Protein 6S8V (pdb70)

Solvent-accessible surface area: 49112 Å² total; per-residue (Å²): 168,42,115,22,12,75,60,112,132,8,72,46,41,144,131,17,81,27,89,97,2,99,19,67,0,16,3,5,0,13,2,7,21,16,1,10,12,105,83,49,80,27,3,81,3,2,0,2,52,5,77,60,95,190,100,126,10,0,41,0,17,5,10,13,41,4,94,190,135,52,48,135,25,113,14,40,2,61,58,31,113,84,100,2,13,10,60,24,15,144,56,122,110,58,143,25,106,5,37,16,34,3,29,3,11,45,13,60,33,112,98,38,0,26,1,0,2,34,0,53,3,109,154,135,99,17,8,6,1,2,4,5,0,59,82,32,118,24,83,98,132,33,63,87,55,0,23,137,27,0,102,78,14,46,4,57,78,59,14,5,3,66,7,81,58,25,114,89,26,3,66,114,146,68,65,21,15,35,34,1,0,0,0,15,0,47,28,7,15,1,3,22,4,59,5,43,1,39,0,53,18,5,78,66,69,3,104,25,0,46,44,0,89,4,48,0,4,4,2,5,8,3,3,79,12,117,138,86,52,19,88,119,2,49,4,75,77,20,20,100,97,11,20,43,143,115,50,3,58,44,1,16,109,32,0,167,170,84,90,8,83,3,0,3,2,2,0,0,1,50,74,16,187,50,10,5,15,100,92,104,41,105,62,1,4,66,45,2,90,90,0,1,97,87,11,4,134,38,36,0,17,0,0,5,1,44,28,5,77,72,9,132,88,10,46,74,36,0,30,71,2,20,110,41,0,28,68,91,33,110,65,42,4,2,1,0,0,4,90,13,66,68,30,74,105,3,25,55,31,20,87,100,11,106,104,9,5,18,1,13,25,23,16,8,122,52,81,27,55,0,76,69,6,54,42,30,0,24,25,23,9,32,20,12,8,90,74,74,13,13,10,10,4,6,19,47,108,19,7,15,28,41,16,64,80,105,14,11,67,1,9,1,0,0,1,1,2,1,22,2,0,0,4,2,9,17,0,6,0,7,17,6,52,8,9,33,3,0,9,7,3,67,120,34,6,2,1,6,16,22,38,11,4,2,7,13,2,1,32,6,11,49,24,117,53,2,15,73,17,14,58,134,70,124,46,9,20,0,19,9,0,58,99,3,1,39,17,2,25,109,31,142,0,3,18,75,10,72,32,64,22,2,41,21,21,49,18,10,2,0,0,13,3,47,91,101,121,46,46,38,0,0,0,0,0,0,15,22,86,45,24,8,59,3,52,36,45,64,38,25,5,61,24,92,44,96,51,51,79,119,3,56,4,19,1,17,2,55,137,85,81,133,86,58,29,83,50,83,14,151,173,5,81,0,87,46,33,4,0,0,0,0,72,15,93,98,83,144,99,119,21,11,77,63,111,125,4,75,51,36,146,122,17,83,47,96,105,1,89,19,65,0,18,4,7,0,12,2,9,28,13,2,12,32,105,96,59,81,28,3,68,3,3,0,2,53,4,43,48,79,182,108,117,10,0,20,1,9,8,10,14,44,3,103,194,117,21,37,17,22,42,22,58,2,74,59,37,108,87,95,2,13,10,52,30,33,40,140,191,74,30,126,28,55,4,8,17,37,2,28,3,9,47,14,61,35,113,104,34,0,16,1,0,1,34,2,42,6,107,139,120,97,20,4,6,0,2,2,5,0,62,84,44,139,26,83,76,144,47,64,98,65,0,31,153,25,0,111,71,7,47,3,56,83,54,25,5,4,67,7,79,65,24,115,91,24,2,66,52,72,125,116,125,168,120,61,116,65,15,11,42,32,1,0,0,1,14,0,36,27,6,27,2,0,5,7,80,30,54,12,49,0,50,16,2,73,65,54,0,106,28,0,49,44,0,84,4,48,0,4,4,2,3,10,3,5,81,10,103,131,90,44,12,94,116,1,49,2,69,77,18,21,101,103,15,18,44,76,129,49,0,48,34,2,7,128,28,0,112,193,82,76,5,92,4,0,3,1,2,5,0,1,56,78,17,182,46,12,5,12,88,91,104,44,105,66,1,4,57,44,0,70,79,0,0,82,76,2,4,124,31,16,0,20,0,0,4,0,48,41,4,80,67,8,128,112,12,54,74,33,2,28,70,1,10,106,49,0,26,65,82,32,85,48,53,4,1,0,0,0,3,88,17,36,61,42,119,104,3,43,71,26,15,121,109,14,112,82,8,7,19,1,13,21,21,16,17,108,74,64,42,75,1,77,91,6,45,38,37,0,31,100,24,6,117,53,9,55,106,101,58,13,14,9,9,5,5,17,35,96,20,8,16,29,64,11,71,85,96,18,15,40,0,3,1,0,0,1,1,1,1,7,2,0,0,4,2,8,17,0,6,0,9,18,6,52,9,15,35,5,0,9,6,5,65,123,34,4,1,1,6,20,23,25,11,4,3,9,13,3,2,38,9,5,38,9,56,51,1,15,87,15,15,52,127,30,122,24,11,20,0,20,7,0,59,100,3,2,40,19,2,24,107,41,107,1,3,35,61,31,64,31,71,28,2,75,32,36,113,17,12,1,2,0,10,1,45,88,114,117,51,59,32,1,0,0,0,0,0,11,24,107,103,42,56,84,4,33,14,95,48,106,54,13,66,116,115,49,82,36,49,81,118,5,60,4,21,0,4,3,30,35,22,65,118,72,54,57,76,52,76,5,137,170,4,135,2,25,42,19,1,0,0,0,0,100,16,91,110,122

Radius of gyration: 36.12 Å; Cα contacts (8 Å, |Δi|>4): 2584; chains: 4; bounding box: 111×62×86 Å

Structure (mmCIF, N/CA/C/O backbone):
data_6S8V
#
_entry.id   6S8V
#
_cell.length_a   202.809
_cell.length_b   46.052
_cell.length_c   137.092
_cell.angle_alpha   90.000
_cell.angle_beta   106.640
_cell.angle_gamma   90.000
#
_symmetry.space_group_name_H-M   'C 1 2 1'
#
loop_
_entity.id
_entity.type
_entity.pdbx_description
1 polymer 'Neutrophil gelatinase-associated lipocalin'
2 polymer '4F2 cell-surface antigen heavy chain'
3 non-polymer 1,2-ETHANEDIOL
4 water water
#
loop_
_atom_site.group_PDB
_atom_site.id
_atom_site.type_symbol
_atom_site.label_atom_id
_atom_site.label_alt_id
_atom_site.label_comp_id
_atom_site.label_asym_id
_atom_site.label_entity_id
_atom_site.label_seq_id
_atom_site.pdbx_PDB_ins_code
_atom_site.Cartn_x
_atom_site.Cartn_y
_atom_site.Cartn_z
_atom_site.occupancy
_atom_site.B_iso_or_equiv
_atom_site.auth_seq_id
_atom_site.auth_comp_id
_atom_site.auth_asym_id
_atom_site.auth_atom_id
_atom_site.pdbx_PDB_model_num
ATOM 1 N N . LEU A 1 7 ? -49.935 2.174 30.231 1.00 73.26 7 LEU A N 1
ATOM 2 C CA . LEU A 1 7 ? -49.762 2.069 28.741 1.00 71.28 7 LEU A CA 1
ATOM 3 C C . LEU A 1 7 ? -50.885 2.779 27.971 1.00 68.20 7 LEU A C 1
ATOM 4 O O . LEU A 1 7 ? -52.064 2.704 28.354 1.00 70.47 7 LEU A O 1
ATOM 9 N N . ILE A 1 8 ? -50.489 3.433 26.870 1.00 60.77 8 ILE A N 1
ATOM 10 C CA . ILE A 1 8 ? -51.390 4.179 25.969 1.00 56.72 8 ILE A CA 1
ATOM 11 C C . ILE A 1 8 ? -51.525 3.378 24.644 1.00 54.21 8 ILE A C 1
ATOM 12 O O . ILE A 1 8 ? -50.534 3.198 23.948 1.00 51.50 8 ILE A O 1
ATOM 17 N N . PRO A 1 9 ? -52.735 2.883 24.294 1.00 54.32 9 PRO A N 1
ATOM 18 C CA . PRO A 1 9 ? -52.852 2.123 23.027 1.00 53.74 9 PRO A CA 1
ATOM 19 C C . PRO A 1 9 ? -52.799 3.006 21.747 1.00 50.98 9 PRO A C 1
ATOM 20 O O . PRO A 1 9 ? -53.136 4.228 21.786 1.00 48.45 9 PRO A O 1
ATOM 24 N N . ALA A 1 10 ? -52.323 2.415 20.634 1.00 48.25 10 ALA A N 1
ATOM 25 C CA . ALA A 1 10 ? -52.169 3.166 19.377 1.00 44.99 10 ALA A CA 1
ATOM 26 C C . ALA A 1 10 ? -53.548 3.582 18.916 1.00 43.92 10 ALA A C 1
ATOM 27 O O . ALA A 1 10 ? -54.477 2.833 19.089 1.00 45.83 10 ALA A O 1
ATOM 29 N N . PRO A 1 11 ? -53.663 4.761 18.288 1.00 39.95 11 PRO A N 1
ATOM 30 C CA . PRO A 1 11 ? -54.977 5.131 17.775 1.00 40.52 11 PRO A CA 1
ATOM 31 C C . PRO A 1 11 ? -55.347 4.397 16.482 1.00 40.19 11 PRO A C 1
ATOM 32 O O . PRO A 1 11 ? -54.476 4.034 15.720 1.00 38.52 11 PRO A O 1
ATOM 36 N N . PRO A 1 12 ? -56.639 4.227 16.206 1.00 41.94 12 PRO A N 1
ATOM 37 C CA . PRO A 1 12 ? -56.902 3.657 14.875 1.00 42.45 12 PRO A CA 1
ATOM 38 C C . PRO A 1 12 ? -56.503 4.629 13.799 1.00 40.21 12 PRO A C 1
ATOM 39 O O . PRO A 1 12 ? -56.566 5.867 14.016 1.00 38.13 12 PRO A O 1
ATOM 43 N N . LEU A 1 13 ? -56.089 4.086 12.649 1.00 40.78 13 LEU A N 1
ATOM 44 C CA . LEU A 1 13 ? -55.627 4.934 11.531 1.00 40.02 13 LEU A CA 1
ATOM 45 C C . LEU A 1 13 ? -56.754 5.849 11.027 1.00 39.67 13 LEU A C 1
ATOM 46 O O . LEU A 1 13 ? -56.491 6.927 10.546 1.00 37.31 13 LEU A O 1
ATOM 51 N N . SER A 1 14 ? -57.993 5.453 11.236 1.00 42.44 14 SER A N 1
ATOM 52 C CA . SER A 1 14 ? -59.150 6.311 10.900 1.00 44.07 14 SER A CA 1
ATOM 53 C C . SER A 1 14 ? -59.244 7.637 11.705 1.00 43.31 14 SER A C 1
ATOM 54 O O . SER A 1 14 ? -60.056 8.490 11.357 1.00 44.73 14 SER A O 1
ATOM 57 N N . LYS A 1 15 ? -58.478 7.784 12.792 1.00 41.14 15 LYS A N 1
ATOM 58 C CA . LYS A 1 15 ? -58.349 9.065 13.524 1.00 40.85 15 LYS A CA 1
ATOM 59 C C . LYS A 1 15 ? -57.200 9.944 13.099 1.00 36.53 15 LYS A C 1
ATOM 60 O O . LYS A 1 15 ? -56.991 11.009 13.681 1.00 36.55 15 LYS A O 1
ATOM 66 N N . VAL A 1 16 ? -56.400 9.509 12.122 1.00 33.03 16 VAL A N 1
ATOM 67 C CA . VAL A 1 16 ? -55.195 10.221 11.792 1.00 29.56 16 VAL A CA 1
ATOM 68 C C . VAL A 1 16 ? -55.364 10.887 10.417 1.00 28.54 16 VAL A C 1
ATOM 69 O O . VAL A 1 16 ? -55.480 10.186 9.410 1.00 27.51 16 VAL A O 1
ATOM 73 N N . PRO A 1 17 ? -55.385 12.250 10.375 1.00 28.29 17 PRO A N 1
ATOM 74 C CA . PRO A 1 17 ? -55.606 12.893 9.045 1.00 28.18 17 PRO A CA 1
ATOM 75 C C . PRO A 1 17 ? -54.430 12.670 8.071 1.00 26.13 17 PRO A C 1
ATOM 76 O O . PRO A 1 17 ? -53.306 12.456 8.514 1.00 23.97 17 PRO A O 1
ATOM 80 N N . LEU A 1 18 ? -54.726 12.723 6.760 1.00 26.53 18 LEU A N 1
ATOM 81 C CA . LEU A 1 18 ? -53.696 12.702 5.682 1.00 25.47 18 LEU A CA 1
ATOM 82 C C . LEU A 1 18 ? -53.719 14.069 4.995 1.00 25.45 18 LEU A C 1
ATOM 83 O O . LEU A 1 18 ? -54.799 14.478 4.494 1.00 25.90 18 LEU A O 1
ATOM 88 N N . GLN A 1 19 ? -52.554 14.694 4.840 1.00 24.05 19 GLN A N 1
ATOM 89 C CA . GLN A 1 19 ? -52.437 15.954 4.063 1.00 25.45 19 GLN A CA 1
ATOM 90 C C . GLN A 1 19 ? -53.062 15.796 2.649 1.00 27.43 19 GLN A C 1
ATOM 91 O O . GLN A 1 19 ? -52.610 14.938 1.868 1.00 26.71 19 GLN A O 1
ATOM 97 N N . GLN A 1 20 ? -54.029 16.649 2.307 1.00 29.78 20 GLN A N 1
ATOM 98 C CA . GLN A 1 20 ? -54.631 16.636 0.960 1.00 33.87 20 GLN A CA 1
ATOM 99 C C . GLN A 1 20 ? -53.654 17.060 -0.137 1.00 32.65 20 GLN A C 1
ATOM 100 O O . GLN A 1 20 ? -52.855 17.998 0.044 1.00 30.81 20 GLN A O 1
ATOM 106 N N . ASN A 1 21 ? -53.751 16.396 -1.291 1.00 33.40 21 ASN A N 1
ATOM 107 C CA . ASN A 1 21 ? -53.031 16.857 -2.498 1.00 34.51 21 ASN A CA 1
ATOM 108 C C . ASN A 1 21 ? -51.531 16.841 -2.274 1.00 31.27 21 ASN A C 1
ATOM 109 O O . ASN A 1 21 ? -50.886 17.793 -2.697 1.00 30.96 21 ASN A O 1
ATOM 114 N N . PHE A 1 22 ? -50.990 15.823 -1.576 1.00 28.79 22 PHE A N 1
ATOM 115 C CA . PHE A 1 22 ? -49.554 15.815 -1.147 1.00 27.15 22 PHE A CA 1
ATOM 116 C C . PHE A 1 22 ? -48.610 15.926 -2.348 1.00 27.61 22 PHE A C 1
ATOM 117 O O . PHE A 1 22 ? -48.806 15.213 -3.318 1.00 29.37 22 PHE A O 1
ATOM 125 N N . GLN A 1 23 ? -47.659 16.841 -2.275 1.00 27.13 23 GLN A N 1
ATOM 126 C CA . GLN A 1 23 ? -46.693 17.150 -3.348 1.00 28.24 23 GLN A CA 1
ATOM 127 C C . GLN A 1 23 ? -45.287 16.694 -2.944 1.00 26.86 23 GLN A C 1
ATOM 128 O O . GLN A 1 23 ? -44.606 17.373 -2.170 1.00 25.88 23 GLN A O 1
ATOM 134 N N . ASP A 1 24 ? -44.914 15.507 -3.395 1.00 26.90 24 ASP A N 1
ATOM 135 C CA . ASP A 1 24 ? -43.617 14.899 -2.963 1.00 26.79 24 ASP A CA 1
ATOM 136 C C . ASP A 1 24 ? -42.381 15.751 -3.264 1.00 27.12 24 ASP A C 1
ATOM 137 O O . ASP A 1 24 ? -41.404 15.763 -2.485 1.00 26.08 24 ASP A O 1
ATOM 142 N N . ASN A 1 25 ? -42.421 16.462 -4.388 1.00 30.20 25 ASN A N 1
ATOM 143 C CA . ASN A 1 25 ? -41.301 17.305 -4.830 1.00 33.06 25 ASN A CA 1
ATOM 144 C C . ASN A 1 25 ? -41.160 18.579 -3.986 1.00 34.72 25 ASN A C 1
ATOM 145 O O . ASN A 1 25 ? -40.044 19.037 -3.802 1.00 38.79 25 ASN A O 1
ATOM 150 N N . GLN A 1 26 ? -42.238 19.034 -3.317 1.00 31.60 26 GLN A N 1
ATOM 151 C CA . GLN A 1 26 ? -42.166 20.174 -2.367 1.00 29.69 26 GLN A CA 1
ATOM 152 C C . GLN A 1 26 ? -41.718 19.791 -0.936 1.00 25.76 26 GLN A C 1
ATOM 153 O O . GLN A 1 26 ? -41.175 20.628 -0.210 1.00 24.58 26 GLN A O 1
ATOM 159 N N . PHE A 1 27 ? -41.925 18.521 -0.576 1.00 23.75 27 PHE A N 1
ATOM 160 C CA . PHE A 1 27 ? -41.605 17.993 0.760 1.00 22.73 27 PHE A CA 1
ATOM 161 C C . PHE A 1 27 ? -40.120 17.633 0.878 1.00 21.89 27 PHE A C 1
ATOM 162 O O . PHE A 1 27 ? -39.640 17.459 1.991 1.00 20.41 27 PHE A O 1
ATOM 170 N N . HIS A 1 28 ? -39.414 17.538 -0.262 1.00 23.59 28 HIS A N 1
ATOM 171 C CA . HIS A 1 28 ? -38.010 17.114 -0.232 1.00 25.09 28 HIS A CA 1
ATOM 172 C C . HIS A 1 28 ? -37.108 18.086 0.526 1.00 24.28 28 HIS A C 1
ATOM 173 O O . HIS A 1 28 ? -37.417 19.283 0.715 1.00 24.28 28 HIS A O 1
ATOM 180 N N . GLY A 1 29 ? -35.924 17.602 0.878 1.00 23.17 29 GLY A N 1
ATOM 181 C CA . GLY A 1 29 ? -34.900 18.406 1.500 1.00 23.67 29 GLY A CA 1
ATOM 182 C C . GLY A 1 29 ? -34.753 18.223 3.003 1.00 21.85 29 GLY A C 1
ATOM 183 O O . GLY A 1 29 ? -35.217 17.224 3.569 1.00 21.81 29 GLY A O 1
ATOM 184 N N . LYS A 1 30 ? -34.107 19.174 3.667 1.00 21.66 30 LYS A N 1
ATOM 185 C CA . LYS A 1 30 ? -33.823 19.042 5.124 1.00 21.82 30 LYS A CA 1
ATOM 186 C C . LYS A 1 30 ? -34.981 19.529 6.038 1.00 20.16 30 LYS A C 1
ATOM 187 O O . LYS A 1 30 ? -35.429 20.664 5.865 1.00 20.42 30 LYS A O 1
ATOM 193 N N . TRP A 1 31 ? -35.349 18.706 7.019 1.00 19.63 31 TRP A N 1
ATOM 194 C CA . TRP A 1 31 ? -36.285 19.062 8.108 1.00 18.70 31 TRP A CA 1
ATOM 195 C C . TRP A 1 31 ? -35.572 18.863 9.483 1.00 19.80 31 TRP A C 1
ATOM 196 O O . TRP A 1 31 ? -34.963 17.793 9.737 1.00 19.56 31 TRP A O 1
ATOM 207 N N . TYR A 1 32 ? -35.653 19.875 10.357 1.00 19.02 32 TYR A N 1
ATOM 208 C CA . TYR A 1 32 ? -35.189 19.779 11.765 1.00 17.86 32 TYR A CA 1
ATOM 209 C C . TYR A 1 32 ? -36.270 19.134 12.625 1.00 17.99 32 TYR A C 1
ATOM 210 O O . TYR A 1 32 ? -37.460 19.439 12.414 1.00 16.24 32 TYR A O 1
ATOM 219 N N . VAL A 1 33 ? -35.878 18.234 13.552 1.00 16.95 33 VAL A N 1
ATOM 220 C CA . VAL A 1 33 ? -36.844 17.551 14.478 1.00 16.74 33 VAL A CA 1
ATOM 221 C C . VAL A 1 33 ? -37.041 18.474 15.707 1.00 17.82 33 VAL A C 1
ATOM 222 O O . VAL A 1 33 ? -36.283 18.392 16.705 1.00 18.81 33 VAL A O 1
ATOM 226 N N . VAL A 1 34 ? -38.104 19.308 15.647 1.00 17.49 34 VAL A N 1
ATOM 227 C CA . VAL A 1 34 ? -38.381 20.392 16.608 1.00 18.15 34 VAL A CA 1
ATOM 228 C C . VAL A 1 34 ? -39.212 19.861 17.806 1.00 18.03 34 VAL A C 1
ATOM 229 O O . VAL A 1 34 ? -38.996 20.307 18.943 1.00 18.64 34 VAL A O 1
ATOM 233 N N . GLY A 1 35 ? -40.054 18.859 17.564 1.00 16.60 35 GLY A N 1
ATOM 234 C CA . GLY A 1 35 ? -40.831 18.218 18.623 1.00 17.25 35 GLY A CA 1
ATOM 235 C C . GLY A 1 35 ? -41.006 16.716 18.388 1.00 17.38 35 GLY A C 1
ATOM 236 O O . GLY A 1 35 ? -41.217 16.288 17.224 1.00 17.65 35 GLY A O 1
ATOM 237 N N . ARG A 1 36 ? -41.035 15.969 19.512 1.00 17.30 36 ARG A N 1
ATOM 238 C CA . ARG A 1 36 ? -41.249 14.492 19.594 1.00 15.96 36 ARG A CA 1
ATOM 239 C C . ARG A 1 36 ? -42.296 14.146 20.676 1.00 17.72 36 ARG A C 1
ATOM 240 O O . ARG A 1 36 ? -42.084 14.491 21.849 1.00 18.20 36 ARG A O 1
ATOM 248 N N . ALA A 1 37 ? -43.395 13.473 20.264 1.00 17.25 37 ALA A N 1
ATOM 249 C CA . ALA A 1 37 ? -44.517 13.033 21.127 1.00 18.44 37 ALA A CA 1
ATOM 250 C C . ALA A 1 37 ? -44.628 11.517 20.949 1.00 19.66 37 ALA A C 1
ATOM 251 O O . ALA A 1 37 ? -44.743 10.996 19.791 1.00 19.98 37 ALA A O 1
ATOM 253 N N . GLY A 1 38 ? -44.560 10.797 22.044 1.00 20.47 38 GLY A N 1
ATOM 254 C CA . GLY A 1 38 ? -44.766 9.320 22.057 1.00 22.39 38 GLY A CA 1
ATOM 255 C C . GLY A 1 38 ? -44.570 8.669 23.414 1.00 24.51 38 GLY A C 1
ATOM 256 O O . GLY A 1 38 ? -44.448 9.323 24.442 1.00 25.43 38 GLY A O 1
ATOM 257 N N . ASN A 1 39 ? -44.540 7.344 23.412 1.00 26.78 39 ASN A N 1
ATOM 258 C CA . ASN A 1 39 ? -44.380 6.535 24.598 1.00 29.80 39 ASN A CA 1
ATOM 259 C C . ASN A 1 39 ? -43.027 5.809 24.584 1.00 30.14 39 ASN A C 1
ATOM 260 O O . ASN A 1 39 ? -43.003 4.564 24.642 1.00 31.96 39 ASN A O 1
ATOM 265 N N . THR A 1 40 ? -41.924 6.581 24.560 1.00 28.46 40 THR A N 1
ATOM 266 C CA . THR A 1 40 ? -40.542 6.021 24.554 1.00 28.55 40 THR A CA 1
ATOM 267 C C . THR A 1 40 ? -39.779 6.057 25.880 1.00 29.64 40 THR A C 1
ATOM 268 O O . THR A 1 40 ? -38.842 5.273 26.060 1.00 31.10 40 THR A O 1
ATOM 272 N N . GLY A 1 41 ? -40.209 6.899 26.824 1.00 28.34 41 GLY A N 1
ATOM 273 C CA . GLY A 1 41 ? -39.477 7.129 28.080 1.00 28.45 41 GLY A CA 1
ATOM 274 C C . GLY A 1 41 ? -39.023 8.572 28.212 1.00 26.38 41 GLY A C 1
ATOM 275 O O . GLY A 1 41 ? -38.643 8.995 29.340 1.00 26.27 41 GLY A O 1
ATOM 276 N N . LEU A 1 42 ? -39.049 9.304 27.106 1.00 24.83 42 LEU A N 1
ATOM 277 C CA . LEU A 1 42 ? -38.737 10.766 27.098 1.00 24.22 42 LEU A CA 1
ATOM 278 C C . LEU A 1 42 ? -39.885 11.540 27.824 1.00 24.81 42 LEU A C 1
ATOM 279 O O . LEU A 1 42 ? -41.073 11.196 27.642 1.00 24.45 42 LEU A O 1
ATOM 284 N N . ARG A 1 43 ? -39.527 12.552 28.620 1.00 24.52 43 ARG A N 1
ATOM 285 C CA . ARG A 1 43 ? -40.526 13.342 29.445 1.00 26.14 43 ARG A CA 1
ATOM 286 C C . ARG A 1 43 ? -40.165 14.852 29.452 1.00 25.29 43 ARG A C 1
ATOM 287 O O . ARG A 1 43 ? -38.981 15.231 29.428 1.00 23.55 43 ARG A O 1
ATOM 295 N N . GLU A 1 44 ? -41.192 15.690 29.561 1.00 26.58 44 GLU A N 1
ATOM 296 C CA . GLU A 1 44 ? -40.972 17.161 29.553 1.00 27.82 44 GLU A CA 1
ATOM 297 C C . GLU A 1 44 ? -40.120 17.678 30.730 1.00 28.66 44 GLU A C 1
ATOM 298 O O . GLU A 1 44 ? -39.452 18.743 30.582 1.00 29.20 44 GLU A O 1
ATOM 304 N N . ASP A 1 45 ? -40.118 16.968 31.861 1.00 28.59 45 ASP A N 1
ATOM 305 C CA . ASP A 1 45 ? -39.379 17.406 33.074 1.00 30.00 45 ASP A CA 1
ATOM 306 C C . ASP A 1 45 ? -37.887 16.987 33.173 1.00 28.44 45 ASP A C 1
ATOM 307 O O . ASP A 1 45 ? -37.291 17.080 34.249 1.00 29.48 45 ASP A O 1
ATOM 312 N N . LYS A 1 46 ? -37.279 16.528 32.091 1.00 25.62 46 LYS A N 1
ATOM 313 C CA . LYS A 1 46 ? -35.883 16.070 32.132 1.00 25.20 46 LYS A CA 1
ATOM 314 C C . LYS A 1 46 ? -35.243 16.298 30.775 1.00 23.59 46 LYS A C 1
ATOM 315 O O . LYS A 1 46 ? -35.943 16.632 29.824 1.00 22.94 46 LYS A O 1
ATOM 321 N N . ASP A 1 47 ? -33.923 16.106 30.666 1.00 23.34 47 ASP A N 1
ATOM 322 C CA . ASP A 1 47 ? -33.197 16.302 29.414 1.00 23.05 47 ASP A CA 1
ATOM 323 C C . ASP A 1 47 ? -33.909 15.744 28.128 1.00 21.13 47 ASP A C 1
ATOM 324 O O . ASP A 1 47 ? -34.108 14.523 28.033 1.00 20.41 47 ASP A O 1
ATOM 329 N N . PRO A 1 48 ? -34.304 16.619 27.169 1.00 20.89 48 PRO A N 1
ATOM 330 C CA . PRO A 1 48 ? -35.079 16.156 26.007 1.00 19.87 48 PRO A CA 1
ATOM 331 C C . PRO A 1 48 ? -34.176 15.666 24.835 1.00 20.03 48 PRO A C 1
ATOM 332 O O . PRO A 1 48 ? -34.707 15.217 23.804 1.00 19.98 48 PRO A O 1
ATOM 336 N N . GLY A 1 49 ? -32.871 15.710 25.056 1.00 20.39 49 GLY A N 1
ATOM 337 C CA . GLY A 1 49 ? -31.858 15.398 24.031 1.00 20.92 49 GLY A CA 1
ATOM 338 C C . GLY A 1 49 ? -31.454 16.555 23.131 1.00 20.58 49 GLY A C 1
ATOM 339 O O . GLY A 1 49 ? -32.189 17.555 23.042 1.00 21.17 49 GLY A O 1
ATOM 340 N N . LYS A 1 50 ? -30.323 16.402 22.410 1.00 20.16 50 LYS A N 1
ATOM 341 C CA . LYS A 1 50 ? -29.934 17.301 21.342 1.00 20.87 50 LYS A CA 1
ATOM 342 C C . LYS A 1 50 ? -30.767 17.154 20.017 1.00 18.13 50 LYS A C 1
ATOM 343 O O . LYS A 1 50 ? -31.102 16.055 19.557 1.00 16.78 50 LYS A O 1
ATOM 349 N N . MET A 1 51 ? -31.017 18.271 19.361 1.00 17.11 51 MET A N 1
ATOM 350 C CA . MET A 1 51 ? -31.691 18.286 18.070 1.00 16.92 51 MET A CA 1
ATOM 351 C C . MET A 1 51 ? -30.910 17.580 16.946 1.00 18.03 51 MET A C 1
ATOM 352 O O . MET A 1 51 ? -29.702 17.741 16.821 1.00 17.55 51 MET A O 1
ATOM 357 N N . PHE A 1 52 ? -31.614 16.829 16.124 1.00 17.92 52 PHE A N 1
ATOM 358 C CA . PHE A 1 52 ? -31.067 16.222 14.885 1.00 17.44 52 PHE A CA 1
ATOM 359 C C . PHE A 1 52 ? -31.923 16.599 13.666 1.00 17.87 52 PHE A C 1
ATOM 360 O O . PHE A 1 52 ? -32.988 17.254 13.811 1.00 17.05 52 PHE A O 1
ATOM 368 N N . ALA A 1 53 ? -31.384 16.322 12.469 1.00 18.03 53 ALA A N 1
ATOM 369 C CA . ALA A 1 53 ? -32.000 16.601 11.167 1.00 18.52 53 ALA A CA 1
ATOM 370 C C . ALA A 1 53 ? -32.333 15.341 10.402 1.00 18.41 53 ALA A C 1
ATOM 371 O O . ALA A 1 53 ? -31.648 14.326 10.540 1.00 18.42 53 ALA A O 1
ATOM 373 N N . THR A 1 54 ? -33.411 15.396 9.586 1.00 17.71 54 THR A N 1
ATOM 374 C CA . THR A 1 54 ? -33.860 14.285 8.701 1.00 18.72 54 THR A CA 1
ATOM 375 C C . THR A 1 54 ? -33.954 14.836 7.259 1.00 19.65 54 THR A C 1
ATOM 376 O O . THR A 1 54 ? -34.657 15.836 7.020 1.00 20.34 54 THR A O 1
ATOM 380 N N . ILE A 1 55 ? -33.145 14.313 6.345 1.00 19.56 55 I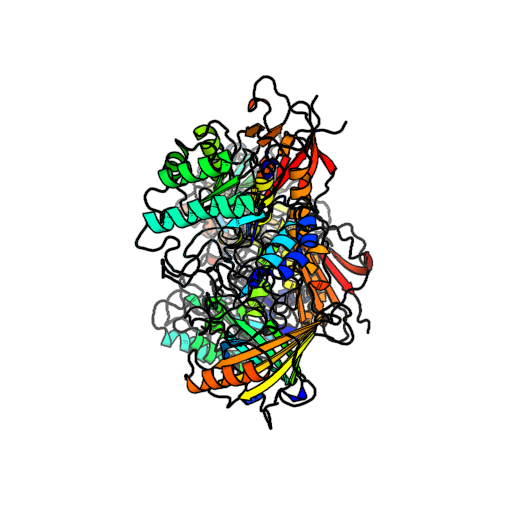LE A N 1
ATOM 381 C CA . ILE A 1 55 ? -33.086 14.702 4.958 1.00 21.17 55 ILE A CA 1
ATOM 382 C C . ILE A 1 55 ? -33.842 13.736 4.032 1.00 22.13 55 ILE A C 1
ATOM 383 O O . ILE A 1 55 ? -33.525 12.500 3.941 1.00 22.41 55 ILE A O 1
ATOM 388 N N . TYR A 1 56 ? -34.820 14.289 3.317 1.00 21.39 56 TYR A N 1
ATOM 389 C CA . TYR A 1 56 ? -35.650 13.514 2.372 1.00 22.01 56 TYR A CA 1
ATOM 390 C C . TYR A 1 56 ? -35.225 13.748 0.911 1.00 23.74 56 TYR A C 1
ATOM 391 O O . TYR A 1 56 ? -35.464 14.836 0.364 1.00 25.01 56 TYR A O 1
ATOM 400 N N . GLU A 1 57 ? -34.601 12.780 0.270 1.00 24.43 57 GLU A N 1
ATOM 401 C CA . GLU A 1 57 ? -34.213 12.932 -1.119 1.00 26.80 57 GLU A CA 1
ATOM 402 C C . GLU A 1 57 ? -35.147 12.147 -2.028 1.00 26.30 57 GLU A C 1
ATOM 403 O O . GLU A 1 57 ? -35.121 10.886 -2.025 1.00 25.79 57 GLU A O 1
ATOM 409 N N . LEU A 1 58 ? -35.906 12.858 -2.871 1.00 26.10 58 LEU A N 1
ATOM 410 C CA . LEU A 1 58 ? -36.844 12.204 -3.791 1.00 26.95 58 LEU A CA 1
ATOM 411 C C . LEU A 1 58 ? -36.161 11.466 -4.948 1.00 29.23 58 LEU A C 1
ATOM 412 O O . LEU A 1 58 ? -35.357 12.041 -5.657 1.00 30.29 58 LEU A O 1
ATOM 417 N N . LYS A 1 59 ? -36.550 10.219 -5.184 1.00 30.15 59 LYS A N 1
ATOM 418 C CA . LYS A 1 59 ? -36.000 9.405 -6.244 1.00 33.24 59 LYS A CA 1
ATOM 419 C C . LYS A 1 59 ? -36.964 9.232 -7.435 1.00 34.84 59 LYS A C 1
ATOM 420 O O . LYS A 1 59 ? -38.166 9.551 -7.340 1.00 33.07 59 LYS A O 1
ATOM 426 N N . GLU A 1 60 ? -36.394 8.755 -8.549 1.00 38.27 60 GLU A N 1
ATOM 427 C CA . GLU A 1 60 ? -37.123 8.626 -9.828 1.00 40.64 60 GLU A CA 1
ATOM 428 C C . GLU A 1 60 ? -38.336 7.698 -9.749 1.00 40.57 60 GLU A C 1
ATOM 429 O O . GLU A 1 60 ? -39.250 7.830 -10.560 1.00 42.16 60 GLU A O 1
ATOM 435 N N . ASP A 1 61 ? -38.369 6.771 -8.793 1.00 38.80 61 ASP A N 1
ATOM 436 C CA . ASP A 1 61 ? -39.508 5.843 -8.634 1.00 38.76 61 ASP A CA 1
ATOM 437 C C . ASP A 1 61 ? -40.475 6.313 -7.534 1.00 37.10 61 ASP A C 1
ATOM 438 O O . ASP A 1 61 ? -41.296 5.533 -7.089 1.00 37.89 61 ASP A O 1
ATOM 443 N N . LYS A 1 62 ? -40.349 7.563 -7.098 1.00 32.83 62 LYS A N 1
ATOM 444 C CA . LYS A 1 62 ? -41.195 8.183 -6.035 1.00 32.71 62 LYS A CA 1
ATOM 445 C C . LYS A 1 62 ? -40.940 7.710 -4.592 1.00 29.51 62 LYS A C 1
ATOM 446 O O . LYS A 1 62 ? -41.650 8.130 -3.646 1.00 28.16 62 LYS A O 1
ATOM 452 N N . SER A 1 63 ? -39.914 6.850 -4.400 1.00 27.76 63 SER A N 1
ATOM 453 C CA . SER A 1 63 ? -39.371 6.630 -3.070 1.00 25.58 63 SER A CA 1
ATOM 454 C C . SER A 1 63 ? -38.559 7.842 -2.604 1.00 24.03 63 SER A C 1
ATOM 455 O O . SER A 1 63 ? -38.131 8.678 -3.392 1.00 25.39 63 SER A O 1
ATOM 458 N N . TYR A 1 64 ? -38.293 7.859 -1.320 1.00 23.47 64 TYR A N 1
ATOM 459 C CA . TYR A 1 64 ? -37.318 8.796 -0.700 1.00 23.43 64 TYR A CA 1
ATOM 460 C C . TYR A 1 64 ? -36.156 7.986 -0.096 1.00 23.69 64 TYR A C 1
ATOM 461 O O . TYR A 1 64 ? -36.374 6.966 0.570 1.00 23.15 64 TYR A O 1
ATOM 470 N N A ASN A 1 65 ? -34.933 8.469 -0.326 0.50 23.60 65 ASN A N 1
ATOM 471 N N B ASN A 1 65 ? -34.916 8.418 -0.336 0.50 23.24 65 ASN A N 1
ATOM 472 C CA A ASN A 1 65 ? -33.773 8.115 0.485 0.50 23.97 65 ASN A CA 1
ATOM 473 C CA B ASN A 1 65 ? -33.791 7.971 0.494 0.50 23.35 65 ASN A CA 1
ATOM 474 C C A ASN A 1 65 ? -33.785 9.033 1.687 0.50 22.49 65 ASN A C 1
ATOM 475 C C B ASN A 1 65 ? -33.725 8.975 1.661 0.50 22.15 65 ASN A C 1
ATOM 476 O O A ASN A 1 65 ? -33.787 10.269 1.503 0.50 23.23 65 ASN A O 1
ATOM 477 O O B ASN A 1 65 ? -33.627 10.204 1.424 0.50 23.13 65 ASN A O 1
ATOM 486 N N . VAL A 1 66 ? -33.797 8.475 2.906 1.00 21.06 66 VAL A N 1
ATOM 487 C CA . VAL A 1 66 ? -33.958 9.277 4.123 1.00 20.17 66 VAL A CA 1
ATOM 488 C C . VAL A 1 66 ? -32.665 9.154 4.955 1.00 19.85 66 VAL A C 1
ATOM 489 O O . VAL A 1 66 ? -32.247 8.034 5.249 1.00 20.76 66 VAL A O 1
ATOM 493 N N . THR A 1 67 ? -32.033 10.268 5.249 1.00 18.19 67 THR A N 1
ATOM 494 C CA . THR A 1 67 ? -30.806 10.282 6.043 1.00 18.86 67 THR A CA 1
ATOM 495 C C . THR A 1 67 ? -31.042 11.040 7.349 1.00 18.31 67 THR A C 1
ATOM 496 O O . THR A 1 67 ? -31.439 12.240 7.340 1.00 19.74 67 THR A O 1
ATOM 500 N N . TYR A 1 68 ? -30.688 10.393 8.448 1.00 19.34 68 TYR A N 1
ATOM 501 C CA . TYR A 1 68 ? -30.629 10.998 9.810 1.00 18.34 68 TYR A CA 1
ATOM 502 C C . TYR A 1 68 ? -29.210 11.517 10.070 1.00 18.97 68 TYR A C 1
ATOM 503 O O . TYR A 1 68 ? -28.246 10.770 9.815 1.00 19.26 68 TYR A O 1
ATOM 512 N N . VAL A 1 69 ? -29.080 12.775 10.490 1.00 18.78 69 VAL A N 1
ATOM 513 C CA . VAL A 1 69 ? -27.759 13.454 10.747 1.00 19.01 69 VAL A CA 1
ATOM 514 C C . VAL A 1 69 ? -27.772 13.941 12.207 1.00 18.51 69 VAL A C 1
ATOM 515 O O . VAL A 1 69 ? -28.705 14.668 12.622 1.00 17.57 69 VAL A O 1
ATOM 519 N N . TRP A 1 70 ? -26.768 13.573 13.017 1.00 17.75 70 TRP A N 1
ATOM 520 C CA . TRP A 1 70 ? -26.689 14.039 14.407 1.00 18.04 70 TRP A CA 1
ATOM 521 C C . TRP A 1 70 ? -25.240 14.167 14.906 1.00 19.19 70 TRP A C 1
ATOM 522 O O . TRP A 1 70 ? -24.330 13.641 14.263 1.00 19.84 70 TRP A O 1
ATOM 533 N N . PHE A 1 71 ? -25.077 14.848 16.037 1.00 20.40 71 PHE A N 1
ATOM 534 C CA . PHE A 1 71 ? -23.785 15.007 16.769 1.00 22.37 71 PHE A CA 1
ATOM 535 C C . PHE A 1 71 ? -23.667 13.924 17.834 1.00 23.62 71 PHE A C 1
ATOM 536 O O . PHE A 1 71 ? -24.481 13.847 18.773 1.00 23.37 71 PHE A O 1
ATOM 544 N N . GLY A 1 72 ? -22.674 13.040 17.645 1.00 26.54 72 GLY A N 1
ATOM 545 C CA . GLY A 1 72 ? -22.378 11.935 18.542 1.00 29.71 72 GLY A CA 1
ATOM 546 C C . GLY A 1 72 ? -21.321 12.331 19.569 1.00 34.57 72 GLY A C 1
ATOM 547 O O . GLY A 1 72 ? -21.334 13.457 20.062 1.00 37.08 72 GLY A O 1
ATOM 548 N N . GLN A 1 73 ? -20.395 11.439 19.908 1.00 38.21 73 GLN A N 1
ATOM 549 C CA . GLN A 1 73 ? -19.538 11.736 21.079 1.00 43.36 73 GLN A CA 1
ATOM 550 C C . GLN A 1 73 ? -18.603 12.913 20.781 1.00 44.84 73 GLN A C 1
ATOM 551 O O . GLN A 1 73 ? -18.708 13.957 21.471 1.00 49.67 73 GLN A O 1
ATOM 557 N N . LYS A 1 74 ? -17.751 12.820 19.762 1.00 43.15 74 LYS A N 1
ATOM 558 C CA . LYS A 1 74 ? -16.989 14.025 19.329 1.00 42.29 74 LYS A CA 1
ATOM 559 C C . LYS A 1 74 ? -16.882 14.061 17.816 1.00 39.06 74 LYS A C 1
ATOM 560 O O . LYS A 1 74 ? -15.859 14.410 17.264 1.00 40.29 74 LYS A O 1
ATOM 566 N N . LYS A 1 75 ? -17.956 13.664 17.145 1.00 34.67 75 LYS A N 1
ATOM 567 C CA . LYS A 1 75 ? -17.970 13.640 15.704 1.00 33.98 75 LYS A CA 1
ATOM 568 C C . LYS A 1 75 ? -19.401 13.523 15.175 1.00 29.89 75 LYS A C 1
ATOM 569 O O . LYS A 1 75 ? -20.335 13.109 15.919 1.00 27.09 75 LYS A O 1
ATOM 575 N N . CYS A 1 76 ? -19.526 13.813 13.879 1.00 28.03 76 CYS A N 1
ATOM 576 C CA . CYS A 1 76 ? -20.818 13.734 13.194 1.00 26.21 76 CYS A CA 1
ATOM 577 C C . CYS A 1 76 ? -21.135 12.290 12.869 1.00 24.81 76 CYS A C 1
ATOM 578 O O . CYS A 1 76 ? -20.228 11.491 12.610 1.00 25.68 76 CYS A O 1
ATOM 581 N N . MET A 1 77 ? -22.431 11.985 12.847 1.00 22.03 77 MET A N 1
ATOM 582 C CA . MET A 1 77 ? -22.937 10.613 12.728 1.00 21.94 77 MET A CA 1
ATOM 583 C C . MET A 1 77 ? -24.085 10.604 11.708 1.00 19.89 77 MET A C 1
ATOM 584 O O . MET A 1 77 ? -24.829 11.616 11.608 1.00 19.13 77 MET A O 1
ATOM 589 N N . TYR A 1 78 ? -24.239 9.485 10.984 1.00 20.20 78 TYR A N 1
ATOM 590 C CA . TYR A 1 78 ? -25.244 9.344 9.843 1.00 20.30 78 TYR A CA 1
ATOM 591 C C . TYR A 1 78 ? -25.889 7.937 9.844 1.00 21.04 78 TYR A C 1
ATOM 592 O O . TYR A 1 78 ? -25.244 6.952 10.225 1.00 22.80 78 TYR A O 1
ATOM 601 N N . SER A 1 79 ? -27.158 7.824 9.407 1.00 20.82 79 SER A N 1
ATOM 602 C CA . SER A 1 79 ? -27.834 6.525 9.215 1.00 23.17 79 SER A CA 1
ATOM 603 C C . SER A 1 79 ? -28.826 6.711 8.030 1.00 22.73 79 SER A C 1
ATOM 604 O O . SER A 1 79 ? -29.372 7.777 7.902 1.00 20.80 79 SER A O 1
ATOM 607 N N . ILE A 1 80 ? -28.983 5.714 7.152 1.00 24.08 80 ILE A N 1
ATOM 608 C CA . ILE A 1 80 ? -29.774 5.911 5.880 1.00 25.59 80 ILE A CA 1
ATOM 609 C C . ILE A 1 80 ? -30.739 4.778 5.680 1.00 27.50 80 ILE A C 1
ATOM 610 O O . ILE A 1 80 ? -30.384 3.630 5.925 1.00 30.54 80 ILE A O 1
ATOM 615 N N . GLY A 1 81 ? -31.942 5.097 5.201 1.00 26.13 81 GLY A N 1
ATOM 616 C CA . GLY A 1 81 ? -33.004 4.104 4.950 1.00 26.19 81 GLY A CA 1
ATOM 617 C C . GLY A 1 81 ? -33.853 4.560 3.732 1.00 24.71 81 GLY A C 1
ATOM 618 O O . GLY A 1 81 ? -33.658 5.684 3.212 1.00 25.79 81 GLY A O 1
ATOM 619 N N . THR A 1 82 ? -34.730 3.693 3.254 1.00 23.78 82 THR A N 1
ATOM 620 C CA . THR A 1 82 ? -35.597 3.967 2.066 1.00 22.55 82 THR A CA 1
ATOM 621 C C . THR A 1 82 ? -37.082 3.915 2.497 1.00 21.94 82 THR A C 1
ATOM 622 O O . THR A 1 82 ? -37.549 2.883 3.054 1.00 21.60 82 THR A O 1
ATOM 626 N N . PHE A 1 83 ? -37.783 4.995 2.219 1.00 21.05 83 PHE A N 1
ATOM 627 C CA . PHE A 1 83 ? -39.264 5.069 2.397 1.00 21.10 83 PHE A CA 1
ATOM 628 C C . PHE A 1 83 ? -39.901 4.788 1.017 1.00 22.90 83 PHE A C 1
ATOM 629 O O . PHE A 1 83 ? -39.683 5.523 0.056 1.00 22.81 83 PHE A O 1
ATOM 637 N N . VAL A 1 84 ? -40.637 3.685 0.934 1.00 24.12 84 VAL A N 1
ATOM 638 C CA . VAL A 1 84 ? -41.314 3.216 -0.270 1.00 25.83 84 VAL A CA 1
ATOM 639 C C . VAL A 1 84 ? -42.774 3.729 -0.273 1.00 26.42 84 VAL A C 1
ATOM 640 O O . VAL A 1 84 ? -43.456 3.630 0.754 1.00 25.60 84 VAL A O 1
ATOM 644 N N . PRO A 1 85 ? -43.271 4.273 -1.407 1.00 28.43 85 PRO A N 1
ATOM 645 C CA . PRO A 1 85 ? -44.653 4.799 -1.430 1.00 28.02 85 PRO A CA 1
ATOM 646 C C . PRO A 1 85 ? -45.686 3.762 -1.050 1.00 27.66 85 PRO A C 1
ATOM 647 O O . PRO A 1 85 ? -45.592 2.565 -1.418 1.00 27.81 85 PRO A O 1
ATOM 651 N N . GLY A 1 86 ? -46.659 4.224 -0.283 1.00 26.33 86 GLY A N 1
ATOM 652 C CA . GLY A 1 86 ? -47.801 3.410 0.071 1.00 27.42 86 GLY A CA 1
ATOM 653 C C . GLY A 1 86 ? -49.000 3.566 -0.849 1.00 29.01 86 GLY A C 1
ATOM 654 O O . GLY A 1 86 ? -48.841 3.886 -2.019 1.00 29.43 86 GLY A O 1
ATOM 655 N N . SER A 1 87 ? -50.193 3.233 -0.349 1.00 29.91 87 SER A N 1
ATOM 656 C CA . SER A 1 87 ? -51.444 3.252 -1.145 1.00 32.53 87 SER A CA 1
ATOM 657 C C . SER A 1 87 ? -51.952 4.605 -1.623 1.00 33.03 87 SER A C 1
ATOM 658 O O . SER A 1 87 ? -52.707 4.671 -2.620 1.00 34.14 87 SER A O 1
ATOM 661 N N . GLN A 1 88 ? -51.700 5.623 -0.826 1.00 31.78 88 GLN A N 1
ATOM 662 C CA . GLN A 1 88 ? -52.177 6.972 -1.084 1.00 33.03 88 GLN A CA 1
ATOM 663 C C . GLN A 1 88 ? -50.983 7.948 -1.088 1.00 29.88 88 GLN A C 1
ATOM 664 O O . GLN A 1 88 ? -50.016 7.714 -0.336 1.00 27.86 88 GLN A O 1
ATOM 670 N N . PRO A 1 89 ? -51.058 9.065 -1.864 1.00 29.36 89 PRO A N 1
ATOM 671 C CA . PRO A 1 89 ? -49.998 10.107 -1.768 1.00 28.12 89 PRO A CA 1
ATOM 672 C C . PRO A 1 89 ? -49.812 10.675 -0.338 1.00 26.36 89 PRO A C 1
ATOM 673 O O . PRO A 1 89 ? -50.780 11.083 0.283 1.00 27.22 89 PRO A O 1
ATOM 677 N N . GLY A 1 90 ? -48.576 10.703 0.140 1.00 24.57 90 GLY A N 1
ATOM 678 C CA . GLY A 1 90 ? -48.292 11.086 1.530 1.00 24.54 90 GLY A CA 1
ATOM 679 C C . GLY A 1 90 ? -48.141 9.965 2.569 1.00 23.52 90 GLY A C 1
ATOM 680 O O . GLY A 1 90 ? -47.817 10.284 3.744 1.00 23.27 90 GLY A O 1
ATOM 681 N N . GLU A 1 91 ? -48.305 8.710 2.168 1.00 23.95 91 GLU A N 1
ATOM 682 C CA . GLU A 1 91 ? -48.061 7.522 3.023 1.00 25.00 91 GLU A CA 1
ATOM 683 C C . GLU A 1 91 ? -46.899 6.745 2.496 1.00 24.40 91 GLU A C 1
ATOM 684 O O . GLU A 1 91 ? -46.757 6.648 1.268 1.00 24.90 91 GLU A O 1
ATOM 690 N N . PHE A 1 92 ? -46.077 6.182 3.405 1.00 23.88 92 PHE A N 1
ATOM 691 C CA . PHE A 1 92 ? -44.946 5.356 3.072 1.00 22.99 92 PHE A CA 1
ATOM 692 C C . PHE A 1 92 ? -44.802 4.131 4.002 1.00 23.01 92 PHE A C 1
ATOM 693 O O . PHE A 1 92 ? -45.368 4.121 5.118 1.00 20.53 92 PHE A O 1
ATOM 701 N N . THR A 1 93 ? -43.974 3.143 3.560 1.00 23.23 93 THR A N 1
ATOM 702 C CA . THR A 1 93 ? -43.538 2.013 4.405 1.00 24.03 93 THR A CA 1
ATOM 703 C C . THR A 1 93 ? -42.007 1.977 4.392 1.00 24.49 93 THR A C 1
ATOM 704 O O . THR A 1 93 ? -41.365 2.697 3.569 1.00 23.82 93 THR A O 1
ATOM 708 N N . LEU A 1 94 ? -41.426 1.172 5.286 1.00 25.79 94 LEU A N 1
ATOM 709 C CA . LEU A 1 94 ? -39.944 1.023 5.303 1.00 26.22 94 LEU A CA 1
ATOM 710 C C . LEU A 1 94 ? -39.501 -0.101 4.376 1.00 27.44 94 LEU A C 1
ATOM 711 O O . LEU A 1 94 ? -39.943 -1.257 4.514 1.00 28.77 94 LEU A O 1
ATOM 716 N N . GLY A 1 95 ? -38.570 0.222 3.460 1.00 28.09 95 GLY A N 1
ATOM 717 C CA . GLY A 1 95 ? -37.975 -0.789 2.569 1.00 31.29 95 GLY A CA 1
ATOM 718 C C . GLY A 1 95 ? -36.819 -1.604 3.139 1.00 32.88 95 GLY A C 1
ATOM 719 O O . GLY A 1 95 ? -36.280 -1.271 4.205 1.00 32.23 95 GLY A O 1
ATOM 720 N N . ASN A 1 96 ? -36.476 -2.694 2.431 1.00 36.21 96 ASN A N 1
ATOM 721 C CA . ASN A 1 96 ? -35.307 -3.568 2.757 1.00 39.17 96 ASN A CA 1
ATOM 722 C C . ASN A 1 96 ? -35.449 -4.295 4.102 1.00 41.94 96 ASN A C 1
ATOM 723 O O . ASN A 1 96 ? -34.476 -4.537 4.806 1.00 41.12 96 ASN A O 1
ATOM 728 N N . ILE A 1 97 ? -36.681 -4.669 4.404 1.00 44.88 97 ILE A N 1
ATOM 729 C CA . ILE A 1 97 ? -37.057 -5.344 5.640 1.00 49.41 97 ILE A CA 1
ATOM 730 C C . ILE A 1 97 ? -36.947 -6.887 5.461 1.00 55.31 97 ILE A C 1
ATOM 731 O O . ILE A 1 97 ? -37.203 -7.394 4.386 1.00 53.57 97 ILE A O 1
ATOM 736 N N . LYS A 1 98 ? -36.611 -7.605 6.536 1.00 61.36 98 LYS A N 1
ATOM 737 C CA . LYS A 1 98 ? -36.490 -9.091 6.518 1.00 64.41 98 LYS A CA 1
ATOM 738 C C . LYS A 1 98 ? -37.870 -9.730 6.332 1.00 64.09 98 LYS A C 1
ATOM 739 O O . LYS A 1 98 ? -38.892 -9.084 6.590 1.00 66.09 98 LYS A O 1
ATOM 745 N N . SER A 1 99 ? -37.938 -10.988 5.905 1.00 63.47 99 SER A N 1
ATOM 746 C CA . SER A 1 99 ? -39.259 -11.659 5.838 1.00 62.54 99 SER A CA 1
ATOM 747 C C . SER A 1 99 ? -39.464 -12.778 6.888 1.00 59.11 99 SER A C 1
ATOM 748 O O . SER A 1 99 ? -40.425 -13.539 6.779 1.00 62.09 99 SER A O 1
ATOM 751 N N . ALA A 1 100 ? -38.606 -12.845 7.912 1.00 56.39 100 ALA A N 1
ATOM 752 C CA . ALA A 1 100 ? -38.871 -13.685 9.108 1.00 54.30 100 ALA A CA 1
ATOM 753 C C . ALA A 1 100 ? -40.215 -13.270 9.774 1.00 52.83 100 ALA A C 1
ATOM 754 O O . ALA A 1 100 ? -40.496 -12.064 9.884 1.00 51.00 100 ALA A O 1
ATOM 756 N N . PRO A 1 101 ? -41.038 -14.242 10.228 1.00 51.14 101 PRO A N 1
ATOM 757 C CA . PRO A 1 101 ? -42.382 -13.867 10.724 1.00 51.51 101 PRO A CA 1
ATOM 758 C C . PRO A 1 101 ? -42.454 -12.896 11.959 1.00 50.86 101 PRO A C 1
ATOM 759 O O . PRO A 1 101 ? -43.449 -12.180 12.090 1.00 52.34 101 PRO A O 1
ATOM 763 N N . GLY A 1 102 ? -41.427 -12.819 12.817 1.00 49.66 102 GLY A N 1
ATOM 764 C CA . GLY A 1 102 ? -41.430 -11.829 13.959 1.00 50.69 102 GLY A CA 1
ATOM 765 C C . GLY A 1 102 ? -40.972 -10.360 13.683 1.00 49.67 102 GLY A C 1
ATOM 766 O O . GLY A 1 102 ? -40.875 -9.551 14.611 1.00 49.39 102 GLY A O 1
ATOM 767 N N . ARG A 1 103 ? -40.656 -10.034 12.426 1.00 48.32 103 ARG A N 1
ATOM 768 C CA . ARG A 1 103 ? -40.027 -8.742 12.079 1.00 47.93 103 ARG A CA 1
ATOM 769 C C . ARG A 1 103 ? -40.933 -7.532 12.278 1.00 45.22 103 ARG A C 1
ATOM 770 O O . ARG A 1 103 ? -42.150 -7.613 12.122 1.00 43.48 103 ARG A O 1
ATOM 778 N N . THR A 1 104 ? -40.315 -6.399 12.572 1.00 47.22 104 THR A N 1
ATOM 779 C CA . THR A 1 104 ? -41.049 -5.155 12.746 1.00 42.84 104 THR A CA 1
ATOM 780 C C . THR A 1 104 ? -41.412 -4.511 11.388 1.00 40.87 104 THR A C 1
ATOM 781 O O . THR A 1 104 ? -40.559 -4.419 10.551 1.00 41.12 104 THR A O 1
ATOM 785 N N . SER A 1 105 ? -42.661 -4.049 11.190 1.00 38.40 105 SER A N 1
ATOM 786 C CA . SER A 1 105 ? -43.050 -3.221 10.008 1.00 36.33 105 SER A CA 1
ATOM 787 C C . SER A 1 105 ? -43.521 -1.789 10.399 1.00 32.93 105 SER A C 1
ATOM 788 O O . SER A 1 105 ? -43.932 -1.553 11.547 1.00 31.75 105 SER A O 1
ATOM 791 N N . TRP A 1 106 ? -43.442 -0.863 9.448 1.00 31.34 106 TRP A N 1
ATOM 792 C CA . TRP A 1 106 ? -43.725 0.545 9.661 1.00 29.53 106 TRP A CA 1
ATOM 793 C C . TRP A 1 106 ? -44.760 1.123 8.703 1.00 28.12 106 TRP A C 1
ATOM 794 O O . TRP A 1 106 ? -44.827 0.713 7.518 1.00 28.39 106 TRP A O 1
ATOM 805 N N . LEU A 1 107 ? -45.520 2.116 9.209 1.00 26.72 107 LEU A N 1
ATOM 806 C CA . LEU A 1 107 ? -46.313 3.017 8.391 1.00 26.09 107 LEU A CA 1
ATOM 807 C C . LEU A 1 107 ? -45.984 4.461 8.788 1.00 23.71 107 LEU A C 1
ATOM 808 O O . LEU A 1 107 ? -45.902 4.776 9.994 1.00 23.52 107 LEU A O 1
ATOM 813 N N . VAL A 1 108 ? -45.755 5.289 7.771 1.00 21.84 108 VAL A N 1
ATOM 814 C CA . VAL A 1 108 ? -45.519 6.752 7.884 1.00 20.65 108 VAL A CA 1
ATOM 815 C C . VAL A 1 108 ? -46.666 7.489 7.141 1.00 20.59 108 VAL A C 1
ATOM 816 O O . VAL A 1 108 ? -46.898 7.209 5.944 1.00 21.37 108 VAL A O 1
ATOM 820 N N . ARG A 1 109 ? -47.318 8.471 7.787 1.00 20.08 109 ARG A N 1
ATOM 821 C CA . ARG A 1 109 ? -48.388 9.271 7.197 1.00 20.26 109 ARG A CA 1
ATOM 822 C C . ARG A 1 109 ? -48.132 10.806 7.495 1.00 19.47 109 ARG A C 1
ATOM 823 O O . ARG A 1 109 ? -48.053 11.238 8.658 1.00 19.04 109 ARG A O 1
ATOM 831 N N . VAL A 1 110 ? -47.939 11.579 6.424 1.00 18.82 110 VAL A N 1
ATOM 832 C CA . VAL A 1 110 ? -47.822 13.064 6.562 1.00 18.35 110 VAL A CA 1
ATOM 833 C C . VAL A 1 110 ? -49.231 13.604 6.887 1.00 18.97 110 VAL A C 1
ATOM 834 O O . VAL A 1 110 ? -50.160 13.494 6.054 1.00 20.76 110 VAL A O 1
ATOM 838 N N . VAL A 1 111 ? -49.383 14.205 8.068 1.00 18.89 111 VAL A N 1
ATOM 839 C CA . VAL A 1 111 ? -50.703 14.723 8.528 1.00 19.54 111 VAL A CA 1
ATOM 840 C C . VAL A 1 111 ? -51.036 16.132 8.020 1.00 20.06 111 VAL A C 1
ATOM 841 O O . VAL A 1 111 ? -52.202 16.404 7.586 1.00 21.65 111 VAL A O 1
ATOM 845 N N A SER A 1 112 ? -50.057 17.038 8.070 0.50 19.00 112 SER A N 1
ATOM 846 N N B SER A 1 112 ? -50.058 17.027 8.109 0.50 19.94 112 SER A N 1
ATOM 847 C CA A SER A 1 112 ? -50.246 18.488 7.773 0.50 20.09 112 SER A CA 1
ATOM 848 C CA B SER A 1 112 ? -50.199 18.432 7.697 0.50 21.69 112 SER A CA 1
ATOM 849 C C A SER A 1 112 ? -48.885 19.136 7.450 0.50 20.22 112 SER A C 1
ATOM 850 C C B SER A 1 112 ? -48.816 18.964 7.308 0.50 21.01 112 SER A C 1
ATOM 851 O O A SER A 1 112 ? -47.958 19.022 8.272 0.50 18.93 112 SER A O 1
ATOM 852 O O B SER A 1 112 ? -47.810 18.558 7.886 0.50 19.57 112 SER A O 1
ATOM 857 N N . THR A 1 113 ? -48.780 19.840 6.314 1.00 21.57 113 THR A N 1
ATOM 858 C CA . THR A 1 113 ? -47.557 20.627 5.981 1.00 21.13 113 THR A CA 1
ATOM 859 C C . THR A 1 113 ? -47.885 21.839 5.072 1.00 22.61 113 THR A C 1
ATOM 860 O O . THR A 1 113 ? -48.836 21.776 4.233 1.00 21.93 113 THR A O 1
ATOM 864 N N . ASN A 1 114 ? -47.108 22.945 5.216 1.00 22.35 114 ASN A N 1
ATOM 865 C CA . ASN A 1 114 ? -47.084 24.022 4.186 1.00 23.13 114 ASN A CA 1
ATOM 866 C C . ASN A 1 114 ? -45.792 24.013 3.338 1.00 23.12 114 ASN A C 1
ATOM 867 O O . ASN A 1 114 ? -45.568 24.956 2.557 1.00 23.98 114 ASN A O 1
ATOM 872 N N . TYR A 1 115 ? -44.978 22.954 3.477 1.00 21.13 115 TYR A N 1
ATOM 873 C CA . TYR A 1 115 ? -43.780 22.726 2.626 1.00 21.70 115 TYR A CA 1
ATOM 874 C C . TYR A 1 115 ? -42.541 23.628 2.873 1.00 22.31 115 TYR A C 1
ATOM 875 O O . TYR A 1 115 ? -41.353 23.104 2.866 1.00 21.75 115 TYR A O 1
ATOM 884 N N . ASN A 1 116 ? -42.745 24.938 3.061 1.00 23.49 116 ASN A N 1
ATOM 885 C CA . ASN A 1 116 ? -41.608 25.854 3.236 1.00 25.28 116 ASN A CA 1
ATOM 886 C C . ASN A 1 116 ? -41.345 26.294 4.688 1.00 25.23 116 ASN A C 1
ATOM 887 O O . ASN A 1 116 ? -40.382 27.070 4.923 1.00 25.78 116 ASN A O 1
ATOM 892 N N . GLN A 1 117 ? -42.201 25.885 5.643 1.00 24.33 117 GLN A N 1
ATOM 893 C CA . GLN A 1 117 ? -41.978 26.217 7.079 1.00 24.88 117 GLN A CA 1
ATOM 894 C C . GLN A 1 117 ? -42.083 25.029 8.092 1.00 23.21 117 GLN A C 1
ATOM 895 O O . GLN A 1 117 ? -41.173 24.869 8.908 1.00 22.11 117 GLN A O 1
ATOM 901 N N . HIS A 1 118 ? -43.211 24.298 8.089 1.00 22.41 118 HIS A N 1
ATOM 902 C CA . HIS A 1 118 ? -43.542 23.259 9.099 1.00 21.61 118 HIS A CA 1
ATOM 903 C C . HIS A 1 118 ? -44.216 21.987 8.497 1.00 20.66 118 HIS A C 1
ATOM 904 O O . HIS A 1 118 ? -44.860 22.028 7.383 1.00 20.12 118 HIS A O 1
ATOM 911 N N . ALA A 1 119 ? -44.128 20.886 9.235 1.00 20.07 119 ALA A N 1
ATOM 912 C CA . ALA A 1 119 ? -44.828 19.647 8.916 1.00 19.20 119 ALA A CA 1
ATOM 913 C C . ALA A 1 119 ? -45.141 18.849 10.230 1.00 18.54 119 ALA A C 1
ATOM 914 O O . ALA A 1 119 ? -44.414 18.996 11.238 1.00 17.58 119 ALA A O 1
ATOM 916 N N . MET A 1 120 ? -46.267 18.068 10.236 1.00 18.47 120 MET A N 1
ATOM 917 C CA . MET A 1 120 ? -46.513 17.100 11.327 1.00 18.11 120 MET A CA 1
ATOM 918 C C . MET A 1 120 ? -46.626 15.757 10.664 1.00 18.32 120 MET A C 1
ATOM 919 O O . MET A 1 120 ? -47.412 15.588 9.659 1.00 18.28 120 MET A O 1
ATOM 924 N N . VAL A 1 121 ? -45.890 14.756 11.176 1.00 18.07 121 VAL A N 1
ATOM 925 C CA . VAL A 1 121 ? -45.903 13.391 10.616 1.00 17.35 121 VAL A CA 1
ATOM 926 C C . VAL A 1 121 ? -46.182 12.324 11.747 1.00 17.67 121 VAL A C 1
ATOM 927 O O . VAL A 1 121 ? -45.607 12.369 12.853 1.00 16.84 121 VAL A O 1
ATOM 931 N N . PHE A 1 122 ? -47.034 11.336 11.414 1.00 17.71 122 PHE A N 1
ATOM 932 C CA . PHE A 1 122 ? -47.431 10.214 12.264 1.00 18.38 122 PHE A CA 1
ATOM 933 C C . PHE A 1 122 ? -46.695 8.936 11.792 1.00 18.78 122 PHE A C 1
ATOM 934 O O . PHE A 1 122 ? -46.607 8.660 10.558 1.00 18.68 122 PHE A O 1
ATOM 942 N N . PHE A 1 123 ? -46.235 8.180 12.801 1.00 19.38 123 PHE A N 1
ATOM 943 C CA . PHE A 1 123 ? -45.477 6.909 12.665 1.00 20.14 123 PHE A CA 1
ATOM 944 C C . PHE A 1 123 ? -46.126 5.797 13.508 1.00 21.85 123 PHE A C 1
ATOM 945 O O . PHE A 1 123 ? -46.542 6.004 14.680 1.00 21.70 123 PHE A O 1
ATOM 953 N N . LYS A 1 124 ? -46.268 4.609 12.901 1.00 24.63 124 LYS A N 1
ATOM 954 C CA . LYS A 1 124 ? -46.783 3.431 13.599 1.00 27.19 124 LYS A CA 1
ATOM 955 C C . LYS A 1 124 ? -45.869 2.218 13.286 1.00 27.86 124 LYS A C 1
ATOM 956 O O . LYS A 1 124 ? -45.573 1.943 12.114 1.00 27.04 124 LYS A O 1
ATOM 962 N N . SER A 1 125 ? -45.454 1.511 14.334 1.00 28.75 125 SER A N 1
ATOM 963 C CA . SER A 1 125 ? -44.747 0.232 14.215 1.00 30.00 125 SER A CA 1
ATOM 964 C C . SER A 1 125 ? -45.636 -0.991 14.601 1.00 33.23 125 SER A C 1
ATOM 965 O O . SER A 1 125 ? -46.553 -0.900 15.457 1.00 33.53 125 SER A O 1
ATOM 968 N N . VAL A 1 126 ? -45.368 -2.150 14.004 1.00 34.67 126 VAL A N 1
ATOM 969 C CA . VAL A 1 126 ? -46.079 -3.378 14.331 1.00 38.09 126 VAL A CA 1
ATOM 970 C C . VAL A 1 126 ? -45.031 -4.479 14.468 1.00 39.06 126 VAL A C 1
ATOM 971 O O . VAL A 1 126 ? -44.194 -4.632 13.577 1.00 37.43 126 VAL A O 1
ATOM 975 N N . THR A 1 127 ? -45.044 -5.140 15.619 1.00 41.12 127 THR A N 1
ATOM 976 C CA . THR A 1 127 ? -44.130 -6.257 15.966 1.00 44.21 127 THR A CA 1
ATOM 977 C C . THR A 1 127 ? -44.955 -7.373 16.598 1.00 47.34 127 THR A C 1
ATOM 978 O O . THR A 1 127 ? -45.432 -7.202 17.699 1.00 46.14 127 THR A O 1
ATOM 982 N N . GLN A 1 128 ? -45.064 -8.521 15.905 1.00 51.43 128 GLN A N 1
ATOM 983 C CA . GLN A 1 128 ? -46.006 -9.587 16.230 1.00 56.18 128 GLN A CA 1
ATOM 984 C C . GLN A 1 128 ? -47.399 -8.941 16.424 1.00 57.05 128 GLN A C 1
ATOM 985 O O . GLN A 1 128 ? -47.875 -8.246 15.504 1.00 55.19 128 GLN A O 1
ATOM 991 N N . ASN A 1 129 ? -48.035 -9.093 17.582 1.00 62.12 129 ASN A N 1
ATOM 992 C CA . ASN A 1 129 ? -49.344 -8.436 17.810 1.00 64.98 129 ASN A CA 1
ATOM 993 C C . ASN A 1 129 ? -49.273 -7.032 18.495 1.00 62.56 129 ASN A C 1
ATOM 994 O O . ASN A 1 129 ? -50.321 -6.415 18.741 1.00 64.06 129 ASN A O 1
ATOM 999 N N . ARG A 1 130 ? -48.063 -6.524 18.757 1.00 58.16 130 ARG A N 1
ATOM 1000 C CA . ARG A 1 130 ? -47.863 -5.309 19.552 1.00 55.46 130 ARG A CA 1
ATOM 1001 C C . ARG A 1 130 ? -47.614 -4.073 18.665 1.00 51.31 130 ARG A C 1
ATOM 1002 O O . ARG A 1 130 ? -46.768 -4.115 17.760 1.00 47.85 130 ARG A O 1
ATOM 1010 N N . GLU A 1 131 ? -48.343 -2.986 18.946 1.00 47.81 131 GLU A N 1
ATOM 1011 C CA . GLU A 1 131 ? -48.265 -1.734 18.171 1.00 45.45 131 GLU A CA 1
ATOM 1012 C C . GLU A 1 131 ? -47.582 -0.645 19.005 1.00 41.72 131 GLU A C 1
ATOM 1013 O O . GLU A 1 131 ? -47.863 -0.568 20.207 1.00 41.76 131 GLU A O 1
ATOM 1019 N N . GLY A 1 132 ? -46.745 0.196 18.354 1.00 37.45 132 GLY A N 1
ATOM 1020 C CA . GLY A 1 132 ? -46.128 1.448 18.888 1.00 34.45 132 GLY A CA 1
ATOM 1021 C C . GLY A 1 132 ? -46.428 2.653 17.972 1.00 32.13 132 GLY A C 1
ATOM 1022 O O . GLY A 1 132 ? -46.724 2.450 16.792 1.00 32.73 132 GLY A O 1
ATOM 1023 N N . PHE A 1 133 ? -46.479 3.881 18.512 1.00 29.83 133 PHE A N 1
ATOM 1024 C CA . PHE A 1 133 ? -46.739 5.120 17.710 1.00 26.99 133 PHE A CA 1
ATOM 1025 C C . PHE A 1 133 ? -46.031 6.385 18.189 1.00 25.20 133 PHE A C 1
ATOM 1026 O O . PHE A 1 133 ? -45.625 6.496 19.399 1.00 25.67 133 PHE A O 1
ATOM 1034 N N . ALA A 1 134 ? -45.865 7.378 17.260 1.00 22.51 134 ALA A N 1
ATOM 1035 C CA . ALA A 1 134 ? -45.306 8.666 17.570 1.00 20.87 134 ALA A CA 1
ATOM 1036 C C . ALA A 1 134 ? -45.798 9.753 16.613 1.00 19.97 134 ALA A C 1
ATOM 1037 O O . ALA A 1 134 ? -46.298 9.440 15.488 1.00 20.42 134 ALA A O 1
ATOM 1039 N N . ILE A 1 135 ? -45.646 10.987 17.029 1.00 19.31 135 ILE A N 1
ATOM 1040 C CA . ILE A 1 135 ? -45.864 12.156 16.170 1.00 20.08 135 ILE A CA 1
ATOM 1041 C C . ILE A 1 135 ? -44.645 13.069 16.242 1.00 19.12 135 ILE A C 1
ATOM 1042 O O . ILE A 1 135 ? -44.080 13.245 17.344 1.00 18.40 135 ILE A O 1
ATOM 1047 N N . THR A 1 136 ? -44.161 13.539 15.087 1.00 19.02 136 THR A N 1
ATOM 1048 C CA . THR A 1 136 ? -43.044 14.467 15.000 1.00 19.25 136 THR A CA 1
ATOM 1049 C C . THR A 1 136 ? -43.495 15.849 14.458 1.00 17.93 136 THR A C 1
ATOM 1050 O O . THR A 1 136 ? -44.333 15.918 13.527 1.00 18.64 136 THR A O 1
ATOM 1054 N N . LEU A 1 137 ? -42.957 16.920 15.036 1.00 15.95 137 LEU A N 1
ATOM 1055 C CA . LEU A 1 137 ? -43.076 18.277 14.519 1.00 15.78 137 LEU A CA 1
ATOM 1056 C C . LEU A 1 137 ? -41.777 18.646 13.814 1.00 16.17 137 LEU A C 1
ATOM 1057 O O . LEU A 1 137 ? -40.715 18.680 14.523 1.00 15.90 137 LEU A O 1
ATOM 1062 N N . TYR A 1 138 ? -41.848 18.845 12.504 1.00 16.20 138 TYR A N 1
ATOM 1063 C CA . TYR A 1 138 ? -40.690 19.238 11.667 1.00 17.51 138 TYR A CA 1
ATOM 1064 C C . TYR A 1 138 ? -40.676 20.764 11.389 1.00 18.17 138 TYR A C 1
ATOM 1065 O O . TYR A 1 138 ? -41.717 21.330 11.075 1.00 18.59 138 TYR A O 1
ATOM 1074 N N . GLY A 1 139 ? -39.486 21.383 11.332 1.00 17.23 139 GLY A N 1
ATOM 1075 C CA . GLY A 1 139 ? -39.305 22.761 10.886 1.00 17.98 139 GLY A CA 1
ATOM 1076 C C . GLY A 1 139 ? -38.219 22.915 9.810 1.00 19.56 139 GLY A C 1
ATOM 1077 O O . GLY A 1 139 ? -37.178 22.180 9.889 1.00 19.10 139 GLY A O 1
ATOM 1078 N N . ARG A 1 140 ? -38.434 23.816 8.845 1.00 20.00 140 ARG A N 1
ATOM 1079 C CA . ARG A 1 140 ? -37.342 24.226 7.902 1.00 21.15 140 ARG A CA 1
ATOM 1080 C C . ARG A 1 140 ? -36.205 25.017 8.647 1.00 21.80 140 ARG A C 1
ATOM 1081 O O . ARG A 1 140 ? -35.066 25.099 8.141 1.00 21.96 140 ARG A O 1
ATOM 1089 N N . THR A 1 141 ? -36.567 25.618 9.786 1.00 22.10 141 THR A N 1
ATOM 1090 C CA . THR A 1 141 ? -35.687 26.258 10.746 1.00 23.97 141 THR A CA 1
ATOM 1091 C C . THR A 1 141 ? -35.728 25.502 12.103 1.00 22.41 141 THR A C 1
ATOM 1092 O O . THR A 1 141 ? -36.657 24.712 12.418 1.00 21.12 141 THR A O 1
ATOM 1096 N N . LYS A 1 142 ? -34.681 25.731 12.922 1.00 22.31 142 LYS A N 1
ATOM 1097 C CA . LYS A 1 142 ? -34.543 25.075 14.210 1.00 22.75 142 LYS A CA 1
ATOM 1098 C C . LYS A 1 142 ? -35.563 25.530 15.280 1.00 23.28 142 LYS A C 1
ATOM 1099 O O . LYS A 1 142 ? -35.833 24.797 16.205 1.00 22.31 142 LYS A O 1
ATOM 1105 N N . GLU A 1 143 ? -36.095 26.748 15.121 1.00 24.66 143 GLU A N 1
ATOM 1106 C CA . GLU A 1 143 ? -37.137 27.314 16.026 1.00 26.44 143 GLU A CA 1
ATOM 1107 C C . GLU A 1 143 ? -38.452 27.503 15.223 1.00 26.32 143 GLU A C 1
ATOM 1108 O O . GLU A 1 143 ? -38.394 27.870 14.034 1.00 28.85 143 GLU A O 1
ATOM 1114 N N . LEU A 1 144 ? -39.590 27.297 15.877 1.00 24.09 144 LEU A N 1
ATOM 1115 C CA . LEU A 1 144 ? -40.925 27.559 15.279 1.00 24.94 144 LEU A CA 1
ATOM 1116 C C . LEU A 1 144 ? -41.742 28.366 16.326 1.00 26.53 144 LEU A C 1
ATOM 1117 O O . LEU A 1 144 ? -41.387 28.477 17.497 1.00 29.63 144 LEU A O 1
ATOM 1122 N N . THR A 1 145 ? -42.878 28.862 15.956 1.00 26.49 145 THR A N 1
ATOM 1123 C CA . THR A 1 145 ? -43.580 29.813 16.820 1.00 27.33 145 THR A CA 1
ATOM 1124 C C . THR A 1 145 ? -44.330 29.027 17.944 1.00 26.25 145 THR A C 1
ATOM 1125 O O . THR A 1 145 ? -44.613 27.801 17.810 1.00 23.02 145 THR A O 1
ATOM 1129 N N . SER A 1 146 ? -44.681 29.751 19.011 1.00 28.05 146 SER A N 1
ATOM 1130 C CA . SER A 1 146 ? -45.585 29.219 20.060 1.00 29.80 146 SER A CA 1
ATOM 1131 C C . SER A 1 146 ? -46.870 28.599 19.497 1.00 28.03 146 SER A C 1
ATOM 1132 O O . SER A 1 146 ? -47.206 27.489 19.879 1.00 26.95 146 SER A O 1
ATOM 1135 N N . GLU A 1 147 ? -47.536 29.317 18.606 1.00 29.04 147 GLU A N 1
ATOM 1136 C CA . GLU A 1 147 ? -48.790 28.833 17.934 1.00 30.31 147 GLU A CA 1
ATOM 1137 C C . GLU A 1 147 ? -48.598 27.476 17.204 1.00 26.26 147 GLU A C 1
ATOM 1138 O O . GLU A 1 147 ? -49.414 26.531 17.371 1.00 23.72 147 GLU A O 1
ATOM 1144 N N . LEU A 1 148 ? -47.503 27.313 16.445 1.00 23.71 148 LEU A N 1
ATOM 1145 C CA . LEU A 1 148 ? -47.312 26.033 15.783 1.00 22.93 148 LEU A CA 1
ATOM 1146 C C . LEU A 1 148 ? -47.030 24.883 16.734 1.00 21.31 148 LEU A C 1
ATOM 1147 O O . LEU A 1 148 ? -47.422 23.711 16.492 1.00 20.70 148 LEU A O 1
ATOM 1152 N N . LYS A 1 149 ? -46.255 25.148 17.800 1.00 22.24 149 LYS A N 1
ATOM 1153 C CA . LYS A 1 149 ? -46.015 24.156 18.833 1.00 22.15 149 LYS A CA 1
ATOM 1154 C C . LYS A 1 149 ? -47.323 23.777 19.589 1.00 22.02 149 LYS A C 1
ATOM 1155 O O . LYS A 1 149 ? -47.560 22.621 19.852 1.00 20.54 149 LYS A O 1
ATOM 1161 N N . GLU A 1 150 ? -48.160 24.742 19.787 1.00 22.24 150 GLU A N 1
ATOM 1162 C CA . GLU A 1 150 ? -49.459 24.468 20.460 1.00 23.61 150 GLU A CA 1
ATOM 1163 C C . GLU A 1 150 ? -50.393 23.595 19.563 1.00 22.30 150 GLU A C 1
ATOM 1164 O O . GLU A 1 150 ? -51.203 22.752 20.086 1.00 22.62 150 GLU A O 1
ATOM 1170 N N . ASN A 1 151 ? -50.382 23.836 18.244 1.00 21.32 151 ASN A N 1
ATOM 1171 C CA . ASN A 1 151 ? -51.148 23.031 17.276 1.00 21.89 151 ASN A CA 1
ATOM 1172 C C . ASN A 1 151 ? -50.721 21.553 17.396 1.00 20.73 151 ASN A C 1
ATOM 1173 O O . ASN A 1 151 ? -51.559 20.665 17.354 1.00 21.08 151 ASN A O 1
ATOM 1178 N N . PHE A 1 152 ? -49.399 21.295 17.444 1.00 18.93 152 PHE A N 1
ATOM 1179 C CA . PHE A 1 152 ? -48.817 19.952 17.666 1.00 18.32 152 PHE A CA 1
ATOM 1180 C C . PHE A 1 152 ? -49.143 19.318 19.013 1.00 18.88 152 PHE A C 1
ATOM 1181 O O . PHE A 1 152 ? -49.427 18.083 19.047 1.00 19.48 152 PHE A O 1
ATOM 1189 N N . ILE A 1 153 ? -49.112 20.106 20.082 1.00 19.38 153 ILE A N 1
ATOM 1190 C CA . ILE A 1 153 ? -49.522 19.651 21.451 1.00 20.75 153 ILE A CA 1
ATOM 1191 C C . ILE A 1 153 ? -51.015 19.237 21.416 1.00 22.10 153 ILE A C 1
ATOM 1192 O O . ILE A 1 153 ? -51.414 18.165 21.917 1.00 22.92 153 ILE A O 1
ATOM 1197 N N . ARG A 1 154 ? -51.819 20.053 20.766 1.00 22.61 154 ARG A N 1
ATOM 1198 C CA . ARG A 1 154 ? -53.301 19.808 20.754 1.00 24.12 154 ARG A CA 1
ATOM 1199 C C . ARG A 1 154 ? -53.586 18.466 19.996 1.00 22.88 154 ARG A C 1
ATOM 1200 O O . ARG A 1 154 ? -54.362 17.584 20.460 1.00 22.43 154 ARG A O 1
ATOM 1208 N N . PHE A 1 155 ? -52.944 18.290 18.844 1.00 20.78 155 PHE A N 1
ATOM 1209 C CA . PHE A 1 155 ? -53.134 17.033 18.055 1.00 21.02 155 PHE A CA 1
ATOM 1210 C C . PHE A 1 155 ? -52.636 15.801 18.811 1.00 20.54 155 PHE A C 1
ATOM 1211 O O . PHE A 1 155 ? -53.314 14.747 18.839 1.00 21.04 155 PHE A O 1
ATOM 1219 N N . SER A 1 156 ? -51.417 15.878 19.381 1.00 19.73 156 SER A N 1
ATOM 1220 C CA . SER A 1 156 ? -50.864 14.745 20.134 1.00 20.32 156 SER A CA 1
ATOM 1221 C C . SER A 1 156 ? -51.772 14.299 21.308 1.00 22.13 156 SER A C 1
ATOM 1222 O O . SER A 1 156 ? -52.003 13.092 21.512 1.00 23.38 156 SER A O 1
ATOM 1225 N N . LYS A 1 157 ? -52.250 15.284 22.071 1.00 23.68 157 LYS A N 1
ATOM 1226 C CA . LYS A 1 157 ? -53.223 15.020 23.160 1.00 26.85 157 LYS A CA 1
ATOM 1227 C C . LYS A 1 157 ? -54.548 14.388 22.650 1.00 27.52 157 LYS A C 1
ATOM 1228 O O . LYS A 1 157 ? -55.162 13.549 23.343 1.00 27.20 157 LYS A O 1
ATOM 1234 N N . SER A 1 158 ? -55.013 14.795 21.463 1.00 26.63 158 SER A N 1
ATOM 1235 C CA . SER A 1 158 ? -56.235 14.219 20.896 1.00 27.22 158 SER A CA 1
ATOM 1236 C C . SER A 1 158 ? -56.095 12.707 20.576 1.00 27.35 158 SER A C 1
ATOM 1237 O O . SER A 1 158 ? -57.112 12.010 20.533 1.00 27.76 158 SER A O 1
ATOM 1240 N N . LEU A 1 159 ? -54.859 12.250 20.359 1.00 25.58 159 LEU A N 1
ATOM 1241 C CA . LEU A 1 159 ? -54.530 10.770 20.207 1.00 26.87 159 LEU A CA 1
ATOM 1242 C C . LEU A 1 159 ? -54.231 9.989 21.508 1.00 28.20 159 LEU A C 1
ATOM 1243 O O . LEU A 1 159 ? -53.913 8.762 21.492 1.00 28.43 159 LEU A O 1
ATOM 1248 N N . GLY A 1 160 ? -54.412 10.661 22.645 1.00 27.99 160 GLY A N 1
ATOM 1249 C CA . GLY A 1 160 ? -54.338 10.037 23.941 1.00 29.40 160 GLY A CA 1
ATOM 1250 C C . GLY A 1 160 ? -53.045 10.220 24.701 1.00 28.50 160 GLY A C 1
ATOM 1251 O O . GLY A 1 160 ? -52.882 9.623 25.770 1.00 29.09 160 GLY A O 1
ATOM 1252 N N . LEU A 1 161 ? -52.105 11.002 24.164 1.00 27.55 161 LEU A N 1
ATOM 1253 C CA . LEU A 1 161 ? -50.840 11.233 24.899 1.00 28.04 161 LEU A CA 1
ATOM 1254 C C . LEU A 1 161 ? -50.988 12.317 25.991 1.00 29.48 161 LEU A C 1
ATOM 1255 O O . LEU A 1 161 ? -51.547 13.389 25.724 1.00 30.60 161 LEU A O 1
ATOM 1260 N N . PRO A 1 162 ? -50.429 12.084 27.193 1.00 30.03 162 PRO A N 1
ATOM 1261 C CA . PRO A 1 162 ? -50.369 13.198 28.154 1.00 31.10 162 PRO A CA 1
ATOM 1262 C C . PRO A 1 162 ? -49.402 14.250 27.667 1.00 28.87 162 PRO A C 1
ATOM 1263 O O . PRO A 1 162 ? -48.454 13.916 26.963 1.00 26.91 162 PRO A O 1
ATOM 1267 N N . GLU A 1 163 ? -49.560 15.480 28.140 1.00 29.30 163 GLU A N 1
ATOM 1268 C CA . GLU A 1 163 ? -48.666 16.569 27.734 1.00 28.27 163 GLU A CA 1
ATOM 1269 C C . GLU A 1 163 ? -47.190 16.327 28.176 1.00 26.68 163 GLU A C 1
ATOM 1270 O O . GLU A 1 163 ? -46.261 16.632 27.395 1.00 24.85 163 GLU A O 1
ATOM 1276 N N . ASN A 1 164 ? -47.003 15.720 29.350 1.00 27.47 164 ASN A N 1
ATOM 1277 C CA . ASN A 1 164 ? -45.645 15.389 29.828 1.00 27.79 164 ASN A CA 1
ATOM 1278 C C . ASN A 1 164 ? -44.901 14.304 28.993 1.00 26.30 164 ASN A C 1
ATOM 1279 O O . ASN A 1 164 ? -43.686 14.164 29.185 1.00 25.72 164 ASN A O 1
ATOM 1284 N N . HIS A 1 165 ? -45.582 13.628 28.052 1.00 24.75 165 HIS A N 1
ATOM 1285 C CA . HIS A 1 165 ? -44.936 12.751 27.004 1.00 24.36 165 HIS A CA 1
ATOM 1286 C C . HIS A 1 165 ? -44.436 13.485 25.711 1.00 22.25 165 HIS A C 1
ATOM 1287 O O . HIS A 1 165 ? -44.023 12.832 24.702 1.00 21.87 165 HIS A O 1
ATOM 1294 N N . ILE A 1 166 ? -44.509 14.832 25.716 1.00 21.66 166 ILE A N 1
ATOM 1295 C CA . ILE A 1 166 ? -44.196 15.666 24.578 1.00 21.51 166 ILE A CA 1
ATOM 1296 C C . ILE A 1 166 ? -42.945 16.483 24.899 1.00 21.23 166 ILE A C 1
ATOM 1297 O O . ILE A 1 166 ? -42.909 17.200 25.892 1.00 22.95 166 ILE A O 1
ATOM 1302 N N . VAL A 1 167 ? -41.891 16.358 24.078 1.00 19.21 167 VAL A N 1
ATOM 1303 C CA . VAL A 1 167 ? -40.600 17.037 24.333 1.00 19.75 167 VAL A CA 1
ATOM 1304 C C . VAL A 1 167 ? -40.112 17.857 23.106 1.00 18.76 167 VAL A C 1
ATOM 1305 O O . VAL A 1 167 ? -40.560 17.640 21.953 1.00 17.55 167 VAL A O 1
ATOM 1309 N N . PHE A 1 168 ? -39.252 18.838 23.386 1.00 18.95 168 PHE A N 1
ATOM 1310 C CA . PHE A 1 168 ? -38.737 19.811 22.418 1.00 18.66 168 PHE A CA 1
ATOM 1311 C C . PHE A 1 168 ? -37.188 19.808 22.466 1.00 18.29 168 PHE A C 1
ATOM 1312 O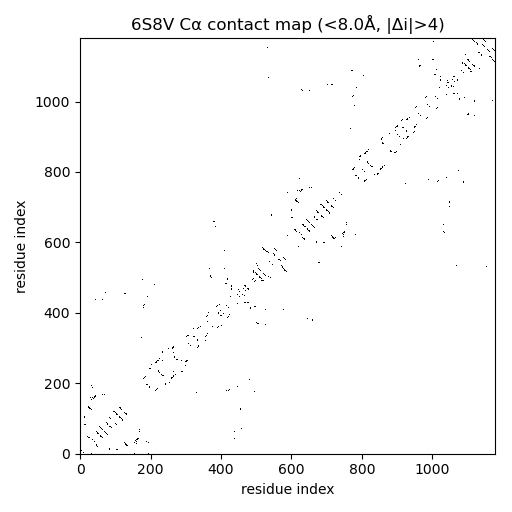 O . PHE A 1 168 ? -36.594 20.491 23.345 1.00 18.32 168 PHE A O 1
ATOM 1320 N N . PRO A 1 169 ? -36.539 18.989 21.575 1.00 17.93 169 PRO A N 1
ATOM 1321 C CA . PRO A 1 169 ? -35.049 18.885 21.649 1.00 18.53 169 PRO A CA 1
ATOM 1322 C C . PRO A 1 169 ? -34.310 20.195 21.543 1.00 19.66 169 PRO A C 1
ATOM 1323 O O . PRO A 1 169 ? -34.828 21.142 20.918 1.00 22.05 169 PRO A O 1
ATOM 1327 N N . VAL A 1 170 ? -33.131 20.266 22.156 1.00 20.19 170 VAL A N 1
ATOM 1328 C CA . VAL A 1 170 ? -32.334 21.485 22.240 1.00 20.57 170 VAL A CA 1
ATOM 1329 C C . VAL A 1 170 ? -31.571 21.788 20.914 1.00 20.54 170 VAL A C 1
ATOM 1330 O O . VAL A 1 170 ? -30.752 20.974 20.489 1.00 19.45 170 VAL A O 1
ATOM 1334 N N . PRO A 1 171 ? -31.814 22.965 20.285 1.00 20.83 171 PRO A N 1
ATOM 1335 C CA . PRO A 1 171 ? -30.981 23.310 19.057 1.00 21.53 171 PRO A CA 1
ATOM 1336 C C . PRO A 1 171 ? -29.473 23.339 19.302 1.00 22.69 171 PRO A C 1
ATOM 1337 O O . PRO A 1 171 ? -28.985 23.796 20.380 1.00 24.01 171 PRO A O 1
ATOM 1341 N N . ILE A 1 172 ? -28.710 22.881 18.286 1.00 22.62 172 ILE A N 1
ATOM 1342 C CA . ILE A 1 172 ? -27.292 22.926 18.266 1.00 24.30 172 ILE A CA 1
ATOM 1343 C C . ILE A 1 172 ? -26.824 23.337 16.867 1.00 25.38 172 ILE A C 1
ATOM 1344 O O . ILE A 1 172 ? -27.602 23.246 15.941 1.00 24.38 172 ILE A O 1
ATOM 1349 N N . ASP A 1 173 ? -25.554 23.699 16.754 1.00 27.27 173 ASP A N 1
ATOM 1350 C CA . ASP A 1 173 ? -24.918 24.054 15.467 1.00 29.66 173 ASP A CA 1
ATOM 1351 C C . ASP A 1 173 ? -23.981 22.962 14.869 1.00 30.74 173 ASP A C 1
ATOM 1352 O O . ASP A 1 173 ? -23.654 23.050 13.665 1.00 34.83 173 ASP A O 1
ATOM 1357 N N . GLN A 1 174 ? -23.510 22.009 15.663 1.00 29.15 174 GLN A N 1
ATOM 1358 C CA . GLN A 1 174 ? -22.639 20.944 15.149 1.00 30.04 174 GLN A CA 1
ATOM 1359 C C . GLN A 1 174 ? -23.424 20.007 14.233 1.00 27.40 174 GLN A C 1
ATOM 1360 O O . GLN A 1 174 ? -24.537 19.587 14.599 1.00 24.64 174 GLN A O 1
ATOM 1366 N N . CYS A 1 175 ? -22.824 19.701 13.066 1.00 28.28 175 CYS A N 1
ATOM 1367 C CA . CYS A 1 175 ? -23.287 18.630 12.161 1.00 28.41 175 CYS A CA 1
ATOM 1368 C C . CYS A 1 175 ? -24.571 18.863 11.370 1.00 26.76 175 CYS A C 1
ATOM 1369 O O . CYS A 1 175 ? -24.611 18.538 10.184 1.00 26.85 175 CYS A O 1
ATOM 1372 N N . ILE A 1 176 ? -25.637 19.354 12.024 1.00 25.87 176 ILE A N 1
ATOM 1373 C CA . ILE A 1 176 ? -26.969 19.467 11.397 1.00 26.41 176 ILE A CA 1
ATOM 1374 C C . ILE A 1 176 ? -27.145 20.634 10.426 1.00 29.52 176 ILE A C 1
ATOM 1375 O O . ILE A 1 176 ? -28.125 20.676 9.715 1.00 29.09 176 ILE A O 1
ATOM 1380 N N . ASP A 1 177 ? -26.188 21.548 10.350 1.00 34.25 177 ASP A N 1
ATOM 1381 C CA . ASP A 1 177 ? -26.197 22.605 9.280 1.00 41.92 177 ASP A CA 1
ATOM 1382 C C . ASP A 1 177 ? -25.255 22.430 8.064 1.00 48.69 177 ASP A C 1
ATOM 1383 O O . ASP A 1 177 ? -24.778 23.430 7.516 1.00 56.12 177 ASP A O 1
ATOM 1388 N N . GLY A 1 178 ? -24.980 21.189 7.646 1.00 53.31 178 GLY A N 1
ATOM 1389 C CA . GLY A 1 178 ? -24.160 20.893 6.440 1.00 56.68 178 GLY A CA 1
ATOM 1390 C C . GLY A 1 178 ? -22.962 21.788 6.192 1.00 60.27 178 GLY A C 1
ATOM 1391 O O . GLY A 1 178 ? -21.834 21.416 6.490 1.00 66.46 178 GLY A O 1
ATOM 1392 N N . ALA B 2 16 ? -22.866 -18.460 55.192 1.00 82.73 114 ALA B N 1
ATOM 1393 C CA . ALA B 2 16 ? -22.187 -17.348 55.925 1.00 80.90 114 ALA B CA 1
ATOM 1394 C C . ALA B 2 16 ? -21.872 -16.168 54.981 1.00 76.73 114 ALA B C 1
ATOM 1395 O O . ALA B 2 16 ? -22.148 -15.009 55.334 1.00 78.57 114 ALA B O 1
ATOM 1397 N N . GLN B 2 17 ? -21.328 -16.480 53.791 1.00 71.31 115 GLN B N 1
ATOM 1398 C CA . GLN B 2 17 ? -20.963 -15.477 52.752 1.00 63.71 115 GLN B CA 1
ATOM 1399 C C . GLN B 2 17 ? -22.109 -14.461 52.466 1.00 53.89 115 GLN B C 1
ATOM 1400 O O . GLN B 2 17 ? -23.206 -14.850 52.138 1.00 52.86 115 GLN B O 1
ATOM 1406 N N . LYS B 2 18 ? -21.828 -13.166 52.609 1.00 46.38 116 LYS B N 1
ATOM 1407 C CA . LYS B 2 18 ? -22.820 -12.104 52.424 1.00 41.02 116 LYS B CA 1
ATOM 1408 C C . LYS B 2 18 ? -23.373 -12.067 50.984 1.00 35.03 116 LYS B C 1
ATOM 1409 O O . LYS B 2 18 ? -22.633 -12.338 50.029 1.00 32.12 116 LYS B O 1
ATOM 1415 N N . TRP B 2 19 ? -24.670 -11.760 50.836 1.00 31.96 117 TRP B N 1
ATOM 1416 C CA . TRP B 2 19 ? -25.351 -11.891 49.518 1.00 29.86 117 TRP B CA 1
ATOM 1417 C C . TRP B 2 19 ? -24.689 -11.082 48.383 1.00 27.90 117 TRP B C 1
ATOM 1418 O O . TRP B 2 19 ? -24.621 -11.528 47.236 1.00 27.94 117 TRP B O 1
ATOM 1429 N N . TRP B 2 20 ? -24.206 -9.868 48.696 1.00 26.31 118 TRP B N 1
ATOM 1430 C CA . TRP B 2 20 ? -23.594 -9.002 47.675 1.00 24.93 118 TRP B CA 1
ATOM 1431 C C . TRP B 2 20 ? -22.218 -9.472 47.191 1.00 25.42 118 TRP B C 1
ATOM 1432 O O . TRP B 2 20 ? -21.717 -8.915 46.225 1.00 24.21 118 TRP B O 1
ATOM 1443 N N . HIS B 2 21 ? -21.652 -10.488 47.855 1.00 26.70 119 HIS B N 1
ATOM 1444 C CA . HIS B 2 21 ? -20.416 -11.144 47.396 1.00 28.22 119 HIS B CA 1
ATOM 1445 C C . HIS B 2 21 ? -20.688 -12.198 46.297 1.00 29.26 119 HIS B C 1
ATOM 1446 O O . HIS B 2 21 ? -19.750 -12.622 45.625 1.00 30.01 119 HIS B O 1
ATOM 1453 N N . THR B 2 22 ? -21.958 -12.599 46.143 1.00 28.90 120 THR B N 1
ATOM 1454 C CA . THR B 2 22 ? -22.325 -13.749 45.294 1.00 30.96 120 THR B CA 1
ATOM 1455 C C . THR B 2 22 ? -22.532 -13.483 43.775 1.00 29.53 120 THR B C 1
ATOM 1456 O O . THR B 2 22 ? -22.628 -14.425 43.011 1.00 30.19 120 THR B O 1
ATOM 1460 N N . GLY B 2 23 ? -22.514 -12.216 43.332 1.00 27.29 121 GLY B N 1
ATOM 1461 C CA . GLY B 2 23 ? -22.498 -11.913 41.906 1.00 26.93 121 GLY B CA 1
ATOM 1462 C C . GLY B 2 23 ? -22.595 -10.414 41.633 1.00 25.95 121 GLY B C 1
ATOM 1463 O O . GLY B 2 23 ? -22.314 -9.617 42.533 1.00 26.80 121 GLY B O 1
ATOM 1464 N N . ALA B 2 24 ? -23.082 -10.044 40.450 1.00 23.98 122 ALA B N 1
ATOM 1465 C CA . ALA B 2 24 ? -23.170 -8.626 40.035 1.00 22.78 122 ALA B CA 1
ATOM 1466 C C . ALA B 2 24 ? -24.347 -7.831 40.593 1.00 22.10 122 ALA B C 1
ATOM 1467 O O . ALA B 2 24 ? -25.431 -8.390 40.853 1.00 21.30 122 ALA B O 1
ATOM 1469 N N . LEU B 2 25 ? -24.126 -6.515 40.716 1.00 21.33 123 LEU B N 1
ATOM 1470 C CA . LEU B 2 25 ? -25.146 -5.518 40.964 1.00 21.05 123 LEU B CA 1
ATOM 1471 C C . LEU B 2 25 ? -25.488 -4.725 39.670 1.00 20.15 123 LEU B C 1
ATOM 1472 O O . LEU B 2 25 ? -24.615 -4.464 38.807 1.00 19.32 123 LEU B O 1
ATOM 1477 N N . TYR B 2 26 ? -26.788 -4.392 39.524 1.00 18.59 124 TYR B N 1
ATOM 1478 C CA . TYR B 2 26 ? -27.344 -3.775 38.281 1.00 18.28 124 TYR B CA 1
ATOM 1479 C C . TYR B 2 26 ? -28.146 -2.486 38.565 1.00 18.59 124 TYR B C 1
ATOM 1480 O O . TYR B 2 26 ? -29.156 -2.538 39.308 1.00 19.02 124 TYR B O 1
ATOM 1489 N N . ARG B 2 27 ? -27.590 -1.334 38.177 1.00 18.22 125 ARG B N 1
ATOM 1490 C CA . ARG B 2 27 ? -28.169 -0.052 38.478 1.00 17.98 125 ARG B CA 1
ATOM 1491 C C . ARG B 2 27 ? -29.258 0.405 37.480 1.00 18.06 125 ARG B C 1
ATOM 1492 O O . ARG B 2 27 ? -29.045 0.481 36.257 1.00 18.26 125 ARG B O 1
ATOM 1500 N N . ILE B 2 28 ? -30.401 0.776 38.024 1.00 17.90 126 ILE B N 1
ATOM 1501 C CA . ILE B 2 28 ? -31.504 1.393 37.236 1.00 19.50 126 ILE B CA 1
ATOM 1502 C C . ILE B 2 28 ? -31.900 2.761 37.807 1.00 19.71 126 ILE B C 1
ATOM 1503 O O . ILE B 2 28 ? -32.675 2.830 38.759 1.00 20.11 126 ILE B O 1
ATOM 1508 N N . GLY B 2 29 ? -31.325 3.814 37.253 1.00 21.42 127 GLY B N 1
ATOM 1509 C CA . GLY B 2 29 ? -31.507 5.199 37.741 1.00 23.33 127 GLY B CA 1
ATOM 1510 C C . GLY B 2 29 ? -32.752 5.874 37.170 1.00 25.17 127 GLY B C 1
ATOM 1511 O O . GLY B 2 29 ? -33.585 6.365 37.889 1.00 31.60 127 GLY B O 1
ATOM 1512 N N . ASP B 2 30 ? -32.968 5.741 35.888 1.00 23.98 128 ASP B N 1
ATOM 1513 C CA . ASP B 2 30 ? -34.141 6.326 35.230 1.00 23.23 128 ASP B CA 1
ATOM 1514 C C . ASP B 2 30 ? -35.110 5.178 34.917 1.00 22.85 128 ASP B C 1
ATOM 1515 O O . ASP B 2 30 ? -34.912 4.436 33.943 1.00 21.22 128 ASP B O 1
ATOM 1520 N N . LEU B 2 31 ? -36.188 5.052 35.719 1.00 22.90 129 LEU B N 1
ATOM 1521 C CA . LEU B 2 31 ? -37.181 3.951 35.527 1.00 23.93 129 LEU B CA 1
ATOM 1522 C C . LEU B 2 31 ? -37.969 4.082 34.208 1.00 22.85 129 LEU B C 1
ATOM 1523 O O . LEU B 2 31 ? -38.409 3.067 33.620 1.00 23.05 129 LEU B O 1
ATOM 1528 N N . GLN B 2 32 ? -38.202 5.317 33.784 1.00 22.01 130 GLN B N 1
ATOM 1529 C CA . GLN B 2 32 ? -38.956 5.580 32.580 1.00 23.41 130 GLN B CA 1
ATOM 1530 C C . GLN B 2 32 ? -38.162 5.171 31.317 1.00 22.47 130 GLN B C 1
ATOM 1531 O O . GLN B 2 32 ? -38.686 4.516 30.395 1.00 22.80 130 GLN B O 1
ATOM 1537 N N . ALA B 2 33 ? -36.893 5.551 31.305 1.00 21.31 131 ALA B N 1
ATOM 1538 C CA . ALA B 2 33 ? -36.025 5.227 30.163 1.00 21.53 131 ALA B CA 1
ATOM 1539 C C . ALA B 2 33 ? -35.698 3.712 30.094 1.00 20.47 131 ALA B C 1
ATOM 1540 O O . ALA B 2 33 ? -35.566 3.190 28.991 1.00 21.37 131 ALA B O 1
ATOM 1542 N N . PHE B 2 34 ? -35.491 3.066 31.233 1.00 19.64 132 PHE B N 1
ATOM 1543 C CA . PHE B 2 34 ? -35.356 1.585 31.296 1.00 19.45 132 PHE B CA 1
ATOM 1544 C C . PHE B 2 34 ? -36.540 0.834 30.712 1.00 21.09 132 PHE B C 1
ATOM 1545 O O . PHE B 2 34 ? -36.368 -0.113 29.948 1.00 20.28 132 PHE B O 1
ATOM 1553 N N A GLN B 2 35 ? -37.755 1.208 31.144 0.50 21.75 133 GLN B N 1
ATOM 1554 N N B GLN B 2 35 ? -37.742 1.235 31.105 0.50 22.24 133 GLN B N 1
ATOM 1555 C CA A GLN B 2 35 ? -38.989 0.560 30.653 0.50 23.96 133 GLN B CA 1
ATOM 1556 C CA B GLN B 2 35 ? -38.952 0.601 30.601 0.50 24.82 133 GLN B CA 1
ATOM 1557 C C A GLN B 2 35 ? -39.247 0.861 29.166 0.50 25.86 133 GLN B C 1
ATOM 1558 C C B GLN B 2 35 ? -39.205 0.854 29.139 0.50 26.36 133 GLN B C 1
ATOM 1559 O O A GLN B 2 35 ? -39.716 -0.024 28.433 0.50 27.43 133 GLN B O 1
ATOM 1560 O O B GLN B 2 35 ? -39.644 -0.050 28.408 0.50 27.87 133 GLN B O 1
ATOM 1571 N N . GLY B 2 36 ? -38.922 2.089 28.708 1.00 27.00 134 GLY B N 1
ATOM 1572 C CA . GLY B 2 36 ? -39.159 2.528 27.356 1.00 31.46 134 GLY B CA 1
ATOM 1573 C C . GLY B 2 36 ? -40.662 2.751 27.127 1.00 35.97 134 GLY B C 1
ATOM 1574 O O . GLY B 2 36 ? -41.220 3.826 27.337 1.00 39.83 134 GLY B O 1
ATOM 1575 N N . HIS B 2 37 ? -41.319 1.702 26.726 1.00 40.35 135 HIS B N 1
ATOM 1576 C CA . HIS B 2 37 ? -42.765 1.702 26.509 1.00 44.25 135 HIS B CA 1
ATOM 1577 C C . HIS B 2 37 ? -43.625 2.035 27.772 1.00 45.08 135 HIS B C 1
ATOM 1578 O O . HIS B 2 37 ? -43.168 1.984 28.976 1.00 43.84 135 HIS B O 1
ATOM 1585 N N . GLY B 2 38 ? -44.873 2.418 27.498 1.00 46.68 136 GLY B N 1
ATOM 1586 C CA . GLY B 2 38 ? -45.852 2.706 28.536 1.00 48.52 136 GLY B CA 1
ATOM 1587 C C . GLY B 2 38 ? -45.551 3.812 29.544 1.00 50.36 136 GLY B C 1
ATOM 1588 O O . GLY B 2 38 ? -45.089 4.908 29.171 1.00 50.14 136 GLY B O 1
ATOM 1589 N N . ALA B 2 39 ? -45.807 3.516 30.829 1.00 49.71 137 ALA B N 1
ATOM 1590 C CA . ALA B 2 39 ? -45.927 4.545 31.866 1.00 48.03 137 ALA B CA 1
ATOM 1591 C C . ALA B 2 39 ? -44.625 4.774 32.656 1.00 44.68 137 ALA B C 1
ATOM 1592 O O . ALA B 2 39 ? -44.410 5.903 33.137 1.00 45.41 137 ALA B O 1
ATOM 1594 N N . GLY B 2 40 ? -43.760 3.761 32.808 1.00 39.43 138 GLY B N 1
ATOM 1595 C CA . GLY B 2 40 ? -42.457 4.034 33.410 1.00 35.89 138 GLY B CA 1
ATOM 1596 C C . GLY B 2 40 ? -42.544 4.064 34.925 1.00 35.02 138 GLY B C 1
ATOM 1597 O O . GLY B 2 40 ? -42.137 5.060 35.604 1.00 33.28 138 GLY B O 1
ATOM 1598 N N . ASN B 2 41 ? -43.046 2.948 35.458 1.00 33.84 139 ASN B N 1
ATOM 1599 C CA . ASN B 2 41 ? -43.412 2.876 36.890 1.00 32.79 139 ASN B CA 1
ATOM 1600 C C . ASN B 2 41 ? -42.928 1.575 37.536 1.00 31.28 139 ASN B C 1
ATOM 1601 O O . ASN B 2 41 ? -42.262 0.747 36.843 1.00 30.51 139 ASN B O 1
ATOM 1606 N N . LEU B 2 42 ? -43.201 1.441 38.849 1.00 30.59 140 LEU B N 1
ATOM 1607 C CA . LEU B 2 42 ? -42.778 0.274 39.659 1.00 29.79 140 LEU B CA 1
ATOM 1608 C C . LEU B 2 42 ? -43.465 -1.018 39.176 1.00 30.74 140 LEU B C 1
ATOM 1609 O O . LEU B 2 42 ? -42.856 -2.108 39.197 1.00 31.07 140 LEU B O 1
ATOM 1614 N N . ALA B 2 43 ? -44.709 -0.914 38.727 1.00 32.16 141 ALA B N 1
ATOM 1615 C CA . ALA B 2 43 ? -45.397 -2.044 38.084 1.00 34.60 141 ALA B CA 1
ATOM 1616 C C . ALA B 2 43 ? -44.696 -2.553 36.833 1.00 35.77 141 ALA B C 1
ATOM 1617 O O . ALA B 2 43 ? -44.600 -3.754 36.653 1.00 36.77 141 ALA B O 1
ATOM 1619 N N . GLY B 2 44 ? -44.236 -1.647 35.963 1.00 35.26 142 GLY B N 1
ATOM 1620 C CA . GLY B 2 44 ? -43.488 -2.007 34.754 1.00 35.15 142 GLY B CA 1
ATOM 1621 C C . GLY B 2 44 ? -42.148 -2.726 35.008 1.00 34.82 142 GLY B C 1
ATOM 1622 O O . GLY B 2 44 ? -41.734 -3.649 34.239 1.00 33.50 142 GLY B O 1
ATOM 1623 N N . LEU B 2 45 ? -41.453 -2.279 36.057 1.00 32.54 143 LEU B N 1
ATOM 1624 C CA . LEU B 2 45 ? -40.245 -2.909 36.519 1.00 31.64 143 LEU B CA 1
ATOM 1625 C C . LEU B 2 45 ? -40.464 -4.351 36.960 1.00 29.51 143 LEU B C 1
ATOM 1626 O O . LEU B 2 45 ? -39.682 -5.249 36.597 1.00 28.89 143 LEU B O 1
ATOM 1631 N N . LYS B 2 46 ? -41.526 -4.582 37.716 1.00 30.07 144 LYS B N 1
ATOM 1632 C CA . LYS B 2 46 ? -41.878 -5.938 38.130 1.00 29.30 144 LYS B CA 1
ATOM 1633 C C . LYS B 2 46 ? -42.017 -6.905 36.932 1.00 29.61 144 LYS B C 1
ATOM 1634 O O . LYS B 2 46 ? -41.582 -8.078 37.018 1.00 30.00 144 LYS B O 1
ATOM 1640 N N . GLY B 2 47 ? -42.612 -6.446 35.811 1.00 28.59 145 GLY B N 1
ATOM 1641 C CA . GLY B 2 47 ? -42.746 -7.257 34.617 1.00 29.31 145 GLY B CA 1
ATOM 1642 C C . GLY B 2 47 ? -41.428 -7.485 33.834 1.00 28.26 145 GLY B C 1
ATOM 1643 O O . GLY B 2 47 ? -41.424 -8.303 32.918 1.00 28.79 145 GLY B O 1
ATOM 1644 N N . ARG B 2 48 ? -40.340 -6.829 34.228 1.00 26.38 146 ARG B N 1
ATOM 1645 C CA . ARG B 2 48 ? -38.982 -7.144 33.715 1.00 27.51 146 ARG B CA 1
ATOM 1646 C C . ARG B 2 48 ? -38.102 -8.096 34.605 1.00 26.66 146 ARG B C 1
ATOM 1647 O O . ARG B 2 48 ? -36.947 -8.400 34.257 1.00 24.52 146 ARG B O 1
ATOM 1655 N N . LEU B 2 49 ? -38.657 -8.614 35.695 1.00 27.17 147 LEU B N 1
ATOM 1656 C CA . LEU B 2 49 ? -37.881 -9.486 36.592 1.00 27.49 147 LEU B CA 1
ATOM 1657 C C . LEU B 2 49 ? -37.414 -10.839 35.998 1.00 27.58 147 LEU B C 1
ATOM 1658 O O . LEU B 2 49 ? -36.275 -11.265 36.322 1.00 28.41 147 LEU B O 1
ATOM 1663 N N . ASP B 2 50 ? -38.179 -11.425 35.084 1.00 28.65 148 ASP B N 1
ATOM 1664 C CA . ASP B 2 50 ? -37.765 -12.662 34.365 1.00 30.09 148 ASP B CA 1
ATOM 1665 C C . ASP B 2 50 ? -36.509 -12.375 33.510 1.00 28.39 148 ASP B C 1
ATOM 1666 O O . ASP B 2 50 ? -35.555 -13.170 33.546 1.00 28.28 148 ASP B O 1
ATOM 1671 N N . TYR B 2 51 ? -36.485 -11.208 32.835 1.00 26.47 149 TYR B N 1
ATOM 1672 C CA . TYR B 2 51 ? -35.298 -10.764 32.078 1.00 24.49 149 TYR B CA 1
ATOM 1673 C C . TYR B 2 51 ? -34.081 -10.578 33.023 1.00 23.61 149 TYR B C 1
ATOM 1674 O O . TYR B 2 51 ? -32.975 -11.041 32.726 1.00 23.11 149 TYR B O 1
ATOM 1683 N N . LEU B 2 52 ? -34.288 -9.862 34.126 1.00 23.07 150 LEU B N 1
ATOM 1684 C CA . LEU B 2 52 ? -33.206 -9.666 35.123 1.00 23.59 150 LEU B CA 1
ATOM 1685 C C . LEU B 2 52 ? -32.661 -10.998 35.703 1.00 23.54 150 LEU B C 1
ATOM 1686 O O . LEU B 2 52 ? -31.414 -11.139 35.905 1.00 23.27 150 LEU B O 1
ATOM 1691 N N . SER B 2 53 ? -33.544 -11.958 35.927 1.00 24.72 151 SER B N 1
ATOM 1692 C CA . SER B 2 53 ? -33.128 -13.297 36.369 1.00 26.39 151 SER B CA 1
ATOM 1693 C C . SER B 2 53 ? -32.253 -14.021 35.291 1.00 26.40 151 SER B C 1
ATOM 1694 O O . SER B 2 53 ? -31.258 -14.729 35.661 1.00 26.18 151 SER B O 1
ATOM 1697 N N . SER B 2 54 ? -32.580 -13.819 33.998 1.00 25.43 152 SER B N 1
ATOM 1698 C CA . SER B 2 54 ? -31.777 -14.336 32.871 1.00 25.92 152 SER B CA 1
ATOM 1699 C C . SER B 2 54 ? -30.330 -13.807 32.917 1.00 24.66 152 SER B C 1
ATOM 1700 O O . SER B 2 54 ? -29.418 -14.483 32.395 1.00 25.33 152 SER B O 1
ATOM 1703 N N . LEU B 2 55 ? -30.116 -12.589 33.450 1.00 22.81 153 LEU B N 1
ATOM 1704 C CA . LEU B 2 55 ? -28.752 -12.047 33.581 1.00 22.48 153 LEU B CA 1
ATOM 1705 C C . LEU B 2 55 ? -27.976 -12.560 34.805 1.00 23.47 153 LEU B C 1
ATOM 1706 O O . LEU B 2 55 ? -26.733 -12.260 34.923 1.00 23.74 153 LEU B O 1
ATOM 1711 N N . LYS B 2 56 ? -28.637 -13.320 35.693 1.00 24.38 154 LYS B N 1
ATOM 1712 C CA . LYS B 2 56 ? -28.048 -13.814 36.973 1.00 26.72 154 LYS B CA 1
ATOM 1713 C C . LYS B 2 56 ? -27.485 -12.747 37.902 1.00 25.45 154 LYS B C 1
ATOM 1714 O O . LYS B 2 56 ? -26.627 -13.045 38.772 1.00 26.21 154 LYS B O 1
ATOM 1720 N N . VAL B 2 57 ? -27.952 -11.516 37.757 1.00 25.02 155 VAL B N 1
ATOM 1721 C CA . VAL B 2 57 ? -27.621 -10.451 38.686 1.00 24.89 155 VAL B CA 1
ATOM 1722 C C . VAL B 2 57 ? -28.231 -10.721 40.084 1.00 24.91 155 VAL B C 1
ATOM 1723 O O . VAL B 2 57 ? -29.315 -11.280 40.208 1.00 24.29 155 VAL B O 1
ATOM 1727 N N . LYS B 2 58 ? -27.474 -10.360 41.119 1.00 24.24 156 LYS B N 1
ATOM 1728 C CA . LYS B 2 58 ? -27.853 -10.674 42.493 1.00 25.46 156 LYS B CA 1
ATOM 1729 C C . LYS B 2 58 ? -28.603 -9.568 43.242 1.00 24.57 156 LYS B C 1
ATOM 1730 O O . LYS B 2 58 ? -29.276 -9.864 44.275 1.00 24.44 156 LYS B O 1
ATOM 1736 N N . GLY B 2 59 ? -28.429 -8.322 42.792 1.00 23.26 157 GLY B N 1
ATOM 1737 C CA . GLY B 2 59 ? -29.142 -7.154 43.320 1.00 23.41 157 GLY B CA 1
ATOM 1738 C C . GLY B 2 59 ? -29.399 -6.054 42.279 1.00 22.60 157 GLY B C 1
ATOM 1739 O O . GLY B 2 59 ? -28.569 -5.828 41.322 1.00 20.61 157 GLY B O 1
ATOM 1740 N N . LEU B 2 60 ? -30.562 -5.380 42.422 1.00 20.96 158 LEU B N 1
ATOM 1741 C CA . LEU B 2 60 ? -30.931 -4.212 41.636 1.00 21.60 158 LEU B CA 1
ATOM 1742 C C . LEU B 2 60 ? -30.705 -2.977 42.541 1.00 20.61 158 LEU B C 1
ATOM 1743 O O . LEU B 2 60 ? -31.185 -2.993 43.712 1.00 20.34 158 LEU B O 1
ATOM 1748 N N . VAL B 2 61 ? -30.106 -1.927 42.001 1.00 20.04 159 VAL B N 1
ATOM 1749 C CA . VAL B 2 61 ? -30.000 -0.575 42.650 1.00 20.32 159 VAL B CA 1
ATOM 1750 C C . VAL B 2 61 ? -30.937 0.395 41.978 1.00 21.03 159 VAL B C 1
ATOM 1751 O O . VAL B 2 61 ? -30.713 0.792 40.825 1.00 20.89 159 VAL B O 1
ATOM 1755 N N . LEU B 2 62 ? -32.036 0.742 42.673 1.00 20.21 160 LEU B N 1
ATOM 1756 C CA . LEU B 2 62 ? -33.116 1.468 42.117 1.00 22.28 160 LEU B CA 1
ATOM 1757 C C . LEU B 2 62 ? -33.210 2.936 42.528 1.00 21.47 160 LEU B C 1
ATOM 1758 O O . LEU B 2 62 ? -33.148 3.303 43.720 1.00 21.95 160 LEU B O 1
ATOM 1763 N N . GLY B 2 63 ? -33.496 3.763 41.555 1.00 22.09 161 GLY B N 1
ATOM 1764 C CA . GLY B 2 63 ? -33.974 5.113 41.837 1.00 21.67 161 GLY B CA 1
ATOM 1765 C C . GLY B 2 63 ? -32.900 6.190 41.825 1.00 21.54 161 GLY B C 1
ATOM 1766 O O . GLY B 2 63 ? -31.885 6.032 41.140 1.00 22.76 161 GLY B O 1
ATOM 1767 N N . PRO B 2 64 ? -33.081 7.297 42.570 1.00 20.89 162 PRO B N 1
ATOM 1768 C CA . PRO B 2 64 ? -34.162 7.508 43.595 1.00 20.31 162 PRO B CA 1
ATOM 1769 C C . PRO B 2 64 ? -35.598 7.571 43.043 1.00 20.90 162 PRO B C 1
ATOM 1770 O O . PRO B 2 64 ? -35.821 7.822 41.838 1.00 21.97 162 PRO B O 1
ATOM 1774 N N . ILE B 2 65 ? -36.536 7.319 43.930 1.00 21.78 163 ILE B N 1
ATOM 1775 C CA . ILE B 2 65 ? -38.015 7.378 43.601 1.00 22.60 163 ILE B CA 1
ATOM 1776 C C . ILE B 2 65 ? -38.827 8.287 44.529 1.00 22.92 163 ILE B C 1
ATOM 1777 O O . ILE B 2 65 ? -40.089 8.333 44.404 1.00 22.09 163 ILE B O 1
ATOM 1782 N N . HIS B 2 66 ? -38.179 9.009 45.461 1.00 22.53 164 HIS B N 1
ATOM 1783 C CA . HIS B 2 66 ? -38.919 9.821 46.472 1.00 23.40 164 HIS B CA 1
ATOM 1784 C C . HIS B 2 66 ? -39.380 11.232 46.012 1.00 25.27 164 HIS B C 1
ATOM 1785 O O . HIS B 2 66 ? -38.951 11.708 44.967 1.00 25.95 164 HIS B O 1
ATOM 1792 N N . LYS B 2 67 ? -40.268 11.866 46.778 1.00 26.25 165 LYS B N 1
ATOM 1793 C CA . LYS B 2 67 ? -40.717 13.249 46.473 1.00 29.01 165 LYS B CA 1
ATOM 1794 C C . LYS B 2 67 ? -39.571 14.227 46.597 1.00 28.44 165 LYS B C 1
ATOM 1795 O O . LYS B 2 67 ? -39.030 14.354 47.690 1.00 27.16 165 LYS B O 1
ATOM 1801 N N . ASN B 2 68 ? -39.201 14.898 45.484 1.00 29.53 166 ASN B N 1
ATOM 1802 C CA . ASN B 2 68 ? -38.127 15.929 45.462 1.00 29.53 166 ASN B CA 1
ATOM 1803 C C . ASN B 2 68 ? -38.505 17.118 44.506 1.00 31.75 166 ASN B C 1
ATOM 1804 O O . ASN B 2 68 ? -38.266 17.053 43.297 1.00 30.22 166 ASN B O 1
ATOM 1809 N N . GLN B 2 69 ? -39.083 18.167 45.087 1.00 33.92 167 GLN B N 1
ATOM 1810 C CA . GLN B 2 69 ? -39.257 19.459 44.424 1.00 38.14 167 GLN B CA 1
ATOM 1811 C C . GLN B 2 69 ? -37.845 20.063 44.283 1.00 35.96 167 GLN B C 1
ATOM 1812 O O . GLN B 2 69 ? -37.195 20.391 45.259 1.00 33.54 167 GLN B O 1
ATOM 1818 N N . LYS B 2 70 ? -37.402 20.138 43.033 1.00 36.58 168 LYS B N 1
ATOM 1819 C CA . LYS B 2 70 ? -36.018 20.486 42.670 1.00 37.84 168 LYS B CA 1
ATOM 1820 C C . LYS B 2 70 ? -35.537 21.726 43.438 1.00 37.11 168 LYS B C 1
ATOM 1821 O O . LYS B 2 70 ? -36.181 22.756 43.413 1.00 37.95 168 LYS B O 1
ATOM 1827 N N . ASP B 2 71 ? -34.448 21.558 44.182 1.00 35.82 169 ASP B N 1
ATOM 1828 C CA . ASP B 2 71 ? -33.770 22.599 44.951 1.00 37.68 169 ASP B CA 1
ATOM 1829 C C . ASP B 2 71 ? -34.511 23.111 46.175 1.00 39.25 169 ASP B C 1
ATOM 1830 O O . ASP B 2 71 ? -34.037 24.062 46.806 1.00 40.65 169 ASP B O 1
ATOM 1835 N N . ASP B 2 72 ? -35.636 22.458 46.542 1.00 38.11 170 ASP B N 1
ATOM 1836 C CA . ASP B 2 72 ? -36.495 22.890 47.660 1.00 39.36 170 ASP B CA 1
ATOM 1837 C C . ASP B 2 72 ? -36.417 21.892 48.822 1.00 38.01 170 ASP B C 1
ATOM 1838 O O . ASP B 2 72 ? -37.046 20.822 48.774 1.00 36.67 170 ASP B O 1
ATOM 1843 N N . VAL B 2 73 ? -35.660 22.259 49.862 1.00 38.17 171 VAL B N 1
ATOM 1844 C CA . VAL B 2 73 ? -35.355 21.360 50.992 1.00 36.99 171 VAL B CA 1
ATOM 1845 C C . VAL B 2 73 ? -36.680 20.989 51.719 1.00 36.82 171 VAL B C 1
ATOM 1846 O O . VAL B 2 73 ? -36.953 19.817 51.981 1.00 34.53 171 VAL B O 1
ATOM 1850 N N . ALA B 2 74 ? -37.525 21.975 51.961 1.00 38.31 172 ALA B N 1
ATOM 1851 C CA . ALA B 2 74 ? -38.794 21.724 52.709 1.00 39.68 172 ALA B CA 1
ATOM 1852 C C . ALA B 2 74 ? -39.800 20.813 51.980 1.00 38.81 172 ALA B C 1
ATOM 1853 O O . ALA B 2 74 ? -40.557 20.101 52.626 1.00 39.07 172 ALA B O 1
ATOM 1855 N N . GLN B 2 75 ? -39.814 20.855 50.647 1.00 38.93 173 GLN B N 1
ATOM 1856 C CA . GLN B 2 75 ? -40.695 20.017 49.826 1.00 38.22 173 GLN B CA 1
ATOM 1857 C C . GLN B 2 75 ? -39.917 18.822 49.217 1.00 34.31 173 GLN B C 1
ATOM 1858 O O . GLN B 2 75 ? -40.167 18.399 48.072 1.00 32.87 173 GLN B O 1
ATOM 1864 N N . THR B 2 76 ? -38.958 18.298 49.979 1.00 32.35 174 THR B N 1
ATOM 1865 C CA . THR B 2 76 ? -38.326 17.013 49.706 1.00 30.38 174 THR B CA 1
ATOM 1866 C C . THR B 2 76 ? -38.580 16.068 50.886 1.00 29.58 174 THR B C 1
ATOM 1867 O O . THR B 2 76 ? -38.281 16.405 52.050 1.00 29.38 174 THR B O 1
ATOM 1871 N N . ASP B 2 77 ? -39.130 14.883 50.589 1.00 28.34 175 ASP B N 1
ATOM 1872 C CA . ASP B 2 77 ? -39.515 13.914 51.640 1.00 28.06 175 ASP B CA 1
ATOM 1873 C C . ASP B 2 77 ? -39.136 12.475 51.255 1.00 26.43 175 ASP B C 1
ATOM 1874 O O . ASP B 2 77 ? -39.746 11.843 50.375 1.00 25.84 175 ASP B O 1
ATOM 1879 N N . LEU B 2 78 ? -38.049 11.982 51.864 1.00 26.27 176 LEU B N 1
ATOM 1880 C CA . LEU B 2 78 ? -37.483 10.649 51.574 1.00 24.32 176 LEU B CA 1
ATOM 1881 C C . LEU B 2 78 ? -38.376 9.480 52.038 1.00 24.42 176 LEU B C 1
ATOM 1882 O O . LEU B 2 78 ? -38.119 8.332 51.676 1.00 23.12 176 LEU B O 1
ATOM 1887 N N . LEU B 2 79 ? -39.452 9.767 52.783 1.00 25.83 177 LEU B N 1
ATOM 1888 C CA . LEU B 2 79 ? -40.411 8.734 53.207 1.00 27.18 177 LEU B CA 1
ATOM 1889 C C . LEU B 2 79 ? -41.615 8.518 52.259 1.00 28.23 177 LEU B C 1
ATOM 1890 O O . LEU B 2 79 ? -42.458 7.604 52.543 1.00 30.02 177 LEU B O 1
ATOM 1895 N N . GLN B 2 80 ? -41.777 9.382 51.246 1.00 28.08 178 GLN B N 1
ATOM 1896 C CA . GLN B 2 80 ? -42.945 9.339 50.319 1.00 28.84 178 GLN B CA 1
ATOM 1897 C C . GLN B 2 80 ? -42.465 9.068 48.878 1.00 27.05 178 GLN B C 1
ATOM 1898 O O . GLN B 2 80 ? -41.507 9.676 48.419 1.00 26.90 178 GLN B O 1
ATOM 1904 N N . ILE B 2 81 ? -43.115 8.135 48.181 1.00 26.08 179 ILE B N 1
ATOM 1905 C CA . ILE B 2 81 ? -42.798 7.849 46.796 1.00 25.53 179 ILE B CA 1
ATOM 1906 C C . ILE B 2 81 ? -43.518 8.874 45.898 1.00 25.53 179 ILE B C 1
ATOM 1907 O O . ILE B 2 81 ? -44.725 9.161 46.059 1.00 26.73 179 ILE B O 1
ATOM 1912 N N . ASP B 2 82 ? -42.783 9.424 44.936 1.00 25.25 180 ASP B N 1
ATOM 1913 C CA . ASP B 2 82 ? -43.365 10.368 43.916 1.00 26.05 180 ASP B CA 1
ATOM 1914 C C . ASP B 2 82 ? -44.429 9.604 43.163 1.00 26.00 180 ASP B C 1
ATOM 1915 O O . ASP B 2 82 ? -44.134 8.560 42.624 1.00 25.08 180 ASP B O 1
ATOM 1920 N N . PRO B 2 83 ? -45.699 10.057 43.193 1.00 27.94 181 PRO B N 1
ATOM 1921 C CA . PRO B 2 83 ? -46.804 9.309 42.550 1.00 29.18 181 PRO B CA 1
ATOM 1922 C C . PRO B 2 83 ? -46.683 9.022 41.057 1.00 29.60 181 PRO B C 1
ATOM 1923 O O . PRO B 2 83 ? -47.367 8.123 40.567 1.00 29.18 181 PRO B O 1
ATOM 1927 N N . ASN B 2 84 ? -45.775 9.695 40.333 1.00 29.77 182 ASN B N 1
ATOM 1928 C CA . ASN B 2 84 ? -45.541 9.334 38.938 1.00 30.91 182 ASN B CA 1
ATOM 1929 C C . ASN B 2 84 ? -44.849 8.000 38.803 1.00 29.94 182 ASN B C 1
ATOM 1930 O O . ASN B 2 84 ? -44.897 7.423 37.742 1.00 30.02 182 ASN B O 1
ATOM 1935 N N . PHE B 2 85 ? -44.166 7.526 39.845 1.00 28.91 183 PHE B N 1
ATOM 1936 C CA . PHE B 2 85 ? -43.540 6.189 39.827 1.00 29.39 183 PHE B CA 1
ATOM 1937 C C . PHE B 2 85 ? -44.419 5.042 40.332 1.00 30.92 183 PHE B C 1
ATOM 1938 O O . PHE B 2 85 ? -44.058 3.869 40.183 1.00 32.63 183 PHE B O 1
ATOM 1946 N N . GLY B 2 86 ? -45.549 5.353 40.929 1.00 31.29 184 GLY B N 1
ATOM 1947 C CA . GLY B 2 86 ? -46.469 4.351 41.515 1.00 33.22 184 GLY B CA 1
ATOM 1948 C C . GLY B 2 86 ? -46.662 4.563 43.009 1.00 32.79 184 GLY B C 1
ATOM 1949 O O . GLY B 2 86 ? -46.356 5.646 43.521 1.00 33.07 184 GLY B O 1
ATOM 1950 N N . SER B 2 87 ? -47.169 3.519 43.684 1.00 31.58 185 SER B N 1
ATOM 1951 C CA . SER B 2 87 ? -47.567 3.566 45.093 1.00 31.21 185 SER B CA 1
ATOM 1952 C C . SER B 2 87 ? -46.685 2.721 46.030 1.00 29.97 185 SER B C 1
ATOM 1953 O O . SER B 2 87 ? -45.874 1.855 45.614 1.00 28.01 185 SER B O 1
ATOM 1956 N N . LYS B 2 88 ? -46.881 2.969 47.314 1.00 31.50 186 LYS B N 1
ATOM 1957 C CA . LYS B 2 88 ? -46.215 2.147 48.332 1.00 31.86 186 LYS B CA 1
ATOM 1958 C C . LYS B 2 88 ? -46.658 0.658 48.249 1.00 30.84 186 LYS B C 1
ATOM 1959 O O . LYS B 2 88 ? -45.850 -0.218 48.500 1.00 31.31 186 LYS B O 1
ATOM 1965 N N . GLU B 2 89 ? -47.885 0.392 47.813 1.00 31.14 187 GLU B N 1
ATOM 1966 C CA . GLU B 2 89 ? -48.339 -0.990 47.556 1.00 31.91 187 GLU B CA 1
ATOM 1967 C C . GLU B 2 89 ? -47.608 -1.629 46.343 1.00 30.46 187 GLU B C 1
ATOM 1968 O O . GLU B 2 89 ? -47.231 -2.819 46.404 1.00 30.03 187 GLU B O 1
ATOM 1974 N N . ASP B 2 90 ? -47.415 -0.858 45.261 1.00 29.25 188 ASP B N 1
ATOM 1975 C CA . ASP B 2 90 ? -46.586 -1.321 44.110 1.00 28.74 188 ASP B CA 1
ATOM 1976 C C . ASP B 2 90 ? -45.124 -1.647 44.532 1.00 27.42 188 ASP B C 1
ATOM 1977 O O . ASP B 2 90 ? -44.533 -2.634 44.035 1.00 27.47 188 ASP B O 1
ATOM 1982 N N . PHE B 2 91 ? -44.551 -0.823 45.412 1.00 26.61 189 PHE B N 1
ATOM 1983 C CA . PHE B 2 91 ? -43.185 -1.073 45.913 1.00 26.56 189 PHE B CA 1
ATOM 1984 C C . PHE B 2 91 ? -43.130 -2.396 46.710 1.00 27.29 189 PHE B C 1
ATOM 1985 O O . PHE B 2 91 ? -42.249 -3.207 46.463 1.00 27.77 189 PHE B O 1
ATOM 1993 N N A ASP B 2 92 ? -44.035 -2.601 47.652 0.50 29.07 190 ASP B N 1
ATOM 1994 N N B ASP B 2 92 ? -44.047 -2.603 47.648 0.50 28.81 190 ASP B N 1
ATOM 1995 C CA A ASP B 2 92 ? -44.027 -3.838 48.447 0.50 30.48 190 ASP B CA 1
ATOM 1996 C CA B ASP B 2 92 ? -44.113 -3.867 48.416 0.50 30.09 190 ASP B CA 1
ATOM 1997 C C A ASP B 2 92 ? -44.288 -5.105 47.576 0.50 30.90 190 ASP B C 1
ATOM 1998 C C B ASP B 2 92 ? -44.211 -5.081 47.506 0.50 30.49 190 ASP B C 1
ATOM 1999 O O A ASP B 2 92 ? -43.711 -6.165 47.842 0.50 30.88 190 ASP B O 1
ATOM 2000 O O B ASP B 2 92 ? -43.467 -6.067 47.668 0.50 30.12 190 ASP B O 1
ATOM 2009 N N . SER B 2 93 ? -45.110 -4.994 46.516 1.00 31.20 191 SER B N 1
ATOM 2010 C CA . SER B 2 93 ? -45.296 -6.067 45.551 1.00 31.87 191 SER B CA 1
ATOM 2011 C C . SER B 2 93 ? -44.034 -6.368 44.734 1.00 29.93 191 SER B C 1
ATOM 2012 O O . SER B 2 93 ? -43.711 -7.548 44.524 1.00 29.34 191 SER B O 1
ATOM 2015 N N . LEU B 2 94 ? -43.319 -5.318 44.315 1.00 27.53 192 LEU B N 1
ATOM 2016 C CA . LEU B 2 94 ? -42.041 -5.464 43.605 1.00 27.43 192 LEU B CA 1
ATOM 2017 C C . LEU B 2 94 ? -41.020 -6.194 44.508 1.00 28.12 192 LEU B C 1
ATOM 2018 O O . LEU B 2 94 ? -40.295 -7.072 44.014 1.00 29.03 192 LEU B O 1
ATOM 2023 N N . LEU B 2 95 ? -40.958 -5.825 45.776 1.00 28.83 193 LEU B N 1
ATOM 2024 C CA . LEU B 2 95 ? -39.975 -6.470 46.702 1.00 31.07 193 LEU B CA 1
ATOM 2025 C C . LEU B 2 95 ? -40.258 -7.965 46.913 1.00 32.27 193 LEU B C 1
ATOM 2026 O O . LEU B 2 95 ? -39.341 -8.754 46.857 1.00 33.89 193 LEU B O 1
ATOM 2031 N N . GLN B 2 96 ? -41.515 -8.321 47.103 1.00 33.56 194 GLN B N 1
ATOM 2032 C CA . GLN B 2 96 ? -41.911 -9.726 47.293 1.00 36.30 194 GLN B CA 1
ATOM 2033 C C . GLN B 2 96 ? -41.682 -10.617 46.030 1.00 34.12 194 GLN B C 1
ATOM 2034 O O . GLN B 2 96 ? -41.284 -11.775 46.145 1.00 34.55 194 GLN B O 1
ATOM 2040 N N A SER B 2 97 ? -41.899 -10.072 44.839 0.50 32.40 195 SER B N 1
ATOM 2041 N N B SER B 2 97 ? -41.917 -10.053 44.851 0.50 32.69 195 SER B N 1
ATOM 2042 C CA A SER B 2 97 ? -41.623 -10.804 43.599 0.50 31.99 195 SER B CA 1
ATOM 2043 C CA B SER B 2 97 ? -41.647 -10.729 43.585 0.50 32.39 195 SER B CA 1
ATOM 2044 C C A SER B 2 97 ? -40.108 -10.939 43.322 0.50 30.86 195 SER B C 1
ATOM 2045 C C B SER B 2 97 ? -40.132 -10.931 43.350 0.50 31.15 195 SER B C 1
ATOM 2046 O O A SER B 2 97 ? -39.646 -11.988 42.854 0.50 31.37 195 SER B O 1
ATOM 2047 O O B SER B 2 97 ? -39.699 -12.019 42.944 0.50 31.77 195 SER B O 1
ATOM 2052 N N . ALA B 2 98 ? -39.341 -9.892 43.602 1.00 28.89 196 ALA B N 1
ATOM 2053 C CA . ALA B 2 98 ? -37.853 -10.002 43.541 1.00 28.61 196 ALA B CA 1
ATOM 2054 C C . ALA B 2 98 ? -37.328 -11.075 44.515 1.00 30.02 196 ALA B C 1
ATOM 2055 O O . ALA B 2 98 ? -36.518 -11.950 44.129 1.00 29.51 196 ALA B O 1
ATOM 2057 N N . LYS B 2 99 ? -37.871 -11.082 45.736 1.00 32.13 197 LYS B N 1
ATOM 2058 C CA . LYS B 2 99 ? -37.468 -12.075 46.759 1.00 34.99 197 LYS B CA 1
ATOM 2059 C C . LYS B 2 99 ? -37.704 -13.501 46.303 1.00 36.24 197 LYS B C 1
ATOM 2060 O O . LYS B 2 99 ? -36.851 -14.355 46.502 1.00 35.99 197 LYS B O 1
ATOM 2066 N N . LYS B 2 100 ? -38.851 -13.765 45.680 1.00 37.94 198 LYS B N 1
ATOM 2067 C CA . LYS B 2 100 ? -39.163 -15.092 45.182 1.00 41.31 198 LYS B CA 1
ATOM 2068 C C . LYS B 2 100 ? -38.228 -15.593 44.077 1.00 39.72 198 LYS B C 1
ATOM 2069 O O . LYS B 2 100 ? -38.032 -16.821 43.947 1.00 40.19 198 LYS B O 1
ATOM 2075 N N . LYS B 2 101 ? -37.654 -14.643 43.320 1.00 36.84 199 LYS B N 1
ATOM 2076 C CA . LYS B 2 101 ? -36.599 -14.899 42.304 1.00 36.93 199 LYS B CA 1
ATOM 2077 C C . LYS B 2 101 ? -35.133 -14.815 42.783 1.00 33.96 199 LYS B C 1
ATOM 2078 O O . LYS B 2 101 ? -34.179 -14.864 41.984 1.00 33.19 199 LYS B O 1
ATOM 2084 N N . SER B 2 102 ? -34.949 -14.690 44.090 1.00 33.58 200 SER B N 1
ATOM 2085 C CA . SER B 2 102 ? -33.643 -14.519 44.712 1.00 32.54 200 SER B CA 1
ATOM 2086 C C . SER B 2 102 ? -32.896 -13.332 44.170 1.00 30.09 200 SER B C 1
ATOM 2087 O O . SER B 2 102 ? -31.658 -13.394 44.019 1.00 30.45 200 SER B O 1
ATOM 2090 N N . ILE B 2 103 ? -33.617 -12.243 43.904 1.00 27.23 201 ILE B N 1
ATOM 2091 C CA . ILE B 2 103 ? -32.980 -10.957 43.580 1.00 26.51 201 ILE B CA 1
ATOM 2092 C C . ILE B 2 103 ? -33.139 -9.936 44.723 1.00 25.94 201 ILE B C 1
ATOM 2093 O O . ILE B 2 103 ? -34.266 -9.652 45.159 1.00 25.89 201 ILE B O 1
ATOM 2098 N N . ARG B 2 104 ? -32.025 -9.354 45.180 1.00 24.61 202 ARG B N 1
ATOM 2099 C CA . ARG B 2 104 ? -32.072 -8.359 46.254 1.00 24.32 202 ARG B CA 1
ATOM 2100 C C . ARG B 2 104 ? -32.355 -6.940 45.702 1.00 22.18 202 ARG B C 1
ATOM 2101 O O . ARG B 2 104 ? -32.186 -6.664 44.470 1.00 22.02 202 ARG B O 1
ATOM 2109 N N . VAL B 2 105 ? -32.837 -6.047 46.582 1.00 21.83 203 VAL B N 1
ATOM 2110 C CA . VAL B 2 105 ? -33.167 -4.670 46.193 1.00 21.54 203 VAL B CA 1
ATOM 2111 C C . VAL B 2 105 ? -32.509 -3.603 47.087 1.00 21.30 203 VAL B C 1
ATOM 2112 O O . VAL B 2 105 ? -32.713 -3.600 48.330 1.00 22.58 203 VAL B O 1
ATOM 2116 N N . ILE B 2 106 ? -31.782 -2.687 46.451 1.00 19.51 204 ILE B N 1
ATOM 2117 C CA . ILE B 2 106 ? -31.044 -1.582 47.100 1.00 19.79 204 ILE B CA 1
ATOM 2118 C C . ILE B 2 106 ? -31.758 -0.295 46.679 1.00 19.72 204 ILE B C 1
ATOM 2119 O O . ILE B 2 106 ? -32.014 -0.113 45.457 1.00 20.33 204 ILE B O 1
ATOM 2124 N N . LEU B 2 107 ? -32.103 0.593 47.629 1.00 19.63 205 LEU B N 1
ATOM 2125 C CA . LEU B 2 107 ? -32.775 1.883 47.331 1.00 19.90 205 LEU B CA 1
ATOM 2126 C C . LEU B 2 107 ? -31.789 3.073 47.348 1.00 19.76 205 LEU B C 1
ATOM 2127 O O . LEU B 2 107 ? -31.085 3.338 48.366 1.00 19.36 205 LEU B O 1
ATOM 2132 N N . ASP B 2 108 ? -31.697 3.796 46.226 1.00 19.00 206 ASP B N 1
ATOM 2133 C CA . ASP B 2 108 ? -30.909 5.026 46.151 1.00 18.93 206 ASP B CA 1
ATOM 2134 C C . ASP B 2 108 ? -31.661 6.169 46.838 1.00 20.78 206 ASP B C 1
ATOM 2135 O O . ASP B 2 108 ? -32.831 6.450 46.485 1.00 20.79 206 ASP B O 1
ATOM 2140 N N . LEU B 2 109 ? -31.033 6.758 47.893 1.00 21.10 207 LEU B N 1
ATOM 2141 C CA . LEU B 2 109 ? -31.625 7.897 48.671 1.00 21.31 207 LEU B CA 1
ATOM 2142 C C . LEU B 2 109 ? -30.981 9.260 48.437 1.00 20.82 207 LEU B C 1
ATOM 2143 O O . LEU B 2 109 ? -31.210 10.219 49.208 1.00 20.55 207 LEU B O 1
ATOM 2148 N N . THR B 2 110 ? -30.154 9.392 47.395 1.00 20.92 208 THR B N 1
ATOM 2149 C CA . THR B 2 110 ? -29.500 10.681 47.089 1.00 22.24 208 THR B CA 1
ATOM 2150 C C . THR B 2 110 ? -30.596 11.805 47.074 1.00 22.62 208 THR B C 1
ATOM 2151 O O . THR B 2 110 ? -31.538 11.692 46.271 1.00 22.72 208 THR B O 1
ATOM 2155 N N . PRO B 2 111 ? -30.489 12.842 47.937 1.00 23.47 209 PRO B N 1
ATOM 2156 C CA . PRO B 2 111 ? -31.775 13.561 48.217 1.00 24.39 209 PRO B CA 1
ATOM 2157 C C . PRO B 2 111 ? -32.295 14.574 47.165 1.00 25.53 209 PRO B C 1
ATOM 2158 O O . PRO B 2 111 ? -33.506 14.557 46.880 1.00 24.99 209 PRO B O 1
ATOM 2162 N N . ASN B 2 112 ? -31.421 15.413 46.582 1.00 25.20 210 ASN B N 1
ATOM 2163 C CA . ASN B 2 112 ? -31.835 16.410 45.579 1.00 25.74 210 ASN B CA 1
ATOM 2164 C C . ASN B 2 112 ? -31.494 15.914 44.151 1.00 25.69 210 ASN B C 1
ATOM 2165 O O . ASN B 2 112 ? -30.827 16.625 43.360 1.00 26.55 210 ASN B O 1
ATOM 2170 N N . TYR B 2 113 ? -31.951 14.683 43.843 1.00 25.52 211 TYR B N 1
ATOM 2171 C CA . TYR B 2 113 ? -31.694 14.012 42.579 1.00 25.74 211 TYR B CA 1
ATOM 2172 C C . TYR B 2 113 ? -32.223 14.736 41.303 1.00 28.15 211 TYR B C 1
ATOM 2173 O O . TYR B 2 113 ? -31.675 14.492 40.196 1.00 27.79 211 TYR B O 1
ATOM 2182 N N . ARG B 2 114 ? -33.239 15.577 41.458 1.00 29.40 212 ARG B N 1
ATOM 2183 C CA . ARG B 2 114 ? -33.800 16.427 40.373 1.00 32.31 212 ARG B CA 1
ATOM 2184 C C . ARG B 2 114 ? -33.117 17.796 40.173 1.00 33.94 212 ARG B C 1
ATOM 2185 O O . ARG B 2 114 ? -33.403 18.492 39.190 1.00 34.57 212 ARG B O 1
ATOM 2193 N N . GLY B 2 115 ? -32.216 18.167 41.089 1.00 33.40 213 GLY B N 1
ATOM 2194 C CA . GLY B 2 115 ? -31.477 19.436 41.041 1.00 35.17 213 GLY B CA 1
ATOM 2195 C C . GLY B 2 115 ? -30.035 19.249 40.574 1.00 35.67 213 GLY B C 1
ATOM 2196 O O . GLY B 2 115 ? -29.567 18.126 40.389 1.00 33.74 213 GLY B O 1
ATOM 2197 N N . GLU B 2 116 ? -29.321 20.369 40.425 1.00 37.66 214 GLU B N 1
ATOM 2198 C CA . GLU B 2 116 ? -27.925 20.363 39.953 1.00 39.44 214 GLU B CA 1
ATOM 2199 C C . GLU B 2 116 ? -26.975 19.822 41.033 1.00 37.98 214 GLU B C 1
ATOM 2200 O O . GLU B 2 116 ? -26.062 19.048 40.706 1.00 37.71 214 GLU B O 1
ATOM 2206 N N . ASN B 2 117 ? -27.175 20.225 42.301 1.00 36.65 215 ASN B N 1
ATOM 2207 C CA . ASN B 2 117 ? -26.351 19.726 43.461 1.00 35.09 215 ASN B CA 1
ATOM 2208 C C . ASN B 2 117 ? -27.171 18.699 44.254 1.00 32.40 215 ASN B C 1
ATOM 2209 O O . ASN B 2 117 ? -28.166 19.052 44.908 1.00 31.53 215 ASN B O 1
ATOM 2214 N N . SER B 2 118 ? -26.712 17.461 44.228 1.00 30.64 216 SER B N 1
ATOM 2215 C CA . SER B 2 118 ? -27.390 16.316 44.874 1.00 29.02 216 SER B CA 1
ATOM 2216 C C . SER B 2 118 ? -27.657 16.405 46.373 1.00 28.28 216 SER B C 1
ATOM 2217 O O . SER B 2 118 ? -28.603 15.740 46.899 1.00 27.50 216 SER B O 1
ATOM 2220 N N . TRP B 2 119 ? -26.846 17.202 47.059 1.00 28.68 217 TRP B N 1
ATOM 2221 C CA . TRP B 2 119 ? -26.932 17.357 48.508 1.00 29.10 217 TRP B CA 1
ATOM 2222 C C . TRP B 2 119 ? -27.550 18.699 48.932 1.00 31.20 217 TRP B C 1
ATOM 2223 O O . TRP B 2 119 ? -27.527 19.016 50.115 1.00 32.51 217 TRP B O 1
ATOM 2234 N N . PHE B 2 120 ? -28.114 19.464 47.985 1.00 31.88 218 PHE B N 1
ATOM 2235 C CA . PHE B 2 120 ? -28.455 20.898 48.189 1.00 34.81 218 PHE B CA 1
ATOM 2236 C C . PHE B 2 120 ? -27.223 21.767 48.520 1.00 38.33 218 PHE B C 1
ATOM 2237 O O . PHE B 2 120 ? -26.129 21.256 48.745 1.00 38.28 218 PHE B O 1
ATOM 2245 N N . SER B 2 121 ? -27.413 23.094 48.478 1.00 42.71 219 SER B N 1
ATOM 2246 C CA . SER B 2 121 ? -26.377 24.109 48.734 1.00 47.39 219 SER B CA 1
ATOM 2247 C C . SER B 2 121 ? -26.379 24.706 50.139 1.00 49.45 219 SER B C 1
ATOM 2248 O O . SER B 2 121 ? -25.523 25.524 50.444 1.00 52.32 219 SER B O 1
ATOM 2251 N N . THR B 2 122 ? -27.381 24.369 50.946 1.00 49.30 220 THR B N 1
ATOM 2252 C CA . THR B 2 122 ? -27.554 24.878 52.307 1.00 50.49 220 THR B CA 1
ATOM 2253 C C . THR B 2 122 ? -28.159 23.810 53.219 1.00 48.17 220 THR B C 1
ATOM 2254 O O . THR B 2 122 ? -28.598 22.734 52.745 1.00 45.03 220 THR B O 1
ATOM 2258 N N . GLN B 2 123 ? -28.196 24.126 54.511 1.00 49.19 221 GLN B N 1
ATOM 2259 C CA . GLN B 2 123 ? -28.893 23.322 55.548 1.00 49.14 221 GLN B CA 1
ATOM 2260 C C . GLN B 2 123 ? -28.410 21.856 55.618 1.00 46.03 221 GLN B C 1
ATOM 2261 O O . GLN B 2 123 ? -29.223 20.917 55.642 1.00 44.79 221 GLN B O 1
ATOM 2267 N N . VAL B 2 124 ? -27.096 21.656 55.624 1.00 46.02 222 VAL B N 1
ATOM 2268 C CA . VAL B 2 124 ? -26.521 20.290 55.560 1.00 44.64 222 VAL B CA 1
ATOM 2269 C C . VAL B 2 124 ? -26.978 19.385 56.730 1.00 43.31 222 VAL B C 1
ATOM 2270 O O . VAL B 2 124 ? -27.238 18.206 56.519 1.00 40.71 222 VAL B O 1
ATOM 2274 N N . ASP B 2 125 ? -27.100 19.926 57.945 1.00 44.88 223 ASP B N 1
ATOM 2275 C CA . ASP B 2 125 ? -27.600 19.120 59.098 1.00 45.17 223 ASP B CA 1
ATOM 2276 C C . ASP B 2 125 ? -29.073 18.660 58.895 1.00 41.92 223 ASP B C 1
ATOM 2277 O O . ASP B 2 125 ? -29.411 17.483 59.156 1.00 39.65 223 ASP B O 1
ATOM 2282 N N . THR B 2 126 ? -29.914 19.536 58.352 1.00 40.98 224 THR B N 1
ATOM 2283 C CA . THR B 2 126 ? -31.294 19.139 58.038 1.00 39.91 224 THR B CA 1
ATOM 2284 C C . THR B 2 126 ? -31.351 18.061 56.950 1.00 36.39 224 THR B C 1
ATOM 2285 O O . THR B 2 126 ? -32.166 17.112 57.041 1.00 35.02 224 THR B O 1
ATOM 2289 N N . VAL B 2 127 ? -30.500 18.190 55.927 1.00 34.84 225 VAL B N 1
ATOM 2290 C CA . VAL B 2 127 ? -30.512 17.247 54.797 1.00 33.12 225 VAL B CA 1
ATOM 2291 C C . VAL B 2 127 ? -30.038 15.854 55.247 1.00 31.98 225 VAL B C 1
ATOM 2292 O O . VAL B 2 127 ? -30.660 14.836 54.927 1.00 29.93 225 VAL B O 1
ATOM 2296 N N . ALA B 2 128 ? -28.970 15.828 56.030 1.00 33.23 226 ALA B N 1
ATOM 2297 C CA . ALA B 2 128 ? -28.397 14.564 56.541 1.00 33.90 226 ALA B CA 1
ATOM 2298 C C . ALA B 2 128 ? -29.378 13.805 57.434 1.00 33.73 226 ALA B C 1
ATOM 2299 O O . ALA B 2 128 ? -29.404 12.553 57.369 1.00 32.10 226 ALA B O 1
ATOM 2301 N N . THR B 2 129 ? -30.154 14.550 58.238 1.00 34.54 227 THR B N 1
ATOM 2302 C CA . THR B 2 129 ? -31.180 13.988 59.127 1.00 35.34 227 THR B CA 1
ATOM 2303 C C . THR B 2 129 ? -32.303 13.344 58.318 1.00 33.16 227 THR B C 1
ATOM 2304 O O . THR B 2 129 ? -32.867 12.362 58.787 1.00 33.66 227 THR B O 1
ATOM 2308 N N . LYS B 2 130 ? -32.611 13.852 57.116 1.00 31.44 228 LYS B N 1
ATOM 2309 C CA . LYS B 2 130 ? -33.617 13.189 56.259 1.00 30.03 228 LYS B CA 1
ATOM 2310 C C . LYS B 2 130 ? -33.191 11.799 55.870 1.00 28.25 228 LYS B C 1
ATOM 2311 O O . LYS B 2 130 ? -34.005 10.883 55.885 1.00 28.20 228 LYS B O 1
ATOM 2317 N N . VAL B 2 131 ? -31.919 11.633 55.476 1.00 26.95 229 VAL B N 1
ATOM 2318 C CA . VAL B 2 131 ? -31.355 10.307 55.167 1.00 26.53 229 VAL B CA 1
ATOM 2319 C C . VAL B 2 131 ? -31.364 9.388 56.442 1.00 27.57 229 VAL B C 1
ATOM 2320 O O . VAL B 2 131 ? -31.912 8.262 56.403 1.00 27.17 229 VAL B O 1
ATOM 2324 N N . LYS B 2 132 ? -30.840 9.907 57.559 1.00 28.96 230 LYS B N 1
ATOM 2325 C CA . LYS B 2 132 ? -30.780 9.161 58.828 1.00 30.99 230 LYS B CA 1
ATOM 2326 C C . LYS B 2 132 ? -32.169 8.598 59.225 1.00 31.55 230 LYS B C 1
ATOM 2327 O O . LYS B 2 132 ? -32.331 7.377 59.472 1.00 30.44 230 LYS B O 1
ATOM 2333 N N . ASP B 2 133 ? -33.162 9.479 59.238 1.00 32.26 231 ASP B N 1
ATOM 2334 C CA . ASP B 2 133 ? -34.514 9.067 59.599 1.00 33.39 231 ASP B CA 1
ATOM 2335 C C . ASP B 2 133 ? -35.222 8.186 58.570 1.00 32.47 231 ASP B C 1
ATOM 2336 O O . ASP B 2 133 ? -36.258 7.624 58.922 1.00 34.67 231 ASP B O 1
ATOM 2341 N N . ALA B 2 134 ? -34.780 8.130 57.315 1.00 28.32 232 ALA B N 1
ATOM 2342 C CA . ALA B 2 134 ? -35.386 7.236 56.304 1.00 27.55 232 ALA B CA 1
ATOM 2343 C C . ALA B 2 134 ? -34.865 5.780 56.346 1.00 27.25 232 ALA B C 1
ATOM 2344 O O . ALA B 2 134 ? -35.517 4.902 55.796 1.00 27.26 232 ALA B O 1
ATOM 2346 N N . LEU B 2 135 ? -33.676 5.536 56.960 1.00 26.83 233 LEU B N 1
ATOM 2347 C CA . LEU B 2 135 ? -33.061 4.198 57.007 1.00 25.65 233 LEU B CA 1
ATOM 2348 C C . LEU B 2 135 ? -33.959 3.164 57.698 1.00 25.72 233 LEU B C 1
ATOM 2349 O O . LEU B 2 135 ? -34.267 2.151 57.061 1.00 24.58 233 LEU B O 1
ATOM 2354 N N . GLU B 2 136 ? -34.428 3.398 58.937 1.00 27.40 234 GLU B N 1
ATOM 2355 C CA . GLU B 2 136 ? -35.216 2.371 59.650 1.00 29.45 234 GLU B CA 1
ATOM 2356 C C . GLU B 2 136 ? -36.596 2.160 58.961 1.00 28.33 234 GLU B C 1
ATOM 2357 O O . GLU B 2 136 ? -37.041 1.018 58.842 1.00 27.36 234 GLU B O 1
ATOM 2363 N N . PHE B 2 137 ? -37.204 3.258 58.498 1.00 24.06 235 PHE B N 1
ATOM 2364 C CA . PHE B 2 137 ? -38.491 3.183 57.725 1.00 24.00 235 PHE B CA 1
ATOM 2365 C C . PHE B 2 137 ? -38.453 2.204 56.536 1.00 22.84 235 PHE B C 1
ATOM 2366 O O . PHE B 2 137 ? -39.311 1.322 56.376 1.00 22.99 235 PHE B O 1
ATOM 2374 N N . TRP B 2 138 ? -37.410 2.304 55.701 1.00 21.89 236 TRP B N 1
ATOM 2375 C CA . TRP B 2 138 ? -37.287 1.457 54.547 1.00 20.88 236 TRP B CA 1
ATOM 2376 C C . TRP B 2 138 ? -36.767 0.036 54.881 1.00 20.65 236 TRP B C 1
ATOM 2377 O O . TRP B 2 138 ? -37.143 -0.912 54.186 1.00 20.17 236 TRP B O 1
ATOM 2388 N N . LEU B 2 139 ? -35.930 -0.130 55.912 1.00 20.82 237 LEU B N 1
ATOM 2389 C CA . LEU B 2 139 ? -35.525 -1.472 56.351 1.00 21.98 237 LEU B CA 1
ATOM 2390 C C . LEU B 2 139 ? -36.750 -2.268 56.882 1.00 21.96 237 LEU B C 1
ATOM 2391 O O . LEU B 2 139 ? -36.892 -3.506 56.591 1.00 21.93 237 LEU B O 1
ATOM 2396 N N . GLN B 2 140 ? -37.613 -1.568 57.633 1.00 22.21 238 GLN B N 1
ATOM 2397 C CA . GLN B 2 140 ? -38.918 -2.159 58.037 1.00 22.70 238 GLN B CA 1
ATOM 2398 C C . GLN B 2 140 ? -39.803 -2.610 56.825 1.00 22.27 238 GLN B C 1
ATOM 2399 O O . GLN B 2 140 ? -40.404 -3.700 56.883 1.00 22.52 238 GLN B O 1
ATOM 2405 N N . ALA B 2 141 ? -39.823 -1.837 55.746 1.00 22.41 239 ALA B N 1
ATOM 2406 C CA . ALA B 2 141 ? -40.512 -2.219 54.500 1.00 22.71 239 ALA B CA 1
ATOM 2407 C C . ALA B 2 141 ? -39.933 -3.464 53.782 1.00 23.92 239 ALA B C 1
ATOM 2408 O O . ALA B 2 141 ? -40.610 -4.073 52.948 1.00 25.17 239 ALA B O 1
ATOM 2410 N N . GLY B 2 142 ? -38.654 -3.766 54.046 1.00 23.71 240 GLY B N 1
ATOM 2411 C CA . GLY B 2 142 ? -37.982 -4.972 53.567 1.00 23.81 240 GLY B CA 1
ATOM 2412 C C . GLY B 2 142 ? -36.862 -4.702 52.555 1.00 23.07 240 GLY B C 1
ATOM 2413 O O . GLY B 2 142 ? -36.447 -5.613 51.877 1.00 23.01 240 GLY B O 1
ATOM 2414 N N . VAL B 2 143 ? -36.400 -3.468 52.406 1.00 22.18 241 VAL B N 1
ATOM 2415 C CA . VAL B 2 143 ? -35.216 -3.262 51.471 1.00 22.05 241 VAL B CA 1
ATOM 2416 C C . VAL B 2 143 ? -33.936 -3.933 52.017 1.00 22.04 241 VAL B C 1
ATOM 2417 O O . VAL B 2 143 ? -33.793 -4.137 53.231 1.00 22.20 241 VAL B O 1
ATOM 2421 N N . ASP B 2 144 ? -33.056 -4.311 51.094 1.00 21.14 242 ASP B N 1
ATOM 2422 C CA . ASP B 2 144 ? -31.780 -5.027 51.394 1.00 22.29 242 ASP B CA 1
ATOM 2423 C C . ASP B 2 144 ? -30.568 -4.115 51.654 1.00 21.82 242 ASP B C 1
ATOM 2424 O O . ASP B 2 144 ? -29.497 -4.599 52.071 1.00 22.56 242 ASP B O 1
ATOM 2429 N N . GLY B 2 145 ? -30.749 -2.801 51.489 1.00 21.04 243 GLY B N 1
ATOM 2430 C CA . GLY B 2 145 ? -29.674 -1.805 51.661 1.00 21.37 243 GLY B CA 1
ATOM 2431 C C . GLY B 2 145 ? -29.980 -0.521 50.871 1.00 20.76 243 GLY B C 1
ATOM 2432 O O . GLY B 2 145 ? -31.112 -0.316 50.325 1.00 19.85 243 GLY B O 1
ATOM 2433 N N . PHE B 2 146 ? -28.999 0.367 50.836 1.00 20.10 244 PHE B N 1
ATOM 2434 C CA . PHE B 2 146 ? -29.138 1.734 50.306 1.00 19.28 244 PHE B CA 1
ATOM 2435 C C . PHE B 2 146 ? -27.901 2.136 49.444 1.00 20.09 244 PHE B C 1
ATOM 2436 O O . PHE B 2 146 ? -26.779 1.609 49.717 1.00 20.84 244 PHE B O 1
ATOM 2444 N N . GLN B 2 147 ? -28.132 3.079 48.512 1.00 19.16 245 GLN B N 1
ATOM 2445 C CA . GLN B 2 147 ? -27.021 3.765 47.784 1.00 19.19 245 GLN B CA 1
ATOM 2446 C C . GLN B 2 147 ? -27.145 5.294 48.009 1.00 20.07 245 GLN B C 1
ATOM 2447 O O . GLN B 2 147 ? -28.272 5.823 47.959 1.00 20.36 245 GLN B O 1
ATOM 2453 N N . VAL B 2 148 ? -26.001 5.963 48.206 1.00 20.05 246 VAL B N 1
ATOM 2454 C CA . VAL B 2 148 ? -25.914 7.433 48.162 1.00 20.78 246 VAL B CA 1
ATOM 2455 C C . VAL B 2 148 ? -24.793 7.847 47.229 1.00 21.26 246 VAL B C 1
ATOM 2456 O O . VAL B 2 148 ? -23.712 7.353 47.382 1.00 21.42 246 VAL B O 1
ATOM 2460 N N . ARG B 2 149 ? -25.054 8.755 46.304 1.00 21.90 247 ARG B N 1
ATOM 2461 C CA . ARG B 2 149 ? -24.074 9.152 45.246 1.00 22.22 247 ARG B CA 1
ATOM 2462 C C . ARG B 2 149 ? -23.561 10.591 45.451 1.00 23.01 247 ARG B C 1
ATOM 2463 O O . ARG B 2 149 ? -24.062 11.309 46.302 1.00 22.28 247 ARG B O 1
ATOM 2471 N N . ASP B 2 150 ? -22.566 10.986 44.668 1.00 22.82 248 ASP B N 1
ATOM 2472 C CA . ASP B 2 150 ? -22.067 12.381 44.628 1.00 26.14 248 ASP B CA 1
ATOM 2473 C C . ASP B 2 150 ? -21.551 12.914 45.993 1.00 26.85 248 ASP B C 1
ATOM 2474 O O . ASP B 2 150 ? -21.697 14.118 46.305 1.00 28.61 248 ASP B O 1
ATOM 2479 N N . ILE B 2 151 ? -20.951 12.015 46.754 1.00 26.69 249 ILE B N 1
ATOM 2480 C CA . ILE B 2 151 ? -20.538 12.278 48.121 1.00 29.47 249 ILE B CA 1
ATOM 2481 C C . ILE B 2 151 ? -19.380 13.279 48.209 1.00 30.85 249 ILE B C 1
ATOM 2482 O O . ILE B 2 151 ? -19.140 13.851 49.283 1.00 31.12 249 ILE B O 1
ATOM 2487 N N . GLU B 2 152 ? -18.696 13.547 47.079 1.00 31.38 250 GLU B N 1
ATOM 2488 C CA . GLU B 2 152 ? -17.856 14.781 46.936 1.00 33.07 250 GLU B CA 1
ATOM 2489 C C . GLU B 2 152 ? -18.537 16.105 47.316 1.00 34.97 250 GLU B C 1
ATOM 2490 O O . GLU B 2 152 ? -17.863 17.048 47.705 1.00 35.36 250 GLU B O 1
ATOM 2496 N N . ASN B 2 153 ? -19.853 16.205 47.149 1.00 34.29 251 ASN B N 1
ATOM 2497 C CA . ASN B 2 153 ? -20.631 17.379 47.530 1.00 36.97 251 ASN B CA 1
ATOM 2498 C C . ASN B 2 153 ? -21.272 17.327 48.950 1.00 37.02 251 ASN B C 1
ATOM 2499 O O . ASN B 2 153 ? -22.051 18.211 49.289 1.00 36.59 251 ASN B O 1
ATOM 2504 N N . LEU B 2 154 ? -20.960 16.301 49.751 1.00 35.42 252 LEU B N 1
ATOM 2505 C CA . LEU B 2 154 ? -21.509 16.156 51.114 1.00 35.35 252 LEU B CA 1
ATOM 2506 C C . LEU B 2 154 ? -20.437 16.526 52.104 1.00 36.07 252 LEU B C 1
ATOM 2507 O O . LEU B 2 154 ? -19.402 15.873 52.173 1.00 34.80 252 LEU B O 1
ATOM 2512 N N . LYS B 2 155 ? -20.684 17.577 52.869 1.00 40.29 253 LYS B N 1
ATOM 2513 C CA . LYS B 2 155 ? -19.769 18.017 53.939 1.00 42.91 253 LYS B CA 1
ATOM 2514 C C . LYS B 2 155 ? -19.588 16.959 55.039 1.00 41.47 253 LYS B C 1
ATOM 2515 O O . LYS B 2 155 ? -20.550 16.349 55.478 1.00 40.94 253 LYS B O 1
ATOM 2521 N N . ASP B 2 156 ? -18.345 16.764 55.496 1.00 41.10 254 ASP B N 1
ATOM 2522 C CA . ASP B 2 156 ? -18.047 15.729 56.476 1.00 40.10 254 ASP B CA 1
ATOM 2523 C C . ASP B 2 156 ? -18.619 14.343 56.084 1.00 35.88 254 ASP B C 1
ATOM 2524 O O . ASP B 2 156 ? -19.093 13.632 56.942 1.00 33.69 254 ASP B O 1
ATOM 2529 N N . ALA B 2 157 ? -18.483 13.947 54.803 1.00 33.52 255 ALA B N 1
ATOM 2530 C CA . ALA B 2 157 ? -18.969 12.644 54.304 1.00 31.65 255 ALA B CA 1
ATOM 2531 C C . ALA B 2 157 ? -18.460 11.441 55.072 1.00 31.64 255 ALA B C 1
ATOM 2532 O O . ALA B 2 157 ? -19.237 10.543 55.350 1.00 29.95 255 ALA B O 1
ATOM 2534 N N . SER B 2 158 ? -17.169 11.388 55.427 1.00 32.73 256 SER B N 1
ATOM 2535 C CA . SER B 2 158 ? -16.705 10.182 56.110 1.00 33.32 256 SER B CA 1
ATOM 2536 C C . SER B 2 158 ? -17.433 9.893 57.464 1.00 34.11 256 SER B C 1
ATOM 2537 O O . SER B 2 158 ? -17.681 8.716 57.746 1.00 33.04 256 SER B O 1
ATOM 2540 N N . SER B 2 159 ? -17.798 10.942 58.223 1.00 35.44 257 SER B N 1
ATOM 2541 C CA . SER B 2 159 ? -18.555 10.833 59.506 1.00 36.79 257 SER B CA 1
ATOM 2542 C C . SER B 2 159 ? -20.007 10.400 59.308 1.00 34.58 257 SER B C 1
ATOM 2543 O O . SER B 2 159 ? -20.539 9.578 60.067 1.00 33.64 257 SER B O 1
ATOM 2546 N N . PHE B 2 160 ? -20.673 11.023 58.327 1.00 32.78 258 PHE B N 1
ATOM 2547 C CA . PHE B 2 160 ? -22.072 10.674 58.047 1.00 31.06 258 PHE B CA 1
ATOM 2548 C C . PHE B 2 160 ? -22.154 9.252 57.545 1.00 28.89 258 PHE B C 1
ATOM 2549 O O . PHE B 2 160 ? -22.995 8.498 58.018 1.00 28.88 258 PHE B O 1
ATOM 2557 N N . LEU B 2 161 ? -21.244 8.858 56.638 1.00 27.51 259 LEU B N 1
ATOM 2558 C CA . LEU B 2 161 ? -21.235 7.466 56.125 1.00 26.63 259 LEU B CA 1
ATOM 2559 C C . LEU B 2 161 ? -21.001 6.392 57.234 1.00 27.78 259 LEU B C 1
ATOM 2560 O O . LEU B 2 161 ? -21.608 5.273 57.203 1.00 27.18 259 LEU B O 1
ATOM 2565 N N . ALA B 2 162 ? -20.123 6.712 58.202 1.00 28.69 260 ALA B N 1
ATOM 2566 C CA . ALA B 2 162 ? -19.905 5.819 59.330 1.00 29.60 260 ALA B CA 1
ATOM 2567 C C . ALA B 2 162 ? -21.182 5.666 60.159 1.00 30.16 260 ALA B C 1
ATOM 2568 O O . ALA B 2 162 ? -21.534 4.571 60.581 1.00 29.83 260 ALA B O 1
ATOM 2570 N N . GLU B 2 163 ? -21.880 6.777 60.362 1.00 31.12 261 GLU B N 1
ATOM 2571 C CA . GLU B 2 163 ? -23.103 6.754 61.175 1.00 31.76 261 GLU B CA 1
ATOM 2572 C C . GLU B 2 163 ? -24.176 5.884 60.473 1.00 29.79 261 GLU B C 1
ATOM 2573 O O . GLU B 2 163 ? -24.823 5.046 61.126 1.00 30.39 261 GLU B O 1
ATOM 2579 N N . TRP B 2 164 ? -24.354 6.108 59.172 1.00 27.14 262 TRP B N 1
ATOM 2580 C CA . TRP B 2 164 ? -25.416 5.477 58.386 1.00 25.92 262 TRP B CA 1
ATOM 2581 C C . TRP B 2 164 ? -25.104 3.987 58.237 1.00 26.49 262 TRP B C 1
ATOM 2582 O O . TRP B 2 164 ? -25.999 3.144 58.308 1.00 26.24 262 TRP B O 1
ATOM 2593 N N . GLN B 2 165 ? -23.823 3.654 58.100 1.00 27.08 263 GLN B N 1
ATOM 2594 C CA . GLN B 2 165 ? -23.378 2.238 58.110 1.00 28.90 263 GLN B CA 1
ATOM 2595 C C . GLN B 2 165 ? -23.702 1.541 59.401 1.00 29.85 263 GLN B C 1
ATOM 2596 O O . GLN B 2 165 ? -24.138 0.392 59.384 1.00 30.15 263 GLN B O 1
ATOM 2602 N N A ASN B 2 166 ? -23.469 2.206 60.533 0.50 30.91 264 ASN B N 1
ATOM 2603 N N B ASN B 2 166 ? -23.464 2.222 60.530 0.50 31.41 264 ASN B N 1
ATOM 2604 C CA A ASN B 2 166 ? -23.723 1.592 61.825 0.50 32.08 264 ASN B CA 1
ATOM 2605 C CA B ASN B 2 166 ? -23.729 1.677 61.862 0.50 32.95 264 ASN B CA 1
ATOM 2606 C C A ASN B 2 166 ? -25.243 1.356 62.068 0.50 31.49 264 ASN B C 1
ATOM 2607 C C B ASN B 2 166 ? -25.235 1.373 62.072 0.50 31.94 264 ASN B C 1
ATOM 2608 O O A ASN B 2 166 ? -25.610 0.347 62.654 0.50 31.08 264 ASN B O 1
ATOM 2609 O O B ASN B 2 166 ? -25.585 0.343 62.633 0.50 31.42 264 ASN B O 1
ATOM 2618 N N . ILE B 2 167 ? -26.103 2.261 61.592 1.00 30.77 265 ILE B N 1
ATOM 2619 C CA . ILE B 2 167 ? -27.554 2.062 61.670 1.00 30.84 265 ILE B CA 1
ATOM 2620 C C . ILE B 2 167 ? -28.025 0.886 60.766 1.00 29.68 265 ILE B C 1
ATOM 2621 O O . ILE B 2 167 ? -28.854 0.038 61.207 1.00 30.11 265 ILE B O 1
ATOM 2626 N N . THR B 2 168 ? -27.509 0.824 59.545 1.00 27.91 266 THR B N 1
ATOM 2627 C CA . THR B 2 168 ? -27.906 -0.235 58.533 1.00 27.25 266 THR B CA 1
ATOM 2628 C C . THR B 2 168 ? -27.451 -1.633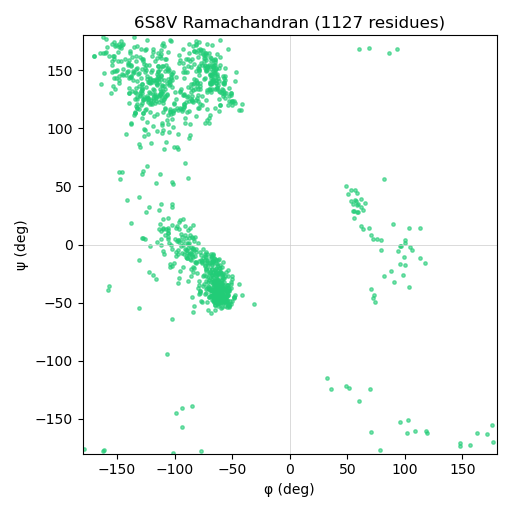 59.015 1.00 28.10 266 THR B C 1
ATOM 2629 O O . THR B 2 168 ? -28.269 -2.560 59.131 1.00 27.62 266 THR B O 1
ATOM 2633 N N . LYS B 2 169 ? -26.172 -1.763 59.427 1.00 28.92 267 LYS B N 1
ATOM 2634 C CA . LYS B 2 169 ? -25.671 -3.046 59.964 1.00 31.13 267 LYS B CA 1
ATOM 2635 C C . LYS B 2 169 ? -26.280 -3.449 61.323 1.00 32.12 267 LYS B C 1
ATOM 2636 O O . LYS B 2 169 ? -26.360 -4.674 61.654 1.00 32.70 267 LYS B O 1
ATOM 2642 N N . GLY B 2 170 ? -26.668 -2.461 62.141 1.00 31.96 268 GLY B N 1
ATOM 2643 C CA . GLY B 2 170 ? -27.359 -2.699 63.432 1.00 33.94 268 GLY B CA 1
ATOM 2644 C C . GLY B 2 170 ? -28.729 -3.367 63.275 1.00 33.44 268 GLY B C 1
ATOM 2645 O O . GLY B 2 170 ? -29.163 -4.196 64.124 1.00 33.68 268 GLY B O 1
ATOM 2646 N N . PHE B 2 171 ? -29.401 -3.022 62.178 1.00 31.76 269 PHE B N 1
ATOM 2647 C CA . PHE B 2 171 ? -30.650 -3.693 61.784 1.00 32.09 269 PHE B CA 1
ATOM 2648 C C . PHE B 2 171 ? -30.321 -5.147 61.445 1.00 31.81 269 PHE B C 1
ATOM 2649 O O . PHE B 2 171 ? -30.914 -6.034 62.012 1.00 31.69 269 PHE B O 1
ATOM 2657 N N . SER B 2 172 ? -29.334 -5.381 60.564 1.00 31.39 270 SER B N 1
ATOM 2658 C CA . SER B 2 172 ? -28.888 -6.746 60.241 1.00 32.64 270 SER B CA 1
ATOM 2659 C C . SER B 2 172 ? -27.549 -6.688 59.561 1.00 32.49 270 SER B C 1
ATOM 2660 O O . SER B 2 172 ? -27.348 -5.840 58.666 1.00 31.15 270 SER B O 1
ATOM 2663 N N . GLU B 2 173 ? -26.639 -7.596 59.918 1.00 35.63 271 GLU B N 1
ATOM 2664 C CA . GLU B 2 173 ? -25.341 -7.693 59.187 1.00 37.73 271 GLU B CA 1
ATOM 2665 C C . GLU B 2 173 ? -25.471 -8.092 57.698 1.00 35.36 271 GLU B C 1
ATOM 2666 O O . GLU B 2 173 ? -24.487 -7.974 56.947 1.00 33.95 271 GLU B O 1
ATOM 2672 N N . ASP B 2 174 ? -26.634 -8.633 57.307 1.00 34.93 272 ASP B N 1
ATOM 2673 C CA . ASP B 2 174 ? -26.952 -8.938 55.896 1.00 34.79 272 ASP B CA 1
ATOM 2674 C C . ASP B 2 174 ? -27.517 -7.735 55.083 1.00 30.90 272 ASP B C 1
ATOM 2675 O O . ASP B 2 174 ? -28.094 -7.977 54.047 1.00 30.65 272 ASP B O 1
ATOM 2680 N N . ARG B 2 175 ? -27.358 -6.489 55.555 1.00 28.46 273 ARG B N 1
ATOM 2681 C CA . ARG B 2 175 ? -27.813 -5.261 54.889 1.00 27.18 273 ARG B CA 1
ATOM 2682 C C . ARG B 2 175 ? -26.579 -4.451 54.415 1.00 27.43 273 ARG B C 1
ATOM 2683 O O . ARG B 2 175 ? -25.556 -4.433 55.127 1.00 28.48 273 ARG B O 1
ATOM 2691 N N . LEU B 2 176 ? -26.698 -3.830 53.247 1.00 25.84 274 LEU B N 1
ATOM 2692 C CA . LEU B 2 176 ? -25.537 -3.208 52.518 1.00 25.54 274 LEU B CA 1
ATOM 2693 C C . LEU B 2 176 ? -25.731 -1.674 52.420 1.00 24.80 274 LEU B C 1
ATOM 2694 O O . LEU B 2 176 ? -26.829 -1.214 52.047 1.00 23.77 274 LEU B O 1
ATOM 2699 N N . LEU B 2 177 ? -24.661 -0.897 52.606 1.00 23.63 275 LEU B N 1
ATOM 2700 C CA . LEU B 2 177 ? -24.615 0.535 52.230 1.00 22.92 275 LEU B CA 1
ATOM 2701 C C . LEU B 2 177 ? -23.554 0.716 51.136 1.00 23.67 275 LEU B C 1
ATOM 2702 O O . LEU B 2 177 ? -22.369 0.262 51.301 1.00 23.19 275 LEU B O 1
ATOM 2707 N N . ILE B 2 178 ? -23.966 1.312 50.045 1.00 21.84 276 ILE B N 1
ATOM 2708 C CA . ILE B 2 178 ? -23.065 1.657 48.921 1.00 21.54 276 ILE B CA 1
ATOM 2709 C C . ILE B 2 178 ? -22.936 3.164 48.857 1.00 21.16 276 ILE B C 1
ATOM 2710 O O . ILE B 2 178 ? -23.952 3.881 48.839 1.00 21.27 276 ILE B O 1
ATOM 2715 N N . ALA B 2 179 ? -21.689 3.674 48.790 1.00 20.53 277 ALA B N 1
ATOM 2716 C CA . ALA B 2 179 ? -21.440 5.128 48.566 1.00 20.13 277 ALA B CA 1
ATOM 2717 C C . ALA B 2 179 ? -20.813 5.279 47.146 1.00 20.02 277 ALA B C 1
ATOM 2718 O O . ALA B 2 179 ? -20.023 4.367 46.733 1.00 20.64 277 ALA B O 1
ATOM 2720 N N . GLY B 2 180 ? -21.135 6.375 46.450 1.00 19.87 278 GLY B N 1
ATOM 2721 C CA . GLY B 2 180 ? -20.538 6.715 45.097 1.00 19.83 278 GLY B CA 1
ATOM 2722 C C . GLY B 2 180 ? -19.890 8.068 45.087 1.00 20.97 278 GLY B C 1
ATOM 2723 O O . GLY B 2 180 ? -20.384 8.973 45.746 1.00 21.44 278 GLY B O 1
ATOM 2724 N N . THR B 2 181 ? -18.749 8.221 44.386 1.00 20.83 279 THR B N 1
ATOM 2725 C CA . THR B 2 181 ? -18.065 9.493 44.293 1.00 21.46 279 THR B CA 1
ATOM 2726 C C . THR B 2 181 ? -17.569 9.645 42.840 1.00 21.99 279 THR B C 1
ATOM 2727 O O . THR B 2 181 ? -17.379 8.633 42.160 1.00 20.87 279 THR B O 1
ATOM 2731 N N . ASN B 2 182 ? -17.371 10.894 42.400 1.00 23.02 280 ASN B N 1
ATOM 2732 C CA . ASN B 2 182 ? -16.718 11.187 41.078 1.00 25.29 280 ASN B CA 1
ATOM 2733 C C . ASN B 2 182 ? -15.225 11.170 41.169 1.00 24.92 280 ASN B C 1
ATOM 2734 O O . ASN B 2 182 ? -14.550 11.392 40.131 1.00 26.13 280 ASN B O 1
ATOM 2739 N N . SER B 2 183 ? -14.672 10.968 42.360 1.00 24.21 281 SER B N 1
ATOM 2740 C CA . SER B 2 183 ? -13.184 11.012 42.497 1.00 25.08 281 SER B CA 1
ATOM 2741 C C . SER B 2 183 ? -12.501 9.848 41.765 1.00 25.11 281 SER B C 1
ATOM 2742 O O . SER B 2 183 ? -13.055 8.692 41.728 1.00 24.05 281 SER B O 1
ATOM 2745 N N . SER B 2 184 ? -11.283 10.112 41.221 1.00 25.82 282 SER B N 1
ATOM 2746 C CA . SER B 2 184 ? -10.388 9.069 40.669 1.00 26.12 282 SER B CA 1
ATOM 2747 C C . SER B 2 184 ? -9.080 8.936 41.448 1.00 26.61 282 SER B C 1
ATOM 2748 O O . SER B 2 184 ? -8.207 8.164 41.027 1.00 27.62 282 SER B O 1
ATOM 2751 N N . ASP B 2 185 ? -8.911 9.716 42.524 1.00 25.99 283 ASP B N 1
ATOM 2752 C CA . ASP B 2 185 ? -7.689 9.823 43.283 1.00 26.36 283 ASP B CA 1
ATOM 2753 C C . ASP B 2 185 ? -7.554 8.774 44.407 1.00 25.65 283 ASP B C 1
ATOM 2754 O O . ASP B 2 185 ? -8.331 8.775 45.384 1.00 24.23 283 ASP B O 1
ATOM 2759 N N . LEU B 2 186 ? -6.444 7.987 44.354 1.00 26.51 284 LEU B N 1
ATOM 2760 C CA . LEU B 2 186 ? -6.173 6.970 45.383 1.00 26.53 284 LEU B CA 1
ATOM 2761 C C . LEU B 2 186 ? -6.171 7.541 46.817 1.00 27.50 284 LEU B C 1
ATOM 2762 O O . LEU B 2 186 ? -6.869 7.020 47.689 1.00 27.61 284 LEU B O 1
ATOM 2767 N N . GLN B 2 187 ? -5.457 8.632 47.063 1.00 28.41 285 GLN B N 1
ATOM 2768 C CA . GLN B 2 187 ? -5.377 9.189 48.420 1.00 30.64 285 GLN B CA 1
ATOM 2769 C C . GLN B 2 187 ? -6.738 9.633 49.021 1.00 30.96 285 GLN B C 1
ATOM 2770 O O . GLN B 2 187 ? -6.990 9.422 50.216 1.00 30.84 285 GLN B O 1
ATOM 2776 N N . GLN B 2 188 ? -7.577 10.215 48.175 1.00 31.16 286 GLN B N 1
ATOM 2777 C CA . GLN B 2 188 ? -8.899 10.669 48.558 1.00 32.17 286 GLN B CA 1
ATOM 2778 C C . GLN B 2 188 ? -9.779 9.484 48.914 1.00 30.02 286 GLN B C 1
ATOM 2779 O O . GLN B 2 188 ? -10.494 9.506 49.899 1.00 30.24 286 GLN B O 1
ATOM 2785 N N . ILE B 2 189 ? -9.711 8.450 48.116 1.00 28.00 287 ILE B N 1
ATOM 2786 C CA . ILE B 2 189 ? -10.471 7.219 48.367 1.00 27.39 287 ILE B CA 1
ATOM 2787 C C . ILE B 2 189 ? -9.974 6.550 49.640 1.00 27.82 287 ILE B C 1
ATOM 2788 O O . ILE B 2 189 ? -10.794 6.141 50.499 1.00 28.23 287 ILE B O 1
ATOM 2793 N N . LEU B 2 190 ? -8.646 6.408 49.800 1.00 27.75 288 LEU B N 1
ATOM 2794 C CA . LEU B 2 190 ? -8.132 5.825 51.034 1.00 29.67 288 LEU B CA 1
ATOM 2795 C C . LEU B 2 190 ? -8.595 6.605 52.302 1.00 31.86 288 LEU B C 1
ATOM 2796 O O . LEU B 2 190 ? -8.887 5.975 53.322 1.00 32.88 288 LEU B O 1
ATOM 2801 N N . SER B 2 191 ? -8.668 7.943 52.256 1.00 32.94 289 SER B N 1
ATOM 2802 C CA . SER B 2 191 ? -9.016 8.706 53.484 1.00 36.22 289 SER B CA 1
ATOM 2803 C C . SER B 2 191 ? -10.499 8.534 53.830 1.00 36.11 289 SER B C 1
ATOM 2804 O O . SER B 2 191 ? -10.841 8.506 55.019 1.00 37.87 289 SER B O 1
ATOM 2807 N N . LEU B 2 192 ? -11.335 8.366 52.814 1.00 34.51 290 LEU B N 1
ATOM 2808 C CA . LEU B 2 192 ? -12.756 8.038 53.017 1.00 35.29 290 LEU B CA 1
ATOM 2809 C C . LEU B 2 192 ? -12.947 6.675 53.703 1.00 35.58 290 LEU B C 1
ATOM 2810 O O . LEU B 2 192 ? -13.811 6.540 54.600 1.00 36.74 290 LEU B O 1
ATOM 2815 N N . LEU B 2 193 ? -12.156 5.679 53.311 1.00 32.73 291 LEU B N 1
ATOM 2816 C CA . LEU B 2 193 ? -12.321 4.328 53.813 1.00 33.03 291 LEU B CA 1
ATOM 2817 C C . LEU B 2 193 ? -11.528 4.042 55.099 1.00 35.04 291 LEU B C 1
ATOM 2818 O O . LEU B 2 193 ? -11.775 3.007 55.707 1.00 35.16 291 LEU B O 1
ATOM 2823 N N . GLU B 2 194 ? -10.605 4.920 55.516 1.00 37.34 292 GLU B N 1
ATOM 2824 C CA . GLU B 2 194 ? -9.739 4.660 56.697 1.00 41.70 292 GLU B CA 1
ATOM 2825 C C . GLU B 2 194 ? -10.500 4.297 57.992 1.00 41.72 292 GLU B C 1
ATOM 2826 O O . GLU B 2 194 ? -10.072 3.415 58.743 1.00 43.26 292 GLU B O 1
ATOM 2832 N N . SER B 2 195 ? -11.580 5.014 58.263 1.00 40.31 293 SER B N 1
ATOM 2833 C CA . SER B 2 195 ? -12.423 4.748 59.414 1.00 41.32 293 SER B CA 1
ATOM 2834 C C . SER B 2 195 ? -13.760 4.075 59.024 1.00 39.06 293 SER B C 1
ATOM 2835 O O . SER B 2 195 ? -14.684 4.029 59.823 1.00 39.83 293 SER B O 1
ATOM 2838 N N A ASN B 2 196 ? -13.817 3.537 57.806 0.50 37.04 294 ASN B N 1
ATOM 2839 N N B ASN B 2 196 ? -13.846 3.515 57.823 0.50 37.10 294 ASN B N 1
ATOM 2840 C CA A ASN B 2 196 ? -15.035 2.987 57.176 0.50 35.74 294 ASN B CA 1
ATOM 2841 C CA B ASN B 2 196 ? -15.069 2.829 57.354 0.50 36.01 294 ASN B CA 1
ATOM 2842 C C A ASN B 2 196 ? -14.589 1.743 56.366 0.50 35.98 294 ASN B C 1
ATOM 2843 C C B ASN B 2 196 ? -14.594 1.740 56.401 0.50 36.06 294 ASN B C 1
ATOM 2844 O O A ASN B 2 196 ? -14.971 1.619 55.192 0.50 34.04 294 ASN B O 1
ATOM 2845 O O B ASN B 2 196 ? -14.941 1.724 55.208 0.50 34.13 294 ASN B O 1
ATOM 2854 N N . LYS B 2 197 ? -13.758 0.855 56.938 1.00 37.42 295 LYS B N 1
ATOM 2855 C CA . LYS B 2 197 ? -13.038 -0.176 56.107 1.00 38.85 295 LYS B CA 1
ATOM 2856 C C . LYS B 2 197 ? -13.920 -1.199 55.352 1.00 39.78 295 LYS B C 1
ATOM 2857 O O . LYS B 2 197 ? -13.509 -1.711 54.277 1.00 39.72 295 LYS B O 1
ATOM 2863 N N . ASP B 2 198 ? -15.150 -1.394 55.853 1.00 40.56 296 ASP B N 1
ATOM 2864 C CA . ASP B 2 198 ? -16.139 -2.306 55.284 1.00 41.35 296 ASP B CA 1
ATOM 2865 C C . ASP B 2 198 ? -17.205 -1.664 54.326 1.00 37.72 296 ASP B C 1
ATOM 2866 O O . ASP B 2 198 ? -18.121 -2.355 53.881 1.00 38.66 296 ASP B O 1
ATOM 2871 N N . LEU B 2 199 ? -17.133 -0.358 54.052 1.00 34.07 297 LEU B N 1
ATOM 2872 C CA . LEU B 2 199 ? -18.057 0.305 53.119 1.00 30.33 297 LEU B CA 1
ATOM 2873 C C . LEU B 2 199 ? -17.762 -0.170 51.675 1.00 28.76 297 LEU B C 1
ATOM 2874 O O . LEU B 2 199 ? -16.558 -0.273 51.280 1.00 27.47 297 LEU B O 1
ATOM 2879 N N . LEU B 2 200 ? -18.816 -0.419 50.890 1.00 26.96 298 LEU B N 1
ATOM 2880 C CA . LEU B 2 200 ? -18.672 -0.614 49.413 1.00 25.58 298 LEU B CA 1
ATOM 2881 C C . LEU B 2 200 ? -18.706 0.743 48.715 1.00 24.03 298 LEU B C 1
ATOM 2882 O O . LEU B 2 200 ? -19.634 1.531 48.894 1.00 23.15 298 LEU B O 1
ATOM 2887 N N . LEU B 2 201 ? -17.667 1.053 47.912 1.00 22.40 299 LEU B N 1
ATOM 2888 C CA . LEU B 2 201 ? -17.537 2.404 47.317 1.00 21.44 299 LEU B CA 1
ATOM 2889 C C . LEU B 2 201 ? -17.365 2.250 45.799 1.00 21.17 299 LEU B C 1
ATOM 2890 O O . LEU B 2 201 ? -16.461 1.469 45.381 1.00 21.52 299 LEU B O 1
ATOM 2895 N N . THR B 2 202 ? -18.187 2.926 44.975 1.00 20.31 300 THR B N 1
ATOM 2896 C CA . THR B 2 202 ? -17.972 3.011 43.522 1.00 20.40 300 THR B CA 1
ATOM 2897 C C . THR B 2 202 ? -17.358 4.365 43.201 1.00 20.62 300 THR B C 1
ATOM 2898 O O . THR B 2 202 ? -17.573 5.331 43.939 1.00 20.55 300 THR B O 1
ATOM 2902 N N . SER B 2 203 ? -16.516 4.439 42.147 1.00 20.49 301 SER B N 1
ATOM 2903 C CA . SER B 2 203 ? -15.787 5.644 41.863 1.00 21.29 301 SER B CA 1
ATOM 2904 C C . SER B 2 203 ? -15.273 5.642 40.372 1.00 22.32 301 SER B C 1
ATOM 2905 O O . SER B 2 203 ? -15.544 4.704 39.603 1.00 22.50 301 SER B O 1
ATOM 2908 N N . SER B 2 204 ? -14.527 6.696 40.028 1.00 23.12 302 SER B N 1
ATOM 2909 C CA . SER B 2 204 ? -13.880 6.876 38.692 1.00 23.70 302 SER B CA 1
ATOM 2910 C C . SER B 2 204 ? -12.427 6.453 38.699 1.00 23.94 302 SER B C 1
ATOM 2911 O O . SER B 2 204 ? -11.709 6.790 37.736 1.00 24.94 302 SER B O 1
ATOM 2914 N N . TYR B 2 205 ? -11.971 5.702 39.717 1.00 23.07 303 TYR B N 1
ATOM 2915 C CA . TYR B 2 205 ? -10.559 5.201 39.802 1.00 23.35 303 TYR B CA 1
ATOM 2916 C C . TYR B 2 205 ? -10.086 4.542 38.491 1.00 24.69 303 TYR B C 1
ATOM 2917 O O . TYR B 2 205 ? -8.944 4.750 38.049 1.00 24.82 303 TYR B O 1
ATOM 2926 N N . LEU B 2 206 ? -10.903 3.687 37.891 1.00 25.96 304 LEU B N 1
ATOM 2927 C CA . LEU B 2 206 ? -10.516 3.039 36.604 1.00 29.46 304 LEU B CA 1
ATOM 2928 C C . LEU B 2 206 ? -10.904 3.787 35.287 1.00 33.68 304 LEU B C 1
ATOM 2929 O O . LEU B 2 206 ? -10.491 3.344 34.207 1.00 36.75 304 LEU B O 1
ATOM 2934 N N . SER B 2 207 ? -11.629 4.893 35.328 1.00 35.26 305 SER B N 1
ATOM 2935 C CA . SER B 2 207 ? -12.003 5.541 34.058 1.00 40.91 305 SER B CA 1
ATOM 2936 C C . SER B 2 207 ? -10.938 6.572 33.562 1.00 45.94 305 SER B C 1
ATOM 2937 O O . SER B 2 207 ? -10.148 7.125 34.342 1.00 45.52 305 SER B O 1
ATOM 2940 N N . ASP B 2 208 ? -10.884 6.804 32.264 1.00 70.75 306 ASP B N 1
ATOM 2941 C CA . ASP B 2 208 ? -10.023 7.890 31.709 1.00 78.09 306 ASP B CA 1
ATOM 2942 C C . ASP B 2 208 ? -8.537 7.950 32.206 1.00 77.15 306 ASP B C 1
ATOM 2943 O O . ASP B 2 208 ? -8.055 9.007 32.649 1.00 79.11 306 ASP B O 1
ATOM 2948 N N . SER B 2 209 ? -7.841 6.813 32.140 1.00 75.43 307 SER B N 1
ATOM 2949 C CA . SER B 2 209 ? -6.364 6.788 32.181 1.00 74.28 307 SER B CA 1
ATOM 2950 C C . SER B 2 209 ? -5.766 6.102 30.915 1.00 76.07 307 SER B C 1
ATOM 2951 O O . SER B 2 209 ? -4.730 5.431 31.021 1.00 74.74 307 SER B O 1
ATOM 2954 N N . GLY B 2 210 ? -6.420 6.221 29.744 1.00 78.70 308 GLY B N 1
ATOM 2955 C CA . GLY B 2 210 ? -5.809 5.826 28.429 1.00 79.94 308 GLY B CA 1
ATOM 2956 C C . GLY B 2 210 ? -5.811 4.353 27.966 1.00 77.13 308 GLY B C 1
ATOM 2957 O O . GLY B 2 210 ? -5.713 4.079 26.751 1.00 79.16 308 GLY B O 1
ATOM 2958 N N . SER B 2 211 ? -5.845 3.423 28.933 1.00 71.22 309 SER B N 1
ATOM 2959 C CA . SER B 2 211 ? -6.120 1.967 28.757 1.00 68.27 309 SER B CA 1
ATOM 2960 C C . SER B 2 211 ? -4.943 0.981 28.492 1.00 65.15 309 SER B C 1
ATOM 2961 O O . SER B 2 211 ? -5.235 -0.133 28.055 1.00 67.83 309 SER B O 1
ATOM 2964 N N . THR B 2 212 ? -3.657 1.299 28.754 1.00 60.37 310 THR B N 1
ATOM 2965 C CA . THR B 2 212 ? -2.605 0.273 28.446 1.00 57.04 310 THR B CA 1
ATOM 2966 C C . THR B 2 212 ? -2.774 -0.941 29.390 1.00 51.65 310 THR B C 1
ATOM 2967 O O . THR B 2 212 ? -3.317 -0.815 30.493 1.00 47.71 310 THR B O 1
ATOM 2971 N N . GLY B 2 213 ? -2.344 -2.112 28.920 1.00 50.60 311 GLY B N 1
ATOM 2972 C CA . GLY B 2 213 ? -2.355 -3.318 29.730 1.00 48.03 311 GLY B CA 1
ATOM 2973 C C . GLY B 2 213 ? -1.570 -3.090 31.013 1.00 45.32 311 GLY B C 1
ATOM 2974 O O . GLY B 2 213 ? -2.082 -3.319 32.126 1.00 40.25 311 GLY B O 1
ATOM 2975 N N . GLU B 2 214 ? -0.331 -2.615 30.847 1.00 45.78 312 GLU B N 1
ATOM 2976 C CA . GLU B 2 214 ? 0.542 -2.269 31.992 1.00 44.83 312 GLU B CA 1
ATOM 2977 C C . GLU B 2 214 ? -0.040 -1.241 32.998 1.00 40.32 312 GLU B C 1
ATOM 2978 O O . GLU B 2 214 ? 0.087 -1.405 34.236 1.00 36.14 312 GLU B O 1
ATOM 2984 N N . HIS B 2 215 ? -0.681 -0.180 32.466 1.00 40.26 313 HIS B N 1
ATOM 2985 C CA . HIS B 2 215 ? -1.310 0.842 33.337 1.00 37.91 313 HIS B CA 1
ATOM 2986 C C . HIS B 2 215 ? -2.519 0.281 34.126 1.00 34.24 313 HIS B C 1
ATOM 2987 O O . HIS B 2 215 ? -2.644 0.535 35.321 1.00 30.01 313 HIS B O 1
ATOM 2994 N N . THR B 2 216 ? -3.384 -0.486 33.467 1.00 34.22 314 THR B N 1
ATOM 2995 C CA . THR B 2 216 ? -4.493 -1.142 34.191 1.00 32.47 314 THR B CA 1
ATOM 2996 C C . THR B 2 216 ? -3.988 -2.096 35.304 1.00 30.50 314 THR B C 1
ATOM 2997 O O . THR B 2 216 ? -4.534 -2.119 36.409 1.00 28.11 314 THR B O 1
ATOM 3001 N N . LYS B 2 217 ? -2.955 -2.880 35.010 1.00 32.49 315 LYS B N 1
ATOM 3002 C CA . LYS B 2 217 ? -2.325 -3.748 36.008 1.00 31.96 315 LYS B CA 1
ATOM 3003 C C . LYS B 2 217 ? -1.808 -2.982 37.204 1.00 29.41 315 LYS B C 1
ATOM 3004 O O . LYS B 2 217 ? -2.014 -3.455 38.365 1.00 28.66 315 LYS B O 1
ATOM 3010 N N . SER B 2 218 ? -1.167 -1.829 36.968 1.00 29.31 316 SER B N 1
ATOM 3011 C CA . SER B 2 218 ? -0.657 -0.945 38.052 1.00 28.32 316 SER B CA 1
ATOM 3012 C C . SER B 2 218 ? -1.846 -0.405 38.925 1.00 25.96 316 SER B C 1
ATOM 3013 O O . SER B 2 218 ? -1.786 -0.428 40.150 1.00 23.79 316 SER B O 1
ATOM 3016 N N . LEU B 2 219 ? -2.896 0.100 38.259 1.00 25.79 317 LEU B N 1
ATOM 3017 C CA . LEU B 2 219 ? -4.099 0.610 39.021 1.00 25.00 317 LEU B CA 1
ATOM 3018 C C . LEU B 2 219 ? -4.656 -0.470 39.968 1.00 24.13 317 LEU B C 1
ATOM 3019 O O . LEU B 2 219 ? -4.942 -0.181 41.187 1.00 23.92 317 LEU B O 1
ATOM 3024 N N . VAL B 2 220 ? -4.944 -1.659 39.415 1.00 24.45 318 VAL B N 1
ATOM 3025 C CA . VAL B 2 220 ? -5.579 -2.772 40.149 1.00 24.11 318 VAL B CA 1
ATOM 3026 C C . VAL B 2 220 ? -4.713 -3.291 41.323 1.00 24.25 318 VAL B C 1
ATOM 3027 O O . VAL B 2 220 ? -5.202 -3.443 42.483 1.00 23.13 318 VAL B O 1
ATOM 3031 N N . THR B 2 221 ? -3.443 -3.512 41.042 1.00 25.66 319 THR B N 1
ATOM 3032 C CA . THR B 2 221 ? -2.534 -4.020 42.073 1.00 26.46 319 THR B CA 1
ATOM 3033 C C . THR B 2 221 ? -2.225 -3.038 43.188 1.00 25.49 319 THR B C 1
ATOM 3034 O O . THR B 2 221 ? -2.138 -3.438 44.380 1.00 25.50 319 THR B O 1
ATOM 3038 N N . GLN B 2 222 ? -1.962 -1.781 42.838 1.00 25.11 320 GLN B N 1
ATOM 3039 C CA . GLN B 2 222 ? -1.709 -0.764 43.850 1.00 24.73 320 GLN B CA 1
ATOM 3040 C C . GLN B 2 222 ? -2.937 -0.569 44.762 1.00 23.68 320 GLN B C 1
ATOM 3041 O O . GLN B 2 222 ? -2.764 -0.351 45.968 1.00 23.35 320 GLN B O 1
ATOM 3047 N N . TYR B 2 223 ? -4.152 -0.590 44.194 1.00 22.90 321 TYR B N 1
ATOM 3048 C CA . TYR B 2 223 ? -5.355 -0.463 45.039 1.00 22.60 321 TYR B CA 1
ATOM 3049 C C . TYR B 2 223 ? -5.491 -1.612 46.083 1.00 22.48 321 TYR B C 1
ATOM 3050 O O . TYR B 2 223 ? -5.676 -1.350 47.318 1.00 22.63 321 TYR B O 1
ATOM 3059 N N . LEU B 2 224 ? -5.392 -2.851 45.628 1.00 22.40 322 LEU B N 1
ATOM 3060 C CA . LEU B 2 224 ? -5.409 -4.007 46.532 1.00 23.48 322 LEU B CA 1
ATOM 3061 C C . LEU B 2 224 ? -4.240 -3.977 47.580 1.00 24.05 322 LEU B C 1
ATOM 3062 O O . LEU B 2 224 ? -4.474 -4.205 48.779 1.00 25.36 322 LEU B O 1
ATOM 3067 N N . ASN B 2 225 ? -3.039 -3.604 47.167 1.00 23.81 323 ASN B N 1
ATOM 3068 C CA . ASN B 2 225 ? -1.905 -3.545 48.053 1.00 25.19 323 ASN B CA 1
ATOM 3069 C C . ASN B 2 225 ? -2.093 -2.485 49.152 1.00 25.54 323 ASN B C 1
ATOM 3070 O O . ASN B 2 225 ? -1.548 -2.637 50.275 1.00 28.69 323 ASN B O 1
ATOM 3075 N N . ALA B 2 226 ? -2.816 -1.408 48.829 1.00 23.60 324 ALA B N 1
ATOM 3076 C CA . ALA B 2 226 ? -3.076 -0.295 49.750 1.00 24.31 324 ALA B CA 1
ATOM 3077 C C . ALA B 2 226 ? -4.214 -0.525 50.756 1.00 24.54 324 ALA B C 1
ATOM 3078 O O . ALA B 2 226 ? -4.346 0.233 51.733 1.00 25.55 324 ALA B O 1
ATOM 3080 N N . THR B 2 227 ? -5.029 -1.526 50.491 1.00 24.02 325 THR B N 1
ATOM 3081 C CA . THR B 2 227 ? -6.275 -1.748 51.254 1.00 24.01 325 THR B CA 1
ATOM 3082 C C . THR B 2 227 ? -6.333 -3.167 51.856 1.00 24.19 325 THR B C 1
ATOM 3083 O O . THR B 2 227 ? -7.420 -3.681 52.178 1.00 23.24 325 THR B O 1
ATOM 3087 N N . GLY B 2 228 ? -5.171 -3.750 52.137 1.00 24.92 326 GLY B N 1
ATOM 3088 C CA . GLY B 2 228 ? -5.119 -5.054 52.802 1.00 26.50 326 GLY B CA 1
ATOM 3089 C C . GLY B 2 228 ? -5.866 -6.198 52.146 1.00 26.36 326 GLY B C 1
ATOM 3090 O O . GLY B 2 228 ? -6.313 -7.139 52.844 1.00 26.85 326 GLY B O 1
ATOM 3091 N N . ASN B 2 229 ? -5.997 -6.156 50.802 1.00 25.47 327 ASN B N 1
ATOM 3092 C CA . ASN B 2 229 ? -6.761 -7.167 50.042 1.00 26.08 327 ASN B CA 1
ATOM 3093 C C . ASN B 2 229 ? -8.217 -7.326 50.556 1.00 26.03 327 ASN B C 1
ATOM 3094 O O . ASN B 2 229 ? -8.805 -8.434 50.431 1.00 26.33 327 ASN B O 1
ATOM 3099 N N . ARG B 2 230 ? -8.780 -6.243 51.124 1.00 24.68 328 ARG B N 1
ATOM 3100 C CA . ARG B 2 230 ? -10.162 -6.285 51.656 1.00 24.95 328 ARG B CA 1
ATOM 3101 C C . ARG B 2 230 ? -11.197 -6.381 50.488 1.00 23.95 328 ARG B C 1
ATOM 3102 O O . ARG B 2 230 ? -10.888 -6.079 49.339 1.00 24.41 328 ARG B O 1
ATOM 3110 N N . TRP B 2 231 ? -12.430 -6.741 50.804 1.00 23.81 329 TRP B N 1
ATOM 3111 C CA . TRP B 2 231 ? -13.453 -6.809 49.763 1.00 23.53 329 TRP B CA 1
ATOM 3112 C C . TRP B 2 231 ? -13.655 -5.366 49.196 1.00 22.84 329 TRP B C 1
ATOM 3113 O O . TRP B 2 231 ? -13.573 -4.393 49.976 1.00 22.42 329 TRP B O 1
ATOM 3124 N N . CYS B 2 232 ? -13.974 -5.237 47.883 1.00 22.97 330 CYS B N 1
ATOM 3125 C CA . CYS B 2 232 ? -14.231 -3.912 47.274 1.00 22.99 330 CYS B CA 1
ATOM 3126 C C . CYS B 2 232 ? -15.203 -4.054 46.060 1.00 22.81 330 CYS B C 1
ATOM 3127 O O . CYS B 2 232 ? -15.466 -5.170 45.665 1.00 22.32 330 CYS B O 1
ATOM 3130 N N . SER B 2 233 ? -15.657 -2.949 45.450 1.00 22.59 331 SER B N 1
ATOM 3131 C CA . SER B 2 233 ? -16.362 -3.032 44.150 1.00 22.11 331 SER B CA 1
ATOM 3132 C C . SER B 2 233 ? -15.385 -2.929 42.957 1.00 22.10 331 SER B C 1
ATOM 3133 O O . SER B 2 233 ? -14.251 -2.493 43.136 1.00 23.43 331 SER B O 1
ATOM 3136 N N . TRP B 2 234 ? -15.814 -3.402 41.795 1.00 21.56 332 TRP B N 1
ATOM 3137 C CA . TRP B 2 234 ? -15.169 -3.107 40.500 1.00 21.75 332 TRP B CA 1
ATOM 3138 C C . TRP B 2 234 ? -16.212 -2.475 39.545 1.00 21.53 332 TRP B C 1
ATOM 3139 O O . TRP B 2 234 ? -17.260 -3.070 39.274 1.00 20.56 332 TRP B O 1
ATOM 3150 N N . SER B 2 235 ? -15.905 -1.277 39.055 1.00 22.45 333 SER B N 1
ATOM 3151 C CA . SER B 2 235 ? -16.787 -0.540 38.113 1.00 22.98 333 SER B CA 1
ATOM 3152 C C . SER B 2 235 ? -15.981 0.523 37.330 1.00 23.68 333 SER B C 1
ATOM 3153 O O . SER B 2 235 ? -14.765 0.747 37.688 1.00 24.74 333 SER B O 1
ATOM 3156 N N . LEU B 2 236 ? -16.579 1.134 36.284 1.00 23.23 334 LEU B N 1
ATOM 3157 C CA . LEU B 2 236 ? -15.928 2.297 35.597 1.00 24.59 334 LEU B CA 1
ATOM 3158 C C . LEU B 2 236 ? -16.442 3.642 36.087 1.00 23.53 334 LEU B C 1
ATOM 3159 O O . LEU B 2 236 ? -15.881 4.714 35.753 1.00 22.91 334 LEU B O 1
ATOM 3164 N N . SER B 2 237 ? -17.509 3.633 36.934 1.00 21.46 335 SER B N 1
ATOM 3165 C CA . SER B 2 237 ? -18.138 4.883 37.351 1.00 22.11 335 SER B CA 1
ATOM 3166 C C . SER B 2 237 ? -19.156 4.546 38.500 1.00 20.29 335 SER B C 1
ATOM 3167 O O . SER B 2 237 ? -19.589 3.386 38.570 1.00 20.25 335 SER B O 1
ATOM 3170 N N . GLN B 2 238 ? -19.542 5.556 39.236 1.00 21.16 336 GLN B N 1
ATOM 3171 C CA . GLN B 2 238 ? -20.697 5.472 40.281 1.00 20.98 336 GLN B CA 1
ATOM 3172 C C . GLN B 2 238 ? -22.064 5.364 39.568 1.00 20.68 336 GLN B C 1
ATOM 3173 O O . GLN B 2 238 ? -23.096 5.032 40.252 1.00 19.98 336 GLN B O 1
ATOM 3179 N N . ALA B 2 239 ? -22.118 5.675 38.267 1.00 19.47 337 ALA B N 1
ATOM 3180 C CA . ALA B 2 239 ? -23.420 5.681 37.536 1.00 19.75 337 ALA B CA 1
ATOM 3181 C C . ALA B 2 239 ? -23.404 5.512 36.002 1.00 20.11 337 ALA B C 1
ATOM 3182 O O . ALA B 2 239 ? -24.342 4.922 35.402 1.00 19.95 337 ALA B O 1
ATOM 3184 N N . ARG B 2 240 ? -22.400 6.069 35.330 1.00 22.24 338 ARG B N 1
ATOM 3185 C CA . ARG B 2 240 ? -22.373 6.119 33.843 1.00 23.04 338 ARG B CA 1
ATOM 3186 C C . ARG B 2 240 ? -22.068 4.757 33.169 1.00 21.70 338 ARG B C 1
ATOM 3187 O O . ARG B 2 240 ? -21.417 3.853 33.752 1.00 21.39 338 ARG B O 1
ATOM 3195 N N . LEU B 2 241 ? -22.555 4.628 31.916 1.00 19.91 339 LEU B N 1
ATOM 3196 C CA . LEU B 2 241 ? -22.359 3.450 31.066 1.00 20.26 339 LEU B CA 1
ATOM 3197 C C . LEU B 2 241 ? -20.901 3.240 30.684 1.00 19.61 339 LEU B C 1
ATOM 3198 O O . LEU B 2 241 ? -20.175 4.203 30.590 1.00 19.33 339 LEU B O 1
ATOM 3203 N N . LEU B 2 242 ? -20.491 1.982 30.478 1.00 19.69 340 LEU B N 1
ATOM 3204 C CA . LEU B 2 242 ? -19.108 1.712 29.966 1.00 20.48 340 LEU B CA 1
ATOM 3205 C C . LEU B 2 242 ? -18.760 2.462 28.677 1.00 20.75 340 LEU B C 1
ATOM 3206 O O . LEU B 2 242 ? -17.604 2.879 28.480 1.00 20.33 340 LEU B O 1
ATOM 3211 N N . THR B 2 243 ? -19.737 2.606 27.769 1.00 19.83 341 THR B N 1
ATOM 3212 C CA . THR B 2 243 ? -19.521 3.333 26.474 1.00 20.73 341 THR B CA 1
ATOM 3213 C C . THR B 2 243 ? -19.288 4.843 26.585 1.00 21.68 341 THR B C 1
ATOM 3214 O O . THR B 2 243 ? -18.815 5.461 25.611 1.00 23.46 341 THR B O 1
ATOM 3218 N N . SER B 2 244 ? -19.572 5.440 27.764 1.00 21.85 342 SER B N 1
ATOM 3219 C CA . SER B 2 244 ? -19.150 6.817 28.116 1.00 24.25 342 SER B CA 1
ATOM 3220 C C . SER B 2 244 ? -17.633 6.953 28.087 1.00 24.67 342 SER B C 1
ATOM 3221 O O . SER B 2 244 ? -17.105 8.042 27.890 1.00 26.46 342 SER B O 1
ATOM 3224 N N . PHE B 2 245 ? -16.944 5.866 28.390 1.00 24.29 343 PHE B N 1
ATOM 3225 C CA . PHE B 2 245 ? -15.461 5.873 28.559 1.00 25.94 343 PHE B CA 1
ATOM 3226 C C . PHE B 2 245 ? -14.659 5.034 27.549 1.00 26.79 343 PHE B C 1
ATOM 3227 O O . PHE B 2 245 ? -13.454 5.300 27.366 1.00 26.45 343 PHE B O 1
ATOM 3235 N N . LEU B 2 246 ? -15.242 3.961 27.030 1.00 26.31 344 LEU B N 1
ATOM 3236 C CA . LEU B 2 246 ? -14.517 2.948 26.214 1.00 27.71 344 LEU B CA 1
ATOM 3237 C C . LEU B 2 246 ? -15.019 2.891 24.767 1.00 27.71 344 LEU B C 1
ATOM 3238 O O . LEU B 2 246 ? -16.221 2.964 24.554 1.00 26.23 344 LEU B O 1
ATOM 3243 N N . PRO B 2 247 ? -14.107 2.665 23.788 1.00 29.69 345 PRO B N 1
ATOM 3244 C CA . PRO B 2 247 ? -14.515 2.435 22.403 1.00 30.30 345 PRO B CA 1
ATOM 3245 C C . PRO B 2 247 ? -15.106 1.042 22.297 1.00 29.79 345 PRO B C 1
ATOM 3246 O O . PRO B 2 247 ? -14.813 0.175 23.139 1.00 28.58 345 PRO B O 1
ATOM 3250 N N . ALA B 2 248 ? -15.990 0.822 21.321 1.00 29.62 346 ALA B N 1
ATOM 3251 C CA . ALA B 2 248 ? -16.673 -0.468 21.198 1.00 29.06 346 ALA B CA 1
ATOM 3252 C C . ALA B 2 248 ? -15.722 -1.678 21.206 1.00 28.08 346 ALA B C 1
ATOM 3253 O O . ALA B 2 248 ? -16.075 -2.751 21.733 1.00 27.75 346 ALA B O 1
ATOM 3255 N N . GLN B 2 249 ? -14.534 -1.530 20.650 1.00 28.81 347 GLN B N 1
ATOM 3256 C CA . GLN B 2 249 ? -13.675 -2.709 20.534 1.00 30.72 347 GLN B CA 1
ATOM 3257 C C . GLN B 2 249 ? -13.046 -3.182 21.846 1.00 29.33 347 GLN B C 1
ATOM 3258 O O . GLN B 2 249 ? -12.454 -4.247 21.854 1.00 29.30 347 GLN B O 1
ATOM 3264 N N . LEU B 2 250 ? -13.181 -2.420 22.947 1.00 26.81 348 LEU B N 1
ATOM 3265 C CA . LEU B 2 250 ? -12.692 -2.871 24.249 1.00 26.12 348 LEU B CA 1
ATOM 3266 C C . LEU B 2 250 ? -13.794 -3.323 25.187 1.00 23.78 348 LEU B C 1
ATOM 3267 O O . LEU B 2 250 ? -13.489 -3.731 26.300 1.00 23.47 348 LEU B O 1
ATOM 3272 N N . LEU B 2 251 ? -15.081 -3.299 24.775 1.00 22.70 349 LEU B N 1
ATOM 3273 C CA . LEU B 2 251 ? -16.126 -3.629 25.704 1.00 22.31 349 LEU B CA 1
ATOM 3274 C C . LEU B 2 251 ? -16.090 -5.073 26.247 1.00 22.59 349 LEU B C 1
ATOM 3275 O O . LEU B 2 251 ? -16.386 -5.293 27.469 1.00 22.75 349 LEU B O 1
ATOM 3280 N N . ARG B 2 252 ? -15.857 -6.044 25.345 1.00 23.78 350 ARG B N 1
ATOM 3281 C CA . ARG B 2 252 ? -15.853 -7.474 25.665 1.00 25.05 350 ARG B CA 1
ATOM 3282 C C . ARG B 2 252 ? -14.712 -7.796 26.635 1.00 25.86 350 ARG B C 1
ATOM 3283 O O . ARG B 2 252 ? -14.904 -8.533 27.613 1.00 24.88 350 ARG B O 1
ATOM 3291 N N . LEU B 2 253 ? -13.524 -7.281 26.325 1.00 27.04 351 LEU B N 1
ATOM 3292 C CA . LEU B 2 253 ? -12.372 -7.382 27.217 1.00 28.52 351 LEU B CA 1
ATOM 3293 C C . LEU B 2 253 ? -12.624 -6.875 28.655 1.00 26.37 351 LEU B C 1
ATOM 3294 O O . LEU B 2 253 ? -12.337 -7.570 29.621 1.00 26.52 351 LEU B O 1
ATOM 3299 N N . TYR B 2 254 ? -13.140 -5.658 28.792 1.00 25.39 352 TYR B N 1
ATOM 3300 C CA . TYR B 2 254 ? -13.520 -5.103 30.106 1.00 24.60 352 TYR B CA 1
ATOM 3301 C C . TYR B 2 254 ? -14.580 -5.899 30.856 1.00 24.32 352 TYR B C 1
ATOM 3302 O O . TYR B 2 254 ? -14.457 -6.041 32.073 1.00 23.67 352 TYR B O 1
ATOM 3311 N N . GLN B 2 255 ? -15.611 -6.467 30.174 1.00 23.34 353 GLN B N 1
ATOM 3312 C CA . GLN B 2 255 ? -16.573 -7.308 30.867 1.00 23.17 353 GLN B CA 1
ATOM 3313 C C . GLN B 2 255 ? -15.896 -8.571 31.466 1.00 23.32 353 GLN B C 1
ATOM 3314 O O . GLN B 2 255 ? -16.218 -8.945 32.595 1.00 22.83 353 GLN B O 1
ATOM 3320 N N . LEU B 2 256 ? -15.019 -9.202 30.696 1.00 23.02 354 LEU B N 1
ATOM 3321 C CA . LEU B 2 256 ? -14.293 -10.365 31.180 1.00 24.25 354 LEU B CA 1
ATOM 3322 C C . LEU B 2 256 ? -13.468 -9.965 32.436 1.00 24.25 354 LEU B C 1
ATOM 3323 O O . LEU B 2 256 ? -13.448 -10.687 33.412 1.00 24.72 354 LEU B O 1
ATOM 3328 N N . MET B 2 257 ? -12.773 -8.836 32.369 1.00 24.31 355 MET B N 1
ATOM 3329 C CA . MET B 2 257 ? -11.938 -8.390 33.529 1.00 24.50 355 MET B CA 1
ATOM 3330 C C . MET B 2 257 ? -12.871 -8.140 34.764 1.00 23.83 355 MET B C 1
ATOM 3331 O O . MET B 2 257 ? -12.647 -8.679 35.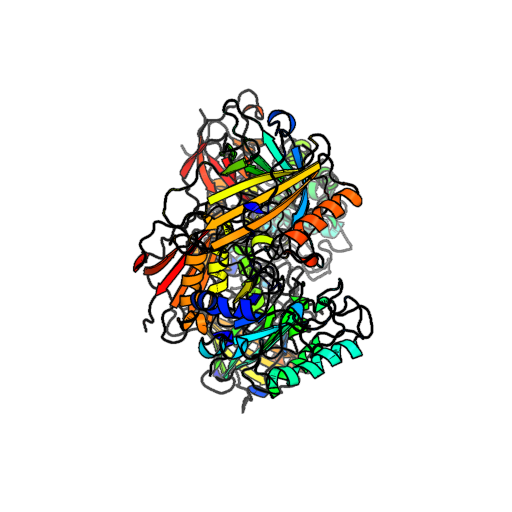856 1.00 23.39 355 MET B O 1
ATOM 3336 N N . LEU B 2 258 ? -13.911 -7.331 34.584 1.00 23.25 356 LEU B N 1
ATOM 3337 C CA . LEU B 2 258 ? -14.824 -6.971 35.723 1.00 23.73 356 LEU B CA 1
ATOM 3338 C C . LEU B 2 258 ? -15.496 -8.184 36.422 1.00 23.75 356 LEU B C 1
ATOM 3339 O O . LEU B 2 258 ? -15.608 -8.207 37.663 1.00 24.17 356 LEU B O 1
ATOM 3344 N N . PHE B 2 259 ? -15.877 -9.200 35.646 1.00 23.66 357 PHE B N 1
ATOM 3345 C CA . PHE B 2 259 ? -16.496 -10.399 36.192 1.00 24.07 357 PHE B CA 1
ATOM 3346 C C . PHE B 2 259 ? -15.471 -11.384 36.849 1.00 24.98 357 PHE B C 1
ATOM 3347 O O . PHE B 2 259 ? -15.887 -12.392 37.389 1.00 26.63 357 PHE B O 1
ATOM 3355 N N . THR B 2 260 ? -14.148 -11.151 36.749 1.00 24.39 358 THR B N 1
ATOM 3356 C CA . THR B 2 260 ? -13.172 -12.066 37.309 1.00 25.62 358 THR B CA 1
ATOM 3357 C C . THR B 2 260 ? -12.125 -11.404 38.240 1.00 25.28 358 THR B C 1
ATOM 3358 O O . THR B 2 260 ? -11.201 -12.068 38.671 1.00 27.61 358 THR B O 1
ATOM 3362 N N . LEU B 2 261 ? -12.251 -10.102 38.544 1.00 24.58 359 LEU B N 1
ATOM 3363 C CA . LEU B 2 261 ? -11.485 -9.442 39.635 1.00 24.84 359 LEU B CA 1
ATOM 3364 C C . LEU B 2 261 ? -12.077 -9.729 41.033 1.00 25.22 359 LEU B C 1
ATOM 3365 O O . LEU B 2 261 ? -13.293 -9.900 41.188 1.00 25.43 359 LEU B O 1
ATOM 3370 N N . PRO B 2 262 ? -11.249 -9.736 42.086 1.00 25.48 360 PRO B N 1
ATOM 3371 C CA . PRO B 2 262 ? -11.706 -10.052 43.434 1.00 25.88 360 PRO B CA 1
ATOM 3372 C C . PRO B 2 262 ? -12.527 -8.918 44.074 1.00 25.42 360 PRO B C 1
ATOM 3373 O O . PRO B 2 262 ? -11.932 -7.897 44.430 1.00 24.97 360 PRO B O 1
ATOM 3377 N N . GLY B 2 263 ? -13.867 -9.094 44.134 1.00 24.95 361 GLY B N 1
ATOM 3378 C CA . GLY B 2 263 ? -14.810 -8.095 44.631 1.00 24.48 361 GLY B CA 1
ATOM 3379 C C . GLY B 2 263 ? -16.175 -8.186 43.901 1.00 23.99 361 GLY B C 1
ATOM 3380 O O . GLY B 2 263 ? -16.428 -9.151 43.123 1.00 23.92 361 GLY B O 1
ATOM 3381 N N . THR B 2 264 ? -17.054 -7.222 44.186 1.00 23.10 362 THR B N 1
ATOM 3382 C CA . THR B 2 264 ? -18.386 -7.151 43.572 1.00 22.38 362 THR B CA 1
ATOM 3383 C C . THR B 2 264 ? -18.370 -6.266 42.291 1.00 21.56 362 THR B C 1
ATOM 3384 O O . THR B 2 264 ? -18.148 -5.046 42.364 1.00 21.18 362 THR B O 1
ATOM 3388 N N . PRO B 2 265 ? -18.661 -6.860 41.118 1.00 22.07 363 PRO B N 1
ATOM 3389 C CA . PRO B 2 265 ? -18.779 -6.040 39.917 1.00 22.35 363 PRO B CA 1
ATOM 3390 C C . PRO B 2 265 ? -20.145 -5.294 39.837 1.00 21.98 363 PRO B C 1
ATOM 3391 O O . PRO B 2 265 ? -21.175 -5.871 40.208 1.00 21.06 363 PRO B O 1
ATOM 3395 N N . VAL B 2 266 ? -20.114 -4.019 39.406 1.00 20.97 364 VAL B N 1
ATOM 3396 C CA . VAL B 2 266 ? -21.322 -3.159 39.332 1.00 20.76 364 VAL B CA 1
ATOM 3397 C C . VAL B 2 266 ? -21.485 -2.546 37.915 1.00 20.79 364 VAL B C 1
ATOM 3398 O O . VAL B 2 266 ? -20.561 -1.864 37.421 1.00 21.20 364 VAL B O 1
ATOM 3402 N N . PHE B 2 267 ? -22.646 -2.770 37.312 1.00 19.62 365 PHE B N 1
ATOM 3403 C CA . PHE B 2 267 ? -22.999 -2.312 35.957 1.00 20.28 365 PHE B CA 1
ATOM 3404 C C . PHE B 2 267 ? -24.224 -1.397 36.018 1.00 20.13 365 PHE B C 1
ATOM 3405 O O . PHE B 2 267 ? -24.991 -1.409 37.024 1.00 19.65 365 PHE B O 1
ATOM 3413 N N . SER B 2 268 ? -24.420 -0.632 34.939 1.00 19.93 366 SER B N 1
ATOM 3414 C CA . SER B 2 268 ? -25.676 0.115 34.747 1.00 18.59 366 SER B CA 1
ATOM 3415 C C . SER B 2 268 ? -26.545 -0.448 33.602 1.00 18.44 366 SER B C 1
ATOM 3416 O O . SER B 2 268 ? -26.044 -1.042 32.636 1.00 18.19 366 SER B O 1
ATOM 3419 N N . TYR B 2 269 ? -27.853 -0.237 33.681 1.00 17.21 367 TYR B N 1
ATOM 3420 C CA . TYR B 2 269 ? -28.752 -0.806 32.645 1.00 17.34 367 TYR B CA 1
ATOM 3421 C C . TYR B 2 269 ? -28.286 -0.479 31.222 1.00 16.52 367 TYR B C 1
ATOM 3422 O O . TYR B 2 269 ? -28.053 0.684 30.902 1.00 16.94 367 TYR B O 1
ATOM 3431 N N . GLY B 2 270 ? -28.217 -1.515 30.383 1.00 17.13 368 GLY B N 1
ATOM 3432 C CA . GLY B 2 270 ? -27.769 -1.413 29.002 1.00 16.67 368 GLY B CA 1
ATOM 3433 C C . GLY B 2 270 ? -26.341 -1.832 28.773 1.00 17.87 368 GLY B C 1
ATOM 3434 O O . GLY B 2 270 ? -25.898 -2.104 27.594 1.00 17.66 368 GLY B O 1
ATOM 3435 N N . ASP B 2 271 ? -25.545 -1.890 29.843 1.00 18.51 369 ASP B N 1
ATOM 3436 C CA . ASP B 2 271 ? -24.152 -2.334 29.664 1.00 18.31 369 ASP B CA 1
ATOM 3437 C C . ASP B 2 271 ? -24.074 -3.763 29.009 1.00 18.52 369 ASP B C 1
ATOM 3438 O O . ASP B 2 271 ? -23.150 -4.064 28.195 1.00 18.85 369 ASP B O 1
ATOM 3443 N N . GLU B 2 272 ? -25.072 -4.605 29.317 1.00 19.04 370 GLU B N 1
ATOM 3444 C CA . GLU B 2 272 ? -25.129 -5.987 28.844 1.00 19.51 370 GLU B CA 1
ATOM 3445 C C . GLU B 2 272 ? -25.381 -6.077 27.308 1.00 20.08 370 GLU B C 1
ATOM 3446 O O . GLU B 2 272 ? -25.071 -7.105 26.735 1.00 21.68 370 GLU B O 1
ATOM 3452 N N . ILE B 2 273 ? -25.989 -5.036 26.688 1.00 20.06 371 ILE B N 1
ATOM 3453 C CA . ILE B 2 273 ? -26.074 -4.951 25.209 1.00 20.43 371 ILE B CA 1
ATOM 3454 C C . ILE B 2 273 ? -25.120 -3.908 24.576 1.00 20.92 371 ILE B C 1
ATOM 3455 O O . ILE B 2 273 ? -25.229 -3.618 23.367 1.00 20.04 371 ILE B O 1
ATOM 3460 N N . GLY B 2 274 ? -24.121 -3.395 25.326 1.00 21.13 372 GLY B N 1
ATOM 3461 C CA . GLY B 2 274 ? -23.229 -2.362 24.760 1.00 20.81 372 GLY B CA 1
ATOM 3462 C C . GLY B 2 274 ? -23.952 -1.047 24.399 1.00 19.30 372 GLY B C 1
ATOM 3463 O O . GLY B 2 274 ? -23.521 -0.355 23.489 1.00 20.24 372 GLY B O 1
ATOM 3464 N N . LEU B 2 275 ? -25.023 -0.740 25.146 1.00 19.19 373 LEU B N 1
ATOM 3465 C CA . LEU B 2 275 ? -25.856 0.484 24.936 1.00 18.78 373 LEU B CA 1
ATOM 3466 C C . LEU B 2 275 ? -24.945 1.713 24.875 1.00 18.86 373 LEU B C 1
ATOM 3467 O O . LEU B 2 275 ? -24.148 1.981 25.815 1.00 18.16 373 LEU B O 1
ATOM 3472 N N . ASP B 2 276 ? -25.026 2.441 23.758 1.00 19.19 374 ASP B N 1
ATOM 3473 C CA . ASP B 2 276 ? -24.237 3.628 23.488 1.00 19.10 374 ASP B CA 1
ATOM 3474 C C . ASP B 2 276 ? -25.143 4.795 23.103 1.00 20.45 374 ASP B C 1
ATOM 3475 O O . ASP B 2 276 ? -25.800 4.751 21.994 1.00 19.60 374 ASP B O 1
ATOM 3480 N N . ALA B 2 277 ? -25.192 5.820 23.968 1.00 19.94 375 ALA B N 1
ATOM 3481 C CA . ALA B 2 277 ? -26.015 7.039 23.688 1.00 20.69 375 ALA B CA 1
ATOM 3482 C C . ALA B 2 277 ? -25.702 7.756 22.403 1.00 20.60 375 ALA B C 1
ATOM 3483 O O . ALA B 2 277 ? -26.593 8.326 21.785 1.00 20.76 375 ALA B O 1
ATOM 3485 N N . ALA B 2 278 ? -24.453 7.681 21.916 1.00 19.01 376 ALA B N 1
ATOM 3486 C CA . ALA B 2 278 ? -24.062 8.280 20.675 1.00 19.88 376 ALA B CA 1
ATOM 3487 C C . ALA B 2 278 ? -24.483 7.568 19.382 1.00 18.74 376 ALA B C 1
ATOM 3488 O O . ALA B 2 278 ? -24.233 8.134 18.292 1.00 19.34 376 ALA B O 1
ATOM 3490 N N . ALA B 2 279 ? -24.927 6.306 19.476 1.00 18.19 377 ALA B N 1
ATOM 3491 C CA . ALA B 2 279 ? -25.144 5.436 18.309 1.00 18.97 377 ALA B CA 1
ATOM 3492 C C . ALA B 2 279 ? -26.501 5.621 17.571 1.00 19.05 377 ALA B C 1
ATOM 3493 O O . ALA B 2 279 ? -26.678 5.055 16.471 1.00 18.83 377 ALA B O 1
ATOM 3495 N N . LEU B 2 280 ? -27.396 6.405 18.193 1.00 18.44 378 LEU B N 1
ATOM 3496 C CA . LEU B 2 280 ? -28.721 6.744 17.559 1.00 17.99 378 LEU B CA 1
ATOM 3497 C C . LEU B 2 280 ? -28.971 8.260 17.671 1.00 18.25 378 LEU B C 1
ATOM 3498 O O . LEU B 2 280 ? -28.533 8.864 18.658 1.00 18.83 378 LEU B O 1
ATOM 3503 N N . PRO B 2 281 ? -29.728 8.833 16.732 1.00 17.03 379 PRO B N 1
ATOM 3504 C CA . PRO B 2 281 ? -30.079 10.289 16.822 1.00 17.91 379 PRO B CA 1
ATOM 3505 C C . PRO B 2 281 ? -31.009 10.453 18.002 1.00 17.85 379 PRO B C 1
ATOM 3506 O O . PRO B 2 281 ? -31.824 9.560 18.241 1.00 17.21 379 PRO B O 1
ATOM 3510 N N . GLY B 2 282 ? -30.889 11.558 18.730 1.00 19.11 380 GLY B N 1
ATOM 3511 C CA . GLY B 2 282 ? -31.878 11.917 19.759 1.00 19.86 380 GLY B CA 1
ATOM 3512 C C . GLY B 2 282 ? -31.866 11.271 21.143 1.00 19.92 380 GLY B C 1
ATOM 3513 O O . GLY B 2 282 ? -32.796 11.542 21.984 1.00 20.80 380 GLY B O 1
ATOM 3514 N N . GLN B 2 283 ? -30.884 10.424 21.446 1.00 19.09 381 GLN B N 1
ATOM 3515 C CA . GLN B 2 283 ? -30.773 9.794 22.797 1.00 19.48 381 GLN B CA 1
ATOM 3516 C C . GLN B 2 283 ? -30.208 10.840 23.812 1.00 20.61 381 GLN B C 1
ATOM 3517 O O . GLN B 2 283 ? -29.235 11.550 23.507 1.00 19.79 381 GLN B O 1
ATOM 3523 N N . PRO B 2 284 ? -30.879 11.065 24.993 1.00 20.49 382 PRO B N 1
ATOM 3524 C CA . PRO B 2 284 ? -30.227 11.848 26.066 1.00 22.44 382 PRO B CA 1
ATOM 3525 C C . PRO B 2 284 ? -28.844 11.247 26.458 1.00 23.66 382 PRO B C 1
ATOM 3526 O O . PRO B 2 284 ? -28.733 10.012 26.613 1.00 21.28 382 PRO B O 1
ATOM 3530 N N . MET B 2 285 ? -27.833 12.098 26.508 1.00 27.06 383 MET B N 1
ATOM 3531 C CA . MET B 2 285 ? -26.419 11.567 26.517 1.00 32.21 383 MET B CA 1
ATOM 3532 C C . MET B 2 285 ? -26.053 10.827 27.769 1.00 31.65 383 MET B C 1
ATOM 3533 O O . MET B 2 285 ? -25.160 9.949 27.712 1.00 31.31 383 MET B O 1
ATOM 3538 N N . GLU B 2 286 ? -26.716 11.166 28.881 1.00 32.30 384 GLU B N 1
ATOM 3539 C CA . GLU B 2 286 ? -26.472 10.556 30.167 1.00 34.25 384 GLU B CA 1
ATOM 3540 C C . GLU B 2 286 ? -27.609 9.691 30.676 1.00 31.93 384 GLU B C 1
ATOM 3541 O O . GLU B 2 286 ? -27.424 9.120 31.715 1.00 31.04 384 GLU B O 1
ATOM 3547 N N . ALA B 2 287 ? -28.731 9.559 29.945 1.00 28.30 385 ALA B N 1
ATOM 3548 C CA . ALA B 2 287 ? -29.859 8.687 30.326 1.00 26.07 385 ALA B CA 1
ATOM 3549 C C . ALA B 2 287 ? -30.612 8.081 29.104 1.00 23.78 385 ALA B C 1
ATOM 3550 O O . ALA B 2 287 ? -31.799 8.435 28.842 1.00 22.61 385 ALA B O 1
ATOM 3552 N N . PRO B 2 288 ? -29.915 7.277 28.288 1.00 21.93 386 PRO B N 1
ATOM 3553 C CA . PRO B 2 288 ? -30.491 6.718 27.022 1.00 20.75 386 PRO B CA 1
ATOM 3554 C C . PRO B 2 288 ? -31.560 5.697 27.265 1.00 19.70 386 PRO B C 1
ATOM 3555 O O . PRO B 2 288 ? -31.576 5.008 28.321 1.00 20.22 386 PRO B O 1
ATOM 3559 N N . VAL B 2 289 ? -32.539 5.684 26.343 1.00 18.45 387 VAL B N 1
ATOM 3560 C CA . VAL B 2 289 ? -33.593 4.702 26.323 1.00 19.04 387 VAL B CA 1
ATOM 3561 C C . VAL B 2 289 ? -33.067 3.299 26.054 1.00 18.73 387 VAL B C 1
ATOM 3562 O O . VAL B 2 289 ? -32.250 3.078 25.125 1.00 17.96 387 VAL B O 1
ATOM 3566 N N . MET B 2 290 ? -33.546 2.359 26.866 1.00 18.01 388 MET B N 1
ATOM 3567 C CA . MET B 2 290 ? -33.177 0.911 26.702 1.00 17.83 388 MET B CA 1
ATOM 3568 C C . MET B 2 290 ? -33.800 0.304 25.414 1.00 18.88 388 MET B C 1
ATOM 3569 O O . MET B 2 290 ? -34.975 0.522 25.136 1.00 20.14 388 MET B O 1
ATOM 3574 N N . LEU B 2 291 ? -32.981 -0.425 24.614 1.00 18.36 389 LEU B N 1
ATOM 3575 C CA . LEU B 2 291 ? -33.404 -0.907 23.308 1.00 18.60 389 LEU B CA 1
ATOM 3576 C C . LEU B 2 291 ? -33.871 -2.370 23.356 1.00 19.13 389 LEU B C 1
ATOM 3577 O O . LEU B 2 291 ? -33.123 -3.292 23.060 1.00 19.60 389 LEU B O 1
ATOM 3582 N N . TRP B 2 292 ? -35.122 -2.588 23.721 1.00 19.82 390 TRP B N 1
ATOM 3583 C CA . TRP B 2 292 ? -35.684 -3.991 23.828 1.00 20.68 390 TRP B CA 1
ATOM 3584 C C . TRP B 2 292 ? -35.809 -4.710 22.465 1.00 22.09 390 TRP B C 1
ATOM 3585 O O . TRP B 2 292 ? -35.619 -5.936 22.341 1.00 22.81 390 TRP B O 1
ATOM 3596 N N . ASP B 2 293 ? -36.224 -3.953 21.455 1.00 23.08 391 ASP B N 1
ATOM 3597 C CA . ASP B 2 293 ? -36.409 -4.447 20.074 1.00 25.03 391 ASP B CA 1
ATOM 3598 C C . ASP B 2 293 ? -36.465 -3.282 19.081 1.00 25.38 391 ASP B C 1
ATOM 3599 O O . ASP B 2 293 ? -36.348 -2.124 19.478 1.00 22.61 391 ASP B O 1
ATOM 3604 N N . GLU B 2 294 ? -36.600 -3.593 17.785 1.00 27.71 392 GLU B N 1
ATOM 3605 C CA . GLU B 2 294 ? -36.534 -2.583 16.715 1.00 29.16 392 GLU B CA 1
ATOM 3606 C C . GLU B 2 294 ? -37.666 -1.549 16.748 1.00 30.32 392 GLU B C 1
ATOM 3607 O O . GLU B 2 294 ? -37.550 -0.535 16.039 1.00 33.22 392 GLU B O 1
ATOM 3613 N N . SER B 2 295 ? -38.740 -1.772 17.537 1.00 28.22 393 SER B N 1
ATOM 3614 C CA . SER B 2 295 ? -39.801 -0.750 17.748 1.00 28.07 393 SER B CA 1
ATOM 3615 C C . SER B 2 295 ? -39.504 0.340 18.824 1.00 26.93 393 SER B C 1
ATOM 3616 O O . SER B 2 295 ? -40.384 1.142 19.116 1.00 26.84 393 SER B O 1
ATOM 3619 N N . SER B 2 296 ? -38.284 0.397 19.417 1.00 23.33 394 SER B N 1
ATOM 3620 C CA . SER B 2 296 ? -38.026 1.379 20.471 1.00 24.03 394 SER B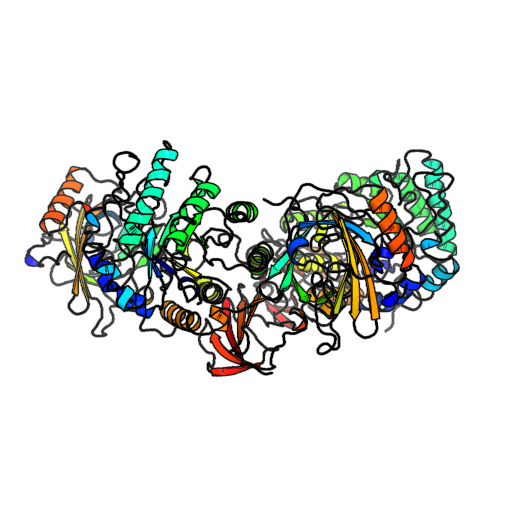 CA 1
ATOM 3621 C C . SER B 2 296 ? -38.322 2.887 20.205 1.00 23.90 394 SER B C 1
ATOM 3622 O O . SER B 2 296 ? -38.813 3.599 21.104 1.00 26.81 394 SER B O 1
ATOM 3625 N N . PHE B 2 297 ? -38.020 3.350 19.017 1.00 21.34 395 PHE B N 1
ATOM 3626 C CA . PHE B 2 297 ? -38.243 4.736 18.616 1.00 20.13 395 PHE B CA 1
ATOM 3627 C C . PHE B 2 297 ? -38.973 4.704 17.254 1.00 19.82 395 PHE B C 1
ATOM 3628 O O . PHE B 2 297 ? -38.373 4.791 16.156 1.00 20.87 395 PHE B O 1
ATOM 3636 N N . PRO B 2 298 ? -40.314 4.604 17.280 1.00 20.73 396 PRO B N 1
ATOM 3637 C CA . PRO B 2 298 ? -41.052 4.536 16.026 1.00 21.45 396 PRO B CA 1
ATOM 3638 C C . PRO B 2 298 ? -40.903 5.747 15.082 1.00 20.66 396 PRO B C 1
ATOM 3639 O O . PRO B 2 298 ? -41.119 5.604 13.859 1.00 21.18 396 PRO B O 1
ATOM 3643 N N . ASP B 2 299 ? -40.484 6.927 15.601 1.00 19.44 397 ASP B N 1
ATOM 3644 C CA . ASP B 2 299 ? -40.257 8.066 14.761 1.00 19.71 397 ASP B CA 1
ATOM 3645 C C . ASP B 2 299 ? -38.977 8.087 13.900 1.00 19.59 397 ASP B C 1
ATOM 3646 O O . ASP B 2 299 ? -38.800 9.027 13.126 1.00 19.76 397 ASP B O 1
ATOM 3651 N N . ILE B 2 300 ? -38.112 7.086 14.044 1.00 18.79 398 ILE B N 1
ATOM 3652 C CA . ILE B 2 300 ? -36.884 6.969 13.208 1.00 19.11 398 ILE B CA 1
ATOM 3653 C C . ILE B 2 300 ? -36.748 5.572 12.557 1.00 19.90 398 ILE B C 1
ATOM 3654 O O . ILE B 2 300 ? -35.744 4.846 12.757 1.00 20.14 398 ILE B O 1
ATOM 3659 N N . PRO B 2 301 ? -37.731 5.172 11.720 1.00 20.63 399 PRO B N 1
ATOM 3660 C CA . PRO B 2 301 ? -37.604 3.894 10.991 1.00 21.75 399 PRO B CA 1
ATOM 3661 C C . PRO B 2 301 ? -36.261 3.718 10.223 1.00 22.43 399 PRO B C 1
ATOM 3662 O O . PRO B 2 301 ? -35.830 4.582 9.470 1.00 23.58 399 PRO B O 1
ATOM 3666 N N . GLY B 2 302 ? -35.647 2.588 10.437 1.00 23.93 400 GLY B N 1
ATOM 3667 C CA . GLY B 2 302 ? -34.351 2.274 9.832 1.00 26.16 400 GLY B CA 1
ATOM 3668 C C . GLY B 2 302 ? -33.113 2.564 10.713 1.00 26.50 400 GLY B C 1
ATOM 3669 O O . GLY B 2 302 ? -32.027 1.998 10.442 1.00 28.39 400 GLY B O 1
ATOM 3670 N N . ALA B 2 303 ? -33.257 3.353 11.757 1.00 24.52 401 ALA B N 1
ATOM 3671 C CA . ALA B 2 303 ? -32.126 3.692 12.584 1.00 24.47 401 ALA B CA 1
ATOM 3672 C C . ALA B 2 303 ? -31.705 2.598 13.562 1.00 23.92 401 ALA B C 1
ATOM 3673 O O . ALA B 2 303 ? -30.492 2.426 13.774 1.00 22.67 401 ALA B O 1
ATOM 3675 N N . VAL B 2 304 ? -32.661 1.906 14.191 1.00 23.72 402 VAL B N 1
ATOM 3676 C CA . VAL B 2 304 ? -32.341 0.880 15.192 1.00 24.28 402 VAL B CA 1
ATOM 3677 C C . VAL B 2 304 ? -32.155 -0.408 14.425 1.00 25.65 402 VAL B C 1
ATOM 3678 O O . VAL B 2 304 ? -33.118 -0.885 13.769 1.00 27.86 402 VAL B O 1
ATOM 3682 N N . SER B 2 305 ? -30.951 -0.964 14.409 1.00 23.23 403 SER B N 1
ATOM 3683 C CA . SER B 2 305 ? -30.760 -2.276 13.801 1.00 24.98 403 SER B CA 1
ATOM 3684 C C . SER B 2 305 ? -30.900 -3.415 14.845 1.00 23.75 403 SER B C 1
ATOM 3685 O O . SER B 2 305 ? -30.702 -3.210 16.047 1.00 22.01 403 SER B O 1
ATOM 3688 N N . ALA B 2 306 ? -31.228 -4.623 14.364 1.00 24.70 404 ALA B N 1
ATOM 3689 C CA . ALA B 2 306 ? -31.440 -5.762 15.270 1.00 25.38 404 ALA B CA 1
ATOM 3690 C C . ALA B 2 306 ? -30.234 -6.008 16.203 1.00 24.62 404 ALA B C 1
ATOM 3691 O O . ALA B 2 306 ? -30.426 -6.320 17.382 1.00 24.88 404 ALA B O 1
ATOM 3693 N N . ASN B 2 307 ? -29.011 -5.889 15.698 1.00 24.31 405 ASN B N 1
ATOM 3694 C CA . ASN B 2 307 ? -27.832 -6.129 16.543 1.00 25.29 405 ASN B CA 1
ATOM 3695 C C . ASN B 2 307 ? -27.579 -5.112 17.702 1.00 23.71 405 ASN B C 1
ATOM 3696 O O . ASN B 2 307 ? -26.715 -5.345 18.566 1.00 23.21 405 ASN B O 1
ATOM 3701 N N . MET B 2 308 ? -28.345 -4.005 17.754 1.00 21.71 406 MET B N 1
ATOM 3702 C CA . MET B 2 308 ? -28.358 -3.139 18.889 1.00 21.36 406 MET B CA 1
ATOM 3703 C C . MET B 2 308 ? -29.300 -3.535 20.041 1.00 20.33 406 MET B C 1
ATOM 3704 O O . MET B 2 308 ? -29.268 -2.875 21.114 1.00 20.11 406 MET B O 1
ATOM 3709 N N . THR B 2 309 ? -30.148 -4.554 19.842 1.00 19.77 407 THR B N 1
ATOM 3710 C CA . THR B 2 309 ? -31.310 -4.715 20.703 1.00 20.14 407 THR B CA 1
ATOM 3711 C C . THR B 2 309 ? -31.203 -5.979 21.598 1.00 19.84 407 THR B C 1
ATOM 3712 O O . THR B 2 309 ? -30.505 -6.957 21.252 1.00 20.04 407 THR B O 1
ATOM 3716 N N . VAL B 2 310 ? -31.984 -6.029 22.683 1.00 19.85 408 VAL B N 1
ATOM 3717 C CA . VAL B 2 310 ? -32.114 -7.267 23.484 1.00 20.73 408 VAL B CA 1
ATOM 3718 C C . VAL B 2 310 ? -32.595 -8.472 22.642 1.00 22.73 408 VAL B C 1
ATOM 3719 O O . VAL B 2 310 ? -32.011 -9.579 22.738 1.00 23.13 408 VAL B O 1
ATOM 3723 N N . LYS B 2 311 ? -33.680 -8.309 21.860 1.00 23.64 409 LYS B N 1
ATOM 3724 C CA . LYS B 2 311 ? -34.271 -9.405 21.078 1.00 25.92 409 LYS B CA 1
ATOM 3725 C C . LYS B 2 311 ? -33.246 -9.978 20.072 1.00 25.51 409 LYS B C 1
ATOM 3726 O O . LYS B 2 311 ? -33.015 -11.195 20.007 1.00 26.50 409 LYS B O 1
ATOM 3732 N N . GLY B 2 312 ? -32.600 -9.073 19.352 1.00 23.80 410 GLY B N 1
ATOM 3733 C CA . GLY B 2 312 ? -31.609 -9.450 18.337 1.00 24.73 410 GLY B CA 1
ATOM 3734 C C . GLY B 2 312 ? -30.348 -10.088 18.914 1.00 24.37 410 GLY B C 1
ATOM 3735 O O . GLY B 2 312 ? -29.916 -11.137 18.419 1.00 25.80 410 GLY B O 1
ATOM 3736 N N . GLN B 2 313 ? -29.827 -9.520 19.988 1.00 23.31 411 GLN B N 1
ATOM 3737 C CA . GLN B 2 313 ? -28.660 -10.116 20.705 1.00 23.73 411 GLN B CA 1
ATOM 3738 C C . GLN B 2 313 ? -28.923 -11.486 21.384 1.00 25.72 411 GLN B C 1
ATOM 3739 O O . GLN B 2 313 ? -28.004 -12.376 21.418 1.00 26.18 411 GLN B O 1
ATOM 3745 N N A SER B 2 314 ? -30.143 -11.690 21.895 0.50 25.66 412 SER B N 1
ATOM 3746 N N B SER B 2 314 ? -30.143 -11.686 21.879 0.50 25.64 412 SER B N 1
ATOM 3747 C CA A SER B 2 314 ? -30.512 -12.984 22.515 0.50 27.85 412 SER B CA 1
ATOM 3748 C CA B SER B 2 314 ? -30.518 -12.979 22.461 0.50 27.82 412 SER B CA 1
ATOM 3749 C C A SER B 2 314 ? -30.523 -14.148 21.510 0.50 30.51 412 SER B C 1
ATOM 3750 C C B SER B 2 314 ? -30.425 -14.131 21.491 0.50 30.41 412 SER B C 1
ATOM 3751 O O A SER B 2 314 ? -30.368 -15.312 21.924 0.50 32.18 412 SER B O 1
ATOM 3752 O O B SER B 2 314 ? -30.086 -15.254 21.903 0.50 31.83 412 SER B O 1
ATOM 3757 N N . GLU B 2 315 ? -30.679 -13.853 20.207 1.00 31.03 413 GLU B N 1
ATOM 3758 C CA . GLU B 2 315 ? -30.671 -14.864 19.137 1.00 33.85 413 GLU B CA 1
ATOM 3759 C C . GLU B 2 315 ? -29.271 -15.170 18.528 1.00 34.64 413 GLU B C 1
ATOM 3760 O O . GLU B 2 315 ? -29.157 -16.035 17.643 1.00 36.56 413 GLU B O 1
ATOM 3766 N N . ASP B 2 316 ? -28.222 -14.504 19.016 1.00 32.35 414 ASP B N 1
ATOM 3767 C CA . ASP B 2 316 ? -26.857 -14.582 18.473 1.00 32.80 414 ASP B CA 1
ATOM 3768 C C . ASP B 2 316 ? -25.871 -15.016 19.610 1.00 31.97 414 ASP B C 1
ATOM 3769 O O . ASP B 2 316 ? -25.528 -14.208 20.490 1.00 29.13 414 ASP B O 1
ATOM 3774 N N . PRO B 2 317 ? -25.404 -16.281 19.578 1.00 33.70 415 PRO B N 1
ATOM 3775 C CA . PRO B 2 317 ? -24.376 -16.734 20.563 1.00 34.49 415 PRO B CA 1
ATOM 3776 C C . PRO B 2 317 ? -23.117 -15.860 20.638 1.00 33.53 415 PRO B C 1
ATOM 3777 O O . PRO B 2 317 ? -22.394 -15.890 21.650 1.00 33.67 415 PRO B O 1
ATOM 3781 N N . GLY B 2 318 ? -22.838 -15.098 19.577 1.00 33.25 416 GLY B N 1
ATOM 3782 C CA . GLY B 2 318 ? -21.660 -14.214 19.540 1.00 33.43 416 GLY B CA 1
ATOM 3783 C C . GLY B 2 318 ? -21.857 -12.800 20.066 1.00 30.62 416 GLY B C 1
ATOM 3784 O O . GLY B 2 318 ? -20.882 -12.019 20.116 1.00 31.41 416 GLY B O 1
ATOM 3785 N N . SER B 2 319 ? -23.062 -12.457 20.540 1.00 28.92 417 SER B N 1
ATOM 3786 C CA . SER B 2 319 ? -23.360 -11.087 21.018 1.00 26.84 417 SER B CA 1
ATOM 3787 C C . SER B 2 319 ? -22.766 -10.715 22.382 1.00 25.42 417 SER B C 1
ATOM 3788 O O . SER B 2 319 ? -22.367 -11.594 23.206 1.00 25.11 417 SER B O 1
ATOM 3791 N N . LEU B 2 320 ? -22.729 -9.413 22.635 1.00 24.86 418 LEU B N 1
ATOM 3792 C CA . LEU B 2 320 ? -22.383 -8.920 23.987 1.00 25.83 418 LEU B CA 1
ATOM 3793 C C . LEU B 2 320 ? -23.335 -9.480 25.078 1.00 24.65 418 LEU B C 1
ATOM 3794 O O . LEU B 2 320 ? -22.866 -9.887 26.154 1.00 23.60 418 LEU B O 1
ATOM 3799 N N . LEU B 2 321 ? -24.632 -9.596 24.798 1.00 22.87 419 LEU B N 1
ATOM 3800 C CA . LEU B 2 321 ? -25.559 -10.059 25.845 1.00 22.21 419 LEU B CA 1
ATOM 3801 C C . LEU B 2 321 ? -25.311 -11.565 26.172 1.00 23.51 419 LEU B C 1
ATOM 3802 O O . LEU B 2 321 ? -25.404 -12.006 27.340 1.00 23.82 419 LEU B O 1
ATOM 3807 N N . SER B 2 322 ? -25.037 -12.353 25.131 1.00 23.35 420 SER B N 1
ATOM 3808 C CA . SER B 2 322 ? -24.719 -13.764 25.316 1.00 24.98 420 SER B CA 1
ATOM 3809 C C . SER B 2 322 ? -23.422 -13.939 26.146 1.00 24.88 420 SER B C 1
ATOM 3810 O O . SER B 2 322 ? -23.337 -14.857 26.978 1.00 25.45 420 SER B O 1
ATOM 3813 N N . LEU B 2 323 ? -22.422 -13.103 25.886 1.00 24.83 421 LEU B N 1
ATOM 3814 C CA . LEU B 2 323 ? -21.179 -13.113 26.682 1.00 25.58 421 LEU B CA 1
ATOM 3815 C C . LEU B 2 323 ? -21.445 -12.711 28.175 1.00 24.83 421 LEU B C 1
ATOM 3816 O O . LEU B 2 323 ? -20.982 -13.380 29.089 1.00 25.25 421 LEU B O 1
ATOM 3821 N N . PHE B 2 324 ? -22.156 -11.601 28.398 1.00 23.14 422 PHE B N 1
ATOM 3822 C CA . PHE B 2 324 ? -22.554 -11.148 29.741 1.00 22.65 422 PHE B CA 1
ATOM 3823 C C . PHE B 2 324 ? -23.235 -12.288 30.529 1.00 23.18 422 PHE B C 1
ATOM 3824 O O . PHE B 2 324 ? -22.861 -12.538 31.685 1.00 23.51 422 PHE B O 1
ATOM 3832 N N . ARG B 2 325 ? -24.241 -12.948 29.935 1.00 23.62 423 ARG B N 1
ATOM 3833 C CA . ARG B 2 325 ? -24.945 -14.026 30.580 1.00 25.83 423 ARG B CA 1
ATOM 3834 C C . ARG B 2 325 ? -24.040 -15.217 31.005 1.00 27.30 423 ARG B C 1
ATOM 3835 O O . ARG B 2 325 ? -24.172 -15.779 32.125 1.00 27.40 423 ARG B O 1
ATOM 3843 N N . ARG B 2 326 ? -23.144 -15.609 30.099 1.00 28.45 424 ARG B N 1
ATOM 3844 C CA . ARG B 2 326 ? -22.162 -16.687 30.413 1.00 30.51 424 ARG B CA 1
ATOM 3845 C C . ARG B 2 326 ? -21.192 -16.292 31.534 1.00 28.61 424 ARG B C 1
ATOM 3846 O O . ARG B 2 326 ? -20.902 -17.107 32.433 1.00 29.59 424 ARG B O 1
ATOM 3854 N N . LEU B 2 327 ? -20.654 -15.077 31.469 1.00 26.58 425 LEU B N 1
ATOM 3855 C CA . LEU B 2 327 ? -19.719 -14.623 32.501 1.00 25.98 425 LEU B CA 1
ATOM 3856 C C . LEU B 2 327 ? -20.386 -14.508 33.867 1.00 26.30 425 LEU B C 1
ATOM 3857 O O . LEU B 2 327 ? -19.794 -14.902 34.877 1.00 27.13 425 LEU B O 1
ATOM 3862 N N . SER B 2 328 ? -21.601 -13.961 33.890 1.00 25.89 426 SER B N 1
ATOM 3863 C CA . SER B 2 328 ? -22.399 -13.828 35.125 1.00 26.15 426 SER B CA 1
ATOM 3864 C C . SER B 2 328 ? -22.721 -15.193 35.759 1.00 27.93 426 SER B C 1
ATOM 3865 O O . SER B 2 328 ? -22.586 -15.351 36.957 1.00 27.94 426 SER B O 1
ATOM 3868 N N . ASP B 2 329 ? -23.072 -16.187 34.947 1.00 29.98 427 ASP B N 1
ATOM 3869 C CA . ASP B 2 329 ? -23.216 -17.564 35.384 1.00 32.11 427 ASP B CA 1
ATOM 3870 C C . ASP B 2 329 ? -21.967 -18.067 36.114 1.00 32.20 427 ASP B C 1
ATOM 3871 O O . ASP B 2 329 ? -22.096 -18.581 37.253 1.00 34.03 427 ASP B O 1
ATOM 3876 N N . GLN B 2 330 ? -20.793 -17.936 35.478 1.00 31.29 428 GLN B N 1
ATOM 3877 C CA . GLN B 2 330 ? -19.502 -18.390 36.057 1.00 31.86 428 GLN B CA 1
ATOM 3878 C C . GLN B 2 330 ? -19.189 -17.640 37.356 1.00 30.83 428 GLN B C 1
ATOM 3879 O O . GLN B 2 330 ? -18.772 -18.243 38.345 1.00 31.93 428 GLN B O 1
ATOM 3885 N N . ARG B 2 331 ? -19.422 -16.334 37.378 1.00 29.37 429 ARG B N 1
ATOM 3886 C CA . ARG B 2 331 ? -19.098 -15.512 38.581 1.00 29.34 429 ARG B CA 1
ATOM 3887 C C . ARG B 2 331 ? -19.935 -15.903 39.815 1.00 30.60 429 ARG B C 1
ATOM 3888 O O . ARG B 2 331 ? -19.433 -15.801 40.955 1.00 30.99 429 ARG B O 1
ATOM 3896 N N A SER B 2 332 ? -21.182 -16.320 39.578 0.50 30.83 430 SER B N 1
ATOM 3897 N N B SER B 2 332 ? -21.186 -16.316 39.594 0.50 31.00 430 SER B N 1
ATOM 3898 C CA A SER B 2 332 ? -22.119 -16.690 40.633 0.50 32.18 430 SER B CA 1
ATOM 3899 C CA B SER B 2 332 ? -22.099 -16.694 40.674 0.50 32.49 430 SER B CA 1
ATOM 3900 C C A SER B 2 332 ? -22.178 -18.175 40.991 0.50 34.81 430 SER B C 1
ATOM 3901 C C B SER B 2 332 ? -21.988 -18.138 41.171 0.50 34.93 430 SER B C 1
ATOM 3902 O O A SER B 2 332 ? -23.062 -18.556 41.748 0.50 35.98 430 SER B O 1
ATOM 3903 O O B SER B 2 332 ? -22.508 -18.443 42.246 0.50 35.66 430 SER B O 1
ATOM 3908 N N . LYS B 2 333 ? -21.276 -19.004 40.444 1.00 35.56 431 LYS B N 1
ATOM 3909 C CA . LYS B 2 333 ? -21.204 -20.447 40.819 1.00 39.08 431 LYS B CA 1
ATOM 3910 C C . LYS B 2 333 ? -19.807 -21.029 41.082 1.00 39.59 431 LYS B C 1
ATOM 3911 O O . LYS B 2 333 ? -19.702 -22.019 41.761 1.00 42.80 431 LYS B O 1
ATOM 3917 N N . GLU B 2 334 ? -18.735 -20.423 40.582 1.00 38.57 432 GLU B N 1
ATOM 3918 C CA . GLU B 2 334 ? -17.391 -20.970 40.731 1.00 39.72 432 GLU B CA 1
ATOM 3919 C C . GLU B 2 334 ? -16.688 -20.407 41.996 1.00 39.88 432 GLU B C 1
ATOM 3920 O O . GLU B 2 334 ? -16.455 -19.173 42.111 1.00 37.00 432 GLU B O 1
ATOM 3926 N N . ARG B 2 335 ? -16.324 -21.302 42.939 1.00 41.99 433 ARG B N 1
ATOM 3927 C CA . ARG B 2 335 ? -15.888 -20.853 44.284 1.00 42.66 433 ARG B CA 1
ATOM 3928 C C . ARG B 2 335 ? -14.649 -19.959 44.231 1.00 40.60 433 ARG B C 1
ATOM 3929 O O . ARG B 2 335 ? -14.558 -19.010 44.997 1.00 39.18 433 ARG B O 1
ATOM 3937 N N . SER B 2 336 ? -13.759 -20.213 43.277 1.00 38.94 434 SER B N 1
ATOM 3938 C CA . SER B 2 336 ? -12.586 -19.392 43.041 1.00 37.83 434 SER B CA 1
ATOM 3939 C C . SER B 2 336 ? -12.887 -17.967 42.561 1.00 35.31 434 SER B C 1
ATOM 3940 O O . SER B 2 336 ? -12.106 -17.075 42.802 1.00 34.22 434 SER B O 1
ATOM 3943 N N . LEU B 2 337 ? -13.982 -17.773 41.824 1.00 35.38 435 LEU B N 1
ATOM 3944 C CA . LEU B 2 337 ? -14.431 -16.414 41.406 1.00 34.01 435 LEU B CA 1
ATOM 3945 C C . LEU B 2 337 ? -15.303 -15.740 42.471 1.00 34.10 435 LEU B C 1
ATOM 3946 O O . LEU B 2 337 ? -15.369 -14.509 42.499 1.00 33.44 435 LEU B O 1
ATOM 3951 N N . LEU B 2 338 ? -16.004 -16.531 43.290 1.00 35.96 436 LEU B N 1
ATOM 3952 C CA . LEU B 2 338 ? -16.766 -16.063 44.463 1.00 38.42 436 LEU B CA 1
ATOM 3953 C C . LEU B 2 338 ? -15.901 -15.490 45.621 1.00 41.97 436 LEU B C 1
ATOM 3954 O O . LEU B 2 338 ? -16.226 -14.430 46.148 1.00 41.19 436 LEU B O 1
ATOM 3959 N N . HIS B 2 339 ? -14.814 -16.206 45.933 1.00 44.68 437 HIS B N 1
ATOM 3960 C CA . HIS B 2 339 ? -14.009 -16.191 47.204 1.00 48.41 437 HIS B CA 1
ATOM 3961 C C . HIS B 2 339 ? -12.489 -16.060 47.007 1.00 48.53 437 HIS B C 1
ATOM 3962 O O . HIS B 2 339 ? -11.732 -15.985 48.008 1.00 46.86 437 HIS B O 1
ATOM 3969 N N . GLY B 2 340 ? -12.017 -16.241 45.766 1.00 46.78 438 GLY B N 1
ATOM 3970 C CA . GLY B 2 340 ? -10.619 -16.532 45.489 1.00 46.13 438 GLY B CA 1
ATOM 3971 C C . GLY B 2 340 ? -9.595 -15.458 45.829 1.00 46.23 438 GLY B C 1
ATOM 3972 O O . GLY B 2 340 ? -9.885 -14.246 45.872 1.00 44.29 438 GLY B O 1
ATOM 3973 N N . ASP B 2 341 ? -8.371 -15.931 46.064 1.00 46.56 439 ASP B N 1
ATOM 3974 C CA . ASP B 2 341 ? -7.226 -15.065 46.139 1.00 45.45 439 ASP B CA 1
ATOM 3975 C C . ASP B 2 341 ? -6.920 -14.578 44.717 1.00 40.81 439 ASP B C 1
ATOM 3976 O O . ASP B 2 341 ? -7.496 -15.066 43.758 1.00 41.04 439 ASP B O 1
ATOM 3981 N N . PHE B 2 342 ? -5.992 -13.645 44.586 1.00 39.33 440 PHE B N 1
ATOM 3982 C CA . PHE B 2 342 ? -5.636 -13.044 43.286 1.00 37.98 440 PHE B CA 1
ATOM 3983 C C . PHE B 2 342 ? -4.109 -12.879 43.249 1.00 39.40 440 PHE B C 1
ATOM 3984 O O . PHE B 2 342 ? -3.555 -12.380 44.214 1.00 39.34 440 PHE B O 1
ATOM 3992 N N . HIS B 2 343 ? -3.456 -13.330 42.159 1.00 39.69 441 HIS B N 1
ATOM 3993 C CA . HIS B 2 343 ? -2.051 -13.019 41.872 1.00 41.22 441 HIS B CA 1
ATOM 3994 C C . HIS B 2 343 ? -1.842 -12.673 40.404 1.00 39.54 441 HIS B C 1
ATOM 3995 O O . HIS B 2 343 ? -2.332 -13.386 39.525 1.00 38.75 441 HIS B O 1
ATOM 4002 N N . ALA B 2 344 ? -1.122 -11.571 40.160 1.00 39.46 442 ALA B N 1
ATOM 4003 C CA . ALA B 2 344 ? -0.888 -11.022 38.797 1.00 39.22 442 ALA B CA 1
ATOM 4004 C C . ALA B 2 344 ? 0.505 -11.324 38.272 1.00 40.95 442 ALA B C 1
ATOM 4005 O O . ALA B 2 344 ? 1.497 -11.289 38.999 1.00 40.76 442 ALA B O 1
ATOM 4007 N N . PHE B 2 345 ? 0.582 -11.567 36.975 1.00 41.96 443 PHE B N 1
ATOM 4008 C CA . PHE B 2 345 ? 1.876 -11.623 36.274 1.00 43.83 443 PHE B CA 1
ATOM 4009 C C . PHE B 2 345 ? 2.369 -10.213 35.924 1.00 45.08 443 PHE B C 1
ATOM 4010 O O . PHE B 2 345 ? 1.612 -9.261 35.989 1.00 42.86 443 PHE B O 1
ATOM 4018 N N . SER B 2 346 ? 3.641 -10.072 35.548 1.00 50.05 444 SER B N 1
ATOM 4019 C CA . SER B 2 346 ? 4.102 -8.855 34.884 1.00 53.31 444 SER B CA 1
ATOM 4020 C C . SER B 2 346 ? 4.387 -9.239 33.431 1.00 57.39 444 SER B C 1
ATOM 4021 O O . SER B 2 346 ? 5.517 -9.547 33.044 1.00 58.64 444 SER B O 1
ATOM 4024 N N . ALA B 2 347 ? 3.322 -9.264 32.646 1.00 59.63 445 ALA B N 1
ATOM 4025 C CA . ALA B 2 347 ? 3.414 -9.597 31.212 1.00 66.07 445 ALA B CA 1
ATOM 4026 C C . ALA B 2 347 ? 3.956 -8.386 30.409 1.00 71.13 445 ALA B C 1
ATOM 4027 O O . ALA B 2 347 ? 4.252 -7.336 30.993 1.00 75.81 445 ALA B O 1
ATOM 4029 N N . GLY B 2 348 ? 4.054 -8.502 29.080 1.00 73.48 446 GLY B N 1
ATOM 4030 C CA . GLY B 2 348 ? 4.545 -7.381 28.237 1.00 73.40 446 GLY B CA 1
ATOM 4031 C C . GLY B 2 348 ? 3.730 -6.073 28.290 1.00 69.11 446 GLY B C 1
ATOM 4032 O O . GLY B 2 348 ? 2.710 -5.992 28.981 1.00 64.50 446 GLY B O 1
ATOM 4033 N N . PRO B 2 349 ? 4.215 -5.017 27.597 1.00 68.13 447 PRO B N 1
ATOM 4034 C CA . PRO B 2 349 ? 3.329 -3.930 27.178 1.00 65.56 447 PRO B CA 1
ATOM 4035 C C . PRO B 2 349 ? 2.194 -4.549 26.355 1.00 61.74 447 PRO B C 1
ATOM 4036 O O . PRO B 2 349 ? 2.427 -5.550 25.650 1.00 61.90 447 PRO B O 1
ATOM 4040 N N . GLY B 2 350 ? 0.992 -3.997 26.465 1.00 56.44 448 GLY B N 1
ATOM 4041 C CA . GLY B 2 350 ? -0.207 -4.569 25.845 1.00 53.18 448 GLY B CA 1
ATOM 4042 C C . GLY B 2 350 ? -1.002 -5.562 26.718 1.00 49.07 448 GLY B C 1
ATOM 4043 O O . GLY B 2 350 ? -2.213 -5.638 26.594 1.00 47.83 448 GLY B O 1
ATOM 4044 N N . LEU B 2 351 ? -0.332 -6.323 27.601 1.00 47.88 449 LEU B N 1
ATOM 4045 C CA . LEU B 2 351 ? -0.978 -7.445 28.335 1.00 44.93 449 LEU B CA 1
ATOM 4046 C C . LEU B 2 351 ? -1.209 -7.185 29.836 1.00 42.58 449 LEU B C 1
ATOM 4047 O O . LEU B 2 351 ? -0.433 -6.452 30.496 1.00 43.01 449 LEU B O 1
ATOM 4052 N N . PHE B 2 352 ? -2.275 -7.806 30.346 1.00 38.93 450 PHE B N 1
ATOM 4053 C CA . PHE B 2 352 ? -2.615 -7.918 31.777 1.00 37.34 450 PHE B CA 1
ATOM 4054 C C . PHE B 2 352 ? -3.126 -9.349 31.975 1.00 36.59 450 PHE B C 1
ATOM 4055 O O . PHE B 2 352 ? -4.083 -9.773 31.322 1.00 35.60 450 PHE B O 1
ATOM 4063 N N . SER B 2 353 ? -2.467 -10.089 32.854 1.00 37.11 451 SER B N 1
ATOM 4064 C CA . SER B 2 353 ? -2.815 -11.479 33.093 1.00 37.36 451 SER B CA 1
ATOM 4065 C C . SER B 2 353 ? -2.691 -11.861 34.573 1.00 37.58 451 SER B C 1
ATOM 4066 O O . SER B 2 353 ? -1.808 -11.354 35.287 1.00 37.88 451 SER B O 1
ATOM 4069 N N . TYR B 2 354 ? -3.575 -12.745 35.019 1.00 36.71 452 TYR B N 1
ATOM 4070 C CA . TYR B 2 354 ? -3.699 -13.096 36.453 1.00 37.16 452 TYR B CA 1
ATOM 4071 C C . TYR B 2 354 ? -4.456 -14.420 36.696 1.00 37.27 452 TYR B C 1
ATOM 4072 O O . TYR B 2 354 ? -5.137 -14.888 35.792 1.00 36.53 452 TYR B O 1
ATOM 4081 N N . ILE B 2 355 ? -4.333 -14.951 37.932 1.00 38.03 453 ILE B N 1
ATOM 4082 C CA . ILE B 2 355 ? -4.961 -16.210 38.377 1.00 38.30 453 ILE B CA 1
ATOM 4083 C C . ILE B 2 355 ? -5.874 -15.956 39.579 1.00 36.68 453 ILE B C 1
ATOM 4084 O O . ILE B 2 355 ? -5.519 -15.188 40.491 1.00 35.69 453 ILE B O 1
ATOM 4089 N N . ARG B 2 356 ? -7.029 -16.623 39.564 1.00 36.80 454 ARG B N 1
ATOM 4090 C CA . ARG B 2 356 ? -7.961 -16.721 40.688 1.00 37.50 454 ARG B CA 1
ATOM 4091 C C . ARG B 2 356 ? -7.988 -18.176 41.205 1.00 40.42 454 ARG B C 1
ATOM 4092 O O . ARG B 2 356 ? -8.081 -19.123 40.399 1.00 40.94 454 ARG B O 1
ATOM 4100 N N . HIS B 2 357 ? -7.883 -18.332 42.530 1.00 41.93 455 HIS B N 1
ATOM 4101 C CA . HIS B 2 357 ? -7.794 -19.657 43.197 1.00 46.50 455 HIS B CA 1
ATOM 4102 C C . HIS B 2 357 ? -8.313 -19.651 44.657 1.00 48.07 455 HIS B C 1
ATOM 4103 O O . HIS B 2 357 ? -8.020 -18.719 45.433 1.00 46.12 455 HIS B O 1
ATOM 4110 N N . TRP B 2 358 ? -9.084 -20.690 44.999 1.00 50.72 456 TRP B N 1
ATOM 4111 C CA . TRP B 2 358 ? -9.587 -20.939 46.369 1.00 53.52 456 TRP B CA 1
ATOM 4112 C C . TRP B 2 358 ? -9.405 -22.425 46.756 1.00 55.34 456 TRP B C 1
ATOM 4113 O O . TRP B 2 358 ? -9.775 -23.306 45.982 1.00 54.94 456 TRP B O 1
ATOM 4124 N N . ASP B 2 359 ? -8.838 -22.667 47.943 1.00 58.92 457 ASP B N 1
ATOM 4125 C CA . ASP B 2 359 ? -8.764 -23.999 48.603 1.00 62.03 457 ASP B CA 1
ATOM 4126 C C . ASP B 2 359 ? -8.647 -25.185 47.643 1.00 60.62 457 ASP B C 1
ATOM 4127 O O . ASP B 2 359 ? -7.651 -25.238 46.950 1.00 59.84 457 ASP B O 1
ATOM 4132 N N . GLN B 2 360 ? -9.631 -26.094 47.563 1.00 59.78 458 GLN B N 1
ATOM 4133 C CA . GLN B 2 360 ? -9.513 -27.259 46.671 1.00 62.24 458 GLN B CA 1
ATOM 4134 C C . GLN B 2 360 ? -10.478 -27.269 45.464 1.00 60.95 458 GLN B C 1
ATOM 4135 O O . GLN B 2 360 ? -10.926 -28.342 45.015 1.00 62.63 458 GLN B O 1
ATOM 4141 N N . ASN B 2 361 ? -10.756 -26.083 44.925 1.00 57.23 459 ASN B N 1
ATOM 4142 C CA . ASN B 2 361 ? -11.707 -25.919 43.835 1.00 56.12 459 ASN B CA 1
ATOM 4143 C C . ASN B 2 361 ? -10.988 -25.569 42.533 1.00 53.76 459 ASN B C 1
ATOM 4144 O O . ASN B 2 361 ? -9.813 -25.272 42.523 1.00 51.76 459 ASN B O 1
ATOM 4149 N N . GLU B 2 362 ? -11.745 -25.580 41.439 1.00 54.84 460 GLU B N 1
ATOM 4150 C CA . GLU B 2 362 ? -11.245 -25.272 40.090 1.00 53.86 460 GLU B CA 1
ATOM 4151 C C . GLU B 2 362 ? -10.597 -23.849 40.060 1.00 50.88 460 GLU B C 1
ATOM 4152 O O . GLU B 2 362 ? -11.191 -22.914 40.566 1.00 48.66 460 GLU B O 1
ATOM 4158 N N . ARG B 2 363 ? -9.386 -23.732 39.505 1.00 50.35 461 ARG B N 1
ATOM 4159 C CA . ARG B 2 363 ? -8.673 -22.460 39.277 1.00 48.78 461 ARG B CA 1
ATOM 4160 C C . ARG B 2 363 ? -8.940 -21.833 37.872 1.00 47.34 461 ARG B C 1
ATOM 4161 O O . ARG B 2 363 ? -9.183 -22.565 36.917 1.00 47.64 461 ARG B O 1
ATOM 4169 N N . PHE B 2 364 ? -8.851 -20.494 37.767 1.00 44.69 462 PHE B N 1
ATOM 4170 C CA . PHE B 2 364 ? -9.053 -19.744 36.519 1.00 42.78 462 PHE B CA 1
ATOM 4171 C C . PHE B 2 364 ? -7.858 -18.860 36.180 1.00 41.51 462 PHE B C 1
ATOM 4172 O O . PHE B 2 364 ? -7.280 -18.221 37.074 1.00 40.81 462 PHE B O 1
ATOM 4180 N N . LEU B 2 365 ? -7.452 -18.878 34.909 1.00 40.34 463 LEU B N 1
ATOM 4181 C CA . LEU B 2 365 ? -6.389 -18.026 34.384 1.00 40.28 463 LEU B CA 1
ATOM 4182 C C . LEU B 2 365 ? -7.057 -17.038 33.398 1.00 37.71 463 LEU B C 1
ATOM 4183 O O . LEU B 2 365 ? -7.755 -17.482 32.512 1.00 38.47 463 LEU B O 1
ATOM 4188 N N . VAL B 2 366 ? -6.799 -15.732 33.545 1.00 35.47 464 VAL B N 1
ATOM 4189 C CA . VAL B 2 366 ? -7.319 -14.678 32.700 1.00 34.08 464 VAL B CA 1
ATOM 4190 C C . VAL B 2 366 ? -6.152 -14.033 31.935 1.00 34.77 464 VAL B C 1
ATOM 4191 O O . VAL B 2 366 ? -5.127 -13.667 32.541 1.00 35.27 464 VAL B O 1
ATOM 4195 N N . VAL B 2 367 ? -6.269 -13.929 30.608 1.00 34.32 465 VAL B N 1
ATOM 4196 C CA . VAL B 2 367 ? -5.213 -13.281 29.793 1.00 35.52 465 VAL B CA 1
ATOM 4197 C C . VAL B 2 367 ? -5.916 -12.220 28.920 1.00 34.29 465 VAL B C 1
ATOM 4198 O O . VAL B 2 367 ? -6.841 -12.563 28.148 1.00 33.71 465 VAL B O 1
ATOM 4202 N N . LEU B 2 368 ? -5.490 -10.947 29.049 1.00 33.38 466 LEU B N 1
ATOM 4203 C CA . LEU B 2 368 ? -6.095 -9.799 28.351 1.00 32.21 466 LEU B CA 1
ATOM 4204 C C . LEU B 2 368 ? -5.100 -9.038 27.456 1.00 33.81 466 LEU B C 1
ATOM 4205 O O . LEU B 2 368 ? -4.035 -8.590 27.950 1.00 35.11 466 LEU B O 1
ATOM 4210 N N . ASN B 2 369 ? -5.388 -8.954 26.159 1.00 33.78 467 ASN B N 1
ATOM 4211 C CA . ASN B 2 369 ? -4.620 -8.142 25.223 1.00 36.30 467 ASN B CA 1
ATOM 4212 C C . ASN B 2 369 ? -5.339 -6.811 24.913 1.00 35.97 467 ASN B C 1
ATOM 4213 O O . ASN B 2 369 ? -6.250 -6.759 24.066 1.00 34.32 467 ASN B O 1
ATOM 4218 N N . PHE B 2 370 ? -4.871 -5.739 25.568 1.00 36.81 468 PHE B N 1
ATOM 4219 C CA . PHE B 2 370 ? -5.422 -4.392 25.403 1.00 37.49 468 PHE B CA 1
ATOM 4220 C C . PHE B 2 370 ? -5.049 -3.742 24.056 1.00 40.42 468 PHE B C 1
ATOM 4221 O O . PHE B 2 370 ? -5.776 -2.853 23.584 1.00 41.81 468 PHE B O 1
ATOM 4229 N N . GLY B 2 371 ? -3.990 -4.246 23.440 1.00 43.12 469 GLY B N 1
ATOM 4230 C CA . GLY B 2 371 ? -3.376 -3.698 22.222 1.00 46.71 469 GLY B CA 1
ATOM 4231 C C . GLY B 2 371 ? -4.052 -4.071 20.907 1.00 47.19 469 GLY B C 1
ATOM 4232 O O . GLY B 2 371 ? -5.029 -4.837 20.870 1.00 45.09 469 GLY B O 1
ATOM 4233 N N . ASP B 2 372 ? -3.573 -3.442 19.846 1.00 48.62 470 ASP B N 1
ATOM 4234 C CA . ASP B 2 372 ? -4.135 -3.591 18.504 1.00 51.41 470 ASP B CA 1
ATOM 4235 C C . ASP B 2 372 ? -3.320 -4.508 17.576 1.00 54.41 470 ASP B C 1
ATOM 4236 O O . ASP B 2 372 ? -3.493 -4.463 16.355 1.00 56.84 470 ASP B O 1
ATOM 4241 N N . VAL B 2 373 ? -2.428 -5.321 18.132 1.00 54.31 471 VAL B N 1
ATOM 4242 C CA . VAL B 2 373 ? -1.683 -6.303 17.351 1.00 56.69 471 VAL B CA 1
ATOM 4243 C C . VAL B 2 373 ? -1.700 -7.657 18.054 1.00 55.40 471 VAL B C 1
ATOM 4244 O O . VAL B 2 373 ? -2.041 -7.732 19.238 1.00 53.76 471 VAL B O 1
ATOM 4248 N N . GLY B 2 374 ? -1.393 -8.708 17.301 1.00 56.76 472 GLY B N 1
ATOM 4249 C CA . GLY B 2 374 ? -1.383 -10.073 17.791 1.00 57.68 472 GLY B CA 1
ATOM 4250 C C . GLY B 2 374 ? -0.096 -10.351 18.530 1.00 60.53 472 GLY B C 1
ATOM 4251 O O . GLY B 2 374 ? 0.961 -9.926 18.078 1.00 62.38 472 GLY B O 1
ATOM 4252 N N . LEU B 2 375 ? -0.179 -11.066 19.657 1.00 61.70 473 LEU B N 1
ATOM 4253 C CA . LEU B 2 375 ? 0.962 -11.242 20.591 1.00 66.22 473 LEU B CA 1
ATOM 4254 C C . LEU B 2 375 ? 1.128 -12.669 21.093 1.00 66.55 473 LEU B C 1
ATOM 4255 O O . LEU B 2 375 ? 0.154 -13.325 21.418 1.00 67.53 473 LEU B O 1
ATOM 4260 N N . SER B 2 376 ? 2.349 -13.120 21.235 1.00 67.55 474 SER B N 1
ATOM 4261 C CA . SER B 2 376 ? 2.608 -14.285 22.066 1.00 68.42 474 SER B CA 1
ATOM 4262 C C . SER B 2 376 ? 2.610 -13.835 23.510 1.00 67.21 474 SER B C 1
ATOM 4263 O O . SER B 2 376 ? 3.275 -12.867 23.849 1.00 69.15 474 SER B O 1
ATOM 4266 N N . ALA B 2 377 ? 1.843 -14.507 24.354 1.00 64.50 475 ALA B N 1
ATOM 4267 C CA . ALA B 2 377 ? 2.049 -14.403 25.780 1.00 63.68 475 ALA B CA 1
ATOM 4268 C C . ALA B 2 377 ? 3.257 -15.306 26.062 1.00 65.28 475 ALA B C 1
ATOM 4269 O O . ALA B 2 377 ? 3.373 -16.402 25.494 1.00 69.59 475 ALA B O 1
ATOM 4271 N N . GLY B 2 378 ? 4.208 -14.803 26.839 1.00 63.55 476 GLY B N 1
ATOM 4272 C CA . GLY B 2 378 ? 5.280 -15.606 27.360 1.00 63.18 476 GLY B CA 1
ATOM 4273 C C . GLY B 2 378 ? 5.278 -15.472 28.867 1.00 60.95 476 GLY B C 1
ATOM 4274 O O . GLY B 2 378 ? 6.217 -14.916 29.449 1.00 60.63 476 GLY B O 1
ATOM 4275 N N . LEU B 2 379 ? 4.229 -16.009 29.491 1.00 57.09 477 LEU B N 1
ATOM 4276 C CA . LEU B 2 379 ? 4.017 -15.864 30.927 1.00 55.69 477 LEU B CA 1
ATOM 4277 C C . LEU B 2 379 ? 5.122 -16.510 31.765 1.00 56.70 477 LEU B C 1
ATOM 4278 O O . LEU B 2 379 ? 5.566 -17.621 31.467 1.00 58.52 477 LEU B O 1
ATOM 4283 N N . GLN B 2 380 ? 5.596 -15.799 32.790 1.00 56.01 478 GLN B N 1
ATOM 4284 C CA . GLN B 2 380 ? 6.678 -16.291 33.648 1.00 57.52 478 GLN B CA 1
ATOM 4285 C C . GLN B 2 380 ? 6.166 -16.835 34.976 1.00 56.15 478 GLN B C 1
ATOM 4286 O O . GLN B 2 380 ? 5.685 -16.074 35.818 1.00 54.07 478 GLN B O 1
ATOM 4292 N N . ALA B 2 381 ? 6.319 -18.146 35.167 1.00 58.08 479 ALA B N 1
ATOM 4293 C CA . ALA B 2 381 ? 5.975 -18.823 36.430 1.00 57.86 479 ALA B CA 1
ATOM 4294 C C . ALA B 2 381 ? 6.538 -18.141 37.701 1.00 57.22 479 ALA B C 1
ATOM 4295 O O . ALA B 2 381 ? 5.786 -17.928 38.647 1.00 55.68 479 ALA 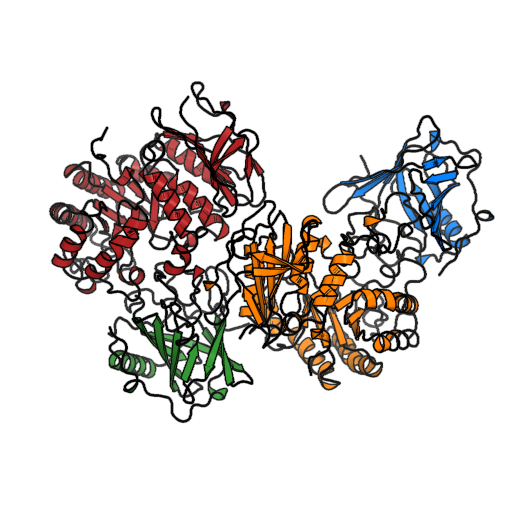B O 1
ATOM 4297 N N . SER B 2 382 ? 7.815 -17.750 37.699 1.00 58.63 480 SER B N 1
ATOM 4298 C CA . SER B 2 382 ? 8.437 -17.147 38.897 1.00 58.54 480 SER B CA 1
ATOM 4299 C C . SER B 2 382 ? 7.897 -15.749 39.303 1.00 56.12 480 SER B C 1
ATOM 4300 O O . SER B 2 382 ? 8.250 -15.264 40.370 1.00 55.42 480 SER B O 1
ATOM 4303 N N . ASP B 2 383 ? 7.086 -15.103 38.439 1.00 54.45 481 ASP B N 1
ATOM 4304 C CA . ASP B 2 383 ? 6.253 -13.922 38.819 1.00 53.57 481 ASP B CA 1
ATOM 4305 C C . ASP B 2 383 ? 5.274 -14.204 39.951 1.00 53.05 481 ASP B C 1
ATOM 4306 O O . ASP B 2 383 ? 4.870 -13.268 40.643 1.00 52.97 481 ASP B O 1
ATOM 4311 N N . LEU B 2 384 ? 4.829 -15.452 40.094 1.00 54.21 482 LEU B N 1
ATOM 4312 C CA . LEU B 2 384 ? 3.918 -15.839 41.204 1.00 53.64 482 LEU B CA 1
ATOM 4313 C C . LEU B 2 384 ? 4.737 -16.228 42.464 1.00 55.37 482 LEU B C 1
ATOM 4314 O O . LEU B 2 384 ? 5.989 -16.411 42.356 1.00 54.96 482 LEU B O 1
ATOM 4319 N N . PRO B 2 385 ? 4.076 -16.312 43.662 1.00 55.40 483 PRO B N 1
ATOM 4320 C CA . PRO B 2 385 ? 4.800 -16.746 44.859 1.00 58.02 483 PRO B CA 1
ATOM 4321 C C . PRO B 2 385 ? 5.230 -18.199 44.735 1.00 61.55 483 PRO B C 1
ATOM 4322 O O . PRO B 2 385 ? 4.562 -18.958 44.012 1.00 62.27 483 PRO B O 1
ATOM 4326 N N . ALA B 2 386 ? 6.311 -18.564 45.447 1.00 64.11 484 ALA B N 1
ATOM 4327 C CA . ALA B 2 386 ? 6.949 -19.909 45.409 1.00 67.71 484 ALA B CA 1
ATOM 4328 C C . ALA B 2 386 ? 6.008 -21.133 45.453 1.00 68.56 484 ALA B C 1
ATOM 4329 O O . ALA B 2 386 ? 6.319 -22.165 44.839 1.00 72.03 484 ALA B O 1
ATOM 4331 N N . SER B 2 387 ? 4.890 -21.010 46.177 1.00 96.54 485 SER B N 1
ATOM 4332 C CA . SER B 2 387 ? 3.961 -22.123 46.449 1.00 94.84 485 SER B CA 1
ATOM 4333 C C . SER B 2 387 ? 2.898 -22.376 45.363 1.00 89.38 485 SER B C 1
ATOM 4334 O O . SER B 2 387 ? 2.322 -23.454 45.314 1.00 88.08 485 SER B O 1
ATOM 4337 N N . ALA B 2 388 ? 2.613 -21.383 44.526 1.00 86.57 486 ALA B N 1
ATOM 4338 C CA . ALA B 2 388 ? 1.726 -21.586 43.377 1.00 83.19 486 ALA B CA 1
ATOM 4339 C C . ALA B 2 388 ? 2.449 -22.387 42.282 1.00 85.74 486 ALA B C 1
ATOM 4340 O O . ALA B 2 388 ? 3.677 -22.476 42.279 1.00 88.95 486 ALA B O 1
ATOM 4342 N N . SER B 2 389 ? 1.683 -22.995 41.374 1.00 85.07 487 SER B N 1
ATOM 4343 C CA . SER B 2 389 ? 2.230 -23.478 40.088 1.00 86.72 487 SER B CA 1
ATOM 4344 C C . SER B 2 389 ? 1.121 -23.685 39.053 1.00 83.54 487 SER B C 1
ATOM 4345 O O . SER B 2 389 ? -0.075 -23.708 39.391 1.00 81.99 487 SER B O 1
ATOM 4348 N N . LEU B 2 390 ? 1.538 -23.817 37.794 1.00 82.96 488 LEU B N 1
ATOM 4349 C CA . LEU B 2 390 ? 0.639 -23.934 36.645 1.00 78.83 488 LEU B CA 1
ATOM 4350 C C . LEU B 2 390 ? 0.783 -25.317 36.007 1.00 80.42 488 LEU B C 1
ATOM 4351 O O . LEU B 2 390 ? 1.874 -25.888 36.037 1.00 83.71 488 LEU B O 1
ATOM 4356 N N . PRO B 2 391 ? -0.297 -25.861 35.405 1.00 77.25 489 PRO B N 1
ATOM 4357 C CA . PRO B 2 391 ? -0.052 -27.060 34.595 1.00 79.32 489 PRO B CA 1
ATOM 4358 C C . PRO B 2 391 ? 0.543 -26.675 33.230 1.00 79.17 489 PRO B C 1
ATOM 4359 O O . PRO B 2 391 ? 0.568 -25.483 32.878 1.00 76.97 489 PRO B O 1
ATOM 4363 N N . ALA B 2 392 ? 1.035 -27.668 32.490 1.00 81.48 490 ALA B N 1
ATOM 4364 C CA . ALA B 2 392 ? 1.463 -27.478 31.098 1.00 82.03 490 ALA B CA 1
ATOM 4365 C C . ALA B 2 392 ? 0.306 -27.045 30.172 1.00 77.50 490 ALA B C 1
ATOM 4366 O O . ALA B 2 392 ? 0.513 -26.222 29.279 1.00 75.94 490 ALA B O 1
ATOM 4368 N N . LYS B 2 393 ? -0.884 -27.625 30.385 1.00 75.67 491 LYS B N 1
ATOM 4369 C CA . LYS B 2 393 ? -2.105 -27.291 29.622 1.00 72.87 491 LYS B CA 1
ATOM 4370 C C . LYS B 2 393 ? -3.358 -27.083 30.489 1.00 69.09 491 LYS B C 1
ATOM 4371 O O . LYS B 2 393 ? -3.515 -27.688 31.563 1.00 69.99 491 LYS B O 1
ATOM 4377 N N . ALA B 2 394 ? -4.251 -26.230 29.975 1.00 65.06 492 ALA B N 1
ATOM 4378 C CA . ALA B 2 394 ? -5.535 -25.893 30.602 1.00 61.47 492 ALA B CA 1
ATOM 4379 C C . ALA B 2 394 ? -6.637 -25.833 29.532 1.00 59.26 492 ALA B C 1
ATOM 4380 O O . ALA B 2 394 ? -6.389 -25.415 28.394 1.00 58.25 492 ALA B O 1
ATOM 4382 N N . ASP B 2 395 ? -7.832 -26.279 29.915 1.00 58.47 493 ASP B N 1
ATOM 4383 C CA . ASP B 2 395 ? -9.000 -26.266 29.046 1.00 57.96 493 ASP B CA 1
ATOM 4384 C C . ASP B 2 395 ? -9.515 -24.826 28.848 1.00 53.45 493 ASP B C 1
ATOM 4385 O O . ASP B 2 395 ? -9.614 -24.041 29.816 1.00 50.80 493 ASP B O 1
ATOM 4390 N N . LEU B 2 396 ? -9.788 -24.476 27.586 1.00 51.98 494 LEU B N 1
ATOM 4391 C CA . LEU B 2 396 ? -10.360 -23.159 27.239 1.00 48.48 494 LEU B CA 1
ATOM 4392 C C . LEU B 2 396 ? -11.826 -23.176 27.684 1.00 46.69 494 LEU B C 1
ATOM 4393 O O . LEU B 2 396 ? -12.581 -24.060 27.286 1.00 48.42 494 LEU B O 1
ATOM 4398 N N . LEU B 2 397 ? -12.227 -22.227 28.513 1.00 44.30 495 LEU B N 1
ATOM 4399 C CA . LEU B 2 397 ? -13.625 -22.097 28.895 1.00 43.17 495 LEU B CA 1
ATOM 4400 C C . LEU B 2 397 ? -14.319 -21.275 27.799 1.00 41.56 495 LEU B C 1
ATOM 4401 O O . LEU B 2 397 ? -15.263 -21.747 27.157 1.00 42.66 495 LEU B O 1
ATOM 4406 N N . LEU B 2 398 ? -13.820 -20.059 27.575 1.00 39.11 496 LEU B N 1
ATOM 4407 C CA . LEU B 2 398 ? -14.228 -19.231 26.443 1.00 38.18 496 LEU B CA 1
ATOM 4408 C C . LEU B 2 398 ? -13.162 -18.220 26.009 1.00 37.12 496 LEU B C 1
ATOM 4409 O O . LEU B 2 398 ? -12.264 -17.844 26.812 1.00 36.66 496 LEU B O 1
ATOM 4414 N N . SER B 2 399 ? -13.269 -17.774 24.745 1.00 36.31 497 SER B N 1
ATOM 4415 C CA . SER B 2 399 ? -12.630 -16.527 24.298 1.00 35.20 497 SER B CA 1
ATOM 4416 C C . SER B 2 399 ? -13.681 -15.440 24.085 1.00 34.07 497 SER B C 1
ATOM 4417 O O . SER B 2 399 ? -14.841 -15.751 23.800 1.00 34.29 497 SER B O 1
ATOM 4420 N N . THR B 2 400 ? -13.271 -14.173 24.189 1.00 32.97 498 THR B N 1
ATOM 4421 C CA . THR B 2 400 ? -14.119 -13.073 23.725 1.00 32.55 498 THR B CA 1
ATOM 4422 C C . THR B 2 400 ? -14.351 -13.012 22.184 1.00 33.36 498 THR B C 1
ATOM 4423 O O . THR B 2 400 ? -15.231 -12.255 21.746 1.00 33.20 498 THR B O 1
ATOM 4427 N N . GLN B 2 401 ? -13.552 -13.749 21.380 1.00 34.70 499 GLN B N 1
ATOM 4428 C CA . GLN B 2 401 ? -13.630 -13.737 19.938 1.00 36.61 499 GLN B CA 1
ATOM 4429 C C . GLN B 2 401 ? -13.935 -15.150 19.391 1.00 38.79 499 GLN B C 1
ATOM 4430 O O . GLN B 2 401 ? -13.539 -16.150 20.009 1.00 39.49 499 GLN B O 1
ATOM 4436 N N . PRO B 2 402 ? -14.653 -15.246 18.256 1.00 40.51 500 PRO B N 1
ATOM 4437 C CA . PRO B 2 402 ? -15.117 -16.568 17.791 1.00 42.68 500 PRO B CA 1
ATOM 4438 C C . PRO B 2 402 ? -14.036 -17.377 17.123 1.00 45.26 500 PRO B C 1
ATOM 4439 O O . PRO B 2 402 ? -13.022 -16.813 16.733 1.00 45.21 500 PRO B O 1
ATOM 4443 N N . GLY B 2 403 ? -14.275 -18.675 16.967 1.00 48.02 501 GLY B N 1
ATOM 4444 C CA . GLY B 2 403 ? -13.430 -19.529 16.140 1.00 51.55 501 GLY B CA 1
ATOM 4445 C C . GLY B 2 403 ? -12.491 -20.503 16.835 1.00 53.85 501 GLY B C 1
ATOM 4446 O O . GLY B 2 403 ? -11.825 -21.272 16.143 1.00 56.99 501 GLY B O 1
ATOM 4447 N N . ARG B 2 404 ? -12.412 -20.479 18.173 1.00 52.62 502 ARG B N 1
ATOM 4448 C CA . ARG B 2 404 ? -11.615 -21.477 18.919 1.00 54.76 502 ARG B CA 1
ATOM 4449 C C . ARG B 2 404 ? -12.469 -22.663 19.424 1.00 56.97 502 ARG B C 1
ATOM 4450 O O . ARG B 2 404 ? -13.692 -22.548 19.576 1.00 55.72 502 ARG B O 1
ATOM 4458 N N . GLU B 2 405 ? -11.813 -23.791 19.705 1.00 60.46 503 GLU B N 1
ATOM 4459 C CA . GLU B 2 405 ? -12.486 -24.977 20.280 1.00 62.61 503 GLU B CA 1
ATOM 4460 C C . GLU B 2 405 ? -12.571 -24.953 21.835 1.00 59.59 503 GLU B C 1
ATOM 4461 O O . GLU B 2 405 ? -11.590 -25.253 22.550 1.00 58.89 503 GLU B O 1
ATOM 4467 N N . GLU B 2 406 ? -13.770 -24.639 22.325 1.00 57.22 504 GLU B N 1
ATOM 4468 C CA . GLU B 2 406 ? -14.078 -24.648 23.761 1.00 55.79 504 GLU B CA 1
ATOM 4469 C C . GLU B 2 406 ? -14.137 -26.088 24.267 1.00 59.20 504 GLU B C 1
ATOM 4470 O O . GLU B 2 406 ? -14.444 -26.999 23.521 1.00 61.65 504 GLU B O 1
ATOM 4476 N N . GLY B 2 407 ? -13.843 -26.284 25.543 1.00 58.84 505 GLY B N 1
ATOM 4477 C CA . GLY B 2 407 ? -13.825 -27.617 26.130 1.00 61.81 505 GLY B CA 1
ATOM 4478 C C . GLY B 2 407 ? -12.578 -28.431 25.853 1.00 64.71 505 GLY B C 1
ATOM 4479 O O . GLY B 2 407 ? -12.451 -29.531 26.385 1.00 67.44 505 GLY B O 1
ATOM 4480 N N . SER B 2 408 ? -11.653 -27.916 25.036 1.00 64.76 506 SER B N 1
ATOM 4481 C CA . SER B 2 408 ? -10.420 -28.649 24.680 1.00 67.97 506 SER B CA 1
ATOM 4482 C C . SER B 2 408 ? -9.184 -27.980 25.305 1.00 67.00 506 SER B C 1
ATOM 4483 O O . SER B 2 408 ? -9.175 -26.773 25.525 1.00 62.61 506 SER B O 1
ATOM 4486 N N . PRO B 2 409 ? -8.112 -28.754 25.555 1.00 71.24 507 PRO B N 1
ATOM 4487 C CA . PRO B 2 409 ? -6.903 -28.140 26.151 1.00 71.18 507 PRO B CA 1
ATOM 4488 C C . PRO B 2 409 ? -6.130 -27.162 25.236 1.00 70.92 507 PRO B C 1
ATOM 4489 O O . PRO B 2 409 ? -6.050 -27.377 24.022 1.00 73.56 507 PRO B O 1
ATOM 4493 N N . LEU B 2 410 ? -5.545 -26.133 25.840 1.00 68.21 508 LEU B N 1
ATOM 4494 C CA . LEU B 2 410 ? -4.569 -25.242 25.206 1.00 68.15 508 LEU B CA 1
ATOM 4495 C C . LEU B 2 410 ? -3.216 -25.318 25.967 1.00 69.75 508 LEU B C 1
ATOM 4496 O O . LEU B 2 410 ? -3.224 -25.418 27.197 1.00 67.50 508 LEU B O 1
ATOM 4501 N N . GLU B 2 411 ? -2.083 -25.279 25.240 1.00 72.90 509 GLU B N 1
ATOM 4502 C CA . GLU B 2 411 ? -0.706 -25.321 25.830 1.00 75.58 509 GLU B CA 1
ATOM 4503 C C . GLU B 2 411 ? -0.241 -23.927 26.245 1.00 72.71 509 GLU B C 1
ATOM 4504 O O . GLU B 2 411 ? -0.171 -23.018 25.414 1.00 70.60 509 GLU B O 1
ATOM 4510 N N . LEU B 2 412 ? 0.128 -23.781 27.518 1.00 72.51 510 LEU B N 1
ATOM 4511 C CA . LEU B 2 412 ? 0.200 -22.454 28.144 1.00 69.96 510 LEU B CA 1
ATOM 4512 C C . LEU B 2 412 ? 1.444 -21.664 27.790 1.00 72.07 510 LEU B C 1
ATOM 4513 O O . LEU B 2 412 ? 1.388 -20.447 27.653 1.00 69.33 510 LEU B O 1
ATOM 4518 N N . GLU B 2 413 ? 2.567 -22.346 27.619 1.00 77.62 511 GLU B N 1
ATOM 4519 C CA . GLU B 2 413 ? 3.786 -21.681 27.145 1.00 81.01 511 GLU B CA 1
ATOM 4520 C C . GLU B 2 413 ? 3.662 -21.109 25.719 1.00 80.79 511 GLU B C 1
ATOM 4521 O O . GLU B 2 413 ? 4.475 -20.271 25.340 1.00 82.44 511 GLU B O 1
ATOM 4527 N N . ARG B 2 414 ? 2.641 -21.534 24.957 1.00 79.54 512 ARG B N 1
ATOM 4528 C CA . ARG B 2 414 ? 2.487 -21.183 23.543 1.00 79.53 512 ARG B CA 1
ATOM 4529 C C . ARG B 2 414 ? 1.314 -20.256 23.160 1.00 74.07 512 ARG B C 1
ATOM 4530 O O . ARG B 2 414 ? 1.028 -20.114 21.976 1.00 73.71 512 ARG B O 1
ATOM 4538 N N . LEU B 2 415 ? 0.641 -19.619 24.123 1.00 69.06 513 LEU B N 1
ATOM 4539 C CA . LEU B 2 415 ? -0.554 -18.828 23.824 1.00 63.78 513 LEU B CA 1
ATOM 4540 C C . LEU B 2 415 ? -0.246 -17.675 22.880 1.00 62.08 513 LEU B C 1
ATOM 4541 O O . LEU B 2 415 ? 0.718 -16.952 23.099 1.00 63.67 513 LEU B O 1
ATOM 4546 N N . LYS B 2 416 ? -1.061 -17.517 21.839 1.00 59.57 514 LYS B N 1
ATOM 4547 C CA . LYS B 2 416 ? -1.052 -16.323 20.994 1.00 58.62 514 LYS B CA 1
ATOM 4548 C C . LYS B 2 416 ? -2.462 -15.692 20.961 1.00 53.93 514 LYS B C 1
ATOM 4549 O O . LYS B 2 416 ? -3.407 -16.367 20.612 1.00 53.82 514 LYS B O 1
ATOM 4555 N N . LEU B 2 417 ? -2.565 -14.399 21.280 1.00 50.69 515 LEU B N 1
ATOM 4556 C CA . LEU B 2 417 ? -3.835 -13.670 21.398 1.00 46.80 515 LEU B CA 1
ATOM 4557 C C . LEU B 2 417 ? -3.936 -12.678 20.249 1.00 46.54 515 LEU B C 1
ATOM 4558 O O . LEU B 2 417 ? -2.940 -12.033 19.879 1.00 47.85 515 LEU B O 1
ATOM 4563 N N . GLU B 2 418 ? -5.124 -12.597 19.654 1.00 44.25 516 GLU B N 1
ATOM 4564 C CA . GLU B 2 418 ? -5.421 -11.632 18.587 1.00 43.58 516 GLU B CA 1
ATOM 4565 C C . GLU B 2 418 ? -5.646 -10.248 19.194 1.00 40.85 516 GLU B C 1
ATOM 4566 O O . GLU B 2 418 ? -5.773 -10.133 20.416 1.00 39.18 516 GLU B O 1
ATOM 4572 N N . PRO B 2 419 ? -5.674 -9.185 18.352 1.00 40.94 517 PRO B N 1
ATOM 4573 C CA . PRO B 2 419 ? -5.977 -7.833 18.839 1.00 39.80 517 PRO B CA 1
ATOM 4574 C C . PRO B 2 419 ? -7.243 -7.767 19.658 1.00 37.87 517 PRO B C 1
ATOM 4575 O O . PRO B 2 419 ? -8.271 -8.263 19.180 1.00 37.27 517 PRO B O 1
ATOM 4579 N N . HIS B 2 420 ? -7.147 -7.175 20.862 1.00 37.13 518 HIS B N 1
ATOM 4580 C CA . HIS B 2 420 ? -8.265 -6.973 21.787 1.00 35.84 518 HIS B CA 1
ATOM 4581 C C . HIS B 2 420 ? -8.935 -8.262 22.340 1.00 34.70 518 HIS B C 1
ATOM 4582 O O . HIS B 2 420 ? -10.020 -8.183 22.953 1.00 33.89 518 HIS B O 1
ATOM 4589 N N . GLU B 2 421 ? -8.301 -9.427 22.168 1.00 35.12 519 GLU B N 1
ATOM 4590 C CA . GLU B 2 421 ? -8.847 -10.717 22.648 1.00 35.15 519 GLU B CA 1
ATOM 4591 C C . GLU B 2 421 ? -8.611 -10.952 24.139 1.00 34.65 519 GLU B C 1
ATOM 4592 O O . GLU B 2 421 ? -7.541 -10.608 24.684 1.00 34.73 519 GLU B O 1
ATOM 4598 N N . GLY B 2 422 ? -9.622 -11.505 24.814 1.00 33.70 520 GLY B N 1
ATOM 4599 C CA . GLY B 2 422 ? -9.464 -12.028 26.169 1.00 33.52 520 GLY B CA 1
ATOM 4600 C C . GLY B 2 422 ? -9.742 -13.519 26.224 1.00 33.70 520 GLY B C 1
ATOM 4601 O O . GLY B 2 422 ? -10.642 -14.005 25.548 1.00 34.21 520 GLY B O 1
ATOM 4602 N N . LEU B 2 423 ? -8.967 -14.254 27.016 1.00 34.58 521 LEU B N 1
ATOM 4603 C CA . LEU B 2 423 ? -9.161 -15.693 27.254 1.00 35.03 521 LEU B CA 1
ATOM 4604 C C . LEU B 2 423 ? -9.418 -16.000 28.717 1.00 35.17 521 LEU B C 1
ATOM 4605 O O . LEU B 2 423 ? -8.802 -15.381 29.613 1.00 35.12 521 LEU B O 1
ATOM 4610 N N . LEU B 2 424 ? -10.345 -16.934 28.937 1.00 35.38 522 LEU B N 1
ATOM 4611 C CA . LEU B 2 424 ? -10.679 -17.478 30.243 1.00 36.56 522 LEU B CA 1
ATOM 4612 C C . LEU B 2 424 ? -10.363 -18.973 30.181 1.00 39.03 522 LEU B C 1
ATOM 4613 O O . LEU B 2 424 ? -11.049 -19.695 29.451 1.00 39.77 522 LEU B O 1
ATOM 4618 N N . LEU B 2 425 ? -9.330 -19.416 30.908 1.00 40.88 523 LEU B N 1
ATOM 4619 C CA . LEU B 2 425 ? -8.985 -20.869 30.997 1.00 43.97 523 LEU B CA 1
ATOM 4620 C C . LEU B 2 425 ? -9.219 -21.386 32.393 1.00 45.15 523 LEU B C 1
ATOM 4621 O O . LEU B 2 425 ? -9.286 -20.626 33.333 1.00 42.42 523 LEU B O 1
ATOM 4626 N N . ARG B 2 426 ? -9.305 -22.713 32.514 1.00 48.52 524 ARG B N 1
ATOM 4627 C CA . ARG B 2 426 ? -9.623 -23.362 33.789 1.00 50.75 524 ARG B CA 1
ATOM 4628 C C . ARG B 2 426 ? -8.712 -24.559 33.995 1.00 54.03 524 ARG B C 1
ATOM 4629 O O . ARG B 2 426 ? -8.309 -25.190 33.023 1.00 55.12 524 ARG B O 1
ATOM 4637 N N . PHE B 2 427 ? -8.405 -24.864 35.253 1.00 55.45 525 PHE B N 1
ATOM 4638 C CA . PHE B 2 427 ? -7.657 -26.091 35.578 1.00 59.66 525 PHE B CA 1
ATOM 4639 C C . PHE B 2 427 ? -7.973 -26.598 36.997 1.00 61.99 525 PHE B C 1
ATOM 4640 O O . PHE B 2 427 ? -8.150 -25.772 37.916 1.00 60.61 525 PHE B O 1
ATOM 4648 N N . PRO B 2 428 ? -8.033 -27.954 37.187 1.00 65.52 526 PRO B N 1
ATOM 4649 C CA . PRO B 2 428 ? -8.496 -28.544 38.461 1.00 66.56 526 PRO B CA 1
ATOM 4650 C C . PRO B 2 428 ? -7.477 -28.441 39.617 1.00 67.49 526 PRO B C 1
ATOM 4651 O O . PRO B 2 428 ? -6.268 -28.221 39.385 1.00 68.51 526 PRO B O 1
ATOM 4655 N N . TYR B 2 429 ? -7.979 -28.587 40.849 1.00 66.82 527 TYR B N 1
ATOM 4656 C CA . TYR B 2 429 ? -7.105 -28.835 42.000 1.00 68.77 527 TYR B CA 1
ATOM 4657 C C . TYR B 2 429 ? -6.343 -30.150 41.801 1.00 72.15 527 TYR B C 1
ATOM 4658 O O . TYR B 2 429 ? -6.962 -31.219 41.744 1.00 72.69 527 TYR B O 1
ATOM 4667 N N . ALA B 2 430 ? -5.019 -30.046 41.673 1.00 74.18 528 ALA B N 1
ATOM 4668 C CA . ALA B 2 430 ? -4.117 -31.175 41.785 1.00 78.72 528 ALA B CA 1
ATOM 4669 C C . ALA B 2 430 ? -3.367 -30.929 43.093 1.00 81.04 528 ALA B C 1
ATOM 4670 O O . ALA B 2 430 ? -2.937 -29.794 43.343 1.00 80.12 528 ALA B O 1
ATOM 4672 N N . ALA B 2 431 ? -3.271 -31.961 43.937 1.00 84.24 529 ALA B N 1
ATOM 4673 C CA . ALA B 2 431 ? -2.452 -31.921 45.157 1.00 87.18 529 ALA B CA 1
ATOM 4674 C C . ALA B 2 431 ? -1.014 -31.581 44.800 1.00 89.54 529 ALA B C 1
ATOM 4675 O O . ALA B 2 431 ? -0.502 -32.051 43.784 1.00 90.80 529 ALA B O 1
ATOM 4678 N N . ILE C 1 8 ? 30.640 -12.042 55.457 1.00 55.68 8 ILE C N 1
ATOM 4679 C CA . ILE C 1 8 ? 30.102 -12.176 56.840 1.00 52.73 8 ILE C CA 1
ATOM 4680 C C . ILE C 1 8 ? 29.066 -13.330 56.839 1.00 51.85 8 ILE C C 1
ATOM 4681 O O . ILE C 1 8 ? 27.951 -13.110 56.386 1.00 49.10 8 ILE C O 1
ATOM 4686 N N . PRO C 1 9 ? 29.408 -14.547 57.353 1.00 52.95 9 PRO C N 1
ATOM 4687 C CA . PRO C 1 9 ? 28.367 -15.602 57.477 1.00 52.38 9 PRO C CA 1
ATOM 4688 C C . PRO C 1 9 ? 27.239 -15.259 58.460 1.00 49.11 9 PRO C C 1
ATOM 4689 O O . PRO C 1 9 ? 27.419 -14.407 59.358 1.00 47.70 9 PRO C O 1
ATOM 4693 N N . ALA C 1 10 ? 26.075 -15.897 58.270 1.00 46.97 10 ALA C N 1
ATOM 4694 C CA . ALA C 1 10 ? 24.957 -15.750 59.184 1.00 45.24 10 ALA C CA 1
ATOM 4695 C C . ALA C 1 10 ? 25.332 -16.275 60.566 1.00 45.21 10 ALA C C 1
ATOM 4696 O O . ALA C 1 10 ? 26.078 -17.227 60.674 1.00 46.74 10 ALA C O 1
ATOM 4698 N N . PRO C 1 11 ? 24.818 -15.644 61.626 1.00 42.83 11 PRO C N 1
ATOM 4699 C CA . PRO C 1 11 ? 25.126 -16.201 62.958 1.00 43.79 11 PRO C CA 1
ATOM 4700 C C . PRO C 1 11 ? 24.364 -17.476 63.206 1.00 44.42 11 PRO C C 1
ATOM 4701 O O . PRO C 1 11 ? 23.293 -17.681 62.601 1.00 43.22 11 PRO C O 1
ATOM 4705 N N . PRO C 1 12 ? 24.851 -18.291 64.147 1.00 46.43 12 PRO C N 1
ATOM 4706 C CA . PRO C 1 12 ? 23.997 -19.387 64.612 1.00 47.31 12 PRO C CA 1
ATOM 4707 C C . PRO C 1 12 ? 22.752 -18.849 65.317 1.00 44.93 12 PRO C C 1
ATOM 4708 O O . PRO C 1 12 ? 22.788 -17.778 65.949 1.00 42.23 12 PRO C O 1
ATOM 4712 N N . LEU C 1 13 ? 21.650 -19.579 65.184 1.00 45.11 13 LEU C N 1
ATOM 4713 C CA . LEU C 1 13 ? 20.392 -19.140 65.740 1.00 43.28 13 LEU C CA 1
ATOM 4714 C C . LEU C 1 13 ? 20.417 -19.133 67.271 1.00 42.62 13 LEU C C 1
ATOM 4715 O O . LEU C 1 13 ? 19.729 -18.332 67.886 1.00 40.92 13 LEU C O 1
ATOM 4720 N N . SER C 1 14 ? 21.243 -19.962 67.874 1.00 43.60 14 SER C N 1
ATOM 4721 C CA . SER C 1 14 ? 21.432 -19.942 69.316 1.00 43.73 14 SER C CA 1
ATOM 4722 C C . SER C 1 14 ? 21.853 -18.584 69.869 1.00 42.10 14 SER C C 1
ATOM 4723 O O . SER C 1 14 ? 21.611 -18.321 71.027 1.00 41.76 14 SER C O 1
ATOM 4726 N N . LYS C 1 15 ? 22.459 -17.731 69.040 1.00 41.18 15 LYS C N 1
ATOM 4727 C CA . LYS C 1 15 ? 22.842 -16.340 69.412 1.00 40.23 15 LYS C CA 1
ATOM 4728 C C . LYS C 1 15 ? 21.807 -15.265 69.194 1.00 36.83 15 LYS C C 1
ATOM 4729 O O . LYS C 1 15 ? 22.086 -14.074 69.456 1.00 35.94 15 LYS C O 1
ATOM 4735 N N . VAL C 1 16 ? 20.621 -15.632 68.697 1.00 35.01 16 VAL C N 1
ATOM 4736 C CA . VAL C 1 16 ? 19.548 -14.683 68.413 1.00 32.14 16 VAL C CA 1
ATOM 4737 C C . VAL C 1 16 ? 18.417 -14.939 69.418 1.00 31.97 16 VAL C C 1
ATOM 4738 O O . VAL C 1 16 ? 17.708 -15.937 69.276 1.00 31.98 16 VAL C O 1
ATOM 4742 N N . PRO C 1 17 ? 18.258 -14.063 70.444 1.00 31.76 17 PRO C N 1
ATOM 4743 C CA . PRO C 1 17 ? 17.165 -14.298 71.419 1.00 31.68 17 PRO C CA 1
ATOM 4744 C C . PRO C 1 17 ? 15.787 -14.178 70.833 1.00 29.91 17 PRO C C 1
ATOM 4745 O O . PRO C 1 17 ? 15.616 -13.487 69.803 1.00 28.37 17 PRO C O 1
ATOM 4749 N N . LEU C 1 18 ? 14.815 -14.857 71.462 1.00 30.82 18 LEU C N 1
ATOM 4750 C CA . LEU C 1 18 ? 13.372 -14.793 71.127 1.00 30.25 18 LEU C CA 1
ATOM 4751 C C . LEU C 1 18 ? 12.561 -14.062 72.230 1.00 30.06 18 LEU C C 1
ATOM 4752 O O . LEU C 1 18 ? 12.688 -14.448 73.383 1.00 30.58 18 LEU C O 1
ATOM 4757 N N . GLN C 1 19 ? 11.807 -13.003 71.925 1.00 28.30 19 GLN C N 1
ATOM 4758 C CA . GLN C 1 19 ? 10.988 -12.307 72.953 1.00 29.39 19 GLN C CA 1
ATOM 4759 C C . GLN C 1 19 ? 10.143 -13.343 73.748 1.00 31.38 19 GLN C C 1
ATOM 4760 O O . GLN C 1 19 ? 9.361 -14.070 73.163 1.00 31.76 19 GLN C O 1
ATOM 4766 N N . GLN C 1 20 ? 10.294 -13.373 75.072 1.00 33.82 20 GLN C N 1
ATOM 4767 C CA . GLN C 1 20 ? 9.527 -14.296 75.915 1.00 36.49 20 GLN C CA 1
ATOM 4768 C C . GLN C 1 20 ? 8.005 -13.948 75.927 1.00 33.89 20 GLN C C 1
ATOM 4769 O O . GLN C 1 20 ? 7.626 -12.768 75.892 1.00 30.63 20 GLN C O 1
ATOM 4775 N N . ASN C 1 21 ? 7.160 -14.983 75.915 1.00 34.48 21 ASN C N 1
ATOM 4776 C CA . ASN C 1 21 ? 5.677 -14.811 76.028 1.00 34.98 21 ASN C CA 1
ATOM 4777 C C . ASN C 1 21 ? 5.116 -13.810 74.969 1.00 32.53 21 ASN C C 1
ATOM 4778 O O . ASN C 1 21 ? 4.397 -12.863 75.300 1.00 31.51 21 ASN C O 1
ATOM 4783 N N . PHE C 1 22 ? 5.530 -13.964 73.707 1.00 30.57 22 PHE C N 1
ATOM 4784 C CA . PHE C 1 22 ? 5.186 -12.983 72.655 1.00 28.40 22 PHE C CA 1
ATOM 4785 C C . PHE C 1 22 ? 3.675 -12.845 72.507 1.00 28.03 22 PHE C C 1
ATOM 4786 O O . PHE C 1 22 ? 2.959 -13.849 72.476 1.00 28.53 22 PHE C O 1
ATOM 4794 N N . GLN C 1 23 ? 3.218 -11.597 72.441 1.00 26.98 23 GLN C N 1
ATOM 4795 C CA . GLN C 1 23 ? 1.793 -11.219 72.385 1.00 27.80 23 GLN C CA 1
ATOM 4796 C C . GLN C 1 23 ? 1.468 -10.648 70.967 1.00 26.62 23 GLN C C 1
ATOM 4797 O O . GLN C 1 23 ? 1.718 -9.452 70.650 1.00 25.58 23 GLN C O 1
ATOM 4803 N N . ASP C 1 24 ? 0.907 -11.498 70.131 1.00 26.62 24 ASP C N 1
ATOM 4804 C CA . ASP C 1 24 ? 0.656 -11.135 68.721 1.00 26.15 24 ASP C CA 1
ATOM 4805 C C . ASP C 1 24 ? -0.287 -9.922 68.509 1.00 25.43 24 ASP C C 1
ATOM 4806 O O . ASP C 1 24 ? -0.056 -9.113 67.617 1.00 25.06 24 ASP C O 1
ATOM 4811 N N . ASN C 1 25 ? -1.338 -9.785 69.331 1.00 25.38 25 ASN C N 1
ATOM 4812 C CA . ASN C 1 25 ? -2.274 -8.648 69.161 1.00 25.52 25 ASN C CA 1
ATOM 4813 C C . ASN C 1 25 ? -1.634 -7.336 69.676 1.00 25.26 25 ASN C C 1
ATOM 4814 O O . ASN C 1 25 ? -1.829 -6.259 69.073 1.00 25.88 25 ASN C O 1
ATOM 4819 N N . GLN C 1 26 ? -0.827 -7.384 70.746 1.00 24.78 26 GLN C N 1
ATOM 4820 C CA . GLN C 1 26 ? -0.134 -6.162 71.179 1.00 24.72 26 GLN C CA 1
ATOM 4821 C C . GLN C 1 26 ? 0.907 -5.656 70.180 1.00 24.25 26 GLN C C 1
ATOM 4822 O O . GLN C 1 26 ? 1.175 -4.436 70.140 1.00 23.86 26 GLN C O 1
ATOM 4828 N N . PHE C 1 27 ? 1.469 -6.567 69.397 1.00 23.76 27 PHE C N 1
ATOM 4829 C CA . PHE C 1 27 ? 2.439 -6.191 68.308 1.00 23.40 27 PHE C CA 1
ATOM 4830 C C . PHE C 1 27 ? 1.822 -5.600 67.004 1.00 23.53 27 PHE C C 1
ATOM 4831 O O . PHE C 1 27 ? 2.545 -5.054 66.155 1.00 21.89 27 PHE C O 1
ATOM 4839 N N . HIS C 1 28 ? 0.509 -5.709 66.811 1.00 23.48 28 HIS C N 1
ATOM 4840 C CA . HIS C 1 28 ? -0.113 -5.280 65.535 1.00 23.20 28 HIS C CA 1
ATOM 4841 C C . HIS C 1 28 ? -0.080 -3.774 65.341 1.00 23.06 28 HIS C C 1
ATOM 4842 O O . HIS C 1 28 ? 0.092 -3.044 66.318 1.00 23.28 28 HIS C O 1
ATOM 4849 N N . GLY C 1 29 ? -0.252 -3.336 64.081 1.00 23.19 29 GLY C N 1
ATOM 4850 C CA . GLY C 1 29 ? -0.316 -1.890 63.747 1.00 23.32 29 GLY C CA 1
ATOM 4851 C C . GLY C 1 29 ? 0.884 -1.388 63.030 1.00 23.16 29 GLY C C 1
ATOM 4852 O O . GLY C 1 29 ? 1.637 -2.208 62.428 1.00 22.96 29 GLY C O 1
ATOM 4853 N N . LYS C 1 30 ? 1.075 -0.053 63.070 1.00 23.01 30 LYS C N 1
ATOM 4854 C CA . LYS C 1 30 ? 2.128 0.618 62.283 1.00 23.21 30 LYS C CA 1
ATOM 4855 C C . LYS C 1 30 ? 3.444 0.661 63.068 1.00 21.81 30 LYS C C 1
ATOM 4856 O O . LYS C 1 30 ? 3.458 1.150 64.203 1.00 21.70 30 LYS C O 1
ATOM 4862 N N . TRP C 1 31 ? 4.530 0.344 62.375 1.00 20.89 31 TRP C N 1
ATOM 4863 C CA . TRP C 1 31 ? 5.888 0.457 62.931 1.00 20.54 31 TRP C CA 1
ATOM 4864 C C . TRP C 1 31 ? 6.773 1.171 61.911 1.00 21.01 31 TRP C C 1
ATOM 4865 O O . TRP C 1 31 ? 6.825 0.750 60.755 1.00 22.83 31 TRP C O 1
ATOM 4876 N N . TYR C 1 32 ? 7.448 2.233 62.334 1.00 20.50 32 TYR C N 1
ATOM 4877 C CA . TYR C 1 32 ? 8.385 2.967 61.448 1.00 21.35 32 TYR C CA 1
ATOM 4878 C C . TYR C 1 32 ? 9.745 2.263 61.441 1.00 20.92 32 TYR C C 1
ATOM 4879 O O . TYR C 1 32 ? 10.206 1.819 62.495 1.00 20.70 32 TYR C O 1
ATOM 4888 N N . VAL C 1 33 ? 10.427 2.209 60.286 1.00 21.33 33 VAL C N 1
ATOM 4889 C CA . VAL C 1 33 ? 11.774 1.530 60.198 1.00 22.50 33 VAL C CA 1
ATOM 4890 C C . VAL C 1 33 ? 12.896 2.576 60.557 1.00 22.70 33 VAL C C 1
ATOM 4891 O O . VAL C 1 33 ? 13.359 3.321 59.680 1.00 23.61 33 VAL C O 1
ATOM 4895 N N . VAL C 1 34 ? 13.263 2.648 61.844 1.00 21.61 34 VAL C N 1
ATOM 4896 C CA . VAL C 1 34 ? 14.178 3.630 62.410 1.00 22.09 34 VAL C CA 1
ATOM 4897 C C . VAL C 1 34 ? 15.665 3.296 62.113 1.00 22.97 34 VAL C C 1
ATOM 4898 O O . VAL C 1 34 ? 16.465 4.203 61.925 1.00 23.31 34 VAL C O 1
ATOM 4902 N N . GLY C 1 35 ? 16.014 2.001 62.195 1.00 22.66 35 GLY C N 1
ATOM 4903 C CA . GLY C 1 35 ? 17.381 1.489 61.911 1.00 22.70 35 GLY C CA 1
ATOM 4904 C C . GLY C 1 35 ? 17.393 0.189 61.128 1.00 21.97 35 GLY C C 1
ATOM 4905 O O . GLY C 1 35 ? 16.519 -0.659 61.277 1.00 21.25 35 GLY C O 1
ATOM 4906 N N . ARG C 1 36 ? 18.395 0.032 60.231 1.00 22.12 36 ARG C N 1
ATOM 4907 C CA . ARG C 1 36 ? 18.543 -1.148 59.369 1.00 23.23 36 ARG C CA 1
ATOM 4908 C C . ARG C 1 36 ? 20.025 -1.575 59.433 1.00 24.02 36 ARG C C 1
ATOM 4909 O O . ARG C 1 36 ? 20.916 -0.774 59.078 1.00 26.42 36 ARG C O 1
ATOM 4917 N N . ALA C 1 37 ? 20.306 -2.798 59.905 1.00 23.87 37 ALA C N 1
ATOM 4918 C CA . ALA C 1 37 ? 21.688 -3.391 59.963 1.00 24.45 37 ALA C CA 1
ATOM 4919 C C . ALA C 1 37 ? 21.766 -4.651 59.093 1.00 24.93 37 ALA C C 1
ATOM 4920 O O . ALA C 1 37 ? 20.932 -5.556 59.164 1.00 23.56 37 ALA C O 1
ATOM 4922 N N . GLY C 1 38 ? 22.738 -4.715 58.194 1.00 26.05 38 GLY C N 1
ATOM 4923 C CA . GLY C 1 38 ? 22.769 -5.799 57.240 1.00 26.95 38 GLY C CA 1
ATOM 4924 C C . GLY C 1 38 ? 23.981 -5.759 56.278 1.00 28.87 38 GLY C C 1
ATOM 4925 O O . GLY C 1 38 ? 24.819 -4.880 56.410 1.00 28.56 38 GLY C O 1
ATOM 4926 N N . ASN C 1 39 ? 24.006 -6.686 55.320 1.00 30.67 39 ASN C N 1
ATOM 4927 C CA . ASN C 1 39 ? 25.080 -6.808 54.300 1.00 34.27 39 ASN C CA 1
ATOM 4928 C C . ASN C 1 39 ? 24.534 -6.566 52.878 1.00 34.23 39 ASN C C 1
ATOM 4929 O O . ASN C 1 39 ? 24.769 -7.371 51.991 1.00 35.77 39 ASN C O 1
ATOM 4934 N N . THR C 1 40 ? 23.852 -5.439 52.680 1.00 32.46 40 THR C N 1
ATOM 4935 C CA . THR C 1 40 ? 23.235 -5.048 51.379 1.00 32.64 40 THR C CA 1
ATOM 4936 C C . THR C 1 40 ? 24.040 -4.046 50.523 1.00 34.05 40 THR C C 1
ATOM 4937 O O . THR C 1 40 ? 23.702 -3.877 49.344 1.00 34.06 40 THR C O 1
ATOM 4941 N N . GLY C 1 41 ? 25.118 -3.460 51.090 1.00 33.50 41 GLY C N 1
ATOM 4942 C CA . GLY C 1 41 ? 25.821 -2.305 50.510 1.00 34.16 41 GLY C CA 1
ATOM 4943 C C . GLY C 1 41 ? 25.482 -0.902 51.086 1.00 32.14 41 GLY C C 1
ATOM 4944 O O . GLY C 1 41 ? 26.214 0.063 50.783 1.00 33.29 41 GLY C O 1
ATOM 4945 N N . LEU C 1 42 ? 24.444 -0.775 51.910 1.00 30.38 42 LEU C N 1
ATOM 4946 C CA . LEU C 1 42 ? 24.187 0.466 52.682 1.00 29.82 42 LEU C CA 1
ATOM 4947 C C . LEU C 1 42 ? 25.293 0.639 53.712 1.00 29.71 42 LEU C C 1
ATOM 4948 O O . LEU C 1 42 ? 25.790 -0.371 54.216 1.00 30.26 42 LEU C O 1
ATOM 4953 N N . ARG C 1 43 ? 25.767 1.881 53.910 1.00 30.08 43 ARG C N 1
ATOM 4954 C CA . ARG C 1 43 ? 26.881 2.203 54.859 1.00 30.98 43 ARG C CA 1
ATOM 4955 C C . ARG C 1 43 ? 26.603 3.514 55.603 1.00 30.62 43 ARG C C 1
ATOM 4956 O O . ARG C 1 43 ? 25.910 4.373 55.054 1.00 29.64 43 ARG C O 1
ATOM 4964 N N . GLU C 1 44 ? 27.188 3.685 56.809 1.00 31.74 44 GLU C N 1
ATOM 4965 C CA . GLU C 1 44 ? 26.931 4.857 57.684 1.00 33.22 44 GLU C CA 1
ATOM 4966 C C . GLU C 1 44 ? 27.367 6.194 57.071 1.00 34.58 44 GLU C C 1
ATOM 4967 O O . GLU C 1 44 ? 26.779 7.212 57.368 1.00 35.01 44 GLU C O 1
ATOM 4973 N N . ASP C 1 45 ? 28.401 6.189 56.223 1.00 35.73 45 ASP C N 1
ATOM 4974 C CA . ASP C 1 45 ? 28.968 7.427 55.692 1.00 38.01 45 ASP C CA 1
ATOM 4975 C C . ASP C 1 45 ? 28.359 7.937 54.362 1.00 36.41 45 ASP C C 1
ATOM 4976 O O . ASP C 1 45 ? 28.992 8.752 53.664 1.00 37.95 45 ASP C O 1
ATOM 4981 N N . LYS C 1 46 ? 27.199 7.427 53.974 1.00 34.13 46 LYS C N 1
ATOM 4982 C CA . LYS C 1 46 ? 26.504 7.881 52.739 1.00 33.62 46 LYS C CA 1
ATOM 4983 C C . LYS C 1 46 ? 24.981 7.869 52.914 1.00 31.47 46 LYS C C 1
ATOM 4984 O O . LYS C 1 46 ? 24.515 7.395 53.946 1.00 29.45 46 LYS C O 1
ATOM 4990 N N . ASP C 1 47 ? 24.255 8.408 51.927 1.00 31.43 47 ASP C N 1
ATOM 4991 C CA . ASP C 1 47 ? 22.757 8.472 51.987 1.00 30.96 47 ASP C CA 1
ATOM 4992 C C . ASP C 1 47 ? 22.146 7.151 52.493 1.00 29.48 47 ASP C C 1
ATOM 4993 O O . ASP C 1 47 ? 22.244 6.123 51.788 1.00 28.94 47 ASP C O 1
ATOM 4998 N N . PRO C 1 48 ? 21.473 7.194 53.672 1.00 28.04 48 PRO C N 1
ATOM 4999 C CA . PRO C 1 48 ? 20.877 5.999 54.278 1.00 27.58 48 PRO C CA 1
ATOM 5000 C C . PRO C 1 48 ? 19.486 5.640 53.739 1.00 27.00 48 PRO C C 1
ATOM 5001 O O . PRO C 1 48 ? 18.928 4.634 54.173 1.00 26.86 48 PRO C O 1
ATOM 5005 N N . GLY C 1 49 ? 18.933 6.476 52.845 1.00 27.86 49 GLY C N 1
ATOM 5006 C CA . GLY C 1 49 ? 17.592 6.298 52.303 1.00 27.65 49 GLY C CA 1
ATOM 5007 C C . GLY C 1 49 ? 16.530 7.074 53.102 1.00 27.89 49 GLY C C 1
ATOM 5008 O O . GLY C 1 49 ? 16.796 7.574 54.169 1.00 26.10 49 GLY C O 1
ATOM 5009 N N . LYS C 1 50 ? 15.327 7.171 52.547 1.00 28.59 50 LYS C N 1
ATOM 5010 C CA . LYS C 1 50 ? 14.215 7.802 53.248 1.00 29.86 50 LYS C CA 1
ATOM 5011 C C . LYS C 1 50 ? 13.469 6.765 54.024 1.00 26.89 50 LYS C C 1
ATOM 5012 O O . LYS C 1 50 ? 13.380 5.644 53.595 1.00 26.35 50 LYS C O 1
ATOM 5018 N N . MET C 1 51 ? 12.899 7.165 55.159 1.00 25.73 51 MET C N 1
ATOM 5019 C CA . MET C 1 51 ? 12.108 6.291 56.055 1.00 24.56 51 MET C CA 1
ATOM 5020 C C . MET C 1 51 ? 10.837 5.742 55.416 1.00 24.76 51 MET C C 1
ATOM 5021 O O . MET C 1 51 ? 10.131 6.477 54.719 1.00 24.78 51 MET C O 1
ATOM 5026 N N . PHE C 1 52 ? 10.591 4.440 55.588 1.00 23.65 52 PHE C N 1
ATOM 5027 C CA . PHE C 1 52 ? 9.288 3.842 55.225 1.00 24.19 52 PHE C CA 1
ATOM 5028 C C . PHE C 1 52 ? 8.625 3.231 56.484 1.00 22.51 52 PHE C C 1
ATOM 5029 O O . PHE C 1 52 ? 9.264 3.125 57.569 1.00 21.75 52 PHE C O 1
ATOM 5037 N N . ALA C 1 53 ? 7.337 2.868 56.358 1.00 22.66 53 ALA C N 1
ATOM 5038 C CA . ALA C 1 53 ? 6.586 2.197 57.428 1.00 21.85 53 ALA C CA 1
ATOM 5039 C C . ALA C 1 53 ? 6.188 0.755 57.022 1.00 21.74 53 ALA C C 1
ATOM 5040 O O . ALA C 1 53 ? 5.967 0.486 55.817 1.00 20.95 53 ALA C O 1
ATOM 5042 N N . THR C 1 54 ? 6.014 -0.107 58.043 1.00 21.73 54 THR C N 1
ATOM 5043 C CA . THR C 1 54 ? 5.558 -1.506 57.943 1.00 21.51 54 THR C CA 1
ATOM 5044 C C . THR C 1 54 ? 4.255 -1.639 58.790 1.00 22.66 54 THR C C 1
ATOM 5045 O O . THR C 1 54 ? 4.278 -1.316 59.973 1.00 22.12 54 THR C O 1
ATOM 5049 N N . ILE C 1 55 ? 3.161 -2.102 58.189 1.00 21.77 55 ILE C N 1
ATOM 5050 C CA . ILE C 1 55 ? 1.916 -2.291 58.955 1.00 23.11 55 ILE C CA 1
ATOM 5051 C C . ILE C 1 55 ? 1.652 -3.785 59.126 1.00 23.79 55 ILE C C 1
ATOM 5052 O O . ILE C 1 55 ? 1.485 -4.496 58.105 1.00 24.43 55 ILE C O 1
ATOM 5057 N N . TYR C 1 56 ? 1.475 -4.233 60.392 1.00 23.98 56 TYR C N 1
ATOM 5058 C CA . TYR C 1 56 ? 1.210 -5.638 60.725 1.00 24.05 56 TYR C CA 1
ATOM 5059 C C . TYR C 1 56 ? -0.273 -5.800 61.042 1.00 24.93 56 TYR C C 1
ATOM 5060 O O . TYR C 1 56 ? -0.739 -5.247 62.066 1.00 23.73 56 TYR C O 1
ATOM 5069 N N . GLU C 1 57 ? -1.027 -6.520 60.192 1.00 25.92 57 GLU C N 1
ATOM 5070 C CA . GLU C 1 57 ? -2.452 -6.777 60.432 1.00 27.65 57 GLU C CA 1
ATOM 5071 C C . GLU C 1 57 ? -2.616 -8.266 60.813 1.00 28.30 57 GLU C C 1
ATOM 5072 O O . GLU C 1 57 ? -2.330 -9.159 60.018 1.00 27.40 57 GLU C O 1
ATOM 5078 N N . LEU C 1 58 ? -3.088 -8.527 62.028 1.00 28.49 58 LEU C N 1
ATOM 5079 C CA . LEU C 1 58 ? -3.330 -9.899 62.505 1.00 29.46 58 LEU C CA 1
ATOM 5080 C C . LEU C 1 58 ? -4.621 -10.454 61.972 1.00 31.62 58 LEU C C 1
ATOM 5081 O O . LEU C 1 58 ? -5.707 -9.901 62.238 1.00 30.77 58 LEU C O 1
ATOM 5086 N N . LYS C 1 59 ? -4.527 -11.602 61.297 1.00 33.44 59 LYS C N 1
ATOM 5087 C CA . LYS C 1 59 ? -5.687 -12.295 60.735 1.00 37.79 59 LYS C CA 1
ATOM 5088 C C . LYS C 1 59 ? -6.277 -13.354 61.697 1.00 39.02 59 LYS C C 1
ATOM 5089 O O . LYS C 1 59 ? -5.646 -13.733 62.693 1.00 36.40 59 LYS C O 1
ATOM 5095 N N . GLU C 1 60 ? -7.462 -13.843 61.340 1.00 48.38 60 GLU C N 1
ATOM 5096 C CA . GLU C 1 60 ? -8.225 -14.788 62.176 1.00 52.52 60 GLU C CA 1
ATOM 5097 C C . GLU C 1 60 ? -7.457 -16.110 62.314 1.00 51.82 60 GLU C C 1
ATOM 5098 O O . GLU C 1 60 ? -7.546 -16.786 63.356 1.00 52.08 60 GLU C O 1
ATOM 5104 N N . ASP C 1 61 ? -6.670 -16.457 61.284 1.00 49.19 61 ASP C N 1
ATOM 5105 C CA . ASP C 1 61 ? -5.814 -17.656 61.348 1.00 49.18 61 ASP C CA 1
ATOM 5106 C C . ASP C 1 61 ? -4.439 -17.462 62.034 1.00 45.72 61 ASP C C 1
ATOM 5107 O O . ASP C 1 61 ? -3.627 -18.382 62.023 1.00 44.49 61 ASP C O 1
ATOM 5112 N N . LYS C 1 62 ? -4.188 -16.278 62.601 1.00 43.23 62 LYS C N 1
ATOM 5113 C CA . LYS C 1 62 ? -2.958 -15.936 63.329 1.00 41.66 62 LYS C CA 1
ATOM 5114 C C . LYS C 1 62 ? -1.705 -15.655 62.471 1.00 37.68 62 LYS C C 1
ATOM 5115 O O . LYS C 1 62 ? -0.640 -15.392 63.036 1.00 35.21 62 LYS C O 1
ATOM 5121 N N . SER C 1 63 ? -1.846 -15.641 61.135 1.00 36.85 63 SER C N 1
ATOM 5122 C CA . SER C 1 63 ? -0.825 -15.065 60.252 1.00 34.51 63 SER C CA 1
ATOM 5123 C C . SER C 1 63 ? -0.901 -13.524 60.329 1.00 31.94 63 SER C C 1
ATOM 5124 O O . SER C 1 63 ? -1.912 -12.992 60.783 1.00 31.99 63 SER C O 1
ATOM 5127 N N . TYR C 1 64 ? 0.126 -12.819 59.871 1.00 28.94 64 TYR C N 1
ATOM 5128 C CA . TYR C 1 64 ? 0.010 -11.361 59.651 1.00 27.87 64 TYR C CA 1
ATOM 5129 C C . TYR C 1 64 ? 0.017 -11.078 58.145 1.00 28.13 64 TYR C C 1
ATOM 5130 O O . TYR C 1 64 ? 0.822 -11.698 57.407 1.00 28.29 64 TYR C O 1
ATOM 5139 N N . ASN C 1 65 ? -0.870 -10.192 57.671 1.00 28.18 65 ASN C N 1
ATOM 5140 C CA . ASN C 1 65 ? -0.644 -9.510 56.378 1.00 27.44 65 ASN C CA 1
ATOM 5141 C C . ASN C 1 65 ? 0.251 -8.313 56.659 1.00 25.58 65 ASN C C 1
ATOM 5142 O O . ASN C 1 65 ? -0.010 -7.514 57.564 1.00 24.17 65 ASN C O 1
ATOM 5147 N N . VAL C 1 66 ? 1.412 -8.252 55.989 1.00 24.09 66 VAL C N 1
ATOM 5148 C CA . VAL C 1 66 ? 2.378 -7.203 56.229 1.00 23.29 66 VAL C CA 1
ATOM 5149 C C . VAL C 1 66 ? 2.419 -6.253 55.004 1.00 23.62 66 VAL C C 1
ATOM 5150 O O . VAL C 1 66 ? 2.737 -6.714 53.903 1.00 24.91 66 VAL C O 1
ATOM 5154 N N . THR C 1 67 ? 2.155 -4.955 55.218 1.00 23.28 67 THR C N 1
ATOM 5155 C CA . THR C 1 67 ? 2.144 -3.929 54.154 1.00 23.77 67 THR C CA 1
ATOM 5156 C C . THR C 1 67 ? 3.378 -2.982 54.279 1.00 22.44 67 THR C C 1
ATOM 5157 O O . THR C 1 67 ? 3.643 -2.457 55.354 1.00 22.64 67 THR C O 1
ATOM 5161 N N . TYR C 1 68 ? 4.147 -2.790 53.196 1.00 22.39 68 TYR C N 1
ATOM 5162 C CA . TYR C 1 68 ? 5.145 -1.713 53.145 1.00 21.80 68 TYR C CA 1
ATOM 5163 C C . TYR C 1 68 ? 4.549 -0.480 52.470 1.00 22.27 68 TYR C C 1
ATOM 5164 O O . TYR C 1 68 ? 3.945 -0.594 51.374 1.00 22.91 68 TYR C O 1
ATOM 5173 N N . VAL C 1 69 ? 4.717 0.681 53.096 1.00 22.36 69 VAL C N 1
ATOM 5174 C CA . VAL C 1 69 ? 4.221 1.955 52.582 1.00 23.43 69 VAL C CA 1
ATOM 5175 C C . VAL C 1 69 ? 5.417 2.908 52.465 1.00 22.86 69 VAL C C 1
ATOM 5176 O O . VAL C 1 69 ? 6.175 3.094 53.462 1.00 22.20 69 VAL C O 1
ATOM 5180 N N . TRP C 1 70 ? 5.631 3.487 51.281 1.00 23.36 70 TRP C N 1
ATOM 5181 C CA . TRP C 1 70 ? 6.723 4.447 51.064 1.00 23.85 70 TRP C CA 1
ATOM 5182 C C . TRP C 1 70 ? 6.435 5.522 50.028 1.00 25.08 70 TRP C C 1
ATOM 5183 O O . TRP C 1 70 ? 5.445 5.433 49.292 1.00 24.50 70 TRP C O 1
ATOM 5194 N N . PHE C 1 71 ? 7.318 6.519 49.975 1.00 25.74 71 PHE C N 1
ATOM 5195 C CA . PHE C 1 71 ? 7.214 7.604 49.018 1.00 28.01 71 PHE C CA 1
ATOM 5196 C C . PHE C 1 71 ? 8.183 7.351 47.850 1.00 30.41 71 PHE C C 1
ATOM 5197 O O . PHE C 1 71 ? 9.386 7.314 48.079 1.00 28.96 71 PHE C O 1
ATOM 5205 N N . GLY C 1 72 ? 7.632 7.150 46.652 1.00 31.73 72 GLY C N 1
ATOM 5206 C CA . GLY C 1 72 ? 8.412 6.947 45.439 1.00 36.59 72 GLY C CA 1
ATOM 5207 C C . GLY C 1 72 ? 8.803 8.281 44.834 1.00 40.51 72 GLY C C 1
ATOM 5208 O O . GLY C 1 72 ? 9.138 9.221 45.577 1.00 41.76 72 GLY C O 1
ATOM 5209 N N . GLN C 1 73 ? 8.733 8.413 43.513 1.00 44.34 73 GLN C N 1
ATOM 5210 C CA . GLN C 1 73 ? 9.300 9.624 42.892 1.00 47.04 73 GLN C CA 1
ATOM 5211 C C . GLN C 1 73 ? 8.401 10.846 43.067 1.00 46.04 73 GLN C C 1
ATOM 5212 O O . GLN C 1 73 ? 8.893 11.924 43.505 1.00 46.47 73 GLN C O 1
ATOM 5218 N N . LYS C 1 74 ? 7.111 10.702 42.755 1.00 43.71 74 LYS C N 1
ATOM 5219 C CA . LYS C 1 74 ? 6.154 11.770 43.077 1.00 43.76 74 LYS C CA 1
ATOM 5220 C C . LYS C 1 74 ? 4.832 11.239 43.630 1.00 40.89 74 LYS C C 1
ATOM 5221 O O . LYS C 1 74 ? 3.850 11.952 43.599 1.00 42.46 74 LYS C O 1
ATOM 5227 N N . LYS C 1 75 ? 4.782 10.007 44.111 1.00 36.98 75 LYS C N 1
ATOM 5228 C CA . LYS C 1 75 ? 3.524 9.485 44.675 1.00 35.81 75 LYS C CA 1
ATOM 5229 C C . LYS C 1 75 ? 3.818 8.403 45.735 1.00 32.23 75 LYS C C 1
ATOM 5230 O O . LYS C 1 75 ? 4.892 7.834 45.759 1.00 30.72 75 LYS C O 1
ATOM 5236 N N . CYS C 1 76 ? 2.824 8.108 46.573 1.00 30.02 76 CYS C N 1
ATOM 5237 C CA . CYS C 1 76 ? 2.877 6.985 47.499 1.00 28.32 76 CYS C CA 1
ATOM 5238 C C . CYS C 1 76 ? 2.814 5.643 46.756 1.00 27.63 76 CYS C C 1
ATOM 5239 O O . CYS C 1 76 ? 2.154 5.529 45.697 1.00 29.24 76 CYS C O 1
ATOM 5242 N N . MET C 1 77 ? 3.526 4.667 47.323 1.00 25.50 77 MET C N 1
ATOM 5243 C CA . MET C 1 77 ? 3.648 3.281 46.852 1.00 25.58 77 MET C CA 1
ATOM 5244 C C . MET C 1 77 ? 3.346 2.234 47.935 1.00 23.67 77 MET C C 1
ATOM 5245 O O . MET C 1 77 ? 3.666 2.444 49.150 1.00 22.26 77 MET C O 1
ATOM 5250 N N . TYR C 1 78 ? 2.857 1.062 47.490 1.00 23.97 78 TYR C N 1
ATOM 5251 C CA . TYR C 1 78 ? 2.399 -0.005 48.412 1.00 23.81 78 TYR C CA 1
ATOM 5252 C C . TYR C 1 78 ? 2.780 -1.411 47.891 1.00 24.38 78 TYR C C 1
ATOM 5253 O O . TYR C 1 78 ? 2.658 -1.692 46.677 1.00 25.37 78 TYR C O 1
ATOM 5262 N N A SER C 1 79 ? 3.237 -2.251 48.822 0.50 23.96 79 SER C N 1
ATOM 5263 N N B SER C 1 79 ? 3.186 -2.261 48.828 0.50 23.88 79 SER C N 1
ATOM 5264 C CA A SER C 1 79 ? 3.529 -3.695 48.607 0.50 25.54 79 SER C CA 1
ATOM 5265 C CA B SER C 1 79 ? 3.506 -3.682 48.589 0.50 25.41 79 SER C CA 1
ATOM 5266 C C A SER C 1 79 ? 3.009 -4.543 49.774 0.50 25.42 79 SER C C 1
ATOM 5267 C C B SER C 1 79 ? 3.029 -4.549 49.770 0.50 25.32 79 SER C C 1
ATOM 5268 O O A SER C 1 79 ? 3.039 -4.082 50.917 0.50 24.18 79 SER C O 1
ATOM 5269 O O B SER C 1 79 ? 3.090 -4.098 50.917 0.50 24.08 79 SER C O 1
ATOM 5274 N N . ILE C 1 80 ? 2.536 -5.771 49.490 1.00 27.59 80 ILE C N 1
ATOM 5275 C CA . ILE C 1 80 ? 1.868 -6.640 50.521 1.00 28.78 80 ILE C CA 1
ATOM 5276 C C . ILE C 1 80 ? 2.260 -8.106 50.477 1.00 31.24 80 ILE C C 1
ATOM 5277 O O . ILE C 1 80 ? 2.471 -8.669 49.382 1.00 33.65 80 ILE C O 1
ATOM 5282 N N . GLY C 1 81 ? 2.406 -8.722 51.657 1.00 31.05 81 GLY C N 1
ATOM 5283 C CA . GLY C 1 81 ? 2.833 -10.143 51.800 1.00 32.18 81 GLY C CA 1
ATOM 5284 C C . GLY C 1 81 ? 2.341 -10.795 53.100 1.00 32.58 81 GLY C C 1
ATOM 5285 O O . GLY C 1 81 ? 1.746 -10.103 53.945 1.00 31.21 81 GLY C O 1
ATOM 5286 N N . THR C 1 82 ? 2.553 -12.109 53.246 1.00 31.22 82 THR C N 1
ATOM 5287 C CA . THR C 1 82 ? 2.032 -12.806 54.405 1.00 32.15 82 THR C CA 1
ATOM 5288 C C . THR C 1 82 ? 3.133 -13.535 55.231 1.00 31.53 82 THR C C 1
ATOM 5289 O O . THR C 1 82 ? 3.814 -14.401 54.681 1.00 31.53 82 THR C O 1
ATOM 5293 N N . PHE C 1 83 ? 3.196 -13.227 56.531 1.00 29.91 83 PHE C N 1
ATOM 5294 C CA . PHE C 1 83 ? 4.039 -13.922 57.534 1.00 30.35 83 PHE C CA 1
ATOM 5295 C C . PHE C 1 83 ? 3.201 -15.017 58.223 1.00 31.23 83 PHE C C 1
ATOM 5296 O O . PHE C 1 83 ? 2.174 -14.718 58.915 1.00 30.76 83 PHE C O 1
ATOM 5304 N N . VAL C 1 84 ? 3.625 -16.267 58.022 1.00 31.81 84 VAL C N 1
ATOM 5305 C CA . VAL C 1 84 ? 2.982 -17.465 58.508 1.00 33.14 84 VAL C CA 1
ATOM 5306 C C . VAL C 1 84 ? 3.641 -17.877 59.841 1.00 32.99 84 VAL C C 1
ATOM 5307 O O . VAL C 1 84 ? 4.861 -17.885 59.924 1.00 31.54 84 VAL C O 1
ATOM 5311 N N . PRO C 1 85 ? 2.846 -18.181 60.908 1.00 33.29 85 PRO C N 1
ATOM 5312 C CA . PRO C 1 85 ? 3.425 -18.552 62.195 1.00 34.02 85 PRO C CA 1
ATOM 5313 C C . PRO C 1 85 ? 4.340 -19.730 62.071 1.00 35.67 85 PRO C C 1
ATOM 5314 O O . PRO C 1 85 ? 4.028 -20.671 61.334 1.00 36.76 85 PRO C O 1
ATOM 5318 N N . GLY C 1 86 ? 5.476 -19.660 62.766 1.00 36.17 86 GLY C N 1
ATOM 5319 C CA . GLY C 1 86 ? 6.444 -20.753 62.775 1.00 38.39 86 GLY C CA 1
ATOM 5320 C C . GLY C 1 86 ? 6.328 -21.636 64.013 1.00 41.11 86 GLY C C 1
ATOM 5321 O O . GLY C 1 86 ? 5.233 -21.849 64.535 1.00 41.62 86 GLY C O 1
ATOM 5322 N N . SER C 1 87 ? 7.486 -22.118 64.481 1.00 43.06 87 SER C N 1
ATOM 5323 C CA . SER C 1 87 ? 7.629 -23.080 65.594 1.00 45.76 87 SER C CA 1
ATOM 5324 C C . SER C 1 87 ? 7.207 -22.646 66.970 1.00 45.02 87 SER C C 1
ATOM 5325 O O . SER C 1 87 ? 6.721 -23.460 67.749 1.00 46.44 87 SER C O 1
ATOM 5328 N N . GLN C 1 88 ? 7.517 -21.400 67.292 1.00 42.71 88 GLN C N 1
ATOM 5329 C CA . GLN C 1 88 ? 7.290 -20.826 68.601 1.00 42.56 88 GLN C CA 1
ATOM 5330 C C . GLN C 1 88 ? 6.641 -19.453 68.414 1.00 38.15 88 GLN C C 1
ATOM 5331 O O . GLN C 1 88 ? 6.788 -18.846 67.357 1.00 36.24 88 GLN C O 1
ATOM 5337 N N . PRO C 1 89 ? 5.942 -18.960 69.447 1.00 37.36 89 PRO C N 1
ATOM 5338 C CA . PRO C 1 89 ? 5.355 -17.613 69.401 1.00 35.29 89 PRO C CA 1
ATOM 5339 C C . PRO C 1 89 ? 6.410 -16.521 69.160 1.00 33.24 89 PRO C C 1
ATOM 5340 O O . PRO C 1 89 ? 7.389 -16.494 69.878 1.00 34.13 89 PRO C O 1
ATOM 5344 N N . GLY C 1 90 ? 6.209 -15.658 68.164 1.00 31.02 90 GLY C N 1
ATOM 5345 C CA . GLY C 1 90 ? 7.201 -14.611 67.776 1.00 29.69 90 GLY C CA 1
ATOM 5346 C C . GLY C 1 90 ? 8.135 -14.985 66.599 1.00 29.26 90 GLY C C 1
ATOM 5347 O O . GLY C 1 90 ? 8.958 -14.145 66.188 1.00 28.01 90 GLY C O 1
ATOM 5348 N N . GLU C 1 91 ? 7.992 -16.203 66.059 1.00 30.55 91 GLU C N 1
ATOM 5349 C CA . GLU C 1 91 ? 8.688 -16.620 64.817 1.00 31.40 91 GLU C CA 1
ATOM 5350 C C . GLU C 1 91 ? 7.695 -16.813 63.685 1.00 30.24 91 GLU C C 1
ATOM 5351 O O . GLU C 1 91 ? 6.589 -17.335 63.922 1.00 29.68 91 GLU C O 1
ATOM 5357 N N . PHE C 1 92 ? 8.138 -16.475 62.465 1.00 29.37 92 PHE C N 1
ATOM 5358 C CA . PHE C 1 92 ? 7.322 -16.528 61.247 1.00 28.80 92 PHE C CA 1
ATOM 5359 C C . PHE C 1 92 ? 8.141 -16.991 60.029 1.00 30.02 92 PHE C C 1
ATOM 5360 O O . PHE C 1 92 ? 9.392 -16.961 60.040 1.00 29.89 92 PHE C O 1
ATOM 5368 N N . THR C 1 93 ? 7.448 -17.472 59.006 1.00 30.66 93 THR C N 1
ATOM 5369 C CA . THR C 1 93 ? 8.086 -17.825 57.725 1.00 32.73 93 THR C CA 1
ATOM 5370 C C . THR C 1 93 ? 7.373 -17.150 56.536 1.00 33.40 93 THR C C 1
ATOM 5371 O O . THR C 1 93 ? 6.248 -16.689 56.651 1.00 31.96 93 THR C O 1
ATOM 5375 N N . LEU C 1 94 ? 8.104 -17.055 55.436 1.00 36.49 94 LEU C N 1
ATOM 5376 C CA . LEU C 1 94 ? 7.572 -16.686 54.116 1.00 40.94 94 LEU C CA 1
ATOM 5377 C C . LEU C 1 94 ? 8.299 -17.617 53.104 1.00 46.95 94 LEU C C 1
ATOM 5378 O O . LEU C 1 94 ? 9.502 -17.870 53.239 1.00 47.76 94 LEU C O 1
ATOM 5383 N N . GLY C 1 95 ? 7.570 -18.207 52.154 1.00 53.57 95 GLY C N 1
ATOM 5384 C CA . GLY C 1 95 ? 8.161 -19.151 51.192 1.00 60.14 95 GLY C CA 1
ATOM 5385 C C . GLY C 1 95 ? 8.398 -20.560 51.741 1.00 67.61 95 GLY C C 1
ATOM 5386 O O . GLY C 1 95 ? 8.072 -20.862 52.906 1.00 66.52 95 GLY C O 1
ATOM 5387 N N . ASN C 1 96 ? 9.002 -21.401 50.896 1.00 72.00 96 ASN C N 1
ATOM 5388 C CA . ASN C 1 96 ? 9.081 -22.872 51.077 1.00 79.19 96 ASN C CA 1
ATOM 5389 C C . ASN C 1 96 ? 10.544 -23.431 50.980 1.00 83.08 96 ASN C C 1
ATOM 5390 O O . ASN C 1 96 ? 11.157 -23.430 49.888 1.00 82.01 96 ASN C O 1
ATOM 5395 N N . ILE C 1 97 ? 11.075 -23.945 52.102 1.00 88.64 97 ILE C N 1
ATOM 5396 C CA . ILE C 1 97 ? 12.336 -24.747 52.109 1.00 95.00 97 ILE C CA 1
ATOM 5397 C C . ILE C 1 97 ? 12.143 -26.111 51.386 1.00 97.70 97 ILE C C 1
ATOM 5398 O O . ILE C 1 97 ? 13.118 -26.735 50.950 1.00 98.31 97 ILE C O 1
ATOM 5403 N N . LYS C 1 98 ? 10.880 -26.513 51.200 1.00 99.95 98 LYS C N 1
ATOM 5404 C CA . LYS C 1 98 ? 10.480 -27.896 50.926 1.00 99.89 98 LYS C CA 1
ATOM 5405 C C . LYS C 1 98 ? 10.199 -27.998 49.434 1.00 98.08 98 LYS C C 1
ATOM 5406 O O . LYS C 1 98 ? 10.896 -28.707 48.707 1.00 98.51 98 LYS C O 1
ATOM 5412 N N . SER C 1 99 ? 9.181 -27.261 48.998 1.00 96.04 99 SER C N 1
ATOM 5413 C CA . SER C 1 99 ? 8.852 -27.097 47.593 1.00 95.28 99 SER C CA 1
ATOM 5414 C C . SER C 1 99 ? 9.479 -25.781 47.096 1.00 95.95 99 SER C C 1
ATOM 5415 O O . SER C 1 99 ? 8.811 -24.739 47.053 1.00 97.54 99 SER C O 1
ATOM 5418 N N . ALA C 1 100 ? 10.773 -25.834 46.762 1.00 94.47 100 ALA C N 1
ATOM 5419 C CA . ALA C 1 100 ? 11.438 -24.746 46.025 1.00 92.42 100 ALA C CA 1
ATOM 5420 C C . ALA C 1 100 ? 11.708 -25.162 44.528 1.00 91.16 100 ALA C C 1
ATOM 5421 O O . ALA C 1 100 ? 10.792 -24.998 43.708 1.00 89.34 100 ALA C O 1
ATOM 5423 N N . PRO C 1 101 ? 12.908 -25.698 44.146 1.00 89.50 101 PRO C N 1
ATOM 5424 C CA . PRO C 1 101 ? 14.238 -25.874 44.779 1.00 86.85 101 PRO C CA 1
ATOM 5425 C C . PRO C 1 101 ? 15.161 -24.624 44.674 1.00 82.02 101 PRO C C 1
ATOM 5426 O O . PRO C 1 101 ? 16.108 -24.506 45.458 1.00 83.20 101 PRO C O 1
ATOM 5430 N N . GLY C 1 102 ? 14.867 -23.712 43.733 1.00 74.24 102 GLY C N 1
ATOM 5431 C CA . GLY C 1 102 ? 15.683 -22.520 43.485 1.00 69.77 102 GLY C CA 1
ATOM 5432 C C . GLY C 1 102 ? 15.039 -21.173 43.806 1.00 65.59 102 GLY C C 1
ATOM 5433 O O . GLY C 1 102 ? 15.563 -20.140 43.386 1.00 68.23 102 GLY C O 1
ATOM 5434 N N . ARG C 1 103 ? 13.917 -21.164 44.535 1.00 65.56 103 ARG C N 1
ATOM 5435 C CA . ARG C 1 103 ? 13.318 -19.916 45.044 1.00 58.05 103 ARG C CA 1
ATOM 5436 C C . ARG C 1 103 ? 13.783 -19.658 46.514 1.00 52.17 103 ARG C C 1
ATOM 5437 O O . ARG C 1 103 ? 14.122 -20.595 47.241 1.00 52.10 103 ARG C O 1
ATOM 5445 N N . THR C 1 104 ? 13.752 -18.389 46.928 1.00 46.50 104 THR C N 1
ATOM 5446 C CA . THR C 1 104 ? 14.223 -17.961 48.221 1.00 42.40 104 THR C CA 1
ATOM 5447 C C . THR C 1 104 ? 13.102 -18.235 49.280 1.00 40.83 104 THR C C 1
ATOM 5448 O O . THR C 1 104 ? 11.895 -18.200 48.955 1.00 39.92 104 THR C O 1
ATOM 5452 N N . SER C 1 105 ? 13.528 -18.508 50.516 1.00 39.26 105 SER C N 1
ATOM 5453 C CA . SER C 1 105 ? 12.653 -18.527 51.723 1.00 37.64 105 SER C CA 1
ATOM 5454 C C . SER C 1 105 ? 13.266 -17.689 52.845 1.00 35.46 105 SER C C 1
ATOM 5455 O O . SER C 1 105 ? 14.485 -17.423 52.844 1.00 34.71 105 SER C O 1
ATOM 5458 N N . TRP C 1 106 ? 12.431 -17.305 53.830 1.00 33.52 106 TRP C N 1
ATOM 5459 C CA . TRP C 1 106 ? 12.813 -16.373 54.884 1.00 31.75 106 TRP C CA 1
ATOM 5460 C C . TRP C 1 106 ? 12.283 -16.845 56.284 1.00 31.63 106 TRP C C 1
ATOM 5461 O O . TRP C 1 106 ? 11.250 -17.504 56.402 1.00 31.12 106 TRP C O 1
ATOM 5472 N N . LEU C 1 107 ? 13.084 -16.573 57.301 1.00 31.20 107 LEU C N 1
ATOM 5473 C CA . LEU C 1 107 ? 12.701 -16.743 58.732 1.00 31.30 107 LEU C CA 1
ATOM 5474 C C . LEU C 1 107 ? 12.706 -15.360 59.356 1.00 29.00 107 LEU C C 1
ATOM 5475 O O . LEU C 1 107 ? 13.615 -14.571 59.091 1.00 28.54 107 LEU C O 1
ATOM 5480 N N . VAL C 1 108 ? 11.733 -15.097 60.258 1.00 27.03 108 VAL C N 1
ATOM 5481 C CA . VAL C 1 108 ? 11.562 -13.834 60.948 1.00 25.57 108 VAL C CA 1
ATOM 5482 C C . VAL C 1 108 ? 11.431 -14.161 62.438 1.00 25.93 108 VAL C C 1
ATOM 5483 O O . VAL C 1 108 ? 10.687 -15.076 62.787 1.00 27.32 108 VAL C O 1
ATOM 5487 N N . ARG C 1 109 ? 12.228 -13.515 63.288 1.00 25.64 109 ARG C N 1
ATOM 5488 C CA . ARG C 1 109 ? 12.276 -13.772 64.727 1.00 26.38 109 ARG C CA 1
ATOM 5489 C C . ARG C 1 109 ? 12.228 -12.443 65.490 1.00 25.19 109 ARG C C 1
ATOM 5490 O O . ARG C 1 109 ? 13.114 -11.588 65.380 1.00 24.07 109 ARG C O 1
ATOM 5498 N N . VAL C 1 110 ? 11.178 -12.237 66.303 1.00 24.02 110 VAL C N 1
ATOM 5499 C CA . VAL C 1 110 ? 11.086 -11.006 67.113 1.00 23.23 110 VAL C CA 1
ATOM 5500 C C . VAL C 1 110 ? 12.003 -11.213 68.328 1.00 23.76 110 VAL C C 1
ATOM 5501 O O . VAL C 1 110 ? 11.824 -12.133 69.197 1.00 24.10 110 VAL C O 1
ATOM 5505 N N . VAL C 1 111 ? 13.025 -10.354 68.424 1.00 24.00 111 VAL C N 1
ATOM 5506 C CA . VAL C 1 111 ? 14.031 -10.478 69.479 1.00 24.86 111 VAL C CA 1
ATOM 5507 C C . VAL C 1 111 ? 13.643 -9.852 70.833 1.00 25.25 111 VAL C C 1
ATOM 5508 O O . VAL C 1 111 ? 13.772 -10.503 71.868 1.00 26.22 111 VAL C O 1
ATOM 5512 N N . SER C 1 112 ? 13.241 -8.586 70.813 1.00 24.52 112 SER C N 1
ATOM 5513 C CA . SER C 1 112 ? 12.963 -7.796 72.030 1.00 25.33 112 SER C CA 1
ATOM 5514 C C . SER C 1 112 ? 11.981 -6.661 71.689 1.00 24.08 112 SER C C 1
ATOM 5515 O O . SER C 1 112 ? 12.120 -5.976 70.624 1.00 23.18 112 SER C O 1
ATOM 5518 N N . THR C 1 113 ? 10.884 -6.491 72.475 1.00 22.90 113 THR C N 1
ATOM 5519 C CA . THR C 1 113 ? 9.964 -5.392 72.237 1.00 21.83 113 THR C CA 1
ATOM 5520 C C . THR C 1 113 ? 9.238 -5.031 73.573 1.00 22.46 113 THR C C 1
ATOM 5521 O O . THR C 1 113 ? 9.073 -5.915 74.447 1.00 22.50 113 THR C O 1
ATOM 5525 N N . ASN C 1 114 ? 8.913 -3.744 73.720 1.00 22.31 114 ASN C N 1
ATOM 5526 C CA . ASN C 1 114 ? 7.902 -3.320 74.762 1.00 23.42 114 ASN C CA 1
ATOM 5527 C C . ASN C 1 114 ? 6.522 -2.934 74.174 1.00 23.10 114 ASN C C 1
ATOM 5528 O O . ASN C 1 114 ? 5.664 -2.366 74.912 1.00 24.13 114 ASN C O 1
ATOM 5533 N N . TYR C 1 115 ? 6.299 -3.262 72.906 1.00 21.92 115 TYR C N 1
ATOM 5534 C CA . TYR C 1 115 ? 4.985 -3.164 72.170 1.00 21.11 115 TYR C CA 1
ATOM 5535 C C . TYR C 1 115 ? 4.447 -1.742 71.835 1.00 19.97 115 TYR C C 1
ATOM 5536 O O . TYR C 1 115 ? 3.873 -1.541 70.764 1.00 20.06 115 TYR C O 1
ATOM 5545 N N . ASN C 1 116 ? 4.618 -0.789 72.742 1.00 20.26 116 ASN C N 1
ATOM 5546 C CA . ASN C 1 116 ? 4.130 0.594 72.538 1.00 20.61 116 ASN C CA 1
ATOM 5547 C C . ASN C 1 116 ? 5.204 1.657 72.220 1.00 20.79 116 ASN C C 1
ATOM 5548 O O . ASN C 1 116 ? 4.873 2.835 72.082 1.00 21.16 116 ASN C O 1
ATOM 5553 N N A GLN C 1 117 ? 6.467 1.256 72.147 0.50 21.04 117 GLN C N 1
ATOM 5554 N N B GLN C 1 117 ? 6.463 1.237 72.127 0.50 21.39 117 GLN C N 1
ATOM 5555 C CA A GLN C 1 117 ? 7.542 2.215 71.805 0.50 21.49 117 GLN C CA 1
ATOM 5556 C CA B GLN C 1 117 ? 7.576 2.171 71.841 0.50 22.15 117 GLN C CA 1
ATOM 5557 C C A GLN C 1 117 ? 8.547 1.662 70.791 0.50 21.44 117 GLN C C 1
ATOM 5558 C C B GLN C 1 117 ? 8.521 1.638 70.781 0.50 21.80 117 GLN C C 1
ATOM 5559 O O A GLN C 1 117 ? 8.782 2.336 69.789 0.50 20.83 117 GLN C O 1
ATOM 5560 O O B GLN C 1 117 ? 8.709 2.299 69.761 0.50 21.19 117 GLN C O 1
ATOM 5571 N N . HIS C 1 118 ? 9.164 0.500 71.075 1.00 21.85 118 HIS C N 1
ATOM 5572 C CA . HIS C 1 118 ? 10.231 -0.042 70.208 1.00 22.33 118 HIS C CA 1
ATOM 5573 C C . HIS C 1 118 ? 10.218 -1.575 70.017 1.00 21.62 118 HIS C C 1
ATOM 5574 O O . HIS C 1 118 ? 9.671 -2.309 70.847 1.00 21.63 118 HIS C O 1
ATOM 5581 N N . ALA C 1 119 ? 10.910 -2.058 68.954 1.00 20.75 119 ALA C N 1
ATOM 5582 C CA . ALA C 1 119 ? 11.095 -3.522 68.749 1.00 20.72 119 ALA C CA 1
ATOM 5583 C C . ALA C 1 119 ? 12.410 -3.758 67.947 1.00 21.37 119 ALA C C 1
ATOM 5584 O O . ALA C 1 119 ? 12.793 -2.854 67.184 1.00 20.29 119 ALA C O 1
ATOM 5586 N N . MET C 1 120 ? 13.073 -4.893 68.195 1.00 22.60 120 MET C N 1
ATOM 5587 C CA . MET C 1 120 ? 14.202 -5.377 67.337 1.00 23.65 120 MET C CA 1
ATOM 5588 C C . MET C 1 120 ? 13.773 -6.726 66.776 1.00 23.46 120 MET C C 1
ATOM 5589 O O . MET C 1 120 ? 13.278 -7.592 67.554 1.00 23.47 120 MET C O 1
ATOM 5594 N N . VAL C 1 121 ? 13.900 -6.884 65.432 1.00 22.36 121 VAL C N 1
ATOM 5595 C CA . VAL C 1 121 ? 13.444 -8.054 64.678 1.00 21.99 121 VAL C CA 1
ATOM 5596 C C . VAL C 1 121 ? 14.608 -8.567 63.770 1.00 22.99 121 VAL C C 1
ATOM 5597 O O . VAL C 1 121 ? 15.251 -7.759 63.078 1.00 23.46 121 VAL C O 1
ATOM 5601 N N . PHE C 1 122 ? 14.853 -9.874 63.813 1.00 22.91 122 PHE C N 1
ATOM 5602 C CA . PHE C 1 122 ? 15.921 -10.557 63.005 1.00 24.73 122 PHE C CA 1
ATOM 5603 C C . PHE C 1 122 ? 15.300 -11.267 61.808 1.00 24.86 122 PHE C C 1
ATOM 5604 O O . PHE C 1 122 ? 14.195 -11.898 61.926 1.00 24.32 122 PHE C O 1
ATOM 5612 N N . PHE C 1 123 ? 16.005 -11.204 60.673 1.00 25.55 123 PHE C N 1
ATOM 5613 C CA . PHE C 1 123 ? 15.543 -11.770 59.403 1.00 26.00 123 PHE C CA 1
ATOM 5614 C C . PHE C 1 123 ? 16.720 -12.565 58.776 1.00 28.10 123 PHE C C 1
ATOM 5615 O O . PHE C 1 123 ? 17.833 -12.072 58.799 1.00 28.68 123 PHE C O 1
ATOM 5623 N N . LYS C 1 124 ? 16.447 -13.775 58.277 1.00 28.96 124 LYS C N 1
ATOM 5624 C CA . LYS C 1 124 ? 17.383 -14.678 57.589 1.00 31.56 124 LYS C CA 1
ATOM 5625 C C . LYS C 1 124 ? 16.774 -15.183 56.253 1.00 31.63 124 LYS C C 1
ATOM 5626 O O . LYS C 1 124 ? 15.620 -15.647 56.190 1.00 30.61 124 LYS C O 1
ATOM 5632 N N . SER C 1 125 ? 17.526 -15.050 55.156 1.00 31.88 125 SER C N 1
ATOM 5633 C CA . SER C 1 125 ? 17.114 -15.577 53.864 1.00 32.93 125 SER C CA 1
ATOM 5634 C C . SER C 1 125 ? 17.953 -16.835 53.542 1.00 35.61 125 SER C C 1
ATOM 5635 O O . SER C 1 125 ? 19.113 -16.947 53.971 1.00 36.83 125 SER C O 1
ATOM 5638 N N . VAL C 1 126 ? 17.360 -17.770 52.811 1.00 36.86 126 VAL C N 1
ATOM 5639 C CA . VAL C 1 126 ? 17.996 -18.970 52.315 1.00 39.69 126 VAL C CA 1
ATOM 5640 C C . VAL C 1 126 ? 17.658 -19.160 50.830 1.00 41.13 126 VAL C C 1
ATOM 5641 O O . VAL C 1 126 ? 16.488 -19.236 50.476 1.00 39.95 126 VAL C O 1
ATOM 5645 N N . THR C 1 127 ? 18.686 -19.285 49.979 1.00 43.34 127 THR C N 1
ATOM 5646 C CA . THR C 1 127 ? 18.539 -19.444 48.531 1.00 45.72 127 THR C CA 1
ATOM 5647 C C . THR C 1 127 ? 19.546 -20.520 48.084 1.00 50.28 127 THR C C 1
ATOM 5648 O O . THR C 1 127 ? 20.744 -20.242 48.022 1.00 50.43 127 THR C O 1
ATOM 5652 N N . GLN C 1 128 ? 19.045 -21.725 47.792 1.00 54.32 128 GLN C N 1
ATOM 5653 C CA . GLN C 1 128 ? 19.862 -22.916 47.602 1.00 59.88 128 GLN C CA 1
ATOM 5654 C C . GLN C 1 128 ? 20.789 -23.054 48.823 1.00 60.98 128 GLN C C 1
ATOM 5655 O O . GLN C 1 128 ? 20.269 -23.060 49.935 1.00 59.31 128 GLN C O 1
ATOM 5661 N N . ASN C 1 129 ? 22.114 -23.118 48.682 1.00 63.48 129 ASN C N 1
ATOM 5662 C CA . ASN C 1 129 ? 22.961 -23.243 49.897 1.00 64.19 129 ASN C CA 1
ATOM 5663 C C . ASN C 1 129 ? 23.414 -21.890 50.538 1.00 61.78 129 ASN C C 1
ATOM 5664 O O . ASN C 1 129 ? 24.180 -21.911 51.499 1.00 64.13 129 ASN C O 1
ATOM 5669 N N . ARG C 1 130 ? 22.937 -20.740 50.040 1.00 56.93 130 ARG C N 1
ATOM 5670 C CA . ARG C 1 130 ? 23.486 -19.434 50.414 1.00 54.67 130 ARG C CA 1
ATOM 5671 C C . ARG C 1 130 ? 22.523 -18.694 51.346 1.00 51.00 130 ARG C C 1
ATOM 5672 O O . ARG C 1 130 ? 21.324 -18.672 51.089 1.00 49.43 130 ARG C O 1
ATOM 5680 N N . GLU C 1 131 ? 23.072 -18.038 52.364 1.00 47.52 131 GLU C N 1
ATOM 5681 C CA . GLU C 1 131 ? 22.307 -17.441 53.444 1.00 45.94 131 GLU C CA 1
ATOM 5682 C C . GLU C 1 131 ? 22.626 -15.964 53.574 1.00 42.88 131 GLU C C 1
ATOM 5683 O O . GLU C 1 131 ? 23.762 -15.577 53.368 1.00 43.64 131 GLU C O 1
ATOM 5689 N N . GLY C 1 132 ? 21.625 -15.142 53.932 1.00 38.67 132 GLY C N 1
ATOM 5690 C CA . GLY C 1 132 ? 21.844 -13.721 54.227 1.00 35.42 132 GLY C CA 1
ATOM 5691 C C . GLY C 1 132 ? 21.044 -13.332 55.469 1.00 32.55 132 GLY C C 1
ATOM 5692 O O . GLY C 1 132 ? 20.137 -14.067 55.857 1.00 32.31 132 GLY C O 1
ATOM 5693 N N . PHE C 1 133 ? 21.397 -12.223 56.108 1.00 30.82 133 PHE C N 1
ATOM 5694 C CA . PHE C 1 133 ? 20.698 -11.818 57.350 1.00 28.74 133 PHE C CA 1
ATOM 5695 C C . PHE C 1 133 ? 20.703 -10.326 57.618 1.00 27.23 133 PHE C C 1
ATOM 5696 O O . PHE C 1 133 ? 21.524 -9.591 57.074 1.00 28.43 133 PHE C O 1
ATOM 5704 N N . ALA C 1 134 ? 19.756 -9.866 58.457 1.00 24.86 134 ALA C N 1
ATOM 5705 C CA . ALA C 1 134 ? 19.609 -8.449 58.796 1.00 23.59 134 ALA C CA 1
ATOM 5706 C C . ALA C 1 134 ? 18.877 -8.286 60.140 1.00 22.59 134 ALA C C 1
ATOM 5707 O O . ALA C 1 134 ? 18.248 -9.230 60.600 1.00 22.80 134 ALA C O 1
ATOM 5709 N N . ILE C 1 135 ? 18.995 -7.106 60.752 1.00 22.19 135 ILE C N 1
ATOM 5710 C CA . ILE C 1 135 ? 18.259 -6.741 61.966 1.00 22.63 135 ILE C CA 1
ATOM 5711 C C . ILE C 1 135 ? 17.617 -5.373 61.742 1.00 22.88 135 ILE C C 1
ATOM 5712 O O . ILE C 1 135 ? 18.235 -4.472 61.174 1.00 22.05 135 ILE C O 1
ATOM 5717 N N . THR C 1 136 ? 16.338 -5.233 62.160 1.00 22.75 136 THR C N 1
ATOM 5718 C CA . THR C 1 136 ? 15.642 -3.951 62.071 1.00 23.16 136 THR C CA 1
ATOM 5719 C C . THR C 1 136 ? 15.306 -3.413 63.462 1.00 22.19 136 THR C C 1
ATOM 5720 O O . THR C 1 136 ? 14.902 -4.189 64.333 1.00 22.63 136 THR C O 1
ATOM 5724 N N . LEU C 1 137 ? 15.501 -2.106 63.667 1.00 21.76 137 LEU C N 1
ATOM 5725 C CA . LEU C 1 137 ? 14.969 -1.349 64.773 1.00 22.53 137 LEU C CA 1
ATOM 5726 C C . LEU C 1 137 ? 13.681 -0.610 64.337 1.00 22.32 137 LEU C C 1
ATOM 5727 O O . LEU C 1 137 ? 13.720 0.294 63.477 1.00 21.75 137 LEU C O 1
ATOM 5732 N N . TYR C 1 138 ? 12.571 -0.967 64.986 1.00 22.39 138 TYR C N 1
ATOM 5733 C CA . TYR C 1 138 ? 11.246 -0.374 64.744 1.00 23.46 138 TYR C CA 1
ATOM 5734 C C . TYR C 1 138 ? 10.884 0.595 65.900 1.00 22.48 138 TYR C C 1
ATOM 5735 O O . TYR C 1 138 ? 11.184 0.333 67.105 1.00 21.22 138 TYR C O 1
ATOM 5744 N N . GLY C 1 139 ? 10.279 1.740 65.535 1.00 22.28 139 GLY C N 1
ATOM 5745 C CA . GLY C 1 139 ? 9.598 2.607 66.480 1.00 22.87 139 GLY C CA 1
ATOM 5746 C C . GLY C 1 139 ? 8.099 2.831 66.215 1.00 22.31 139 GLY C C 1
ATOM 5747 O O . GLY C 1 139 ? 7.649 2.820 65.083 1.00 22.12 139 GLY C O 1
ATOM 5748 N N . ARG C 1 140 ? 7.311 3.064 67.269 1.00 23.05 140 ARG C N 1
ATOM 5749 C CA . ARG C 1 140 ? 5.933 3.496 67.109 1.00 23.65 140 ARG C CA 1
ATOM 5750 C C . ARG C 1 140 ? 5.862 4.998 66.659 1.00 24.83 140 ARG C C 1
ATOM 5751 O O . ARG C 1 140 ? 4.809 5.459 66.187 1.00 24.40 140 ARG C O 1
ATOM 5759 N N . THR C 1 141 ? 6.981 5.721 66.866 1.00 24.74 141 THR C N 1
ATOM 5760 C CA . THR C 1 141 ? 7.218 7.077 66.440 1.00 26.03 141 THR C CA 1
ATOM 5761 C C . THR C 1 141 ? 8.452 7.035 65.471 1.00 25.00 141 THR C C 1
ATOM 5762 O O . THR C 1 141 ? 9.135 6.016 65.413 1.00 23.50 141 THR C O 1
ATOM 5766 N N . LYS C 1 142 ? 8.659 8.124 64.723 1.00 25.78 142 LYS C N 1
ATOM 5767 C CA . LYS C 1 142 ? 9.801 8.200 63.729 1.00 26.02 142 LYS C CA 1
ATOM 5768 C C . LYS C 1 142 ? 11.157 8.423 64.380 1.00 27.04 142 LYS C C 1
ATOM 5769 O O . LYS C 1 142 ? 12.197 8.233 63.701 1.00 26.62 142 LYS C O 1
ATOM 5775 N N . GLU C 1 143 ? 11.192 8.851 65.646 1.00 29.14 143 GLU C N 1
ATOM 5776 C CA . GLU C 1 143 ? 12.447 9.098 66.385 1.00 31.61 143 GLU C CA 1
ATOM 5777 C C . GLU C 1 143 ? 12.483 8.208 67.647 1.00 31.48 143 GLU C C 1
ATOM 5778 O O . GLU C 1 143 ? 11.437 8.011 68.304 1.00 31.76 143 GLU C O 1
ATOM 5784 N N . LEU C 1 144 ? 13.673 7.710 67.993 1.00 30.16 144 LEU C N 1
ATOM 5785 C CA . LEU C 1 144 ? 13.909 6.993 69.265 1.00 30.17 144 LEU C CA 1
ATOM 5786 C C . LEU C 1 144 ? 15.156 7.624 69.962 1.00 31.74 144 LEU C C 1
ATOM 5787 O O . LEU C 1 144 ? 15.924 8.368 69.328 1.00 32.25 144 LEU C O 1
ATOM 5792 N N . THR C 1 145 ? 15.370 7.262 71.214 1.00 32.18 145 THR C N 1
ATOM 5793 C CA . THR C 1 145 ? 16.469 7.792 72.045 1.00 33.83 145 THR C CA 1
ATOM 5794 C C . THR C 1 145 ? 17.853 7.250 71.598 1.00 33.25 145 THR C C 1
ATOM 5795 O O . THR C 1 145 ? 17.969 6.125 71.058 1.00 30.13 145 THR C O 1
ATOM 5799 N N . SER C 1 146 ? 18.900 8.038 71.867 1.00 35.29 146 SER C N 1
ATOM 5800 C CA . SER C 1 146 ? 20.297 7.573 71.705 1.00 36.19 146 SER C CA 1
ATOM 5801 C C . SER C 1 146 ? 20.589 6.283 72.438 1.00 35.57 146 SER C C 1
ATOM 5802 O O . SER C 1 146 ? 21.225 5.432 71.880 1.00 34.64 146 SER C O 1
ATOM 5805 N N . GLU C 1 147 ? 20.064 6.116 73.645 1.00 36.77 147 GLU C N 1
ATOM 5806 C CA . GLU C 1 147 ? 20.222 4.851 74.395 1.00 36.70 147 GLU C CA 1
ATOM 5807 C C . GLU C 1 147 ? 19.695 3.646 73.624 1.00 33.25 147 GLU C C 1
ATOM 5808 O O . GLU C 1 147 ? 20.384 2.624 73.512 1.00 31.38 147 GLU C O 1
ATOM 5814 N N . LEU C 1 148 ? 18.470 3.744 73.082 1.00 31.70 148 LEU C N 1
ATOM 5815 C CA . LEU C 1 148 ? 17.893 2.664 72.310 1.00 30.15 148 LEU C CA 1
ATOM 5816 C C . LEU C 1 148 ? 18.679 2.361 71.016 1.00 29.05 148 LEU C C 1
ATOM 5817 O O . LEU C 1 148 ? 18.923 1.201 70.661 1.00 27.66 148 LEU C O 1
ATOM 5822 N N . LYS C 1 149 ? 19.133 3.407 70.346 1.00 29.65 149 LYS C N 1
ATOM 5823 C CA . LYS C 1 149 ? 19.958 3.213 69.141 1.00 29.95 149 LYS C CA 1
ATOM 5824 C C . LYS C 1 149 ? 21.298 2.534 69.460 1.00 29.88 149 LYS C C 1
ATOM 5825 O O . LYS C 1 149 ? 21.721 1.602 68.742 1.00 27.96 149 LYS C O 1
ATOM 5831 N N . GLU C 1 150 ? 21.915 2.957 70.554 1.00 31.60 150 GLU C N 1
ATOM 5832 C CA . GLU C 1 150 ? 23.204 2.358 70.950 1.00 33.58 150 GLU C CA 1
ATOM 5833 C C . GLU C 1 150 ? 23.029 0.871 71.308 1.00 31.54 150 GLU C C 1
ATOM 5834 O O . GLU C 1 150 ? 23.865 0.049 70.970 1.00 30.26 150 GLU C O 1
ATOM 5840 N N . ASN C 1 151 ? 21.935 0.519 72.005 1.00 29.46 151 ASN C N 1
ATOM 5841 C CA . ASN C 1 151 ? 21.646 -0.902 72.257 1.00 29.08 151 ASN C CA 1
ATOM 5842 C C . ASN C 1 151 ? 21.461 -1.754 70.973 1.00 26.36 151 ASN C C 1
ATOM 5843 O O . ASN C 1 151 ? 21.860 -2.909 70.946 1.00 26.13 151 ASN C O 1
ATOM 5848 N N . PHE C 1 152 ? 20.878 -1.178 69.921 1.00 25.21 152 PHE C N 1
ATOM 5849 C CA . PHE C 1 152 ? 20.652 -1.843 68.620 1.00 24.19 152 PHE C CA 1
ATOM 5850 C C . PHE C 1 152 ? 22.009 -2.021 67.882 1.00 24.34 152 PHE C C 1
ATOM 5851 O O . PHE C 1 152 ? 22.239 -3.072 67.317 1.00 23.59 152 PHE C O 1
ATOM 5859 N N . ILE C 1 153 ? 22.883 -1.030 68.007 1.00 24.93 153 ILE C N 1
ATOM 5860 C CA . ILE C 1 153 ? 24.266 -1.135 67.478 1.00 26.19 153 ILE C CA 1
ATOM 5861 C C . ILE C 1 153 ? 25.033 -2.243 68.192 1.00 27.09 153 ILE C C 1
ATOM 5862 O O . ILE C 1 153 ? 25.713 -3.067 67.517 1.00 28.02 153 ILE C O 1
ATOM 5867 N N . ARG C 1 154 ? 24.958 -2.286 69.530 1.00 27.88 154 ARG C N 1
ATOM 5868 C CA . ARG C 1 154 ? 25.624 -3.337 70.289 1.00 29.12 154 ARG C CA 1
ATOM 5869 C C . ARG C 1 154 ? 25.175 -4.783 69.862 1.00 27.95 154 ARG C C 1
ATOM 5870 O O . ARG C 1 154 ? 26.009 -5.691 69.693 1.00 27.51 154 ARG C O 1
ATOM 5878 N N . PHE C 1 155 ? 23.851 -4.990 69.754 1.00 26.37 155 PHE C N 1
ATOM 5879 C CA . PHE C 1 155 ? 23.302 -6.289 69.363 1.00 26.60 155 PHE C CA 1
ATOM 5880 C C . PHE C 1 155 ? 23.707 -6.650 67.914 1.00 26.14 155 PHE C C 1
ATOM 5881 O O . PHE C 1 155 ? 24.068 -7.788 67.641 1.00 26.72 155 PHE C O 1
ATOM 5889 N N . SER C 1 156 ? 23.673 -5.680 67.025 1.00 25.42 156 SER C N 1
ATOM 5890 C CA . SER C 1 156 ? 24.072 -5.912 65.613 1.00 25.60 156 SER C CA 1
ATOM 5891 C C . SER C 1 156 ? 25.554 -6.341 65.530 1.00 26.56 156 SER C C 1
ATOM 5892 O O . SER C 1 156 ? 25.862 -7.351 64.894 1.00 26.93 156 SER C O 1
ATOM 5895 N N . LYS C 1 157 ? 26.418 -5.654 66.262 1.00 28.05 157 LYS C N 1
ATOM 5896 C CA . LYS C 1 157 ? 27.846 -6.070 66.378 1.00 30.01 157 LYS C CA 1
ATOM 5897 C C . LYS C 1 157 ? 28.050 -7.474 66.978 1.00 30.41 157 LYS C C 1
ATOM 5898 O O . LYS C 1 157 ? 28.987 -8.214 66.563 1.00 30.73 157 LYS C O 1
ATOM 5904 N N . SER C 1 158 ? 27.183 -7.866 67.937 1.00 28.94 158 SER C N 1
ATOM 5905 C CA . SER C 1 158 ? 27.273 -9.205 68.548 1.00 30.05 158 SER C CA 1
ATOM 5906 C C . SER C 1 158 ? 26.996 -10.337 67.558 1.00 30.10 158 SER C C 1
ATOM 5907 O O . SER C 1 158 ? 27.456 -11.447 67.789 1.00 31.94 158 SER C O 1
ATOM 5910 N N . LEU C 1 159 ? 26.294 -10.039 66.465 1.00 28.92 159 LEU C N 1
ATOM 5911 C CA . LEU C 1 159 ? 26.018 -10.986 65.407 1.00 29.88 159 LEU C CA 1
ATOM 5912 C C . LEU C 1 159 ? 27.028 -10.937 64.225 1.00 31.27 159 LEU C C 1
ATOM 5913 O O . LEU C 1 159 ? 26.808 -11.599 63.211 1.00 31.54 159 LEU C O 1
ATOM 5918 N N . GLY C 1 160 ? 28.119 -10.186 64.375 1.00 32.84 160 GLY C N 1
ATOM 5919 C CA . GLY C 1 160 ? 29.222 -10.153 63.355 1.00 34.74 160 GLY C CA 1
ATOM 5920 C C . GLY C 1 160 ? 29.186 -8.951 62.411 1.00 34.94 160 GLY C C 1
ATOM 5921 O O . GLY C 1 160 ? 30.051 -8.837 61.559 1.00 35.49 160 GLY C O 1
ATOM 5922 N N . LEU C 1 161 ? 28.235 -8.033 62.564 1.00 34.66 161 LEU C N 1
ATOM 5923 C CA . LEU C 1 161 ? 28.153 -6.817 61.703 1.00 35.65 161 LEU C CA 1
ATOM 5924 C C . LEU C 1 161 ? 29.045 -5.638 62.182 1.00 37.35 161 LEU C C 1
ATOM 5925 O O . LEU C 1 161 ? 28.890 -5.193 63.313 1.00 39.88 161 LEU C O 1
ATOM 5930 N N . PRO C 1 162 ? 29.957 -5.123 61.321 1.00 37.44 162 PRO C N 1
ATOM 5931 C CA . PRO C 1 162 ? 30.665 -3.904 61.705 1.00 38.12 162 PRO C CA 1
ATOM 5932 C C . PRO C 1 162 ? 29.766 -2.696 61.845 1.00 35.74 162 PRO C C 1
ATOM 5933 O O . PRO C 1 162 ? 28.718 -2.599 61.154 1.00 33.17 162 PRO C O 1
ATOM 5937 N N . GLU C 1 163 ? 30.167 -1.760 62.706 1.00 35.81 163 GLU C N 1
ATOM 5938 C CA . GLU C 1 163 ? 29.347 -0.557 62.912 1.00 36.21 163 GLU C CA 1
ATOM 5939 C C . GLU C 1 163 ? 29.028 0.213 61.608 1.00 34.03 163 GLU C C 1
ATOM 5940 O O . GLU C 1 163 ? 27.934 0.778 61.480 1.00 33.01 163 GLU C O 1
ATOM 5946 N N . ASN C 1 164 ? 29.978 0.241 60.643 1.00 34.70 164 ASN C N 1
ATOM 5947 C CA . ASN C 1 164 ? 29.719 0.985 59.403 1.00 34.64 164 ASN C CA 1
ATOM 5948 C C . ASN C 1 164 ? 28.640 0.371 58.506 1.00 32.91 164 ASN C C 1
ATOM 5949 O O . ASN C 1 164 ? 28.207 1.036 57.570 1.00 32.58 164 ASN C O 1
ATOM 5954 N N . HIS C 1 165 ? 28.210 -0.866 58.789 1.00 31.10 165 HIS C N 1
ATOM 5955 C CA . HIS C 1 165 ? 27.099 -1.531 58.071 1.00 29.73 165 HIS C CA 1
ATOM 5956 C C . HIS C 1 165 ? 25.687 -1.229 58.686 1.00 28.54 165 HIS C C 1
ATOM 5957 O O . HIS C 1 165 ? 24.677 -1.873 58.320 1.00 29.37 165 HIS C O 1
ATOM 5964 N N . ILE C 1 166 ? 25.599 -0.242 59.587 1.00 28.20 166 ILE C N 1
ATOM 5965 C CA . ILE C 1 166 ? 24.334 0.108 60.280 1.00 26.88 166 ILE C CA 1
ATOM 5966 C C . ILE C 1 166 ? 23.932 1.534 59.881 1.00 26.46 166 ILE C C 1
ATOM 5967 O O . ILE C 1 166 ? 24.739 2.460 60.014 1.00 26.89 166 ILE C O 1
ATOM 5972 N N . VAL C 1 167 ? 22.681 1.710 59.404 1.00 24.51 167 VAL C N 1
ATOM 5973 C CA . VAL C 1 167 ? 22.203 3.032 58.972 1.00 25.09 167 VAL C CA 1
ATOM 5974 C C . VAL C 1 167 ? 20.873 3.427 59.627 1.00 23.49 167 VAL C C 1
ATOM 5975 O O . VAL C 1 167 ? 20.144 2.552 60.137 1.00 22.20 167 VAL C O 1
ATOM 5979 N N . PHE C 1 168 ? 20.598 4.722 59.632 1.00 23.97 168 PHE C N 1
ATOM 5980 C CA . PHE C 1 168 ? 19.364 5.285 60.243 1.00 24.06 168 PHE C CA 1
ATOM 5981 C C . PHE C 1 168 ? 18.621 6.168 59.219 1.00 24.19 168 PHE C C 1
ATOM 5982 O O . PHE C 1 168 ? 18.988 7.365 58.993 1.00 25.88 168 PHE C O 1
ATOM 5990 N N . PRO C 1 169 ? 17.583 5.600 58.578 1.00 23.59 169 PRO C N 1
ATOM 5991 C CA . PRO C 1 169 ? 16.955 6.312 57.456 1.00 24.60 169 PRO C CA 1
ATOM 5992 C C . PRO C 1 169 ? 16.281 7.637 57.847 1.00 25.57 169 PRO C C 1
ATOM 5993 O O . PRO C 1 169 ? 15.877 7.774 59.002 1.00 25.00 169 PRO C O 1
ATOM 5997 N N . VAL C 1 170 ? 16.218 8.595 56.934 1.00 26.67 170 VAL C N 1
ATOM 5998 C CA . VAL C 1 170 ? 15.815 9.973 57.272 1.00 27.97 170 VAL C CA 1
ATOM 5999 C C . VAL C 1 170 ? 14.286 10.109 57.344 1.00 27.96 170 VAL C C 1
ATOM 6000 O O . VAL C 1 170 ? 13.583 9.825 56.351 1.00 27.38 170 VAL C O 1
ATOM 6004 N N . PRO C 1 171 ? 13.732 10.589 58.497 1.00 28.15 171 PRO C N 1
ATOM 6005 C CA . PRO C 1 171 ? 12.246 10.767 58.545 1.00 27.77 171 PRO C CA 1
ATOM 6006 C C . PRO C 1 171 ? 11.664 11.710 57.468 1.00 29.24 171 PRO C C 1
ATOM 6007 O O . PRO C 1 171 ? 12.308 12.707 57.084 1.00 30.24 171 PRO C O 1
ATOM 6011 N N . ILE C 1 172 ? 10.455 11.402 56.963 1.00 28.83 172 ILE C N 1
ATOM 6012 C CA . ILE C 1 172 ? 9.762 12.251 55.998 1.00 31.30 172 ILE C CA 1
ATOM 6013 C C . ILE C 1 172 ? 8.324 12.357 56.442 1.00 32.39 172 ILE C C 1
ATOM 6014 O O . ILE C 1 172 ? 7.916 11.579 57.299 1.00 30.63 172 ILE C O 1
ATOM 6019 N N . ASP C 1 173 ? 7.580 13.259 55.809 1.00 35.99 173 ASP C N 1
ATOM 6020 C CA . ASP C 1 173 ? 6.142 13.431 56.074 1.00 38.59 173 ASP C CA 1
ATOM 6021 C C . ASP C 1 173 ? 5.176 12.865 55.028 1.00 38.97 173 ASP C C 1
ATOM 6022 O O . ASP C 1 173 ? 3.983 12.727 55.296 1.00 40.86 173 ASP C O 1
ATOM 6027 N N . GLN C 1 174 ? 5.644 12.567 53.841 1.00 37.99 174 GLN C N 1
ATOM 6028 C CA . GLN C 1 174 ? 4.769 12.098 52.764 1.00 38.37 174 GLN C CA 1
ATOM 6029 C C . GLN C 1 174 ? 4.432 10.619 52.991 1.00 34.71 174 GLN C C 1
ATOM 6030 O O . GLN C 1 174 ? 5.310 9.836 53.371 1.00 31.31 174 GLN C O 1
ATOM 6036 N N . CYS C 1 175 ? 3.156 10.246 52.812 1.00 34.55 175 CYS C N 1
ATOM 6037 C CA . CYS C 1 175 ? 2.743 8.825 52.740 1.00 33.47 175 CYS C CA 1
ATOM 6038 C C . CYS C 1 175 ? 2.720 8.018 54.055 1.00 32.16 175 CYS C C 1
ATOM 6039 O O . CYS C 1 175 ? 1.765 7.304 54.326 1.00 32.18 175 CYS C O 1
ATOM 6042 N N . ILE C 1 176 ? 3.791 8.069 54.823 1.00 32.03 176 ILE C N 1
ATOM 6043 C CA . ILE C 1 176 ? 3.996 7.155 55.944 1.00 31.64 176 ILE C CA 1
ATOM 6044 C C . ILE C 1 176 ? 3.150 7.484 57.203 1.00 33.50 176 ILE C C 1
ATOM 6045 O O . ILE C 1 176 ? 3.038 6.655 58.098 1.00 32.90 176 ILE C O 1
ATOM 6050 N N . ASP C 1 177 ? 2.583 8.683 57.273 1.00 36.98 177 ASP C N 1
ATOM 6051 C CA . ASP C 1 177 ? 1.675 9.067 58.394 1.00 41.92 177 ASP C CA 1
ATOM 6052 C C . ASP C 1 177 ? 0.176 8.889 58.105 1.00 46.88 177 ASP C C 1
ATOM 6053 O O . ASP C 1 177 ? -0.662 9.495 58.788 1.00 49.51 177 ASP C O 1
ATOM 6058 N N . GLY C 1 178 ? -0.163 8.064 57.108 1.00 51.38 178 GLY C N 1
ATOM 6059 C CA . GLY C 1 178 ? -1.567 7.757 56.776 1.00 56.20 178 GLY C CA 1
ATOM 6060 C C . GLY C 1 178 ? -2.385 8.879 56.143 1.00 62.40 178 GLY C C 1
ATOM 6061 O O . GLY C 1 178 ? -1.837 9.854 55.635 1.00 65.43 178 GLY C O 1
ATOM 6062 N N . SER C 1 179 ? -3.710 8.732 56.199 1.00 67.06 179 SER C N 1
ATOM 6063 C CA . SER C 1 179 ? -4.660 9.556 55.438 1.00 70.59 179 SER C CA 1
ATOM 6064 C C . SER C 1 179 ? -5.160 10.765 56.227 1.00 73.39 179 SER C C 1
ATOM 6065 O O . SER C 1 179 ? -4.379 11.435 56.896 1.00 73.05 179 SER C O 1
ATOM 6067 N N . GLY D 2 11 ? 38.716 -12.250 5.890 1.00 56.59 109 GLY D N 1
ATOM 6068 C CA . GLY D 2 11 ? 40.122 -11.864 6.250 1.00 56.05 109 GLY D CA 1
ATOM 6069 C C . GLY D 2 11 ? 40.129 -11.102 7.572 1.00 52.83 109 GLY D C 1
ATOM 6070 O O . GLY D 2 11 ? 39.254 -10.261 7.826 1.00 52.60 109 GLY D O 1
ATOM 6071 N N . ALA D 2 12 ? 41.095 -11.392 8.440 1.00 51.35 110 ALA D N 1
ATOM 6072 C CA . ALA D 2 12 ? 41.196 -10.677 9.699 1.00 47.97 110 ALA D CA 1
ATOM 6073 C C . ALA D 2 12 ? 41.654 -9.240 9.458 1.00 46.29 110 ALA D C 1
ATOM 6074 O O . ALA D 2 12 ? 42.344 -8.955 8.459 1.00 46.36 110 ALA D O 1
ATOM 6076 N N . GLU D 2 13 ? 41.267 -8.372 10.390 1.00 44.68 111 GLU D N 1
ATOM 6077 C CA . GLU D 2 13 ? 41.669 -6.961 10.396 1.00 44.63 111 GLU D CA 1
ATOM 6078 C C . GLU D 2 13 ? 42.390 -6.594 11.687 1.00 41.14 111 GLU D C 1
ATOM 6079 O O . GLU D 2 13 ? 42.106 -7.125 12.744 1.00 38.68 111 GLU D O 1
ATOM 6085 N N . LEU D 2 14 ? 43.227 -5.573 11.613 1.00 40.11 112 LEU D N 1
ATOM 6086 C CA . LEU D 2 14 ? 43.858 -5.040 12.828 1.00 38.87 112 LEU D CA 1
ATOM 6087 C C . LEU D 2 14 ? 42.826 -4.525 13.834 1.00 36.68 112 LEU D C 1
ATOM 6088 O O . LEU D 2 14 ? 41.702 -4.193 13.447 1.00 34.44 112 LEU D O 1
ATOM 6093 N N . PRO D 2 15 ? 43.187 -4.508 15.137 1.00 35.52 113 PRO D N 1
ATOM 6094 C CA . PRO D 2 15 ? 42.301 -3.987 16.141 1.00 34.17 113 PRO D CA 1
ATOM 6095 C C . PRO D 2 15 ? 42.084 -2.481 15.954 1.00 33.61 113 PRO D C 1
ATOM 6096 O O . PRO D 2 15 ? 42.963 -1.772 15.495 1.00 33.93 113 PRO D O 1
ATOM 6100 N N . ALA D 2 16 ? 40.902 -2.007 16.319 1.00 32.57 114 ALA D N 1
ATOM 6101 C CA . ALA D 2 16 ? 40.585 -0.563 16.220 1.00 32.06 114 ALA D CA 1
ATOM 6102 C C . ALA D 2 16 ? 41.593 0.256 16.989 1.00 32.28 114 ALA D C 1
ATOM 6103 O O . ALA D 2 16 ? 41.920 -0.141 18.122 1.00 31.90 114 ALA D O 1
ATOM 6105 N N . GLN D 2 17 ? 42.018 1.438 16.515 1.00 34.26 115 GLN D N 1
ATOM 6106 C CA . GLN D 2 17 ? 42.842 2.321 17.411 1.00 36.00 115 GLN D CA 1
ATOM 6107 C C . GLN D 2 17 ? 42.093 2.850 18.605 1.00 36.39 115 GLN D C 1
ATOM 6108 O O . GLN D 2 17 ? 42.614 2.908 19.732 1.00 41.93 115 GLN D O 1
ATOM 6114 N N . LYS D 2 18 ? 40.824 3.211 18.386 1.00 31.52 116 LYS D N 1
ATOM 6115 C CA . LYS D 2 18 ? 40.029 3.806 19.429 1.00 29.69 116 LYS D CA 1
ATOM 6116 C C . LYS D 2 18 ? 38.964 2.790 19.930 1.00 27.36 116 LYS D C 1
ATOM 6117 O O . LYS D 2 18 ? 37.782 2.724 19.455 1.00 26.73 116 LYS D O 1
ATOM 6123 N N . TRP D 2 19 ? 39.374 1.995 20.918 1.00 25.56 117 TRP D N 1
ATOM 6124 C CA . TRP D 2 19 ? 38.467 0.960 21.526 1.00 24.42 117 TRP D CA 1
ATOM 6125 C C . TRP D 2 19 ? 37.097 1.420 21.978 1.00 22.19 117 TRP D C 1
ATOM 6126 O O . TRP D 2 19 ? 36.164 0.621 21.921 1.00 21.82 117 TRP D O 1
ATOM 6137 N N . TRP D 2 20 ? 36.971 2.671 22.434 1.00 20.82 118 TRP D N 1
ATOM 6138 C CA . TRP D 2 20 ? 35.676 3.145 22.983 1.00 20.36 118 TRP D CA 1
ATOM 6139 C C . TRP D 2 20 ? 34.668 3.364 21.823 1.00 20.40 118 TRP D C 1
ATOM 6140 O O . TRP D 2 20 ? 33.443 3.546 22.110 1.00 19.78 118 TRP D O 1
ATOM 6151 N N . HIS D 2 21 ? 35.131 3.378 20.566 1.00 20.69 119 HIS D N 1
ATOM 6152 C CA . HIS D 2 21 ? 34.170 3.381 19.401 1.00 21.87 119 HIS D CA 1
ATOM 6153 C C . HIS D 2 21 ? 33.453 2.035 19.210 1.00 22.17 119 HIS D C 1
ATOM 6154 O O . HIS D 2 21 ? 32.424 1.973 18.512 1.00 23.10 119 HIS D O 1
ATOM 6161 N N . THR D 2 22 ? 33.931 0.957 19.844 1.00 22.04 120 THR D N 1
ATOM 6162 C CA . THR D 2 22 ? 33.487 -0.428 19.500 1.00 22.50 120 THR D CA 1
ATOM 6163 C C . THR D 2 22 ? 32.289 -0.969 20.274 1.00 21.95 120 THR D C 1
ATOM 6164 O O . THR D 2 22 ? 31.871 -2.120 19.995 1.00 22.15 120 THR D O 1
ATOM 6168 N N . GLY D 2 23 ? 31.795 -0.202 21.241 1.00 20.78 121 GLY D N 1
ATOM 6169 C CA . GLY D 2 23 ? 30.567 -0.554 21.990 1.00 20.76 121 GLY D CA 1
ATOM 6170 C C . GLY D 2 23 ? 30.283 0.324 23.157 1.00 19.97 121 GLY D C 1
ATOM 6171 O O . GLY D 2 23 ? 30.867 1.422 23.298 1.00 20.26 121 GLY D O 1
ATOM 6172 N N . ALA D 2 24 ? 29.412 -0.152 24.066 1.00 19.96 122 ALA D N 1
ATOM 6173 C CA . ALA D 2 24 ? 28.974 0.641 25.184 1.00 19.80 122 ALA D CA 1
ATOM 6174 C C . ALA D 2 24 ? 29.946 0.754 26.399 1.00 20.13 122 ALA D C 1
ATOM 6175 O O . ALA D 2 24 ? 30.725 -0.182 26.636 1.00 20.60 122 ALA D O 1
ATOM 6177 N N . LEU D 2 25 ? 29.847 1.859 27.165 1.00 19.68 123 LEU D N 1
ATOM 6178 C CA . LEU D 2 25 ? 30.564 2.021 28.441 1.00 19.39 123 LEU D CA 1
ATOM 6179 C C . LEU D 2 25 ? 29.557 1.837 29.583 1.00 19.26 123 LEU D C 1
ATOM 6180 O O . LEU D 2 25 ? 28.327 2.150 29.410 1.00 19.98 123 LEU D O 1
ATOM 6185 N N . TYR D 2 26 ? 30.039 1.341 30.723 1.00 18.01 124 TYR D N 1
ATOM 6186 C CA . TYR D 2 26 ? 29.176 0.882 31.846 1.00 18.27 124 TYR D CA 1
ATOM 6187 C C . TYR D 2 26 ? 29.754 1.454 33.144 1.00 19.10 124 TYR D C 1
ATOM 6188 O O . TYR D 2 26 ? 30.848 1.067 33.567 1.00 18.63 124 TYR D O 1
ATOM 6197 N N . ARG D 2 27 ? 29.006 2.363 33.790 1.00 20.10 125 ARG D N 1
ATOM 6198 C CA . ARG D 2 27 ? 29.488 3.127 34.952 1.00 20.26 125 ARG D CA 1
ATOM 6199 C C . ARG D 2 27 ? 29.140 2.416 36.259 1.00 21.37 125 ARG D C 1
ATOM 6200 O O . ARG D 2 27 ? 27.959 2.033 36.460 1.00 21.06 125 ARG D O 1
ATOM 6208 N N . ILE D 2 28 ? 30.133 2.235 37.130 1.00 21.25 126 ILE D N 1
ATOM 6209 C CA . ILE D 2 28 ? 29.959 1.645 38.477 1.00 23.25 126 ILE D CA 1
ATOM 6210 C C . ILE D 2 28 ? 30.416 2.677 39.490 1.00 23.96 126 ILE D C 1
ATOM 6211 O O . ILE D 2 28 ? 31.588 2.726 39.891 1.00 24.17 126 ILE D O 1
ATOM 6216 N N . GLY D 2 29 ? 29.494 3.561 39.886 1.00 25.25 127 GLY D N 1
ATOM 6217 C CA . GLY D 2 29 ? 29.893 4.684 40.748 1.00 26.97 127 GLY D CA 1
ATOM 6218 C C . GLY D 2 29 ? 30.033 4.262 42.205 1.00 29.11 127 GLY D C 1
ATOM 6219 O O . GLY D 2 29 ? 30.974 4.645 42.883 1.00 32.64 127 GLY D O 1
ATOM 6220 N N . ASP D 2 30 ? 29.151 3.386 42.653 1.00 27.66 128 ASP D N 1
ATOM 6221 C CA . ASP D 2 30 ? 29.146 2.867 44.007 1.00 27.55 128 ASP D CA 1
ATOM 6222 C C . ASP D 2 30 ? 29.430 1.350 43.980 1.00 27.74 128 ASP D C 1
ATOM 6223 O O . ASP D 2 30 ? 28.533 0.502 43.751 1.00 25.97 128 ASP D O 1
ATOM 6228 N N . LEU D 2 31 ? 30.711 1.014 44.228 1.00 28.09 129 LEU D N 1
ATOM 6229 C CA . LEU D 2 31 ? 31.130 -0.389 44.273 1.00 29.70 129 LEU D CA 1
ATOM 6230 C C . LEU D 2 31 ? 30.397 -1.319 45.256 1.00 29.82 129 LEU D C 1
ATOM 6231 O O . LEU D 2 31 ? 30.122 -2.482 44.914 1.00 30.51 129 LEU D O 1
ATOM 6236 N N . GLN D 2 32 ? 30.048 -0.808 46.432 1.00 29.64 130 GLN D N 1
ATOM 6237 C CA . GLN D 2 32 ? 29.409 -1.587 47.476 1.00 31.28 130 GLN D CA 1
ATOM 6238 C C . GLN D 2 32 ? 27.921 -1.893 47.156 1.00 29.87 130 GLN D C 1
ATOM 6239 O O . GLN D 2 32 ? 27.432 -2.994 47.397 1.00 30.14 130 GLN D O 1
ATOM 6245 N N . ALA D 2 33 ? 27.233 -0.891 46.653 1.00 27.92 131 ALA D N 1
ATOM 6246 C CA . ALA D 2 33 ? 25.792 -1.054 46.243 1.00 27.85 131 ALA D CA 1
ATOM 6247 C C . ALA D 2 33 ? 25.650 -1.924 44.975 1.00 26.93 131 ALA D C 1
ATOM 6248 O O . ALA D 2 33 ? 24.698 -2.677 44.828 1.00 27.31 131 ALA D O 1
ATOM 6250 N N . PHE D 2 34 ? 26.648 -1.855 44.066 1.00 25.42 132 PHE D N 1
ATOM 6251 C CA . PHE D 2 34 ? 26.686 -2.727 42.906 1.00 25.55 132 PHE D CA 1
ATOM 6252 C C . PHE D 2 34 ? 26.855 -4.176 43.312 1.00 27.27 132 PHE D C 1
ATOM 6253 O O . PHE D 2 34 ? 26.204 -5.042 42.792 1.00 27.31 132 PHE D O 1
ATOM 6261 N N . GLN D 2 35 ? 27.789 -4.450 44.219 1.00 29.22 133 GLN D N 1
ATOM 6262 C CA . GLN D 2 35 ? 28.004 -5.804 44.745 1.00 32.63 133 GLN D CA 1
ATOM 6263 C C . GLN D 2 35 ? 26.847 -6.359 45.556 1.00 34.87 133 GLN D C 1
ATOM 6264 O O . GLN D 2 35 ? 26.506 -7.528 45.416 1.00 36.02 133 GLN D O 1
ATOM 6270 N N . GLY D 2 36 ? 26.229 -5.517 46.377 1.00 36.33 134 GLY D N 1
ATOM 6271 C CA . GLY D 2 36 ? 25.146 -5.979 47.248 1.00 40.37 134 GLY D CA 1
ATOM 6272 C C . GLY D 2 36 ? 25.702 -6.897 48.353 1.00 44.69 134 GLY D C 1
ATOM 6273 O O . GLY D 2 36 ? 26.605 -6.484 49.093 1.00 45.93 134 GLY D O 1
ATOM 6274 N N . HIS D 2 37 ? 25.185 -8.116 48.473 1.00 49.75 135 HIS D N 1
ATOM 6275 C CA . HIS D 2 37 ? 25.715 -9.111 49.445 1.00 56.86 135 HIS D CA 1
ATOM 6276 C C . HIS D 2 37 ? 27.203 -9.384 49.332 1.00 60.39 135 HIS D C 1
ATOM 6277 O O . HIS D 2 37 ? 27.866 -9.630 50.364 1.00 61.97 135 HIS D O 1
ATOM 6284 N N . GLY D 2 38 ? 27.712 -9.349 48.092 1.00 62.05 136 GLY D N 1
ATOM 6285 C CA . GLY D 2 38 ? 29.113 -9.609 47.801 1.00 62.67 136 GLY D CA 1
ATOM 6286 C C . GLY D 2 38 ? 30.078 -8.751 48.602 1.00 64.11 136 GLY D C 1
ATOM 6287 O O . GLY D 2 38 ? 29.676 -7.780 49.265 1.00 65.68 136 GLY D O 1
ATOM 6288 N N . ALA D 2 39 ? 31.357 -9.140 48.546 1.00 63.90 137 ALA D N 1
ATOM 6289 C CA . ALA D 2 39 ? 32.467 -8.302 49.003 1.00 60.75 137 ALA D CA 1
ATOM 6290 C C . ALA D 2 39 ? 32.410 -6.958 48.245 1.00 55.47 137 ALA D C 1
ATOM 6291 O O . ALA D 2 39 ? 32.366 -6.928 46.993 1.00 52.79 137 ALA D O 1
ATOM 6293 N N . GLY D 2 40 ? 32.396 -5.855 49.000 1.00 52.17 138 GLY D N 1
ATOM 6294 C CA . GLY D 2 40 ? 32.325 -4.537 48.411 1.00 47.56 138 GLY D CA 1
ATOM 6295 C C . GLY D 2 40 ? 33.714 -4.056 48.118 1.00 46.59 138 GLY D C 1
ATOM 6296 O O . GLY D 2 40 ? 34.091 -2.984 48.593 1.00 47.27 138 GLY D O 1
ATOM 6297 N N . ASN D 2 41 ? 34.467 -4.829 47.322 1.00 43.07 139 ASN D N 1
ATOM 6298 C CA . ASN D 2 41 ? 35.868 -4.571 47.139 1.00 40.75 139 ASN D CA 1
ATOM 6299 C C . ASN D 2 41 ? 36.325 -4.980 45.743 1.00 38.86 139 ASN D C 1
ATOM 6300 O O . ASN D 2 41 ? 35.557 -5.542 44.941 1.00 38.55 139 ASN D O 1
ATOM 6305 N N . LEU D 2 42 ? 37.555 -4.636 45.432 1.00 37.55 140 LEU D N 1
ATOM 6306 C CA . LEU D 2 42 ? 38.076 -4.846 44.100 1.00 36.64 140 LEU D CA 1
ATOM 6307 C C . LEU D 2 42 ? 38.167 -6.333 43.726 1.00 37.42 140 LEU D C 1
ATOM 6308 O O . LEU D 2 42 ? 37.937 -6.679 42.561 1.00 37.03 140 LEU D O 1
ATOM 6313 N N . ALA D 2 43 ? 38.461 -7.190 44.703 1.00 40.03 141 ALA D N 1
ATOM 6314 C CA . ALA D 2 43 ? 38.446 -8.647 44.471 1.00 42.10 141 ALA D CA 1
ATOM 6315 C C . ALA D 2 43 ? 37.038 -9.114 44.118 1.00 41.45 141 ALA D C 1
ATOM 6316 O O . ALA D 2 43 ? 36.854 -9.932 43.206 1.00 41.42 141 ALA D O 1
ATOM 6318 N N . GLY D 2 44 ? 36.057 -8.607 44.858 1.00 40.76 142 GLY D N 1
ATOM 6319 C CA . GLY D 2 44 ? 34.692 -8.941 44.621 1.00 40.27 142 GLY D CA 1
ATOM 6320 C C . GLY D 2 44 ? 34.172 -8.530 43.252 1.00 38.96 142 GLY D C 1
ATOM 6321 O O . GLY D 2 44 ? 33.469 -9.327 42.618 1.00 38.81 142 GLY D O 1
ATOM 6322 N N . LEU D 2 45 ? 34.492 -7.302 42.802 1.00 37.31 143 LEU D N 1
ATOM 6323 C CA . LEU D 2 45 ? 34.148 -6.828 41.459 1.00 36.48 143 LEU D CA 1
ATOM 6324 C C . LEU D 2 45 ? 34.713 -7.749 40.371 1.00 36.30 143 LEU D C 1
ATOM 6325 O O . LEU D 2 45 ? 34.030 -8.036 39.363 1.00 35.64 143 LEU D O 1
ATOM 6330 N N . LYS D 2 46 ? 35.947 -8.232 40.582 1.00 35.76 144 LYS D N 1
ATOM 6331 C CA . LYS D 2 46 ? 36.574 -9.186 39.663 1.00 36.02 144 LYS D CA 1
ATOM 6332 C C . LYS D 2 46 ? 35.667 -10.429 39.423 1.00 36.48 144 LYS D C 1
ATOM 6333 O O . LYS D 2 46 ? 35.607 -10.952 38.304 1.00 36.61 144 LYS D O 1
ATOM 6339 N N . GLY D 2 47 ? 34.933 -10.861 40.455 1.00 36.50 145 GLY D N 1
ATOM 6340 C CA . GLY D 2 47 ? 33.966 -11.969 40.371 1.00 37.33 145 GLY D CA 1
ATOM 6341 C C . GLY D 2 47 ? 32.700 -11.713 39.523 1.00 36.08 145 GLY D C 1
ATOM 6342 O O . GLY D 2 47 ? 31.927 -12.626 39.312 1.00 36.49 145 GLY D O 1
ATOM 6343 N N . ARG D 2 48 ? 32.463 -10.470 39.094 1.00 34.01 146 ARG D N 1
ATOM 6344 C CA . ARG D 2 48 ? 31.306 -10.131 38.240 1.00 33.17 146 ARG D CA 1
ATOM 6345 C C . ARG D 2 48 ? 31.714 -9.874 36.781 1.00 31.72 146 ARG D C 1
ATOM 6346 O O . ARG D 2 48 ? 30.882 -9.435 35.968 1.00 28.72 146 ARG D O 1
ATOM 6354 N N . LEU D 2 49 ? 32.996 -10.077 36.456 1.00 31.71 147 LEU D N 1
ATOM 6355 C CA . LEU D 2 49 ? 33.471 -9.779 35.118 1.00 30.98 147 LEU D CA 1
ATOM 6356 C C . LEU D 2 49 ? 32.843 -10.714 34.045 1.00 30.85 147 LEU D C 1
ATOM 6357 O O . LEU D 2 49 ? 32.585 -10.243 32.924 1.00 30.03 147 LEU D O 1
ATOM 6362 N N . ASP D 2 50 ? 32.572 -11.973 34.378 1.00 32.37 148 ASP D N 1
ATOM 6363 C CA . ASP D 2 50 ? 31.819 -12.849 33.463 1.00 33.67 148 ASP D CA 1
ATOM 6364 C C . ASP D 2 50 ? 30.405 -12.306 33.093 1.00 31.96 148 ASP D C 1
ATOM 6365 O O . ASP D 2 50 ? 30.007 -12.344 31.928 1.00 30.66 148 ASP D O 1
ATOM 6370 N N . TYR D 2 51 ? 29.664 -11.833 34.102 1.00 31.10 149 TYR D N 1
ATOM 6371 C CA . TYR D 2 51 ? 28.369 -11.138 33.857 1.00 29.81 149 TYR D CA 1
ATOM 6372 C C . TYR D 2 51 ? 28.527 -9.920 32.929 1.00 27.93 149 TYR D C 1
ATOM 6373 O O . TYR D 2 51 ? 27.763 -9.797 31.942 1.00 27.14 149 TYR D O 1
ATOM 6382 N N . LEU D 2 52 ? 29.535 -9.067 33.189 1.00 27.53 150 LEU D N 1
ATOM 6383 C CA . LEU D 2 52 ? 29.810 -7.877 32.382 1.00 27.08 150 LEU D CA 1
ATOM 6384 C C . LEU D 2 52 ? 30.175 -8.251 30.927 1.00 26.61 150 LEU D C 1
ATOM 6385 O O . LEU D 2 52 ? 29.698 -7.597 29.968 1.00 25.00 150 LEU D O 1
ATOM 6390 N N . SER D 2 53 ? 30.911 -9.350 30.757 1.00 26.78 151 SER D N 1
ATOM 6391 C CA . SER D 2 53 ? 31.167 -9.874 29.447 1.00 27.78 151 SER D CA 1
ATOM 6392 C C . SER D 2 53 ? 29.852 -10.336 28.713 1.00 27.75 151 SER D C 1
ATOM 6393 O O . SER D 2 53 ? 29.723 -10.161 27.491 1.00 27.23 151 SER D O 1
ATOM 6396 N N . SER D 2 54 ? 28.902 -10.922 29.437 1.00 28.21 152 SER D N 1
ATOM 6397 C CA . SER D 2 54 ? 27.572 -11.253 28.849 1.00 28.36 152 SER D CA 1
ATOM 6398 C C . SER D 2 54 ? 26.813 -10.010 28.288 1.00 27.03 152 SER D C 1
ATOM 6399 O O . SER D 2 54 ? 25.953 -10.164 27.413 1.00 27.75 152 SER D O 1
ATOM 6402 N N . LEU D 2 55 ? 27.111 -8.821 28.777 1.00 25.26 153 LEU D N 1
ATOM 6403 C CA . LEU D 2 55 ? 26.462 -7.616 28.275 1.00 24.97 153 LEU D CA 1
ATOM 6404 C C . LEU D 2 55 ? 27.140 -7.006 27.042 1.00 25.16 153 LEU D C 1
ATOM 6405 O O . LEU D 2 55 ? 26.639 -6.024 26.534 1.00 23.70 153 LEU D O 1
ATOM 6410 N N . LYS D 2 56 ? 28.315 -7.549 26.674 1.00 26.63 154 LYS D N 1
ATOM 6411 C CA . LYS D 2 56 ? 29.156 -7.060 25.579 1.00 27.76 154 LYS D CA 1
ATOM 6412 C C . LYS D 2 56 ? 29.633 -5.607 25.727 1.00 26.27 154 LYS D C 1
ATOM 6413 O O . LYS D 2 56 ? 30.051 -4.988 24.766 1.00 26.17 154 LYS D O 1
ATOM 6419 N N . VAL D 2 57 ? 29.764 -5.147 26.968 1.00 25.59 155 VAL D N 1
ATOM 6420 C CA . VAL D 2 57 ? 30.197 -3.764 27.209 1.00 24.92 155 VAL D CA 1
ATOM 6421 C C . VAL D 2 57 ? 31.743 -3.750 27.022 1.00 24.34 155 VAL D C 1
ATOM 6422 O O . VAL D 2 57 ? 32.391 -4.742 27.247 1.00 25.60 155 VAL D O 1
ATOM 6426 N N . LYS D 2 58 ? 32.244 -2.651 26.520 1.00 23.18 156 LYS D N 1
ATOM 6427 C CA . LYS D 2 58 ? 33.667 -2.530 26.080 1.00 23.69 156 LYS D CA 1
ATOM 6428 C C . LYS D 2 58 ? 34.570 -1.824 27.109 1.00 23.10 156 LYS D C 1
ATOM 6429 O O . LYS D 2 58 ? 35.793 -1.968 27.091 1.00 23.13 156 LYS D O 1
ATOM 6435 N N . GLY D 2 59 ? 33.967 -1.129 28.066 1.00 21.82 157 GLY D N 1
ATOM 6436 C CA . GLY D 2 59 ? 34.701 -0.444 29.131 1.00 22.41 157 GLY D CA 1
ATOM 6437 C C . GLY D 2 59 ? 33.848 -0.293 30.390 1.00 21.85 157 GLY D C 1
ATOM 6438 O O . GLY D 2 59 ? 32.641 -0.088 30.294 1.00 22.17 157 GLY D O 1
ATOM 6439 N N A LEU D 2 60 ? 34.515 -0.376 31.540 0.50 22.12 158 LEU D N 1
ATOM 6440 N N B LEU D 2 60 ? 34.481 -0.372 31.555 0.50 22.38 158 LEU D N 1
ATOM 6441 C CA A LEU D 2 60 ? 33.926 -0.128 32.865 0.50 21.72 158 LEU D CA 1
ATOM 6442 C CA B LEU D 2 60 ? 33.803 -0.120 32.840 0.50 22.12 158 LEU D CA 1
ATOM 6443 C C A LEU D 2 60 ? 34.432 1.243 33.316 0.50 21.37 158 LEU D C 1
ATOM 6444 C C B LEU D 2 60 ? 34.437 1.120 33.479 0.50 21.76 158 LEU D C 1
ATOM 6445 O O A LEU D 2 60 ? 35.599 1.586 33.093 0.50 21.20 158 LEU D O 1
ATOM 6446 O O B LEU D 2 60 ? 35.689 1.235 33.554 0.50 21.76 158 LEU D O 1
ATOM 6455 N N . VAL D 2 61 ? 33.581 2.011 33.963 1.00 20.93 159 VAL D N 1
ATOM 6456 C CA . VAL D 2 61 ? 33.967 3.318 34.562 1.00 21.83 159 VAL D CA 1
ATOM 6457 C C . VAL D 2 61 ? 33.848 3.208 36.061 1.00 22.94 159 VAL D C 1
ATOM 6458 O O . VAL D 2 61 ? 32.727 3.173 36.613 1.00 23.04 159 VAL D O 1
ATOM 6462 N N . LEU D 2 62 ? 34.998 3.098 36.735 1.00 22.70 160 LEU D N 1
ATOM 6463 C CA . LEU D 2 62 ? 35.048 2.725 38.147 1.00 25.91 160 LEU D CA 1
ATOM 6464 C C . LEU D 2 62 ? 35.382 3.842 39.129 1.00 25.73 160 LEU D C 1
ATOM 6465 O O . LEU D 2 62 ? 36.353 4.596 38.948 1.00 24.43 160 LEU D O 1
ATOM 6470 N N . GLY D 2 63 ? 34.534 3.960 40.162 1.00 25.94 161 GLY D N 1
ATOM 6471 C CA . GLY D 2 63 ? 34.913 4.679 41.364 1.00 26.56 161 GLY D CA 1
ATOM 6472 C C . GLY D 2 63 ? 34.289 6.056 41.433 1.00 26.61 161 GLY D C 1
ATOM 6473 O O . GLY D 2 63 ? 33.181 6.272 40.885 1.00 25.84 161 GLY D O 1
ATOM 6474 N N . PRO D 2 64 ? 34.961 7.010 42.092 1.00 26.27 162 PRO D N 1
ATOM 6475 C CA . PRO D 2 64 ? 36.335 6.908 42.652 1.00 26.61 162 PRO D CA 1
A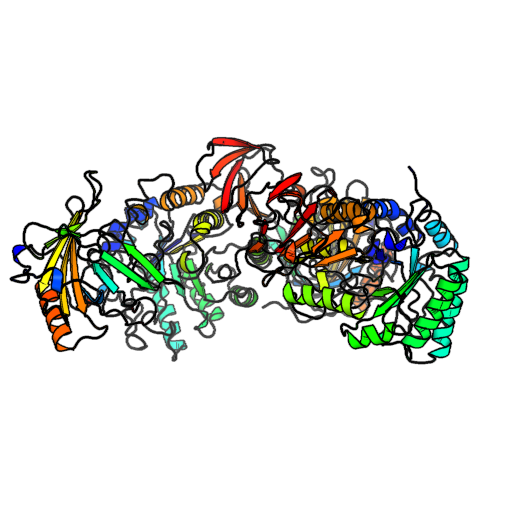TOM 6476 C C . PRO D 2 64 ? 36.581 5.921 43.792 1.00 27.89 162 PRO D C 1
ATOM 6477 O O . PRO D 2 64 ? 35.627 5.544 44.512 1.00 29.28 162 PRO D O 1
ATOM 6481 N N . ILE D 2 65 ? 37.847 5.550 43.958 1.00 28.27 163 ILE D N 1
ATOM 6482 C CA . ILE D 2 65 ? 38.301 4.600 44.993 1.00 30.55 163 ILE D CA 1
ATOM 6483 C C . ILE D 2 65 ? 39.463 5.090 45.859 1.00 29.77 163 ILE D C 1
ATOM 6484 O O . ILE D 2 65 ? 40.032 4.315 46.629 1.00 32.32 163 ILE D O 1
ATOM 6489 N N . HIS D 2 66 ? 39.885 6.347 45.686 1.00 28.03 164 HIS D N 1
ATOM 6490 C CA . HIS D 2 66 ? 41.114 6.860 46.352 1.00 27.73 164 HIS D CA 1
ATOM 6491 C C . HIS D 2 66 ? 40.849 7.339 47.798 1.00 28.41 164 HIS D C 1
ATOM 6492 O O . HIS D 2 66 ? 39.711 7.415 48.224 1.00 28.30 164 HIS D O 1
ATOM 6499 N N . LYS D 2 67 ? 41.918 7.634 48.547 1.00 29.31 165 LYS D N 1
ATOM 6500 C CA . LYS D 2 67 ? 41.799 8.217 49.916 1.00 30.63 165 LYS D CA 1
ATOM 6501 C C . LYS D 2 67 ? 41.295 9.682 49.879 1.00 29.91 165 LYS D C 1
ATOM 6502 O O . LYS D 2 67 ? 42.019 10.573 49.427 1.00 30.14 165 LYS D O 1
ATOM 6508 N N . ASN D 2 68 ? 40.040 9.905 50.322 1.00 28.92 166 ASN D N 1
ATOM 6509 C CA . ASN D 2 68 ? 39.433 11.245 50.454 1.00 28.44 166 ASN D CA 1
ATOM 6510 C C . ASN D 2 68 ? 38.903 11.440 51.894 1.00 29.67 166 ASN D C 1
ATOM 6511 O O . ASN D 2 68 ? 37.844 10.918 52.242 1.00 29.89 166 ASN D O 1
ATOM 6516 N N . GLN D 2 69 ? 39.690 12.126 52.742 1.00 30.64 167 GLN D N 1
ATOM 6517 C CA . GLN D 2 69 ? 39.220 12.605 54.051 1.00 31.66 167 GLN D CA 1
ATOM 6518 C C . GLN D 2 69 ? 38.262 13.751 53.709 1.00 31.48 167 GLN D C 1
ATOM 6519 O O . GLN D 2 69 ? 38.681 14.797 53.256 1.00 30.58 167 GLN D O 1
ATOM 6525 N N . LYS D 2 70 ? 36.953 13.511 53.874 1.00 31.60 168 LYS D N 1
ATOM 6526 C CA . LYS D 2 70 ? 35.922 14.464 53.493 1.00 31.59 168 LYS D CA 1
ATOM 6527 C C . LYS D 2 70 ? 36.246 15.938 53.836 1.00 31.70 168 LYS D C 1
ATOM 6528 O O . LYS D 2 70 ? 36.491 16.306 55.017 1.00 32.50 168 LYS D O 1
ATOM 6534 N N . ASP D 2 71 ? 36.266 16.761 52.774 1.00 30.82 169 ASP D N 1
ATOM 6535 C CA . ASP D 2 71 ? 36.445 18.233 52.826 1.00 31.42 169 ASP D CA 1
ATOM 6536 C C . ASP D 2 71 ? 37.843 18.676 53.265 1.00 31.51 169 ASP D C 1
ATOM 6537 O O . ASP D 2 71 ? 38.024 19.845 53.595 1.00 32.81 169 ASP D O 1
ATOM 6542 N N . ASP D 2 72 ? 38.826 17.764 53.267 1.00 30.86 170 ASP D N 1
ATOM 6543 C CA . ASP D 2 72 ? 40.201 18.034 53.754 1.00 31.50 170 ASP D CA 1
ATOM 6544 C C . ASP D 2 72 ? 41.211 17.827 52.557 1.00 30.35 170 ASP D C 1
ATOM 6545 O O . ASP D 2 72 ? 41.605 16.709 52.237 1.00 29.40 170 ASP D O 1
ATOM 6550 N N . VAL D 2 73 ? 41.657 18.924 51.961 1.00 30.28 171 VAL D N 1
ATOM 6551 C CA . VAL D 2 73 ? 42.559 18.869 50.795 1.00 29.78 171 VAL D CA 1
ATOM 6552 C C . VAL D 2 73 ? 43.901 18.144 51.105 1.00 30.36 171 VAL D C 1
ATOM 6553 O O . VAL D 2 73 ? 44.293 17.242 50.355 1.00 29.43 171 VAL D O 1
ATOM 6557 N N . ALA D 2 74 ? 44.550 18.533 52.193 1.00 32.13 172 ALA D N 1
ATOM 6558 C CA . ALA D 2 74 ? 45.859 17.993 52.598 1.00 33.43 172 ALA D CA 1
ATOM 6559 C C . ALA D 2 74 ? 45.815 16.480 52.845 1.00 33.79 172 ALA D C 1
ATOM 6560 O O . ALA D 2 74 ? 46.766 15.786 52.476 1.00 33.84 172 ALA D O 1
ATOM 6562 N N . GLN D 2 75 ? 44.729 15.982 53.454 1.00 33.25 173 GLN D N 1
ATOM 6563 C CA . GLN D 2 75 ? 44.558 14.545 53.709 1.00 33.55 173 GLN D CA 1
ATOM 6564 C C . GLN D 2 75 ? 43.780 13.781 52.582 1.00 32.24 173 GLN D C 1
ATOM 6565 O O . GLN D 2 75 ? 43.184 12.748 52.866 1.00 33.71 173 GLN D O 1
ATOM 6571 N N . THR D 2 76 ? 43.716 14.279 51.338 1.00 30.23 174 THR D N 1
ATOM 6572 C CA . THR D 2 76 ? 43.145 13.526 50.195 1.00 28.59 174 THR D CA 1
ATOM 6573 C C . THR D 2 76 ? 44.281 13.177 49.229 1.00 28.93 174 THR D C 1
ATOM 6574 O O . THR D 2 76 ? 45.048 14.069 48.858 1.00 29.10 174 THR D O 1
ATOM 6578 N N . ASP D 2 77 ? 44.412 11.897 48.866 1.00 28.77 175 ASP D N 1
ATOM 6579 C CA . ASP D 2 77 ? 45.546 11.471 48.012 1.00 29.27 175 ASP D CA 1
ATOM 6580 C C . ASP D 2 77 ? 45.035 10.563 46.931 1.00 28.18 175 ASP D C 1
ATOM 6581 O O . ASP D 2 77 ? 44.654 9.388 47.178 1.00 27.91 175 ASP D O 1
ATOM 6586 N N . LEU D 2 78 ? 45.099 11.102 45.712 1.00 27.83 176 LEU D N 1
ATOM 6587 C CA . LEU D 2 78 ? 44.590 10.433 44.528 1.00 27.54 176 LEU D CA 1
ATOM 6588 C C . LEU D 2 78 ? 45.489 9.247 44.075 1.00 28.97 176 LEU D C 1
ATOM 6589 O O . LEU D 2 78 ? 45.057 8.476 43.208 1.00 28.91 176 LEU D O 1
ATOM 6594 N N . LEU D 2 79 ? 46.682 9.111 44.666 1.00 30.83 177 LEU D N 1
ATOM 6595 C CA . LEU D 2 79 ? 47.628 8.013 44.363 1.00 32.29 177 LEU D CA 1
ATOM 6596 C C . LEU D 2 79 ? 47.531 6.786 45.297 1.00 33.10 177 LEU D C 1
ATOM 6597 O O . LEU D 2 79 ? 48.299 5.819 45.121 1.00 33.58 177 LEU D O 1
ATOM 6602 N N . GLN D 2 80 ? 46.632 6.842 46.306 1.00 33.16 178 GLN D N 1
ATOM 6603 C CA . GLN D 2 80 ? 46.421 5.731 47.235 1.00 35.33 178 GLN D CA 1
ATOM 6604 C C . GLN D 2 80 ? 44.992 5.263 47.197 1.00 34.72 178 GLN D C 1
ATOM 6605 O O . GLN D 2 80 ? 44.073 6.074 47.174 1.00 34.22 178 GLN D O 1
ATOM 6611 N N . ILE D 2 81 ? 44.792 3.944 47.248 1.00 36.16 179 ILE D N 1
ATOM 6612 C CA . ILE D 2 81 ? 43.450 3.354 47.281 1.00 36.04 179 ILE D CA 1
ATOM 6613 C C . ILE D 2 81 ? 42.947 3.299 48.727 1.00 36.27 179 ILE D C 1
ATOM 6614 O O . ILE D 2 81 ? 43.679 2.893 49.623 1.00 37.45 179 ILE D O 1
ATOM 6619 N N . ASP D 2 82 ? 41.691 3.703 48.941 1.00 35.50 180 ASP D N 1
ATOM 6620 C CA . ASP D 2 82 ? 41.063 3.595 50.249 1.00 36.56 180 ASP D CA 1
ATOM 6621 C C . ASP D 2 82 ? 41.027 2.098 50.637 1.00 37.71 180 ASP D C 1
ATOM 6622 O O . ASP D 2 82 ? 40.390 1.317 49.927 1.00 36.46 180 ASP D O 1
ATOM 6627 N N . PRO D 2 83 ? 41.667 1.714 51.775 1.00 40.03 181 PRO D N 1
ATOM 6628 C CA . PRO D 2 83 ? 41.708 0.275 52.126 1.00 42.16 181 PRO D CA 1
ATOM 6629 C C . PRO D 2 83 ? 40.354 -0.419 52.311 1.00 42.44 181 PRO D C 1
ATOM 6630 O O . PRO D 2 83 ? 40.306 -1.643 52.209 1.00 44.02 181 PRO D O 1
ATOM 6634 N N . ASN D 2 84 ? 39.269 0.323 52.548 1.00 42.59 182 ASN D N 1
ATOM 6635 C CA . ASN D 2 84 ? 37.924 -0.280 52.556 1.00 43.51 182 ASN D CA 1
ATOM 6636 C C . ASN D 2 84 ? 37.561 -0.917 51.215 1.00 42.57 182 ASN D C 1
ATOM 6637 O O . ASN D 2 84 ? 36.708 -1.790 51.194 1.00 43.60 182 ASN D O 1
ATOM 6642 N N . PHE D 2 85 ? 38.185 -0.495 50.107 1.00 41.02 183 PHE D N 1
ATOM 6643 C CA . PHE D 2 85 ? 37.999 -1.145 48.775 1.00 41.04 183 PHE D CA 1
ATOM 6644 C C . PHE D 2 85 ? 39.087 -2.198 48.368 1.00 43.01 183 PHE D C 1
ATOM 6645 O O . PHE D 2 85 ? 38.978 -2.813 47.292 1.00 41.74 183 PHE D O 1
ATOM 6653 N N . GLY D 2 86 ? 40.136 -2.358 49.181 1.00 44.95 184 GLY D N 1
ATOM 6654 C CA . GLY D 2 86 ? 41.202 -3.335 48.931 1.00 46.69 184 GLY D CA 1
ATOM 6655 C C . GLY D 2 86 ? 42.546 -2.672 48.743 1.00 46.54 184 GLY D C 1
ATOM 6656 O O . GLY D 2 86 ? 42.719 -1.515 49.122 1.00 46.53 184 GLY D O 1
ATOM 6657 N N . SER D 2 87 ? 43.474 -3.402 48.119 1.00 46.74 185 SER D N 1
ATOM 6658 C CA . SER D 2 87 ? 44.865 -2.965 47.918 1.00 46.48 185 SER D CA 1
ATOM 6659 C C . SER D 2 87 ? 45.249 -2.678 46.461 1.00 44.85 185 SER D C 1
ATOM 6660 O O . SER D 2 87 ? 44.585 -3.102 45.515 1.00 43.16 185 SER D O 1
ATOM 6663 N N . LYS D 2 88 ? 46.368 -1.974 46.300 1.00 45.25 186 LYS D N 1
ATOM 6664 C CA . LYS D 2 88 ? 47.015 -1.777 44.992 1.00 44.20 186 LYS D CA 1
ATOM 6665 C C . LYS D 2 88 ? 47.262 -3.109 44.267 1.00 44.78 186 LYS D C 1
ATOM 6666 O O . LYS D 2 88 ? 47.072 -3.185 43.049 1.00 44.04 186 LYS D O 1
ATOM 6672 N N . GLU D 2 89 ? 47.666 -4.146 45.014 1.00 46.59 187 GLU D N 1
ATOM 6673 C CA . GLU D 2 89 ? 47.793 -5.521 44.476 1.00 48.60 187 GLU D CA 1
ATOM 6674 C C . GLU D 2 89 ? 46.448 -6.079 43.923 1.00 46.37 187 GLU D C 1
ATOM 6675 O O . GLU D 2 89 ? 46.422 -6.706 42.849 1.00 44.85 187 GLU D O 1
ATOM 6681 N N . ASP D 2 90 ? 45.360 -5.853 44.672 1.00 44.75 188 ASP D N 1
ATOM 6682 C CA . ASP D 2 90 ? 44.008 -6.209 44.231 1.00 43.43 188 ASP D CA 1
ATOM 6683 C C . ASP D 2 90 ? 43.611 -5.487 42.954 1.00 41.05 188 ASP D C 1
ATOM 6684 O O . ASP D 2 90 ? 42.968 -6.084 42.106 1.00 40.55 188 ASP D O 1
ATOM 6689 N N . PHE D 2 91 ? 43.945 -4.196 42.834 1.00 39.30 189 PHE D N 1
ATOM 6690 C CA . PHE D 2 91 ? 43.640 -3.393 41.627 1.00 37.49 189 PHE D CA 1
ATOM 6691 C C . PHE D 2 91 ? 44.326 -3.958 40.388 1.00 36.92 189 PHE D C 1
ATOM 6692 O O . PHE D 2 91 ? 43.722 -4.089 39.329 1.00 34.54 189 PHE D O 1
ATOM 6700 N N . ASP D 2 92 ? 45.612 -4.249 40.530 1.00 38.58 190 ASP D N 1
ATOM 6701 C CA . ASP D 2 92 ? 46.463 -4.735 39.437 1.00 39.42 190 ASP D CA 1
ATOM 6702 C C . ASP D 2 92 ? 45.898 -6.079 38.928 1.00 39.86 190 ASP D C 1
ATOM 6703 O O . ASP D 2 92 ? 45.899 -6.343 37.719 1.00 39.87 190 ASP D O 1
ATOM 6708 N N . SER D 2 93 ? 45.411 -6.912 39.860 1.00 40.47 191 SER D N 1
ATOM 6709 C CA . SER D 2 93 ? 44.768 -8.205 39.542 1.00 41.20 191 SER D CA 1
ATOM 6710 C C . SER D 2 93 ? 43.486 -8.052 38.753 1.00 39.08 191 SER D C 1
ATOM 6711 O O . SER D 2 93 ? 43.228 -8.803 37.782 1.00 37.87 191 SER D O 1
ATOM 6714 N N . LEU D 2 94 ? 42.665 -7.096 39.188 1.00 37.94 192 LEU D N 1
ATOM 6715 C CA . LEU D 2 94 ? 41.444 -6.755 38.450 1.00 37.05 192 LEU D CA 1
ATOM 6716 C C . LEU D 2 94 ? 41.741 -6.367 37.012 1.00 36.21 192 LEU D C 1
ATOM 6717 O O . LEU D 2 94 ? 41.081 -6.861 36.068 1.00 34.03 192 LEU D O 1
ATOM 6722 N N . LEU D 2 95 ? 42.710 -5.457 36.864 1.00 38.22 193 LEU D N 1
ATOM 6723 C CA . LEU D 2 95 ? 43.196 -5.012 35.546 1.00 39.33 193 LEU D CA 1
ATOM 6724 C C . LEU D 2 95 ? 43.642 -6.169 34.674 1.00 40.23 193 LEU D C 1
ATOM 6725 O O . LEU D 2 95 ? 43.294 -6.206 33.510 1.00 41.01 193 LEU D O 1
ATOM 6730 N N . GLN D 2 96 ? 44.439 -7.083 35.220 1.00 43.10 194 GLN D N 1
ATOM 6731 C CA . GLN D 2 96 ? 44.912 -8.259 34.450 1.00 44.51 194 GLN D CA 1
ATOM 6732 C C . GLN D 2 96 ? 43.723 -9.083 33.921 1.00 41.98 194 GLN D C 1
ATOM 6733 O O . GLN D 2 96 ? 43.703 -9.455 32.761 1.00 41.99 194 GLN D O 1
ATOM 6739 N N A SER D 2 97 ? 42.750 -9.363 34.787 0.50 40.60 195 SER D N 1
ATOM 6740 N N B SER D 2 97 ? 42.758 -9.349 34.794 0.50 40.32 195 SER D N 1
ATOM 6741 C CA A SER D 2 97 ? 41.594 -10.181 34.420 0.50 39.61 195 SER D CA 1
ATOM 6742 C CA B SER D 2 97 ? 41.599 -10.160 34.457 0.50 39.19 195 SER D CA 1
ATOM 6743 C C A SER D 2 97 ? 40.703 -9.484 33.401 0.50 37.17 195 SER D C 1
ATOM 6744 C C B SER D 2 97 ? 40.713 -9.484 33.415 0.50 36.96 195 SER D C 1
ATOM 6745 O O A SER D 2 97 ? 40.214 -10.132 32.481 0.50 36.74 195 SER D O 1
ATOM 6746 O O B SER D 2 97 ? 40.238 -10.143 32.496 0.50 36.57 195 SER D O 1
ATOM 6751 N N . ALA D 2 98 ? 40.488 -8.176 33.558 1.00 35.48 196 ALA D N 1
ATOM 6752 C CA . ALA D 2 98 ? 39.634 -7.415 32.603 1.00 34.43 196 ALA D CA 1
ATOM 6753 C C . ALA D 2 98 ? 40.316 -7.368 31.208 1.00 35.64 196 ALA D C 1
ATOM 6754 O O . ALA D 2 98 ? 39.649 -7.602 30.219 1.00 35.07 196 ALA D O 1
ATOM 6756 N N . LYS D 2 99 ? 41.625 -7.133 31.173 1.00 37.72 197 LYS D N 1
ATOM 6757 C CA . LYS D 2 99 ? 42.403 -7.190 29.892 1.00 40.75 197 LYS D CA 1
ATOM 6758 C C . LYS D 2 99 ? 42.246 -8.549 29.170 1.00 40.92 197 LYS D C 1
ATOM 6759 O O . LYS D 2 99 ? 41.903 -8.618 27.980 1.00 39.06 197 LYS D O 1
ATOM 6765 N N . LYS D 2 100 ? 42.421 -9.625 29.925 1.00 42.82 198 LYS D N 1
ATOM 6766 C CA . LYS D 2 100 ? 42.255 -10.982 29.382 1.00 44.61 198 LYS D CA 1
ATOM 6767 C C . LYS D 2 100 ? 40.833 -11.187 28.796 1.00 42.48 198 LYS D C 1
ATOM 6768 O O . LYS D 2 100 ? 40.669 -11.963 27.844 1.00 42.64 198 LYS D O 1
ATOM 6774 N N . LYS D 2 101 ? 39.813 -10.482 29.329 1.00 38.77 199 LYS D N 1
ATOM 6775 C CA . LYS D 2 101 ? 38.458 -10.579 28.794 1.00 37.90 199 LYS D CA 1
ATOM 6776 C C . LYS D 2 101 ? 38.090 -9.480 27.795 1.00 35.32 199 LYS D C 1
ATOM 6777 O O . LYS D 2 101 ? 36.935 -9.332 27.443 1.00 33.11 199 LYS D O 1
ATOM 6783 N N . SER D 2 102 ? 39.067 -8.721 27.297 1.00 34.43 200 SER D N 1
ATOM 6784 C CA . SER D 2 102 ? 38.788 -7.617 26.357 1.00 33.84 200 SER D CA 1
ATOM 6785 C C . SER D 2 102 ? 37.828 -6.516 26.872 1.00 31.15 200 SER D C 1
ATOM 6786 O O . SER D 2 102 ? 37.056 -5.924 26.100 1.00 30.69 200 SER D O 1
ATOM 6789 N N . ILE D 2 103 ? 37.894 -6.224 28.185 1.00 30.26 201 ILE D N 1
ATOM 6790 C CA . ILE D 2 103 ? 37.112 -5.131 28.810 1.00 27.80 201 ILE D CA 1
ATOM 6791 C C . ILE D 2 103 ? 38.088 -4.091 29.352 1.00 26.62 201 ILE D C 1
ATOM 6792 O O . ILE D 2 103 ? 38.956 -4.436 30.200 1.00 26.97 201 ILE D O 1
ATOM 6797 N N . ARG D 2 104 ? 37.955 -2.837 28.910 1.00 24.89 202 ARG D N 1
ATOM 6798 C CA . ARG D 2 104 ? 38.852 -1.726 29.340 1.00 25.12 202 ARG D CA 1
ATOM 6799 C C . ARG D 2 104 ? 38.401 -1.117 30.689 1.00 24.57 202 ARG D C 1
ATOM 6800 O O . ARG D 2 104 ? 37.261 -1.291 31.049 1.00 23.34 202 ARG D O 1
ATOM 6808 N N . VAL D 2 105 ? 39.320 -0.494 31.443 1.00 24.48 203 VAL D N 1
ATOM 6809 C CA . VAL D 2 105 ? 39.022 0.104 32.760 1.00 23.46 203 VAL D CA 1
ATOM 6810 C C . VAL D 2 105 ? 39.341 1.616 32.749 1.00 23.15 203 VAL D C 1
ATOM 6811 O O . VAL D 2 105 ? 40.458 2.015 32.444 1.00 23.16 203 VAL D O 1
ATOM 6815 N N . ILE D 2 106 ? 38.321 2.420 33.038 1.00 21.63 204 ILE D N 1
ATOM 6816 C CA . ILE D 2 106 ? 38.417 3.858 33.169 1.00 21.55 204 ILE D CA 1
ATOM 6817 C C . ILE D 2 106 ? 38.303 4.179 34.662 1.00 22.19 204 ILE D C 1
ATOM 6818 O O . ILE D 2 106 ? 37.323 3.763 35.332 1.00 21.34 204 ILE D O 1
ATOM 6823 N N . LEU D 2 107 ? 39.244 4.951 35.193 1.00 21.90 205 LEU D N 1
ATOM 6824 C CA . LEU D 2 107 ? 39.199 5.376 36.612 1.00 21.61 205 LEU D CA 1
ATOM 6825 C C . LEU D 2 107 ? 38.639 6.803 36.806 1.00 21.49 205 LEU D C 1
ATOM 6826 O O . LEU D 2 107 ? 39.144 7.780 36.238 1.00 21.73 205 LEU D O 1
ATOM 6831 N N . ASP D 2 108 ? 37.605 6.957 37.637 1.00 20.70 206 ASP D N 1
ATOM 6832 C CA . ASP D 2 108 ? 37.084 8.269 37.998 1.00 21.25 206 ASP D CA 1
ATOM 6833 C C . ASP D 2 108 ? 37.963 8.891 39.103 1.00 22.02 206 ASP D C 1
ATOM 6834 O O . ASP D 2 108 ? 38.194 8.264 40.180 1.00 21.70 206 ASP D O 1
ATOM 6839 N N . LEU D 2 109 ? 38.451 10.119 38.843 1.00 22.34 207 LEU D N 1
ATOM 6840 C CA . LEU D 2 109 ? 39.391 10.823 39.744 1.00 22.55 207 LEU D CA 1
ATOM 6841 C C . LEU D 2 109 ? 38.755 12.017 40.429 1.00 22.57 207 LEU D C 1
ATOM 6842 O O . LEU D 2 109 ? 39.427 12.805 41.018 1.00 22.69 207 LEU D O 1
ATOM 6847 N N . THR D 2 110 ? 37.415 12.142 40.373 1.00 22.41 208 THR D N 1
ATOM 6848 C CA . THR D 2 110 ? 36.732 13.316 40.970 1.00 22.70 208 THR D CA 1
ATOM 6849 C C . THR D 2 110 ? 37.181 13.436 42.472 1.00 23.28 208 THR D C 1
ATOM 6850 O O . THR D 2 110 ? 37.001 12.504 43.261 1.00 23.46 208 THR D O 1
ATOM 6854 N N . PRO D 2 111 ? 37.793 14.554 42.866 1.00 23.61 209 PRO D N 1
ATOM 6855 C CA . PRO D 2 111 ? 38.648 14.379 44.091 1.00 24.28 209 PRO D CA 1
ATOM 6856 C C . PRO D 2 111 ? 38.016 14.316 45.482 1.00 25.33 209 PRO D C 1
ATOM 6857 O O . PRO D 2 111 ? 38.450 13.436 46.300 1.00 26.44 209 PRO D O 1
ATOM 6861 N N . ASN D 2 112 ? 37.017 15.179 45.744 1.00 25.03 210 ASN D N 1
ATOM 6862 C CA . ASN D 2 112 ? 36.303 15.251 47.026 1.00 26.13 210 ASN D CA 1
ATOM 6863 C C . ASN D 2 112 ? 34.924 14.542 46.891 1.00 26.58 210 ASN D C 1
ATOM 6864 O O . ASN D 2 112 ? 33.876 15.122 47.254 1.00 28.19 210 ASN D O 1
ATOM 6869 N N . TYR D 2 113 ? 34.947 13.281 46.439 1.00 26.21 211 TYR D N 1
ATOM 6870 C CA . TYR D 2 113 ? 33.739 12.511 46.123 1.00 27.58 211 TYR D CA 1
ATOM 6871 C C . TYR D 2 113 ? 32.910 12.191 47.340 1.00 29.69 211 TYR D C 1
ATOM 6872 O O . TYR D 2 113 ? 31.692 11.956 47.229 1.00 30.17 211 TYR D O 1
ATOM 6881 N N . ARG D 2 114 ? 33.514 12.224 48.538 1.00 30.75 212 ARG D N 1
ATOM 6882 C CA . ARG D 2 114 ? 32.724 12.065 49.801 1.00 32.76 212 ARG D CA 1
ATOM 6883 C C . ARG D 2 114 ? 32.061 13.352 50.346 1.00 32.68 212 ARG D C 1
ATOM 6884 O O . ARG D 2 114 ? 31.339 13.289 51.319 1.00 32.22 212 ARG D O 1
ATOM 6892 N N . GLY D 2 115 ? 32.399 14.522 49.802 1.00 32.38 213 GLY D N 1
ATOM 6893 C CA . GLY D 2 115 ? 31.887 15.801 50.289 1.00 33.60 213 GLY D CA 1
ATOM 6894 C C . GLY D 2 115 ? 30.796 16.361 49.399 1.00 34.24 213 GLY D C 1
ATOM 6895 O O . GLY D 2 115 ? 30.507 15.781 48.347 1.00 32.75 213 GLY D O 1
ATOM 6896 N N . GLU D 2 116 ? 30.207 17.484 49.825 1.00 36.81 214 GLU D N 1
ATOM 6897 C CA . GLU D 2 116 ? 29.123 18.150 49.074 1.00 38.53 214 GLU D CA 1
ATOM 6898 C C . GLU D 2 116 ? 29.597 18.848 47.809 1.00 35.81 214 GLU D C 1
ATOM 6899 O O . GLU D 2 116 ? 28.895 18.803 46.825 1.00 35.50 214 GLU D O 1
ATOM 6905 N N . ASN D 2 117 ? 30.772 19.488 47.824 1.00 34.39 215 ASN D N 1
ATOM 6906 C CA . ASN D 2 117 ? 31.378 20.057 46.605 1.00 33.15 215 ASN D CA 1
ATOM 6907 C C . ASN D 2 117 ? 32.522 19.146 46.204 1.00 30.40 215 ASN D C 1
ATOM 6908 O O . ASN D 2 117 ? 33.523 19.072 46.895 1.00 29.17 215 ASN D O 1
ATOM 6913 N N . SER D 2 118 ? 32.318 18.470 45.082 1.00 28.92 216 SER D N 1
ATOM 6914 C CA . SER D 2 118 ? 33.243 17.516 44.468 1.00 28.24 216 SER D CA 1
ATOM 6915 C C . SER D 2 118 ? 34.622 18.010 44.226 1.00 27.56 216 SER D C 1
ATOM 6916 O O . SER D 2 118 ? 35.537 17.151 44.132 1.00 27.02 216 SER D O 1
ATOM 6919 N N . TRP D 2 119 ? 34.763 19.327 44.041 1.00 27.40 217 TRP D N 1
ATOM 6920 C CA . TRP D 2 119 ? 36.054 19.943 43.709 1.00 28.23 217 TRP D CA 1
ATOM 6921 C C . TRP D 2 119 ? 36.716 20.718 44.867 1.00 29.37 217 TRP D C 1
ATOM 6922 O O . TRP D 2 119 ? 37.731 21.345 44.648 1.00 29.81 217 TRP D O 1
ATOM 6933 N N . PHE D 2 120 ? 36.126 20.631 46.082 1.00 30.38 218 PHE D N 1
ATOM 6934 C CA . PHE D 2 120 ? 36.481 21.394 47.270 1.00 32.37 218 PHE D CA 1
ATOM 6935 C C . PHE D 2 120 ? 36.107 22.860 47.040 1.00 34.09 218 PHE D C 1
ATOM 6936 O O . PHE D 2 120 ? 35.789 23.234 45.943 1.00 35.27 218 PHE D O 1
ATOM 6944 N N . SER D 2 121 ? 36.143 23.667 48.085 1.00 37.06 219 SER D N 1
ATOM 6945 C CA . SER D 2 121 ? 35.823 25.109 48.016 1.00 39.05 219 SER D CA 1
ATOM 6946 C C . SER D 2 121 ? 37.002 26.047 48.039 1.00 40.04 219 SER D C 1
ATOM 6947 O O . SER D 2 121 ? 36.805 27.265 48.078 1.00 41.44 219 SER D O 1
ATOM 6950 N N . THR D 2 122 ? 38.225 25.515 48.133 1.00 39.24 220 THR D N 1
ATOM 6951 C CA . THR D 2 122 ? 39.431 26.339 48.250 1.00 40.60 220 THR D CA 1
ATOM 6952 C C . THR D 2 122 ? 40.584 25.624 47.527 1.00 39.83 220 THR D C 1
ATOM 6953 O O . THR D 2 122 ? 40.429 24.451 47.137 1.00 37.05 220 THR D O 1
ATOM 6957 N N . GLN D 2 123 ? 41.701 26.337 47.340 1.00 41.05 221 GLN D N 1
ATOM 6958 C CA . GLN D 2 123 ? 42.973 25.756 46.852 1.00 41.44 221 GLN D CA 1
ATOM 6959 C C . GLN D 2 123 ? 42.856 25.071 45.502 1.00 39.52 221 GLN D C 1
ATOM 6960 O O . GLN D 2 123 ? 43.379 23.958 45.309 1.00 38.09 221 GLN D O 1
ATOM 6966 N N . VAL D 2 124 ? 42.165 25.707 44.560 1.00 39.19 222 VAL D N 1
ATOM 6967 C CA . VAL D 2 124 ? 41.862 25.033 43.291 1.00 38.39 222 VAL D CA 1
ATOM 6968 C C . VAL D 2 124 ? 43.146 24.611 42.530 1.00 36.51 222 VAL D C 1
ATOM 6969 O O . VAL D 2 124 ? 43.158 23.542 41.955 1.00 34.16 222 VAL D O 1
ATOM 6973 N N . ASP D 2 125 ? 44.217 25.415 42.588 1.00 37.11 223 ASP D N 1
ATOM 6974 C CA . ASP D 2 125 ? 45.482 25.053 41.881 1.00 37.60 223 ASP D CA 1
ATOM 6975 C C . ASP D 2 125 ? 46.137 23.781 42.478 1.00 35.25 223 ASP D C 1
ATOM 6976 O O . ASP D 2 125 ? 46.576 22.894 41.728 1.00 33.49 223 ASP D O 1
ATOM 6981 N N . THR D 2 126 ? 46.173 23.705 43.817 1.00 34.36 224 THR D N 1
ATOM 6982 C CA . THR D 2 126 ? 46.599 22.473 44.514 1.00 32.84 224 THR D CA 1
ATOM 6983 C C . THR D 2 126 ? 45.757 21.272 44.152 1.00 30.32 224 THR D C 1
ATOM 6984 O O . THR D 2 126 ? 46.324 20.209 43.868 1.00 29.14 224 THR D O 1
ATOM 6988 N N . VAL D 2 127 ? 44.428 21.441 44.099 1.00 28.89 225 VAL D N 1
ATOM 6989 C CA . VAL D 2 127 ? 43.532 20.353 43.744 1.00 27.97 225 VAL D CA 1
ATOM 6990 C C . VAL D 2 127 ? 43.711 19.908 42.267 1.00 27.71 225 VAL D C 1
ATOM 6991 O O . VAL D 2 127 ? 43.830 18.684 41.966 1.00 26.76 225 VAL D O 1
ATOM 6995 N N . ALA D 2 128 ? 43.730 20.893 41.353 1.00 28.03 226 ALA D N 1
ATOM 6996 C CA . ALA D 2 128 ? 43.969 20.602 39.929 1.00 28.15 226 ALA D CA 1
ATOM 6997 C C . ALA D 2 128 ? 45.273 19.810 39.697 1.00 28.06 226 ALA D C 1
ATOM 6998 O O . ALA D 2 128 ? 45.290 18.875 38.886 1.00 28.04 226 ALA D O 1
ATOM 7000 N N . THR D 2 129 ? 46.338 20.160 40.432 1.00 28.58 227 THR D N 1
ATOM 7001 C CA . THR D 2 129 ? 47.602 19.461 40.317 1.00 29.16 227 THR D CA 1
ATOM 7002 C C . THR D 2 129 ? 47.527 18.021 40.860 1.00 28.59 227 THR D C 1
ATOM 7003 O O . THR D 2 129 ? 48.182 17.143 40.304 1.00 28.52 227 THR D O 1
ATOM 7007 N N . LYS D 2 130 ? 46.708 17.737 41.891 1.00 27.67 228 LYS D N 1
ATOM 7008 C CA . LYS D 2 130 ? 46.556 16.329 42.312 1.00 27.18 228 LYS D CA 1
ATOM 7009 C C . LYS D 2 130 ? 46.002 15.468 41.151 1.00 25.91 228 LYS D C 1
ATOM 7010 O O . LYS D 2 130 ? 46.448 14.314 40.943 1.00 25.13 228 LYS D O 1
ATOM 7016 N N . VAL D 2 131 ? 45.022 15.993 40.410 1.00 25.43 229 VAL D N 1
ATOM 7017 C CA . VAL D 2 131 ? 44.450 15.285 39.258 1.00 24.76 229 VAL D CA 1
ATOM 7018 C C . VAL D 2 131 ? 45.560 15.106 38.165 1.00 25.18 229 VAL D C 1
ATOM 7019 O O . VAL D 2 131 ? 45.750 14.011 37.679 1.00 24.09 229 VAL D O 1
ATOM 7023 N N . LYS D 2 132 ? 46.277 16.162 37.839 1.00 26.53 230 LYS D N 1
ATOM 7024 C CA . LYS D 2 132 ? 47.346 16.094 36.818 1.00 28.60 230 LYS D CA 1
ATOM 7025 C C . LYS D 2 132 ? 48.418 15.025 37.144 1.00 29.13 230 LYS D C 1
ATOM 7026 O O . LYS D 2 132 ? 48.865 14.254 36.217 1.00 28.86 230 LYS D O 1
ATOM 7032 N N . ASP D 2 133 ? 48.881 14.995 38.421 1.00 28.44 231 ASP D N 1
ATOM 7033 C CA . ASP D 2 133 ? 49.853 13.987 38.854 1.00 29.00 231 ASP D CA 1
ATOM 7034 C C . ASP D 2 133 ? 49.299 12.549 38.803 1.00 28.26 231 ASP D C 1
ATOM 7035 O O . ASP D 2 133 ? 50.017 11.590 38.465 1.00 28.38 231 ASP D O 1
ATOM 7040 N N . ALA D 2 134 ? 48.045 12.407 39.213 1.00 26.50 232 ALA D N 1
ATOM 7041 C CA . ALA D 2 134 ? 47.323 11.109 39.121 1.00 26.40 232 ALA D CA 1
ATOM 7042 C C . ALA D 2 134 ? 47.181 10.529 37.693 1.00 26.42 232 ALA D C 1
ATOM 7043 O O . ALA D 2 134 ? 47.250 9.296 37.503 1.00 25.92 232 ALA D O 1
ATOM 7045 N N . LEU D 2 135 ? 47.040 11.394 36.684 1.00 27.46 233 LEU D N 1
ATOM 7046 C CA . LEU D 2 135 ? 46.979 10.918 35.283 1.00 28.86 233 LEU D CA 1
ATOM 7047 C C . LEU D 2 135 ? 48.270 10.179 34.941 1.00 29.54 233 LEU D C 1
ATOM 7048 O O . LEU D 2 135 ? 48.214 9.049 34.418 1.00 27.69 233 LEU D O 1
ATOM 7053 N N . GLU D 2 136 ? 49.438 10.770 35.254 1.00 31.39 234 GLU D N 1
ATOM 7054 C CA . GLU D 2 136 ? 50.684 10.115 34.931 1.00 34.62 234 GLU D CA 1
ATOM 7055 C C . GLU D 2 136 ? 50.909 8.795 35.717 1.00 33.60 234 GLU D C 1
ATOM 7056 O O . GLU D 2 136 ? 51.252 7.767 35.115 1.00 33.02 234 GLU D O 1
ATOM 7062 N N . PHE D 2 137 ? 50.687 8.831 37.034 1.00 32.15 235 PHE D N 1
ATOM 7063 C CA . PHE D 2 137 ? 50.774 7.636 37.904 1.00 31.82 235 PHE D CA 1
ATOM 7064 C C . PHE D 2 137 ? 49.916 6.434 37.416 1.00 30.61 235 PHE D C 1
ATOM 7065 O O . PHE D 2 137 ? 50.415 5.297 37.318 1.00 30.93 235 PHE D O 1
ATOM 7073 N N . TRP D 2 138 ? 48.626 6.677 37.173 1.00 28.84 236 TRP D N 1
ATOM 7074 C CA . TRP D 2 138 ? 47.681 5.597 36.817 1.00 28.22 236 TRP D CA 1
ATOM 7075 C C . TRP D 2 138 ? 47.870 5.084 35.370 1.00 28.38 236 TRP D C 1
ATOM 7076 O O . TRP D 2 138 ? 47.676 3.879 35.110 1.00 28.57 236 TRP D O 1
ATOM 7087 N N . LEU D 2 139 ? 48.248 5.967 34.445 1.00 28.55 237 LEU D N 1
ATOM 7088 C CA . LEU D 2 139 ? 48.637 5.554 33.090 1.00 30.36 237 LEU D CA 1
ATOM 7089 C C . LEU D 2 139 ? 49.869 4.616 33.129 1.00 32.34 237 LEU D C 1
ATOM 7090 O O . LEU D 2 139 ? 49.881 3.567 32.468 1.00 31.99 237 LEU D O 1
ATOM 7095 N N . GLN D 2 140 ? 50.873 4.937 33.956 1.00 34.58 238 GLN D N 1
ATOM 7096 C CA . GLN D 2 140 ? 51.998 3.976 34.181 1.00 37.81 238 GLN D CA 1
ATOM 7097 C C . GLN D 2 140 ? 51.561 2.646 34.811 1.00 37.01 238 GLN D C 1
ATOM 7098 O O . GLN D 2 140 ? 52.176 1.629 34.541 1.00 37.37 238 GLN D O 1
ATOM 7104 N N . ALA D 2 141 ? 50.506 2.653 35.631 1.00 35.27 239 ALA D N 1
ATOM 7105 C CA . ALA D 2 141 ? 49.933 1.407 36.183 1.00 35.50 239 ALA D CA 1
ATOM 7106 C C . ALA D 2 141 ? 49.083 0.556 35.202 1.00 35.68 239 ALA D C 1
ATOM 7107 O O . ALA D 2 141 ? 48.665 -0.571 35.545 1.00 37.01 239 ALA D O 1
ATOM 7109 N N . GLY D 2 142 ? 48.740 1.120 34.046 1.00 34.18 240 GLY D N 1
ATOM 7110 C CA . GLY D 2 142 ? 48.016 0.390 32.995 1.00 32.82 240 GLY D CA 1
ATOM 7111 C C . GLY D 2 142 ? 46.541 0.668 32.815 1.00 30.33 240 GLY D C 1
ATOM 7112 O O . GLY D 2 142 ? 45.886 -0.083 32.076 1.00 29.18 240 GLY D O 1
ATOM 7113 N N . VAL D 2 143 ? 46.015 1.743 33.403 1.00 29.62 241 VAL D N 1
ATOM 7114 C CA . VAL D 2 143 ? 44.592 2.114 33.150 1.00 28.45 241 VAL D CA 1
ATOM 7115 C C . VAL D 2 143 ? 44.429 2.673 31.717 1.00 27.85 241 VAL D C 1
ATOM 7116 O O . VAL D 2 143 ? 45.362 3.256 31.126 1.00 28.33 241 VAL D O 1
ATOM 7120 N N . ASP D 2 144 ? 43.240 2.465 31.150 1.00 26.71 242 ASP D N 1
ATOM 7121 C CA . ASP D 2 144 ? 42.944 2.833 29.771 1.00 26.95 242 ASP D CA 1
ATOM 7122 C C . ASP D 2 144 ? 42.402 4.262 29.615 1.00 25.98 242 ASP D C 1
ATOM 7123 O O . ASP D 2 144 ? 42.255 4.759 28.496 1.00 25.23 242 ASP D O 1
ATOM 7128 N N . GLY D 2 145 ? 42.064 4.865 30.743 1.00 25.21 243 GLY D N 1
ATOM 7129 C CA . GLY D 2 145 ? 41.748 6.299 30.805 1.00 24.87 243 GLY D CA 1
ATOM 7130 C C . GLY D 2 145 ? 40.985 6.673 32.082 1.00 24.21 243 GLY D C 1
ATOM 7131 O O . GLY D 2 145 ? 41.040 5.916 33.054 1.00 23.73 243 GLY D O 1
ATOM 7132 N N . PHE D 2 146 ? 40.348 7.856 32.045 1.00 22.74 244 PHE D N 1
ATOM 7133 C CA . PHE D 2 146 ? 39.817 8.588 33.210 1.00 22.22 244 PHE D CA 1
ATOM 7134 C C . PHE D 2 146 ? 38.464 9.255 32.969 1.00 21.30 244 PHE D C 1
ATOM 7135 O O . PHE D 2 146 ? 38.069 9.594 31.814 1.00 20.97 244 PHE D O 1
ATOM 7143 N N . GLN D 2 147 ? 37.754 9.465 34.081 1.00 20.58 245 GLN D N 1
ATOM 7144 C CA . GLN D 2 147 ? 36.547 10.306 34.121 1.00 20.76 245 GLN D CA 1
ATOM 7145 C C . GLN D 2 147 ? 36.701 11.339 35.265 1.00 21.08 245 GLN D C 1
ATOM 7146 O O . GLN D 2 147 ? 37.244 10.999 36.379 1.00 19.87 245 GLN D O 1
ATOM 7152 N N . VAL D 2 148 ? 36.290 12.573 34.968 1.00 20.88 246 VAL D N 1
ATOM 7153 C CA . VAL D 2 148 ? 36.077 13.635 35.972 1.00 23.15 246 VAL D CA 1
ATOM 7154 C C . VAL D 2 148 ? 34.624 14.152 35.836 1.00 23.75 246 VAL D C 1
ATOM 7155 O O . VAL D 2 148 ? 34.156 14.470 34.722 1.00 24.46 246 VAL D O 1
ATOM 7159 N N . ARG D 2 149 ? 33.881 14.189 36.940 1.00 23.71 247 ARG D N 1
ATOM 7160 C CA . ARG D 2 149 ? 32.478 14.645 36.952 1.00 25.23 247 ARG D CA 1
ATOM 7161 C C . ARG D 2 149 ? 32.244 16.005 37.675 1.00 25.80 247 ARG D C 1
ATOM 7162 O O . ARG D 2 149 ? 33.115 16.558 38.335 1.00 24.64 247 ARG D O 1
ATOM 7170 N N . ASP D 2 150 ? 31.023 16.497 37.588 1.00 26.78 248 ASP D N 1
ATOM 7171 C CA . ASP D 2 150 ? 30.551 17.736 38.265 1.00 28.87 248 ASP D CA 1
ATOM 7172 C C . ASP D 2 150 ? 31.374 18.959 37.895 1.00 28.99 248 ASP D C 1
ATOM 7173 O O . ASP D 2 150 ? 31.679 19.813 38.762 1.00 28.16 248 ASP D O 1
ATOM 7178 N N . ILE D 2 151 ? 31.791 19.038 36.611 1.00 28.91 249 ILE D N 1
ATOM 7179 C CA . ILE D 2 151 ? 32.742 20.062 36.215 1.00 29.65 249 ILE D CA 1
ATOM 7180 C C . ILE D 2 151 ? 32.134 21.474 36.185 1.00 30.70 249 ILE D C 1
ATOM 7181 O O . ILE D 2 151 ? 32.878 22.447 36.130 1.00 30.46 249 ILE D O 1
ATOM 7186 N N . GLU D 2 152 ? 30.798 21.584 36.236 1.00 32.02 250 GLU D N 1
ATOM 7187 C CA . GLU D 2 152 ? 30.175 22.886 36.575 1.00 33.95 250 GLU D CA 1
ATOM 7188 C C . GLU D 2 152 ? 30.748 23.578 37.860 1.00 34.61 250 GLU D C 1
ATOM 7189 O O . GLU D 2 152 ? 30.682 24.784 37.964 1.00 36.16 250 GLU D O 1
ATOM 7195 N N . ASN D 2 153 ? 31.283 22.825 38.824 1.00 34.50 251 ASN D N 1
ATOM 7196 C CA . ASN D 2 153 ? 31.891 23.347 40.078 1.00 35.74 251 ASN D CA 1
ATOM 7197 C C . ASN D 2 153 ? 33.428 23.476 40.050 1.00 35.10 251 ASN D C 1
ATOM 7198 O O . ASN D 2 153 ? 34.048 23.786 41.060 1.00 35.65 251 ASN D O 1
ATOM 7203 N N . LEU D 2 154 ? 34.047 23.184 38.913 1.00 33.43 252 LEU D N 1
ATOM 7204 C CA . LEU D 2 154 ? 35.516 23.338 38.742 1.00 33.29 252 LEU D CA 1
ATOM 7205 C C . LEU D 2 154 ? 35.755 24.707 38.107 1.00 33.78 252 LEU D C 1
ATOM 7206 O O . LEU D 2 154 ? 35.358 24.938 36.981 1.00 33.01 252 LEU D O 1
ATOM 7211 N N . LYS D 2 155 ? 36.446 25.596 38.804 1.00 34.73 253 LYS D N 1
ATOM 7212 C CA . LYS D 2 155 ? 36.781 26.905 38.265 1.00 37.14 253 LYS D CA 1
ATOM 7213 C C . LYS D 2 155 ? 37.700 26.760 37.050 1.00 36.39 253 LYS D C 1
ATOM 7214 O O . LYS D 2 155 ? 38.600 25.884 37.043 1.00 35.28 253 LYS D O 1
ATOM 7220 N N . ASP D 2 156 ? 37.482 27.595 36.035 1.00 36.65 254 ASP D N 1
ATOM 7221 C CA . ASP D 2 156 ? 38.259 27.546 34.761 1.00 37.07 254 ASP D CA 1
ATOM 7222 C C . ASP D 2 156 ? 38.279 26.132 34.099 1.00 34.66 254 ASP D C 1
ATOM 7223 O O . ASP D 2 156 ? 39.312 25.727 33.523 1.00 34.60 254 ASP D O 1
ATOM 7228 N N . ALA D 2 157 ? 37.149 25.402 34.176 1.00 32.51 255 ALA D N 1
ATOM 7229 C CA . ALA D 2 157 ? 37.031 24.028 33.636 1.00 31.60 255 ALA D CA 1
ATOM 7230 C C . ALA D 2 157 ? 37.565 23.841 32.209 1.00 31.39 255 ALA D C 1
ATOM 7231 O O . ALA D 2 157 ? 38.264 22.877 31.930 1.00 29.34 255 ALA D O 1
ATOM 7233 N N . SER D 2 158 ? 37.259 24.788 31.326 1.00 33.01 256 SER D N 1
ATOM 7234 C CA . SER D 2 158 ? 37.614 24.611 29.925 1.00 33.29 256 SER D CA 1
ATOM 7235 C C . SER D 2 158 ? 39.126 24.552 29.722 1.00 33.64 256 SER D C 1
ATOM 7236 O O . SER D 2 158 ? 39.576 23.809 28.848 1.00 33.41 256 SER D O 1
ATOM 7239 N N . SER D 2 159 ? 39.877 25.321 30.531 1.00 33.73 257 SER D N 1
ATOM 7240 C CA . SER D 2 159 ? 41.326 25.323 30.513 1.00 34.25 257 SER D CA 1
ATOM 7241 C C . SER D 2 159 ? 41.953 24.059 31.089 1.00 32.41 257 SER D C 1
ATOM 7242 O O . SER D 2 159 ? 42.842 23.494 30.460 1.00 31.52 257 SER D O 1
ATOM 7245 N N . PHE D 2 160 ? 41.509 23.649 32.288 1.00 31.28 258 PHE D N 1
ATOM 7246 C CA . PHE D 2 160 ? 42.018 22.427 32.956 1.00 29.97 258 PHE D CA 1
ATOM 7247 C C . PHE D 2 160 ? 41.702 21.176 32.109 1.00 28.67 258 PHE D C 1
ATOM 7248 O O . PHE D 2 160 ? 42.580 20.302 31.922 1.00 28.05 258 PHE D O 1
ATOM 7256 N N . LEU D 2 161 ? 40.473 21.092 31.553 1.00 27.24 259 LEU D N 1
ATOM 7257 C CA . LEU D 2 161 ? 40.119 19.936 30.703 1.00 26.31 259 LEU D CA 1
ATOM 7258 C C . LEU D 2 161 ? 41.010 19.846 29.447 1.00 26.70 259 LEU D C 1
ATOM 7259 O O . LEU D 2 161 ? 41.341 18.764 29.005 1.00 25.67 259 LEU D O 1
ATOM 7264 N N . ALA D 2 162 ? 41.372 20.972 28.860 1.00 28.15 260 ALA D N 1
ATOM 7265 C CA . ALA D 2 162 ? 42.289 20.968 27.713 1.00 29.35 260 ALA D CA 1
ATOM 7266 C C . ALA D 2 162 ? 43.709 20.441 28.109 1.00 29.42 260 ALA D C 1
ATOM 7267 O O . ALA D 2 162 ? 44.299 19.639 27.377 1.00 28.91 260 ALA D O 1
ATOM 7269 N N . GLU D 2 163 ? 44.229 20.891 29.240 1.00 29.96 261 GLU D N 1
ATOM 7270 C CA . GLU D 2 163 ? 45.515 20.399 29.764 1.00 31.10 261 GLU D CA 1
ATOM 7271 C C . GLU D 2 163 ? 45.466 18.886 30.016 1.00 29.27 261 GLU D C 1
ATOM 7272 O O . GLU D 2 163 ? 46.384 18.154 29.615 1.00 28.86 261 GLU D O 1
ATOM 7278 N N . TRP D 2 164 ? 44.414 18.421 30.675 1.00 26.75 262 TRP D N 1
ATOM 7279 C CA . TRP D 2 164 ? 44.321 16.972 31.040 1.00 25.74 262 TRP D CA 1
ATOM 7280 C C . TRP D 2 164 ? 44.149 16.054 29.773 1.00 25.87 262 TRP D C 1
ATOM 7281 O O . TRP D 2 164 ? 44.693 14.919 29.728 1.00 25.37 262 TRP D O 1
ATOM 7292 N N . GLN D 2 165 ? 43.351 16.523 28.790 1.00 26.05 263 GLN D N 1
ATOM 7293 C CA . GLN D 2 165 ? 43.231 15.882 27.460 1.00 26.93 263 GLN D CA 1
ATOM 7294 C C . GLN D 2 165 ? 44.571 15.764 26.794 1.00 28.32 263 GLN D C 1
ATOM 7295 O O . GLN D 2 165 ? 44.918 14.677 26.337 1.00 27.61 263 GLN D O 1
ATOM 7301 N N . ASN D 2 166 ? 45.337 16.855 26.796 1.00 29.19 264 ASN D N 1
ATOM 7302 C CA . ASN D 2 166 ? 46.661 16.864 26.152 1.00 31.62 264 ASN D CA 1
ATOM 7303 C C . ASN D 2 166 ? 47.671 15.888 26.789 1.00 31.36 264 ASN D C 1
ATOM 7304 O O . ASN D 2 166 ? 48.502 15.263 26.067 1.00 31.27 264 ASN D O 1
ATOM 7309 N N . ILE D 2 167 ? 47.617 15.771 28.112 1.00 30.06 265 ILE D N 1
ATOM 7310 C CA . ILE D 2 167 ? 48.419 14.801 28.863 1.00 30.18 265 ILE D CA 1
ATOM 7311 C C . ILE D 2 167 ? 47.982 13.341 28.513 1.00 29.51 265 ILE D C 1
ATOM 7312 O O . ILE D 2 167 ? 48.847 12.469 28.256 1.00 29.58 265 ILE D O 1
ATOM 7317 N N . THR D 2 168 ? 46.672 13.098 28.534 1.00 28.29 266 THR D N 1
ATOM 7318 C CA . THR D 2 168 ? 46.112 11.788 28.287 1.00 28.43 266 THR D CA 1
ATOM 7319 C C . THR D 2 168 ? 46.447 11.317 26.828 1.00 30.25 266 THR D C 1
ATOM 7320 O O . THR D 2 168 ? 46.959 10.230 26.640 1.00 30.41 266 THR D O 1
ATOM 7324 N N . LYS D 2 169 ? 46.162 12.158 25.834 1.00 31.06 267 LYS D N 1
ATOM 7325 C CA . LYS D 2 169 ? 46.410 11.841 24.408 1.00 32.12 267 LYS D CA 1
ATOM 7326 C C . LYS D 2 169 ? 47.876 11.817 24.088 1.00 33.06 267 LYS D C 1
ATOM 7327 O O . LYS D 2 169 ? 48.287 11.087 23.172 1.00 33.74 267 LYS D O 1
ATOM 7333 N N . GLY D 2 170 ? 48.648 12.631 24.807 1.00 33.18 268 GLY D N 1
ATOM 7334 C CA . GLY D 2 170 ? 50.112 12.606 24.732 1.00 34.55 268 GLY D CA 1
ATOM 7335 C C . GLY D 2 170 ? 50.777 11.268 25.070 1.00 34.88 268 GLY D C 1
ATOM 7336 O O . GLY D 2 170 ? 51.852 10.929 24.514 1.00 34.43 268 GLY D O 1
ATOM 7337 N N . PHE D 2 171 ? 50.209 10.544 26.033 1.00 33.83 269 PHE D N 1
ATOM 7338 C CA . PHE D 2 171 ? 50.636 9.164 26.371 1.00 34.54 269 PHE D CA 1
ATOM 7339 C C . PHE D 2 171 ? 50.326 8.255 25.136 1.00 34.15 269 PHE D C 1
ATOM 7340 O O . PHE D 2 171 ? 51.244 7.644 24.544 1.00 35.27 269 PHE D O 1
ATOM 7348 N N . SER D 2 172 ? 49.084 8.215 24.692 1.00 31.40 270 SER D N 1
ATOM 7349 C CA . SER D 2 172 ? 48.649 7.643 23.380 1.00 32.49 270 SER D CA 1
ATOM 7350 C C . SER D 2 172 ? 47.298 8.117 22.952 1.00 31.85 270 SER D C 1
ATOM 7351 O O . SER D 2 172 ? 46.403 8.300 23.832 1.00 29.15 270 SER D O 1
ATOM 7354 N N . GLU D 2 173 ? 47.085 8.255 21.632 1.00 32.98 271 GLU D N 1
ATOM 7355 C CA . GLU D 2 173 ? 45.718 8.507 21.137 1.00 33.41 271 GLU D CA 1
ATOM 7356 C C . GLU D 2 173 ? 44.753 7.362 21.471 1.00 31.69 271 GLU D C 1
ATOM 7357 O O . GLU D 2 173 ? 43.552 7.515 21.239 1.00 31.97 271 GLU D O 1
ATOM 7363 N N . ASP D 2 174 ? 45.242 6.188 21.918 1.00 30.09 272 ASP D N 1
ATOM 7364 C CA . ASP D 2 174 ? 44.304 5.136 22.403 1.00 27.87 272 ASP D CA 1
ATOM 7365 C C . ASP D 2 174 ? 43.857 5.195 23.901 1.00 26.07 272 ASP D C 1
ATOM 7366 O O . ASP D 2 174 ? 43.197 4.260 24.391 1.00 24.19 272 ASP D O 1
ATOM 7371 N N . ARG D 2 175 ? 44.203 6.281 24.606 1.00 25.71 273 ARG D N 1
ATOM 7372 C CA . ARG D 2 175 ? 43.732 6.525 25.964 1.00 25.72 273 ARG D CA 1
ATOM 7373 C C . ARG D 2 175 ? 42.625 7.576 25.935 1.00 24.48 273 ARG D C 1
ATOM 7374 O O . ARG D 2 175 ? 42.638 8.482 25.085 1.00 24.27 273 ARG D O 1
ATOM 7382 N N . LEU D 2 176 ? 41.649 7.454 26.845 1.00 24.43 274 LEU D N 1
ATOM 7383 C CA . LEU D 2 176 ? 40.379 8.240 26.839 1.00 25.04 274 LEU D CA 1
ATOM 7384 C C . LEU D 2 176 ? 40.213 9.097 28.080 1.00 25.30 274 LEU D C 1
ATOM 7385 O O . LEU D 2 176 ? 40.505 8.606 29.182 1.00 24.90 274 LEU D O 1
ATOM 7390 N N . LEU D 2 177 ? 39.814 10.381 27.900 1.00 24.44 275 LEU D N 1
ATOM 7391 C CA . LEU D 2 177 ? 39.312 11.234 28.980 1.00 23.35 275 LEU D CA 1
ATOM 7392 C C . LEU D 2 177 ? 37.827 11.518 28.734 1.00 22.37 275 LEU D C 1
ATOM 7393 O O . LEU D 2 177 ? 37.433 12.008 27.639 1.00 21.75 275 LEU D O 1
ATOM 7398 N N . ILE D 2 178 ? 36.998 11.267 29.786 1.00 21.88 276 ILE D N 1
ATOM 7399 C CA . ILE D 2 178 ? 35.570 11.554 29.844 1.00 21.59 276 ILE D CA 1
ATOM 7400 C C . ILE D 2 178 ? 35.303 12.677 30.862 1.00 21.34 276 ILE D C 1
ATOM 7401 O O . ILE D 2 178 ? 35.798 12.569 32.033 1.00 21.18 276 ILE D O 1
ATOM 7406 N N . ALA D 2 179 ? 34.646 13.769 30.437 1.00 20.95 277 ALA D N 1
ATOM 7407 C CA . ALA D 2 179 ? 34.221 14.822 31.362 1.00 21.45 277 ALA D CA 1
ATOM 7408 C C . ALA D 2 179 ? 32.702 14.718 31.568 1.00 21.10 277 ALA D C 1
ATOM 7409 O O . ALA D 2 179 ? 31.973 14.536 30.598 1.00 21.51 277 ALA D O 1
ATOM 7411 N N . GLY D 2 180 ? 32.239 14.967 32.787 1.00 21.27 278 GLY D N 1
ATOM 7412 C CA . GLY D 2 180 ? 30.793 14.985 33.070 1.00 22.04 278 GLY D CA 1
ATOM 7413 C C . GLY D 2 180 ? 30.301 16.299 33.671 1.00 22.85 278 GLY D C 1
ATOM 7414 O O . GLY D 2 180 ? 30.977 16.904 34.504 1.00 23.12 278 GLY D O 1
ATOM 7415 N N . THR D 2 181 ? 29.122 16.756 33.243 1.00 23.20 279 THR D N 1
ATOM 7416 C CA . THR D 2 181 ? 28.511 17.974 33.756 1.00 24.62 279 THR D CA 1
ATOM 7417 C C . THR D 2 181 ? 26.995 17.769 33.980 1.00 25.77 279 THR D C 1
ATOM 7418 O O . THR D 2 181 ? 26.369 16.855 33.337 1.00 24.87 279 THR D O 1
ATOM 7422 N N . ASN D 2 182 ? 26.454 18.560 34.910 1.00 27.70 280 ASN D N 1
ATOM 7423 C CA . ASN D 2 182 ? 24.988 18.636 35.092 1.00 29.69 280 ASN D CA 1
ATOM 7424 C C . ASN D 2 182 ? 24.231 19.581 34.142 1.00 31.03 280 ASN D C 1
ATOM 7425 O O . ASN D 2 182 ? 23.005 19.616 34.178 1.00 30.96 280 ASN D O 1
ATOM 7430 N N . SER D 2 183 ? 24.940 20.326 33.288 1.00 31.12 281 SER D N 1
ATOM 7431 C CA . SER D 2 183 ? 24.309 21.248 32.361 1.00 33.10 281 SER D CA 1
ATOM 7432 C C . SER D 2 183 ? 23.484 20.527 31.270 1.00 32.51 281 SER D C 1
ATOM 7433 O O . SER D 2 183 ? 23.844 19.423 30.768 1.00 29.89 281 SER D O 1
ATOM 7436 N N . SER D 2 184 ? 22.385 21.167 30.903 1.00 33.88 282 SER D N 1
ATOM 7437 C CA . SER D 2 184 ? 21.612 20.763 29.725 1.00 34.88 282 SER D CA 1
ATOM 7438 C C . SER D 2 184 ? 21.677 21.818 28.584 1.00 37.05 282 SER D C 1
ATOM 7439 O O . SER D 2 184 ? 20.971 21.702 27.584 1.00 38.05 282 SER D O 1
ATOM 7442 N N . ASP D 2 185 ? 22.467 22.870 28.766 1.00 38.75 283 ASP D N 1
ATOM 7443 C CA . ASP D 2 185 ? 22.426 24.026 27.851 1.00 41.38 283 ASP D CA 1
ATOM 7444 C C . ASP D 2 185 ? 23.432 23.854 26.685 1.00 41.48 283 ASP D C 1
ATOM 7445 O O . ASP D 2 185 ? 24.629 23.694 26.939 1.00 40.30 283 ASP D O 1
ATOM 7450 N N . LEU D 2 186 ? 22.934 23.890 25.439 1.00 43.17 284 LEU D N 1
ATOM 7451 C CA . LEU D 2 186 ? 23.778 23.744 24.229 1.00 43.44 284 LEU D CA 1
ATOM 7452 C C . LEU D 2 186 ? 24.969 24.739 24.187 1.00 44.68 284 LEU D C 1
ATOM 7453 O O . LEU D 2 186 ? 26.089 24.347 23.892 1.00 42.54 284 LEU D O 1
ATOM 7458 N N . GLN D 2 187 ? 24.714 26.008 24.533 1.00 47.89 285 GLN D N 1
ATOM 7459 C CA . GLN D 2 187 ? 25.763 27.031 24.510 1.00 50.15 285 GLN D CA 1
ATOM 7460 C C . GLN D 2 187 ? 26.881 26.809 25.529 1.00 48.22 285 GLN D C 1
ATOM 7461 O O . GLN D 2 187 ? 28.062 26.877 25.167 1.00 47.68 285 GLN D O 1
ATOM 7467 N N . GLN D 2 188 ? 26.531 26.508 26.779 1.00 46.88 286 GLN D N 1
ATOM 7468 C CA . GLN D 2 188 ? 27.528 26.073 27.762 1.00 44.42 286 GLN D CA 1
ATOM 7469 C C . GLN D 2 188 ? 28.349 24.866 27.274 1.00 41.00 286 GLN D C 1
ATOM 7470 O O . GLN D 2 188 ? 29.571 24.843 27.446 1.00 39.18 286 GLN D O 1
ATOM 7476 N N . ILE D 2 189 ? 27.676 23.877 26.684 1.00 39.23 287 ILE D N 1
ATOM 7477 C CA . ILE D 2 189 ? 28.339 22.660 26.176 1.00 37.62 287 ILE D CA 1
ATOM 7478 C C . ILE D 2 189 ? 29.315 22.982 25.017 1.00 38.74 287 ILE D C 1
ATOM 7479 O O . ILE D 2 189 ? 30.478 22.538 25.061 1.00 37.42 287 ILE D O 1
ATOM 7484 N N . LEU D 2 190 ? 28.856 23.759 24.033 1.00 40.97 288 LEU D N 1
ATOM 7485 C CA . LEU D 2 190 ? 29.704 24.163 22.888 1.00 42.93 288 LEU D CA 1
ATOM 7486 C C . LEU D 2 190 ? 30.919 25.023 23.337 1.00 44.68 288 LEU D C 1
ATOM 7487 O O . LEU D 2 190 ? 32.000 24.933 22.741 1.00 45.95 288 LEU D O 1
ATOM 7492 N N . SER D 2 191 ? 30.753 25.846 24.370 1.00 45.97 289 SER D N 1
ATOM 7493 C CA . SER D 2 191 ? 31.861 26.680 24.818 1.00 47.53 289 SER D CA 1
ATOM 7494 C C . SER D 2 191 ? 32.911 25.853 25.596 1.00 44.97 289 SER D C 1
ATOM 7495 O O . SER D 2 191 ? 34.086 26.227 25.589 1.00 45.73 289 SER D O 1
ATOM 7498 N N . LEU D 2 192 ? 32.518 24.741 26.242 1.00 41.83 290 LEU D N 1
ATOM 7499 C CA . LEU D 2 192 ? 33.497 23.817 26.824 1.00 40.53 290 LEU D CA 1
ATOM 7500 C C . LEU D 2 192 ? 34.332 23.153 25.737 1.00 39.94 290 LEU D C 1
ATOM 7501 O O . LEU D 2 192 ? 35.541 22.921 25.925 1.00 39.62 290 LEU D O 1
ATOM 7506 N N . LEU D 2 193 ? 33.670 22.823 24.633 1.00 39.14 291 LEU D N 1
ATOM 7507 C CA . LEU D 2 193 ? 34.283 22.046 23.551 1.00 39.37 291 LEU D CA 1
ATOM 7508 C C . LEU D 2 193 ? 35.047 22.884 22.492 1.00 40.59 291 LEU D C 1
ATOM 7509 O O . LEU D 2 193 ? 35.798 22.317 21.695 1.00 39.55 291 LEU D O 1
ATOM 7514 N N . GLU D 2 194 ? 34.879 24.207 22.503 1.00 42.30 292 GLU D N 1
ATOM 7515 C CA . GLU D 2 194 ? 35.266 25.052 21.355 1.00 45.79 292 GLU D CA 1
ATOM 7516 C C . GLU D 2 194 ? 36.755 24.943 20.979 1.00 44.54 292 GLU D C 1
ATOM 7517 O O . GLU D 2 194 ? 37.093 24.891 19.793 1.00 44.58 292 GLU D O 1
ATOM 7523 N N . SER D 2 195 ? 37.615 24.949 21.997 1.00 42.77 293 SER D N 1
ATOM 7524 C CA . SER D 2 195 ? 39.055 24.758 21.806 1.00 43.58 293 SER D CA 1
ATOM 7525 C C . SER D 2 195 ? 39.546 23.398 22.357 1.00 40.63 293 SER D C 1
ATOM 7526 O O . SER D 2 195 ? 40.736 23.222 22.599 1.00 41.15 293 SER D O 1
ATOM 7529 N N . ASN D 2 196 ? 38.634 22.441 22.498 1.00 39.48 294 ASN D N 1
ATOM 7530 C CA . ASN D 2 196 ? 38.931 21.083 22.951 1.00 37.81 294 ASN D CA 1
ATOM 7531 C C . ASN D 2 196 ? 37.960 20.053 22.259 1.00 36.81 294 ASN D C 1
ATOM 7532 O O . ASN D 2 196 ? 37.230 19.282 22.908 1.00 35.46 294 ASN D O 1
ATOM 7537 N N . LYS D 2 197 ? 37.953 20.051 20.924 1.00 37.12 295 LYS D N 1
ATOM 7538 C CA . LYS D 2 197 ? 36.848 19.432 20.152 1.00 37.82 295 LYS D CA 1
ATOM 7539 C C . LYS D 2 197 ? 36.748 17.889 20.193 1.00 36.24 295 LYS D C 1
ATOM 7540 O O . LYS D 2 197 ? 35.698 17.342 19.845 1.00 35.92 295 LYS D O 1
ATOM 7546 N N . ASP D 2 198 ? 37.807 17.201 20.625 1.00 35.69 296 ASP D N 1
ATOM 7547 C CA . ASP D 2 198 ? 37.835 15.737 20.682 1.00 36.10 296 ASP D CA 1
ATOM 7548 C C . ASP D 2 198 ? 37.555 15.158 22.112 1.00 33.50 296 ASP D C 1
ATOM 7549 O O . ASP D 2 198 ? 37.686 13.930 22.372 1.00 33.41 296 ASP D O 1
ATOM 7554 N N . LEU D 2 199 ? 37.241 16.020 23.064 1.00 31.45 297 LEU D N 1
ATOM 7555 C CA . LEU D 2 199 ? 36.898 15.555 24.420 1.00 28.59 297 LEU D CA 1
ATOM 7556 C C . LEU D 2 199 ? 35.553 14.778 24.368 1.00 27.24 297 LEU D C 1
ATOM 7557 O O . LEU D 2 199 ? 34.672 15.195 23.664 1.00 28.39 297 LEU D O 1
ATOM 7562 N N . LEU D 2 200 ? 35.437 13.670 25.093 1.00 25.39 298 LEU D N 1
ATOM 7563 C CA . LEU D 2 200 ? 34.180 12.960 25.225 1.00 24.15 298 LEU D CA 1
ATOM 7564 C C . LEU D 2 200 ? 33.453 13.606 26.438 1.00 23.49 298 LEU D C 1
ATOM 7565 O O . LEU D 2 200 ? 34.055 13.700 27.550 1.00 22.49 298 LEU D O 1
ATOM 7570 N N . LEU D 2 201 ? 32.196 14.038 26.267 1.00 23.25 299 LEU D N 1
ATOM 7571 C CA . LEU D 2 201 ? 31.481 14.727 27.343 1.00 23.70 299 LEU D CA 1
ATOM 7572 C C . LEU D 2 201 ? 30.102 14.111 27.563 1.00 23.06 299 LEU D C 1
ATOM 7573 O O . LEU D 2 201 ? 29.353 13.919 26.590 1.00 23.45 299 LEU D O 1
ATOM 7578 N N . THR D 2 202 ? 29.809 13.807 28.818 1.00 21.77 300 THR D N 1
ATOM 7579 C CA . THR D 2 202 ? 28.433 13.400 29.235 1.00 21.46 300 THR D CA 1
ATOM 7580 C C . THR D 2 202 ? 27.716 14.576 29.936 1.00 22.08 300 THR D C 1
ATOM 7581 O O . THR D 2 202 ? 28.328 15.377 30.632 1.00 22.15 300 THR D O 1
ATOM 7585 N N . SER D 2 203 ? 26.393 14.684 29.766 1.00 22.39 301 SER D N 1
ATOM 7586 C CA . SER D 2 203 ? 25.656 15.846 30.190 1.00 23.23 301 SER D CA 1
ATOM 7587 C C . SER D 2 203 ? 24.143 15.488 30.332 1.00 24.53 301 SER D C 1
ATOM 7588 O O . SER D 2 203 ? 23.751 14.350 29.990 1.00 24.41 301 SER D O 1
ATOM 7591 N N . SER D 2 204 ? 23.356 16.469 30.782 1.00 25.89 302 SER D N 1
ATOM 7592 C CA . SER D 2 204 ? 21.843 16.348 30.789 1.00 27.71 302 SER D CA 1
ATOM 7593 C C . SER D 2 204 ? 21.161 16.975 29.541 1.00 28.56 302 SER D C 1
ATOM 7594 O O . SER D 2 204 ? 19.934 17.264 29.570 1.00 30.33 302 SER D O 1
ATOM 7597 N N . TYR D 2 205 ? 21.909 17.146 28.429 1.00 28.22 303 TYR D N 1
ATOM 7598 C CA . TYR D 2 205 ? 21.381 17.699 27.157 1.00 29.56 303 TYR D CA 1
ATOM 7599 C C . TYR D 2 205 ? 20.070 17.030 26.714 1.00 30.55 303 TYR D C 1
ATOM 7600 O O . TYR D 2 205 ? 19.104 17.736 26.372 1.00 32.37 303 TYR D O 1
ATOM 7609 N N . LEU D 2 206 ? 20.010 15.688 26.782 1.00 29.93 304 LEU D N 1
ATOM 7610 C CA . LEU D 2 206 ? 18.743 14.967 26.498 1.00 32.22 304 LEU D CA 1
ATOM 7611 C C . LEU D 2 206 ? 17.718 14.809 27.652 1.00 33.77 304 LEU D C 1
ATOM 7612 O O . LEU D 2 206 ? 16.624 14.358 27.337 1.00 36.01 304 LEU D O 1
ATOM 7617 N N . SER D 2 207 ? 18.029 15.125 28.905 1.00 60.89 305 SER D N 1
ATOM 7618 C CA . SER D 2 207 ? 17.093 14.838 29.996 1.00 64.07 305 SER D CA 1
ATOM 7619 C C . SER D 2 207 ? 16.213 16.006 30.412 1.00 68.43 305 SER D C 1
ATOM 7620 O O . SER D 2 207 ? 15.071 15.769 30.778 1.00 69.59 305 SER D O 1
ATOM 7623 N N . ASP D 2 208 ? 16.724 17.237 30.332 1.00 73.00 306 ASP D N 1
ATOM 7624 C CA . ASP D 2 208 ? 16.007 18.478 30.774 1.00 78.41 306 ASP D CA 1
ATOM 7625 C C . ASP D 2 208 ? 14.433 18.554 30.684 1.00 81.86 306 ASP D C 1
ATOM 7626 O O . ASP D 2 208 ? 13.800 18.906 31.693 1.00 84.69 306 ASP D O 1
ATOM 7631 N N . SER D 2 209 ? 13.823 18.239 29.521 1.00 84.03 307 SER D N 1
ATOM 7632 C CA . SER D 2 209 ? 12.361 18.497 29.256 1.00 86.49 307 SER D CA 1
ATOM 7633 C C . SER D 2 209 ? 11.480 17.291 28.832 1.00 87.71 307 SER D C 1
ATOM 7634 O O . SER D 2 209 ? 11.981 16.169 28.658 1.00 87.40 307 SER D O 1
ATOM 7637 N N . GLY D 2 210 ? 10.168 17.560 28.691 1.00 88.91 308 GLY D N 1
ATOM 7638 C CA . GLY D 2 210 ? 9.148 16.588 28.234 1.00 89.46 308 GLY D CA 1
ATOM 7639 C C . GLY D 2 210 ? 9.376 16.057 26.819 1.00 89.20 308 GLY D C 1
ATOM 7640 O O . GLY D 2 210 ? 9.436 16.824 25.858 1.00 89.19 308 GLY D O 1
ATOM 7641 N N . SER D 2 211 ? 9.429 14.731 26.695 1.00 89.06 309 SER D N 1
ATOM 7642 C CA . SER D 2 211 ? 10.214 14.051 25.642 1.00 87.86 309 SER D CA 1
ATOM 7643 C C . SER D 2 211 ? 9.514 13.734 24.302 1.00 85.44 309 SER D C 1
ATOM 7644 O O . SER D 2 211 ? 9.299 12.559 23.987 1.00 85.47 309 SER D O 1
ATOM 7647 N N . THR D 2 212 ? 9.211 14.755 23.497 1.00 83.05 310 THR D N 1
ATOM 7648 C CA . THR D 2 212 ? 8.549 14.530 22.197 1.00 82.10 310 THR D CA 1
ATOM 7649 C C . THR D 2 212 ? 9.529 13.958 21.153 1.00 81.76 310 THR D C 1
ATOM 7650 O O . THR D 2 212 ? 10.746 14.113 21.293 1.00 82.31 310 THR D O 1
ATOM 7654 N N . GLY D 2 213 ? 8.979 13.300 20.123 1.00 80.06 311 GLY D N 1
ATOM 7655 C CA . GLY D 2 213 ? 9.749 12.761 18.987 1.00 78.30 311 GLY D CA 1
ATOM 7656 C C . GLY D 2 213 ? 10.344 13.881 18.146 1.00 77.10 311 GLY D C 1
ATOM 7657 O O . GLY D 2 213 ? 11.506 13.818 17.768 1.00 74.04 311 GLY D O 1
ATOM 7658 N N . GLU D 2 214 ? 9.533 14.913 17.876 1.00 76.73 312 GLU D N 1
ATOM 7659 C CA . GLU D 2 214 ? 9.991 16.144 17.198 1.00 76.14 312 GLU D CA 1
ATOM 7660 C C . GLU D 2 214 ? 11.075 16.903 17.997 1.00 72.82 312 GLU D C 1
ATOM 7661 O O . GLU D 2 214 ? 11.997 17.436 17.385 1.00 73.06 312 GLU D O 1
ATOM 7667 N N . HIS D 2 215 ? 10.966 16.948 19.335 1.00 69.93 313 HIS D N 1
ATOM 7668 C CA . HIS D 2 215 ? 11.985 17.628 20.180 1.00 68.24 313 HIS D CA 1
ATOM 7669 C C . HIS D 2 215 ? 13.271 16.798 20.359 1.00 65.14 313 HIS D C 1
ATOM 7670 O O . HIS D 2 215 ? 14.347 17.338 20.145 1.00 63.79 313 HIS D O 1
ATOM 7677 N N . THR D 2 216 ? 13.159 15.512 20.711 1.00 52.16 314 THR D N 1
ATOM 7678 C CA . THR D 2 216 ? 14.332 14.587 20.659 1.00 48.82 314 THR D CA 1
ATOM 7679 C C . THR D 2 216 ? 14.994 14.627 19.269 1.00 47.19 314 THR D C 1
ATOM 7680 O O . THR D 2 216 ? 16.195 14.856 19.187 1.00 43.62 314 THR D O 1
ATOM 7684 N N . LYS D 2 217 ? 14.228 14.462 18.184 1.00 48.41 315 LYS D N 1
ATOM 7685 C CA . LYS D 2 217 ? 14.814 14.548 16.832 1.00 48.93 315 LYS D CA 1
ATOM 7686 C C . LYS D 2 217 ? 15.548 15.857 16.585 1.00 47.85 315 LYS D C 1
ATOM 7687 O O . LYS D 2 217 ? 16.666 15.862 16.056 1.00 46.98 315 LYS D O 1
ATOM 7693 N N . SER D 2 218 ? 14.919 16.950 16.984 1.00 48.25 316 SER D N 1
ATOM 7694 C CA . SER D 2 218 ? 15.517 18.273 16.890 1.00 48.10 316 SER D CA 1
ATOM 7695 C C . SER D 2 218 ? 16.772 18.419 17.765 1.00 43.64 316 SER D C 1
ATOM 7696 O O . SER D 2 218 ? 17.772 18.936 17.307 1.00 41.91 316 SER D O 1
ATOM 7699 N N . LEU D 2 219 ? 16.723 17.973 19.010 1.00 41.84 317 LEU D N 1
ATOM 7700 C CA . LEU D 2 219 ? 17.947 18.017 19.866 1.00 39.13 317 LEU D CA 1
ATOM 7701 C C . LEU D 2 219 ? 19.120 17.246 19.259 1.00 36.95 317 LEU D C 1
ATOM 7702 O O . LEU D 2 219 ? 20.252 17.757 19.200 1.00 34.84 317 LEU D O 1
ATOM 7707 N N . VAL D 2 220 ? 18.864 16.002 18.850 1.00 37.30 318 VAL D N 1
ATOM 7708 C CA . VAL D 2 220 ? 19.894 15.171 18.218 1.00 36.16 318 VAL D CA 1
ATOM 7709 C C . VAL D 2 220 ? 20.471 15.825 16.944 1.00 37.33 318 VAL D C 1
ATOM 7710 O O . VAL D 2 220 ? 21.688 15.988 16.824 1.00 35.45 318 VAL D O 1
ATOM 7714 N N . THR D 2 221 ? 19.601 16.197 15.995 1.00 40.21 319 THR D N 1
ATOM 7715 C CA . THR D 2 221 ? 20.047 16.730 14.698 1.00 41.54 319 THR D CA 1
ATOM 7716 C C . THR D 2 221 ? 20.757 18.075 14.840 1.00 42.52 319 THR D C 1
ATOM 7717 O O . THR D 2 221 ? 21.754 18.305 14.149 1.00 42.49 319 THR D O 1
ATOM 7721 N N . GLN D 2 222 ? 20.271 18.952 15.735 1.00 43.29 320 GLN D N 1
ATOM 7722 C CA . GLN D 2 222 ? 20.942 20.228 15.991 1.00 44.09 320 GLN D CA 1
ATOM 7723 C C . GLN D 2 222 ? 22.327 20.079 16.637 1.00 41.14 320 GLN D C 1
ATOM 7724 O O . GLN D 2 222 ? 23.196 20.905 16.326 1.00 41.53 320 GLN D O 1
ATOM 7730 N N . TYR D 2 223 ? 22.516 19.089 17.528 1.00 37.73 321 TYR D N 1
ATOM 7731 C CA . TYR D 2 223 ? 23.832 18.890 18.187 1.00 35.43 321 TYR D CA 1
ATOM 7732 C C . TYR D 2 223 ? 24.906 18.467 17.141 1.00 35.37 321 TYR D C 1
ATOM 7733 O O . TYR D 2 223 ? 26.011 19.025 17.091 1.00 35.28 321 TYR D O 1
ATOM 7742 N N . LEU D 2 224 ? 24.569 17.473 16.331 1.00 35.68 322 LEU D N 1
ATOM 7743 C CA . LEU D 2 224 ? 25.454 17.021 15.213 1.00 36.96 322 LEU D CA 1
ATOM 7744 C C . LEU D 2 224 ? 25.808 18.123 14.191 1.00 40.18 322 LEU D C 1
ATOM 7745 O O . LEU D 2 224 ? 26.990 18.281 13.804 1.00 39.68 322 LEU D O 1
ATOM 7750 N N . ASN D 2 225 ? 24.808 18.922 13.805 1.00 43.06 323 ASN D N 1
ATOM 7751 C CA . ASN D 2 225 ? 25.035 20.076 12.920 1.00 46.66 323 ASN D CA 1
ATOM 7752 C C . ASN D 2 225 ? 26.003 21.084 13.520 1.00 46.30 323 ASN D C 1
ATOM 7753 O O . ASN D 2 225 ? 26.943 21.517 12.840 1.00 47.42 323 ASN D O 1
ATOM 7758 N N . ALA D 2 226 ? 25.793 21.432 14.785 1.00 44.08 324 ALA D N 1
ATOM 7759 C CA . ALA D 2 226 ? 26.654 22.388 15.479 1.00 44.60 324 ALA D CA 1
ATOM 7760 C C . ALA D 2 226 ? 28.099 21.932 15.746 1.00 43.02 324 ALA D C 1
ATOM 7761 O O . ALA D 2 226 ? 28.964 22.768 16.017 1.00 43.22 324 ALA D O 1
ATOM 7763 N N . THR D 2 227 ? 28.337 20.622 15.737 1.00 40.92 325 THR D N 1
ATOM 7764 C CA . THR D 2 227 ? 29.652 20.045 16.004 1.00 39.58 325 THR D CA 1
ATOM 7765 C C . THR D 2 227 ? 30.267 19.359 14.757 1.00 39.93 325 THR D C 1
ATOM 7766 O O . THR D 2 227 ? 31.138 18.505 14.925 1.00 39.60 325 THR D O 1
ATOM 7770 N N . GLY D 2 228 ? 29.779 19.654 13.551 1.00 41.21 326 GLY D N 1
ATOM 7771 C CA . GLY D 2 228 ? 30.345 19.120 12.290 1.00 41.68 326 GLY D CA 1
ATOM 7772 C C . GLY D 2 228 ? 30.429 17.594 12.249 1.00 39.43 326 GLY D C 1
ATOM 7773 O O . GLY D 2 228 ? 31.380 17.019 11.704 1.00 39.20 326 GLY D O 1
ATOM 7774 N N . ASN D 2 229 ? 29.439 16.940 12.859 1.00 37.14 327 ASN D N 1
ATOM 7775 C CA . ASN D 2 229 ? 29.339 15.480 12.889 1.00 35.69 327 ASN D CA 1
ATOM 7776 C C . ASN D 2 229 ? 30.548 14.802 13.516 1.00 34.23 327 ASN D C 1
ATOM 7777 O O . ASN D 2 229 ? 30.809 13.648 13.220 1.00 33.51 327 ASN D O 1
ATOM 7782 N N . ARG D 2 230 ? 31.241 15.488 14.438 1.00 34.13 328 ARG D N 1
ATOM 7783 C CA . ARG D 2 230 ? 32.344 14.843 15.192 1.00 34.01 328 ARG D CA 1
ATOM 7784 C C . ARG D 2 230 ? 31.856 13.706 16.104 1.00 30.52 328 ARG D C 1
ATOM 7785 O O . ARG D 2 230 ? 30.680 13.640 16.500 1.00 28.66 328 ARG D O 1
ATOM 7793 N N . TRP D 2 231 ? 32.775 12.808 16.478 1.00 30.06 329 TRP D N 1
ATOM 7794 C CA . TRP D 2 231 ? 32.468 11.746 17.479 1.00 27.50 329 TRP D CA 1
ATOM 7795 C C . TRP D 2 231 ? 31.990 12.367 18.796 1.00 26.34 329 TRP D C 1
ATOM 7796 O O . TRP D 2 231 ? 32.463 13.432 19.217 1.00 27.49 329 TRP D O 1
ATOM 7807 N N . CYS D 2 232 ? 30.978 11.736 19.387 1.00 25.06 330 CYS D N 1
ATOM 7808 C CA . CYS D 2 232 ? 30.406 12.179 20.713 1.00 24.39 330 CYS D CA 1
ATOM 7809 C C . CYS D 2 232 ? 29.797 11.033 21.514 1.00 22.17 330 CYS D C 1
ATOM 7810 O O . CYS D 2 232 ? 29.774 9.899 21.062 1.00 21.17 330 CYS D O 1
ATOM 7813 N N . SER D 2 233 ? 29.438 11.285 22.782 1.00 23.15 331 SER D N 1
ATOM 7814 C CA . SER D 2 233 ? 28.765 10.299 23.616 1.00 22.14 331 SER D CA 1
ATOM 7815 C C . SER D 2 233 ? 27.261 10.422 23.403 1.00 22.12 331 SER D C 1
ATOM 7816 O O . SER D 2 233 ? 26.794 11.500 22.988 1.00 22.81 331 SER D O 1
ATOM 7819 N N . TRP D 2 234 ? 26.515 9.365 23.730 1.00 20.42 332 TRP D N 1
ATOM 7820 C CA . TRP D 2 234 ? 25.004 9.474 23.872 1.00 20.91 332 TRP D CA 1
ATOM 7821 C C . TRP D 2 234 ? 24.627 8.896 25.234 1.00 21.26 332 TRP D C 1
ATOM 7822 O O . TRP D 2 234 ? 24.935 7.699 25.513 1.00 20.68 332 TRP D O 1
ATOM 7833 N N . SER D 2 235 ? 23.923 9.693 26.052 1.00 22.19 333 SER D N 1
ATOM 7834 C CA . SER D 2 235 ? 23.551 9.312 27.428 1.00 22.98 333 SER D CA 1
ATOM 7835 C C . SER D 2 235 ? 22.376 10.176 27.881 1.00 24.71 333 SER D C 1
ATOM 7836 O O . SER D 2 235 ? 22.044 11.231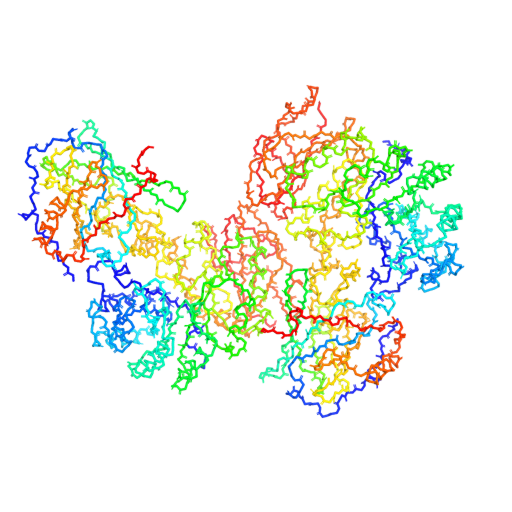 27.225 1.00 24.99 333 SER D O 1
ATOM 7839 N N . LEU D 2 236 ? 21.696 9.779 28.986 1.00 25.62 334 LEU D N 1
ATOM 7840 C CA . LEU D 2 236 ? 20.728 10.724 29.593 1.00 27.06 334 LEU D CA 1
ATOM 7841 C C . LEU D 2 236 ? 21.280 11.613 30.733 1.00 25.76 334 LEU D C 1
ATOM 7842 O O . LEU D 2 236 ? 20.592 12.541 31.177 1.00 27.34 334 LEU D O 1
ATOM 7847 N N . SER D 2 237 ? 22.523 11.374 31.184 1.00 24.12 335 SER D N 1
ATOM 7848 C CA . SER D 2 237 ? 23.077 12.030 32.353 1.00 23.88 335 SER D CA 1
ATOM 7849 C C . SER D 2 237 ? 24.596 11.688 32.391 1.00 22.54 335 SER D C 1
ATOM 7850 O O . SER D 2 237 ? 25.031 10.660 31.831 1.00 21.96 335 SER D O 1
ATOM 7853 N N . GLN D 2 238 ? 25.325 12.476 33.156 1.00 22.85 336 GLN D N 1
ATOM 7854 C CA . GLN D 2 238 ? 26.708 12.090 33.607 1.00 22.78 336 GLN D CA 1
ATOM 7855 C C . GLN D 2 238 ? 26.806 10.899 34.586 1.00 24.11 336 GLN D C 1
ATOM 7856 O O . GLN D 2 238 ? 27.933 10.425 34.855 1.00 24.41 336 GLN D O 1
ATOM 7862 N N . ALA D 2 239 ? 25.684 10.527 35.243 1.00 24.72 337 ALA D N 1
ATOM 7863 C CA . ALA D 2 239 ? 25.729 9.493 36.331 1.00 25.85 337 ALA D CA 1
ATOM 7864 C C . ALA D 2 239 ? 24.376 8.799 36.610 1.00 26.86 337 ALA D C 1
ATOM 7865 O O . ALA D 2 239 ? 24.343 7.592 36.880 1.00 26.87 337 ALA D O 1
ATOM 7867 N N . ARG D 2 240 ? 23.277 9.526 36.574 1.00 28.16 338 ARG D N 1
ATOM 7868 C CA . ARG D 2 240 ? 21.956 8.948 37.000 1.00 30.75 338 ARG D CA 1
ATOM 7869 C C . ARG D 2 240 ? 21.316 7.914 36.024 1.00 29.42 338 ARG D C 1
ATOM 7870 O O . ARG D 2 240 ? 21.575 7.918 34.827 1.00 25.92 338 ARG D O 1
ATOM 7878 N N . LEU D 2 241 ? 20.552 6.986 36.594 1.00 23.73 339 LEU D N 1
ATOM 7879 C CA . LEU D 2 241 ? 19.813 5.924 35.873 1.00 23.49 339 LEU D CA 1
ATOM 7880 C C . LEU D 2 241 ? 18.756 6.492 34.895 1.00 23.17 339 LEU D C 1
ATOM 7881 O O . LEU D 2 241 ? 18.211 7.587 35.127 1.00 25.44 339 LEU D O 1
ATOM 7886 N N . LEU D 2 242 ? 18.455 5.755 33.833 1.00 21.86 340 LEU D N 1
ATOM 7887 C CA . LEU D 2 242 ? 17.425 6.119 32.842 1.00 22.45 340 LEU D CA 1
ATOM 7888 C C . LEU D 2 242 ? 16.065 6.356 33.559 1.00 22.89 340 LEU D C 1
ATOM 7889 O O . LEU D 2 242 ? 15.330 7.306 33.214 1.00 23.24 340 LEU D O 1
ATOM 7894 N N . THR D 2 243 ? 15.804 5.518 34.575 1.00 22.40 341 THR D N 1
ATOM 7895 C CA . THR D 2 243 ? 14.524 5.628 35.350 1.00 23.71 341 THR D CA 1
ATOM 7896 C C . THR D 2 243 ? 14.353 6.869 36.184 1.00 25.37 341 THR D C 1
ATOM 7897 O O . THR D 2 243 ? 13.224 7.151 36.698 1.00 25.08 341 THR D O 1
ATOM 7901 N N . SER D 2 244 ? 15.426 7.606 36.400 1.00 26.40 342 SER D N 1
ATOM 7902 C CA . SER D 2 244 ? 15.346 8.885 37.034 1.00 29.68 342 SER D CA 1
ATOM 7903 C C . SER D 2 244 ? 14.590 9.946 36.188 1.00 30.93 342 SER D C 1
ATOM 7904 O O . SER D 2 244 ? 14.131 10.933 36.737 1.00 31.35 342 SER D O 1
ATOM 7907 N N . PHE D 2 245 ? 14.550 9.763 34.858 1.00 30.29 343 PHE D N 1
ATOM 7908 C CA . PHE D 2 245 ? 13.979 10.709 33.889 1.00 31.87 343 PHE D CA 1
ATOM 7909 C C . PHE D 2 245 ? 12.809 10.161 33.077 1.00 31.97 343 PHE D C 1
ATOM 7910 O O . PHE D 2 245 ? 12.009 10.951 32.610 1.00 33.08 343 PHE D O 1
ATOM 7918 N N . LEU D 2 246 ? 12.723 8.852 32.876 1.00 30.06 344 LEU D N 1
ATOM 7919 C CA . LEU D 2 246 ? 11.782 8.269 31.957 1.00 31.06 344 LEU D CA 1
ATOM 7920 C C . LEU D 2 246 ? 10.798 7.391 32.700 1.00 31.98 344 LEU D C 1
ATOM 7921 O O . LEU D 2 246 ? 11.190 6.623 33.590 1.00 30.77 344 LEU D O 1
ATOM 7926 N N . PRO D 2 247 ? 9.544 7.428 32.266 1.00 33.53 345 PRO D N 1
ATOM 7927 C CA . PRO D 2 247 ? 8.644 6.391 32.751 1.00 35.17 345 PRO D CA 1
ATOM 7928 C C . PRO D 2 247 ? 8.941 5.046 32.129 1.00 34.43 345 PRO D C 1
ATOM 7929 O O . PRO D 2 247 ? 9.558 4.957 31.031 1.00 32.34 345 PRO D O 1
ATOM 7933 N N . ALA D 2 248 ? 8.404 4.015 32.778 1.00 35.12 346 ALA D N 1
ATOM 7934 C CA . ALA D 2 248 ? 8.686 2.609 32.401 1.00 35.50 346 ALA D CA 1
ATOM 7935 C C . ALA D 2 248 ? 8.381 2.334 30.904 1.00 35.04 346 ALA D C 1
ATOM 7936 O O . ALA D 2 248 ? 9.154 1.657 30.199 1.00 34.35 346 ALA D O 1
ATOM 7938 N N . GLN D 2 249 ? 7.297 2.927 30.411 1.00 34.90 347 GLN D N 1
ATOM 7939 C CA . GLN D 2 249 ? 6.833 2.679 29.054 1.00 36.46 347 GLN D CA 1
ATOM 7940 C C . GLN D 2 249 ? 7.758 3.164 27.913 1.00 34.08 347 GLN D C 1
ATOM 7941 O O . GLN D 2 249 ? 7.522 2.833 26.760 1.00 33.26 347 GLN D O 1
ATOM 7947 N N . LEU D 2 250 ? 8.766 3.965 28.263 1.00 32.33 348 LEU D N 1
ATOM 7948 C CA . LEU D 2 250 ? 9.726 4.536 27.289 1.00 31.38 348 LEU D CA 1
ATOM 7949 C C . LEU D 2 250 ? 11.138 3.938 27.389 1.00 30.39 348 LEU D C 1
ATOM 7950 O O . LEU D 2 250 ? 11.998 4.231 26.521 1.00 29.19 348 LEU D O 1
ATOM 7955 N N . LEU D 2 251 ? 11.410 3.114 28.409 1.00 29.53 349 LEU D N 1
ATOM 7956 C CA . LEU D 2 251 ? 12.771 2.564 28.572 1.00 28.89 349 LEU D CA 1
ATOM 7957 C C . LEU D 2 251 ? 13.264 1.759 27.345 1.00 28.38 349 LEU D C 1
ATOM 7958 O O . LEU D 2 251 ? 14.448 1.920 26.926 1.00 26.80 349 LEU D O 1
ATOM 7963 N N . ARG D 2 252 ? 12.397 0.910 26.788 1.00 29.09 350 ARG D N 1
ATOM 7964 C CA . ARG D 2 252 ? 12.789 0.023 25.667 1.00 29.98 350 ARG D CA 1
ATOM 7965 C C . ARG D 2 252 ? 13.149 0.824 24.370 1.00 29.27 350 ARG D C 1
ATOM 7966 O O . ARG D 2 252 ? 14.200 0.562 23.720 1.00 27.07 350 ARG D O 1
ATOM 7974 N N . LEU D 2 253 ? 12.302 1.811 24.033 1.00 30.15 351 LEU D N 1
ATOM 7975 C CA . LEU D 2 253 ? 12.541 2.771 22.930 1.00 31.20 351 LEU D CA 1
ATOM 7976 C C . LEU D 2 253 ? 13.847 3.568 23.089 1.00 28.68 351 LEU D C 1
ATOM 7977 O O . LEU D 2 253 ? 14.639 3.696 22.135 1.00 27.41 351 LEU D O 1
ATOM 7982 N N . TYR D 2 254 ? 14.097 4.085 24.292 1.00 28.88 352 TYR D N 1
ATOM 7983 C CA . TYR D 2 254 ? 15.340 4.854 24.529 1.00 27.80 352 TYR D CA 1
ATOM 7984 C C . TYR D 2 254 ? 16.604 3.975 24.419 1.00 26.70 352 TYR D C 1
ATOM 7985 O O . TYR D 2 254 ? 17.617 4.453 23.877 1.00 24.45 352 TYR D O 1
ATOM 7994 N N . GLN D 2 255 ? 16.549 2.703 24.854 1.00 25.75 353 GLN D N 1
ATOM 7995 C CA . GLN D 2 255 ? 17.692 1.800 24.672 1.00 26.41 353 GLN D CA 1
ATOM 7996 C C . GLN D 2 255 ? 17.990 1.554 23.177 1.00 25.00 353 GLN D C 1
ATOM 7997 O O . GLN D 2 255 ? 19.167 1.575 22.759 1.00 24.04 353 GLN D O 1
ATOM 8003 N N . LEU D 2 256 ? 16.938 1.354 22.370 1.00 23.98 354 LEU D N 1
ATOM 8004 C CA . LEU D 2 256 ? 17.105 1.208 20.916 1.00 24.15 354 LEU D CA 1
ATOM 8005 C C . LEU D 2 256 ? 17.766 2.441 20.309 1.00 24.35 354 LEU D C 1
ATOM 8006 O O . LEU D 2 256 ? 18.710 2.299 19.517 1.00 25.20 354 LEU D O 1
ATOM 8011 N N . MET D 2 257 ? 17.336 3.628 20.712 1.00 24.17 355 MET D N 1
ATOM 8012 C CA . MET D 2 257 ? 17.877 4.877 20.180 1.00 24.36 355 MET D CA 1
ATOM 8013 C C . MET D 2 257 ? 19.359 5.058 20.556 1.00 24.01 355 MET D C 1
ATOM 8014 O O . MET D 2 257 ? 20.225 5.291 19.661 1.00 23.57 355 MET D O 1
ATOM 8019 N N . LEU D 2 258 ? 19.654 4.922 21.856 1.00 23.70 356 LEU D N 1
ATOM 8020 C CA . LEU D 2 258 ? 21.091 5.081 22.330 1.00 23.53 356 LEU D CA 1
ATOM 8021 C C . LEU D 2 258 ? 22.050 4.065 21.724 1.00 22.57 356 LEU D C 1
ATOM 8022 O O . LEU D 2 258 ? 23.252 4.425 21.397 1.00 22.85 356 LEU D O 1
ATOM 8027 N N . PHE D 2 259 ? 21.597 2.824 21.541 1.00 22.36 357 PHE D N 1
ATOM 8028 C CA . PHE D 2 259 ? 22.455 1.832 20.921 1.00 23.14 357 PHE D CA 1
ATOM 8029 C C . PHE D 2 259 ? 22.674 2.007 19.388 1.00 23.72 357 PHE D C 1
ATOM 8030 O O . PHE D 2 259 ? 23.463 1.219 18.831 1.00 24.43 357 PHE D O 1
ATOM 8038 N N . THR D 2 260 ? 21.897 2.893 18.717 1.00 23.47 358 THR D N 1
ATOM 8039 C CA . THR D 2 260 ? 21.966 3.079 17.258 1.00 23.00 358 THR D CA 1
ATOM 8040 C C . THR D 2 260 ? 22.307 4.513 16.752 1.00 24.00 358 THR D C 1
ATOM 8041 O O . THR D 2 260 ? 22.516 4.692 15.510 1.00 23.97 358 THR D O 1
ATOM 8045 N N . LEU D 2 261 ? 22.482 5.492 17.658 1.00 23.77 359 LEU D N 1
ATOM 8046 C CA . LEU D 2 261 ? 22.961 6.829 17.274 1.00 23.83 359 LEU D CA 1
ATOM 8047 C C . LEU D 2 261 ? 24.497 6.875 17.059 1.00 23.94 359 LEU D C 1
ATOM 8048 O O . LEU D 2 261 ? 25.221 6.084 17.693 1.00 23.41 359 LEU D O 1
ATOM 8053 N N . PRO D 2 262 ? 24.965 7.773 16.159 1.00 24.20 360 PRO D N 1
ATOM 8054 C CA . PRO D 2 262 ? 26.419 7.805 15.845 1.00 23.86 360 PRO D CA 1
ATOM 8055 C C . PRO D 2 262 ? 27.265 8.344 17.008 1.00 22.90 360 PRO D C 1
ATOM 8056 O O . PRO D 2 262 ? 27.306 9.552 17.273 1.00 23.20 360 PRO D O 1
ATOM 8060 N N . GLY D 2 263 ? 27.948 7.416 17.688 1.00 22.25 361 GLY D N 1
ATOM 8061 C CA . GLY D 2 263 ? 28.831 7.732 18.831 1.00 22.22 361 GLY D CA 1
ATOM 8062 C C . GLY D 2 263 ? 28.858 6.630 19.865 1.00 21.16 361 GLY D C 1
ATOM 8063 O O . GLY D 2 263 ? 28.368 5.522 19.559 1.00 21.12 361 GLY D O 1
ATOM 8064 N N . THR D 2 264 ? 29.476 6.901 21.039 1.00 20.83 362 THR D N 1
ATOM 8065 C CA . THR D 2 264 ? 29.597 5.947 22.152 1.00 19.92 362 THR D CA 1
ATOM 8066 C C . THR D 2 264 ? 28.390 6.021 23.144 1.00 19.33 362 THR D C 1
ATOM 8067 O O . THR D 2 264 ? 28.322 6.996 23.847 1.00 19.53 362 THR D O 1
ATOM 8071 N N . PRO D 2 265 ? 27.569 4.961 23.239 1.00 19.82 363 PRO D N 1
ATOM 8072 C CA . PRO D 2 265 ? 26.505 4.969 24.325 1.00 19.96 363 PRO D CA 1
ATOM 8073 C C . PRO D 2 265 ? 27.082 4.723 25.703 1.00 20.08 363 PRO D C 1
ATOM 8074 O O . PRO D 2 265 ? 28.032 3.916 25.837 1.00 20.33 363 PRO D O 1
ATOM 8078 N N . VAL D 2 266 ? 26.548 5.416 26.743 1.00 20.37 364 VAL D N 1
ATOM 8079 C CA . VAL D 2 266 ? 27.059 5.330 28.128 1.00 20.24 364 VAL D CA 1
ATOM 8080 C C . VAL D 2 266 ? 25.847 5.052 29.050 1.00 20.54 364 VAL D C 1
ATOM 8081 O O . VAL D 2 266 ? 24.860 5.847 29.029 1.00 20.30 364 VAL D O 1
ATOM 8085 N N . PHE D 2 267 ? 25.916 3.906 29.751 1.00 19.96 365 PHE D N 1
ATOM 8086 C CA . PHE D 2 267 ? 24.921 3.503 30.767 1.00 20.12 365 PHE D CA 1
ATOM 8087 C C . PHE D 2 267 ? 25.461 3.427 32.201 1.00 20.19 365 PHE D C 1
ATOM 8088 O O . PHE D 2 267 ? 26.634 3.444 32.441 1.00 20.40 365 PHE D O 1
ATOM 8096 N N . SER D 2 268 ? 24.527 3.369 33.186 1.00 20.29 366 SER D N 1
ATOM 8097 C CA . SER D 2 268 ? 24.917 3.182 34.601 1.00 21.21 366 SER D CA 1
ATOM 8098 C C . SER D 2 268 ? 24.415 1.782 35.078 1.00 20.90 366 SER D C 1
ATOM 8099 O O . SER D 2 268 ? 23.388 1.295 34.565 1.00 20.22 366 SER D O 1
ATOM 8102 N N . TYR D 2 269 ? 25.117 1.160 36.044 1.00 20.09 367 TYR D N 1
ATOM 8103 C CA . TYR D 2 269 ? 24.767 -0.226 36.495 1.00 20.06 367 TYR D CA 1
ATOM 8104 C C . TYR D 2 269 ? 23.262 -0.276 36.883 1.00 20.68 367 TYR D C 1
ATOM 8105 O O . TYR D 2 269 ? 22.753 0.637 37.554 1.00 21.05 367 TYR D O 1
ATOM 8114 N N . GLY D 2 270 ? 22.584 -1.330 36.410 1.00 20.19 368 GLY D N 1
ATOM 8115 C CA . GLY D 2 270 ? 21.128 -1.455 36.573 1.00 21.10 368 GLY D CA 1
ATOM 8116 C C . GLY D 2 270 ? 20.287 -1.044 35.397 1.00 20.92 368 GLY D C 1
ATOM 8117 O O . GLY D 2 270 ? 19.097 -1.424 35.339 1.00 21.71 368 GLY D O 1
ATOM 8118 N N . ASP D 2 271 ? 20.783 -0.130 34.541 1.00 20.97 369 ASP D N 1
ATOM 8119 C CA . ASP D 2 271 ? 19.988 0.297 33.356 1.00 21.01 369 ASP D CA 1
ATOM 8120 C C . ASP D 2 271 ? 19.493 -0.923 32.544 1.00 21.12 369 ASP D C 1
ATOM 8121 O O . ASP D 2 271 ? 18.381 -0.905 32.007 1.00 21.25 369 ASP D O 1
ATOM 8126 N N . GLU D 2 272 ? 20.333 -1.961 32.436 1.00 20.93 370 GLU D N 1
ATOM 8127 C CA . GLU D 2 272 ? 20.065 -3.228 31.683 1.00 21.41 370 GLU D CA 1
ATOM 8128 C C . GLU D 2 272 ? 18.902 -4.061 32.226 1.00 22.86 370 GLU D C 1
ATOM 8129 O O . GLU D 2 272 ? 18.311 -4.871 31.485 1.00 23.66 370 GLU D O 1
ATOM 8135 N N . ILE D 2 273 ? 18.557 -3.832 33.505 1.00 22.77 371 ILE D N 1
ATOM 8136 C CA . ILE D 2 273 ? 17.326 -4.434 34.160 1.00 22.66 371 ILE D CA 1
ATOM 8137 C C . ILE D 2 273 ? 16.202 -3.445 34.421 1.00 23.15 371 ILE D C 1
ATOM 8138 O O . ILE D 2 273 ? 15.188 -3.845 35.078 1.00 24.11 371 ILE D O 1
ATOM 8143 N N . GLY D 2 274 ? 16.310 -2.202 33.924 1.00 22.80 372 GLY D N 1
ATOM 8144 C CA . GLY D 2 274 ? 15.326 -1.120 34.271 1.00 23.78 372 GLY D CA 1
ATOM 8145 C C . GLY D 2 274 ? 15.299 -0.797 35.772 1.00 23.78 372 GLY D C 1
ATOM 8146 O O . GLY D 2 274 ? 14.229 -0.473 36.311 1.00 23.85 372 GLY D O 1
ATOM 8147 N N . LEU D 2 275 ? 16.446 -0.919 36.458 1.00 22.70 373 LEU D N 1
ATOM 8148 C CA . LEU D 2 275 ? 16.516 -0.588 37.916 1.00 23.38 373 LEU D CA 1
ATOM 8149 C C . LEU D 2 275 ? 15.931 0.769 38.213 1.00 23.98 373 LEU D C 1
ATOM 8150 O O . LEU D 2 275 ? 16.301 1.754 37.582 1.00 23.54 373 LEU D O 1
ATOM 8155 N N . ASP D 2 276 ? 14.917 0.792 39.124 1.00 24.05 374 ASP D N 1
ATOM 8156 C CA . ASP D 2 276 ? 14.174 1.995 39.517 1.00 24.58 374 ASP D CA 1
ATOM 8157 C C . ASP D 2 276 ? 14.224 2.139 41.056 1.00 24.55 374 ASP D C 1
ATOM 8158 O O . ASP D 2 276 ? 13.664 1.278 41.790 1.00 24.81 374 ASP D O 1
ATOM 8163 N N . ALA D 2 277 ? 14.859 3.218 41.539 1.00 24.37 375 ALA D N 1
ATOM 8164 C CA . ALA D 2 277 ? 15.029 3.479 42.981 1.00 25.01 375 ALA D CA 1
ATOM 8165 C C . ALA D 2 277 ? 13.690 3.665 43.667 1.00 25.22 375 ALA D C 1
ATOM 8166 O O . ALA D 2 277 ? 13.552 3.443 44.895 1.00 26.52 375 ALA D O 1
ATOM 8168 N N . ALA D 2 278 ? 12.688 4.094 42.895 1.00 24.54 376 ALA D N 1
ATOM 8169 C CA . ALA D 2 278 ? 11.333 4.284 43.431 1.00 25.19 376 ALA D CA 1
ATOM 8170 C C . ALA D 2 278 ? 10.493 3.019 43.611 1.00 24.76 376 ALA D C 1
ATOM 8171 O O . ALA D 2 278 ? 9.410 3.074 44.285 1.00 25.40 376 ALA D O 1
ATOM 8173 N N . ALA D 2 279 ? 10.898 1.901 43.034 1.00 23.81 377 ALA D N 1
ATOM 8174 C CA . ALA D 2 279 ? 10.110 0.652 42.987 1.00 24.97 377 ALA D CA 1
ATOM 8175 C C . ALA D 2 279 ? 10.208 -0.303 44.210 1.00 25.23 377 ALA D C 1
ATOM 8176 O O . ALA D 2 279 ? 9.470 -1.318 44.259 1.00 25.96 377 ALA D O 1
ATOM 8178 N N . LEU D 2 280 ? 11.066 0.040 45.184 1.00 25.01 378 LEU D N 1
ATOM 8179 C CA . LEU D 2 280 ? 11.163 -0.675 46.489 1.00 26.08 378 LEU D CA 1
ATOM 8180 C C . LEU D 2 280 ? 11.259 0.349 47.642 1.00 25.89 378 LEU D C 1
ATOM 8181 O O . LEU D 2 280 ? 11.903 1.389 47.454 1.00 25.43 378 LEU D O 1
ATOM 8186 N N . PRO D 2 281 ? 10.703 0.028 48.833 1.00 25.88 379 PRO D N 1
ATOM 8187 C CA . PRO D 2 281 ? 10.913 0.868 50.035 1.00 26.12 379 PRO D CA 1
ATOM 8188 C C . PRO D 2 281 ? 12.399 0.859 50.393 1.00 25.79 379 PRO D C 1
ATOM 8189 O O . PRO D 2 281 ? 13.040 -0.180 50.235 1.00 24.98 379 PRO D O 1
ATOM 8193 N N . GLY D 2 282 ? 12.951 2.029 50.712 1.00 26.16 380 GLY D N 1
ATOM 8194 C CA . GLY D 2 282 ? 14.297 2.115 51.349 1.00 25.81 380 GLY D CA 1
ATOM 8195 C C . GLY D 2 282 ? 15.490 2.308 50.435 1.00 24.95 380 GLY D C 1
ATOM 8196 O O . GLY D 2 282 ? 16.626 2.396 50.935 1.00 25.25 380 GLY D O 1
ATOM 8197 N N . GLN D 2 283 ? 15.294 2.278 49.115 1.00 24.44 381 GLN D N 1
ATOM 8198 C CA . GLN D 2 283 ? 16.417 2.462 48.189 1.00 24.06 381 GLN D CA 1
ATOM 8199 C C . GLN D 2 283 ? 16.970 3.896 48.252 1.00 25.63 381 GLN D C 1
ATOM 8200 O O . GLN D 2 283 ? 16.224 4.863 48.186 1.00 26.29 381 GLN D O 1
ATOM 8206 N N . PRO D 2 284 ? 18.306 4.049 48.314 1.00 26.76 382 PRO D N 1
ATOM 8207 C CA . PRO D 2 284 ? 18.842 5.414 48.157 1.00 28.46 382 PRO D CA 1
ATOM 8208 C C . PRO D 2 284 ? 18.513 5.927 46.736 1.00 29.60 382 PRO D C 1
ATOM 8209 O O . PRO D 2 284 ? 18.656 5.169 45.775 1.00 27.73 382 PRO D O 1
ATOM 8213 N N . MET D 2 285 ? 18.120 7.182 46.610 1.00 33.18 383 MET D N 1
ATOM 8214 C CA . MET D 2 285 ? 17.481 7.651 45.367 1.00 37.10 383 MET D CA 1
ATOM 8215 C C . MET D 2 285 ? 18.437 7.823 44.220 1.00 38.02 383 MET D C 1
ATOM 8216 O O . MET D 2 285 ? 17.986 7.681 43.100 1.00 38.74 383 MET D O 1
ATOM 8221 N N . GLU D 2 286 ? 19.731 8.077 44.483 1.00 37.04 384 GLU D N 1
ATOM 8222 C CA . GLU D 2 286 ? 20.732 8.215 43.427 1.00 39.11 384 GLU D CA 1
ATOM 8223 C C . GLU D 2 286 ? 21.755 7.093 43.334 1.00 37.06 384 GLU D C 1
ATOM 8224 O O . GLU D 2 286 ? 22.532 7.079 42.382 1.00 36.85 384 GLU D O 1
ATOM 8230 N N . ALA D 2 287 ? 21.728 6.145 44.274 1.00 34.89 385 ALA D N 1
ATOM 8231 C CA . ALA D 2 287 ? 22.679 5.055 44.320 1.00 32.65 385 ALA D CA 1
ATOM 8232 C C . ALA D 2 287 ? 22.011 3.774 44.840 1.00 30.58 385 ALA D C 1
ATOM 8233 O O . ALA D 2 287 ? 22.364 3.253 45.921 1.00 30.23 385 ALA D O 1
ATOM 8235 N N . PRO D 2 288 ? 21.017 3.279 44.097 1.00 28.16 386 PRO D N 1
ATOM 8236 C CA . PRO D 2 288 ? 20.312 2.096 44.587 1.00 27.27 386 PRO D CA 1
ATOM 8237 C C . PRO D 2 288 ? 21.156 0.831 44.539 1.00 25.27 386 PRO D C 1
ATOM 8238 O O . PRO D 2 288 ? 22.104 0.731 43.716 1.00 25.94 386 PRO D O 1
ATOM 8242 N N . VAL D 2 289 ? 20.808 -0.100 45.408 1.00 24.60 387 VAL D N 1
ATOM 8243 C CA . VAL D 2 289 ? 21.379 -1.445 45.475 1.00 24.01 387 VAL D CA 1
ATOM 8244 C C . VAL D 2 289 ? 20.980 -2.292 44.246 1.00 23.37 387 VAL D C 1
ATOM 8245 O O . VAL D 2 289 ? 19.812 -2.375 43.846 1.00 21.28 387 VAL D O 1
ATOM 8249 N N . MET D 2 290 ? 22.003 -2.933 43.626 1.00 22.57 388 MET D N 1
ATOM 8250 C CA . MET D 2 290 ? 21.760 -3.812 42.471 1.00 23.15 388 MET D CA 1
ATOM 8251 C C . MET D 2 290 ? 21.029 -5.125 42.867 1.00 23.89 388 MET D C 1
ATOM 8252 O O . MET D 2 290 ? 21.387 -5.758 43.841 1.00 24.21 388 MET D O 1
ATOM 8257 N N . LEU D 2 291 ? 19.995 -5.489 42.100 1.00 23.46 389 LEU D N 1
ATOM 8258 C CA . LEU D 2 291 ? 19.095 -6.578 42.426 1.00 24.19 389 LEU D CA 1
ATOM 8259 C C . LEU D 2 291 ? 19.429 -7.863 41.650 1.00 24.06 389 LEU D C 1
ATOM 8260 O O . LEU D 2 291 ? 18.864 -8.147 40.592 1.00 23.32 389 LEU D O 1
ATOM 8265 N N . TRP D 2 292 ? 20.375 -8.626 42.188 1.00 25.33 390 TRP D N 1
ATOM 8266 C CA . TRP D 2 292 ? 20.846 -9.889 41.552 1.00 26.42 390 TRP D CA 1
ATOM 8267 C C . TRP D 2 292 ? 19.803 -10.993 41.595 1.00 27.40 390 TRP D C 1
ATOM 8268 O O . TRP D 2 292 ? 19.677 -11.736 40.597 1.00 28.00 390 TRP D O 1
ATOM 8279 N N . ASP D 2 293 ? 19.059 -11.076 42.720 1.00 28.22 391 ASP D N 1
ATOM 8280 C CA . ASP D 2 293 ? 18.022 -12.114 42.904 1.00 30.00 391 ASP D CA 1
ATOM 8281 C C . ASP D 2 293 ? 17.073 -11.691 44.027 1.00 30.10 391 ASP D C 1
ATOM 8282 O O . ASP D 2 293 ? 17.252 -10.615 44.603 1.00 27.92 391 ASP D O 1
ATOM 8287 N N . GLU D 2 294 ? 16.104 -12.535 44.351 1.00 32.95 392 GLU D N 1
ATOM 8288 C CA . GLU D 2 294 ? 15.116 -12.235 45.420 1.00 34.66 392 GLU D CA 1
ATOM 8289 C C . GLU D 2 294 ? 15.665 -12.008 46.846 1.00 35.17 392 GLU D C 1
ATOM 8290 O O . GLU D 2 294 ? 14.963 -11.418 47.696 1.00 35.54 392 GLU D O 1
ATOM 8296 N N . SER D 2 295 ? 16.900 -12.426 47.123 1.00 33.95 393 SER D N 1
ATOM 8297 C CA . SER D 2 295 ? 17.473 -12.286 48.477 1.00 33.74 393 SER D CA 1
ATOM 8298 C C . SER D 2 295 ? 18.035 -10.912 48.779 1.00 32.89 393 SER D C 1
ATOM 8299 O O . SER D 2 295 ? 18.508 -10.697 49.892 1.00 32.67 393 SER D O 1
ATOM 8302 N N . SER D 2 296 ? 18.040 -9.993 47.803 1.00 30.90 394 SER D N 1
ATOM 8303 C CA . SER D 2 296 ? 18.717 -8.694 47.954 1.00 32.02 394 SER D CA 1
ATOM 8304 C C . SER D 2 296 ? 18.643 -7.861 49.279 1.00 33.74 394 SER D C 1
ATOM 8305 O O . SER D 2 296 ? 19.679 -7.302 49.777 1.00 41.37 394 SER D O 1
ATOM 8308 N N . PHE D 2 297 ? 17.455 -7.799 49.810 1.00 31.02 395 PHE D N 1
ATOM 8309 C CA . PHE D 2 297 ? 17.102 -7.015 51.028 1.00 29.61 395 PHE D CA 1
ATOM 8310 C C . PHE D 2 297 ? 16.343 -7.956 51.960 1.00 28.89 395 PHE D C 1
ATOM 8311 O O . PHE D 2 297 ? 15.095 -7.979 51.991 1.00 29.56 395 PHE D O 1
ATOM 8319 N N . PRO D 2 298 ? 17.065 -8.770 52.771 1.00 28.63 396 PRO D N 1
ATOM 8320 C CA . PRO D 2 298 ? 16.374 -9.732 53.605 1.00 29.54 396 PRO D CA 1
ATOM 8321 C C . PRO D 2 298 ? 15.380 -9.193 54.668 1.00 29.05 396 PRO D C 1
ATOM 8322 O O . PRO D 2 298 ? 14.531 -9.938 55.049 1.00 29.29 396 PRO D O 1
ATOM 8326 N N . ASP D 2 299 ? 15.479 -7.907 55.068 1.00 28.27 397 ASP D N 1
ATOM 8327 C CA . ASP D 2 299 ? 14.536 -7.334 56.026 1.00 29.26 397 ASP D CA 1
ATOM 8328 C C . ASP D 2 299 ? 13.163 -6.900 55.405 1.00 29.12 397 ASP D C 1
ATOM 8329 O O . ASP D 2 299 ? 12.265 -6.471 56.153 1.00 29.64 397 ASP D O 1
ATOM 8334 N N . ILE D 2 300 ? 12.991 -7.115 54.099 1.00 28.33 398 ILE D N 1
ATOM 8335 C CA . ILE D 2 300 ? 11.650 -6.920 53.443 1.00 29.26 398 ILE D CA 1
ATOM 8336 C C . ILE D 2 300 ? 11.205 -8.166 52.625 1.00 29.89 398 ILE D C 1
ATOM 8337 O O . ILE D 2 300 ? 11.080 -8.057 51.357 1.00 29.81 398 ILE D O 1
ATOM 8342 N N . PRO D 2 301 ? 11.001 -9.311 53.312 1.00 31.65 399 PRO D N 1
ATOM 8343 C CA . PRO D 2 301 ? 10.697 -10.578 52.650 1.00 33.54 399 PRO D CA 1
ATOM 8344 C C . PRO D 2 301 ? 9.497 -10.434 51.676 1.00 35.99 399 PRO D C 1
ATOM 8345 O O . PRO D 2 301 ? 8.476 -9.934 52.070 1.00 35.97 399 PRO D O 1
ATOM 8349 N N . GLY D 2 302 ? 9.636 -10.850 50.427 1.00 38.74 400 GLY D N 1
ATOM 8350 C CA . GLY D 2 302 ? 8.471 -10.726 49.525 1.00 40.99 400 GLY D CA 1
ATOM 8351 C C . GLY D 2 302 ? 8.602 -9.581 48.556 1.00 42.35 400 GLY D C 1
ATOM 8352 O O . GLY D 2 302 ? 8.216 -9.755 47.392 1.00 44.18 400 GLY D O 1
ATOM 8353 N N . ALA D 2 303 ? 9.187 -8.440 48.974 1.00 39.82 401 ALA D N 1
ATOM 8354 C CA . ALA D 2 303 ? 9.025 -7.203 48.229 1.00 37.51 401 ALA D CA 1
ATOM 8355 C C . ALA D 2 303 ? 9.799 -7.191 46.873 1.00 34.69 401 ALA D C 1
ATOM 8356 O O . ALA D 2 303 ? 9.390 -6.451 45.996 1.00 32.27 401 ALA D O 1
ATOM 8358 N N . VAL D 2 304 ? 10.911 -7.928 46.756 1.00 34.22 402 VAL D N 1
ATOM 8359 C CA . VAL D 2 304 ? 11.723 -7.987 45.504 1.00 33.69 402 VAL D CA 1
ATOM 8360 C C . VAL D 2 304 ? 11.173 -9.152 44.704 1.00 35.34 402 VAL D C 1
ATOM 8361 O O . VAL D 2 304 ? 11.408 -10.313 45.099 1.00 39.22 402 VAL D O 1
ATOM 8365 N N . SER D 2 305 ? 10.403 -8.877 43.640 1.00 32.57 403 SER D N 1
ATOM 8366 C CA . SER D 2 305 ? 9.811 -9.949 42.872 1.00 33.73 403 SER D CA 1
ATOM 8367 C C . SER D 2 305 ? 10.808 -10.413 41.831 1.00 32.45 403 SER D C 1
ATOM 8368 O O . SER D 2 305 ? 11.722 -9.639 41.431 1.00 29.71 403 SER D O 1
ATOM 8371 N N . ALA D 2 306 ? 10.708 -11.679 41.416 1.00 33.16 404 ALA D N 1
ATOM 8372 C CA . ALA D 2 306 ? 11.739 -12.202 40.443 1.00 33.42 404 ALA D CA 1
ATOM 8373 C C . ALA D 2 306 ? 11.936 -11.343 39.159 1.00 32.67 404 ALA D C 1
ATOM 8374 O O . ALA D 2 306 ? 13.066 -11.223 38.648 1.00 30.28 404 ALA D O 1
ATOM 8376 N N . ASN D 2 307 ? 10.833 -10.776 38.621 1.00 32.90 405 ASN D N 1
ATOM 8377 C CA . ASN D 2 307 ? 10.881 -9.930 37.391 1.00 33.04 405 ASN D CA 1
ATOM 8378 C C . ASN D 2 307 ? 11.718 -8.629 37.509 1.00 30.19 405 ASN D C 1
ATOM 8379 O O . ASN D 2 307 ? 12.096 -8.038 36.474 1.00 28.48 405 ASN D O 1
ATOM 8384 N N . MET D 2 308 ? 12.090 -8.230 38.735 1.00 29.29 406 MET D N 1
ATOM 8385 C CA . MET D 2 308 ? 12.953 -7.057 38.989 1.00 27.49 406 MET D CA 1
ATOM 8386 C C . MET D 2 308 ? 14.485 -7.390 38.948 1.00 26.34 406 MET D C 1
ATOM 8387 O O . MET D 2 308 ? 15.298 -6.496 39.003 1.00 25.72 406 MET D O 1
ATOM 8392 N N . THR D 2 309 ? 14.829 -8.669 38.875 1.00 26.04 407 THR D N 1
ATOM 8393 C CA . THR D 2 309 ? 16.181 -9.180 39.170 1.00 25.67 407 THR D CA 1
ATOM 8394 C C . THR D 2 309 ? 16.943 -9.647 37.895 1.00 25.13 407 THR D C 1
ATOM 8395 O O . THR D 2 309 ? 16.362 -10.019 36.880 1.00 24.41 407 THR D O 1
ATOM 8399 N N . VAL D 2 310 ? 18.260 -9.713 38.019 1.00 24.76 408 VAL D N 1
ATOM 8400 C CA . VAL D 2 310 ? 19.104 -10.286 36.980 1.00 25.06 408 VAL D CA 1
ATOM 8401 C C . VAL D 2 310 ? 18.741 -11.738 36.718 1.00 26.43 408 VAL D C 1
ATOM 8402 O O . VAL D 2 310 ? 18.572 -12.172 35.569 1.00 26.45 408 VAL D O 1
ATOM 8406 N N . LYS D 2 311 ? 18.617 -12.483 37.786 1.00 28.12 409 LYS D N 1
ATOM 8407 C CA . LYS D 2 311 ? 18.344 -13.905 37.687 1.00 30.39 409 LYS D CA 1
ATOM 8408 C C . LYS D 2 311 ? 17.034 -14.193 36.958 1.00 30.75 409 LYS D C 1
ATOM 8409 O O . LYS D 2 311 ? 16.994 -15.034 36.054 1.00 31.00 409 LYS D O 1
ATOM 8415 N N . GLY D 2 312 ? 15.950 -13.520 37.372 1.00 30.29 410 GLY D N 1
ATOM 8416 C CA . GLY D 2 312 ? 14.634 -13.694 36.705 1.00 31.17 410 GLY D CA 1
ATOM 8417 C C . GLY D 2 312 ? 14.617 -13.239 35.243 1.00 30.16 410 GLY D C 1
ATOM 8418 O O . GLY D 2 312 ? 14.160 -13.961 34.362 1.00 30.91 410 GLY D O 1
ATOM 8419 N N . GLN D 2 313 ? 15.137 -12.044 34.974 1.00 28.75 411 GLN D N 1
ATOM 8420 C CA . GLN D 2 313 ? 15.107 -11.486 33.616 1.00 29.03 411 GLN D CA 1
ATOM 8421 C C . GLN D 2 313 ? 16.033 -12.261 32.648 1.00 30.29 411 GLN D C 1
ATOM 8422 O O . GLN D 2 313 ? 15.754 -12.342 31.444 1.00 30.52 411 GLN D O 1
ATOM 8428 N N . SER D 2 314 ? 17.106 -12.847 33.177 1.00 31.10 412 SER D N 1
ATOM 8429 C CA . SER D 2 314 ? 17.987 -13.696 32.350 1.00 32.98 412 SER D CA 1
ATOM 8430 C C . SER D 2 314 ? 17.313 -14.904 31.698 1.00 35.62 412 SER D C 1
ATOM 8431 O O . SER D 2 314 ? 17.671 -15.269 30.585 1.00 35.65 412 SER D O 1
ATOM 8434 N N . GLU D 2 315 ? 16.320 -15.481 32.372 1.00 37.39 413 GLU D N 1
ATOM 8435 C CA . GLU D 2 315 ? 15.538 -16.602 31.850 1.00 41.19 413 GLU D CA 1
ATOM 8436 C C . GLU D 2 315 ? 14.335 -16.229 30.957 1.00 39.93 413 GLU D C 1
ATOM 8437 O O . GLU D 2 315 ? 13.678 -17.108 30.441 1.00 41.94 413 GLU D O 1
ATOM 8443 N N . ASP D 2 316 ? 14.064 -14.949 30.749 1.00 37.66 414 ASP D N 1
ATOM 8444 C CA . ASP D 2 316 ? 12.869 -14.488 30.010 1.00 37.35 414 ASP D CA 1
ATOM 8445 C C . ASP D 2 316 ? 13.314 -13.777 28.707 1.00 35.44 414 ASP D C 1
ATOM 8446 O O . ASP D 2 316 ? 13.875 -12.686 28.751 1.00 32.09 414 ASP D O 1
ATOM 8451 N N . PRO D 2 317 ? 13.022 -14.382 27.533 1.00 36.73 415 PRO D N 1
ATOM 8452 C CA . PRO D 2 317 ? 13.434 -13.739 26.254 1.00 35.72 415 PRO D CA 1
ATOM 8453 C C . PRO D 2 317 ? 12.780 -12.375 26.010 1.00 34.21 415 PRO D C 1
ATOM 8454 O O . PRO D 2 317 ? 13.302 -11.615 25.217 1.00 32.83 415 PRO D O 1
ATOM 8458 N N . GLY D 2 318 ? 11.662 -12.064 26.704 1.00 34.55 416 GLY D N 1
ATOM 8459 C CA . GLY D 2 318 ? 10.994 -10.763 26.586 1.00 33.86 416 GLY D CA 1
ATOM 8460 C C . GLY D 2 318 ? 11.473 -9.648 27.511 1.00 32.03 416 GLY D C 1
ATOM 8461 O O . GLY D 2 318 ? 11.013 -8.504 27.396 1.00 31.98 416 GLY D O 1
ATOM 8462 N N . SER D 2 319 ? 12.424 -9.930 28.407 1.00 30.72 417 SER D N 1
ATOM 8463 C CA . SER D 2 319 ? 12.830 -8.967 29.414 1.00 28.89 417 SER D CA 1
ATOM 8464 C C . SER D 2 319 ? 13.671 -7.814 28.872 1.00 28.44 417 SER D C 1
ATOM 8465 O O . SER D 2 319 ? 14.276 -7.940 27.788 1.00 27.67 417 SER D O 1
ATOM 8468 N N . LEU D 2 320 ? 13.810 -6.748 29.678 1.00 27.54 418 LEU D N 1
ATOM 8469 C CA . LEU D 2 320 ? 14.684 -5.646 29.322 1.00 28.26 418 LEU D CA 1
ATOM 8470 C C . LEU D 2 320 ? 16.169 -6.121 29.226 1.00 26.55 418 LEU D C 1
ATOM 8471 O O . LEU D 2 320 ? 16.891 -5.710 28.273 1.00 25.47 418 LEU D O 1
ATOM 8476 N N . LEU D 2 321 ? 16.587 -7.018 30.128 1.00 25.93 419 LEU D N 1
ATOM 8477 C CA . LEU D 2 321 ? 17.955 -7.567 30.057 1.00 25.64 419 LEU D CA 1
ATOM 8478 C C . LEU D 2 321 ? 18.233 -8.295 28.723 1.00 26.00 419 LEU D C 1
ATOM 8479 O O . LEU D 2 321 ? 19.330 -8.140 28.132 1.00 24.08 419 LEU D O 1
ATOM 8484 N N . SER D 2 322 ? 17.293 -9.131 28.280 1.00 26.36 420 SER D N 1
ATOM 8485 C CA . SER D 2 322 ? 17.428 -9.797 26.973 1.00 27.60 420 SER D CA 1
ATOM 8486 C C . SER D 2 322 ? 17.506 -8.809 25.796 1.00 27.25 420 SER D C 1
ATOM 8487 O O . SER D 2 322 ? 18.267 -9.031 24.825 1.00 28.09 420 SER D O 1
ATOM 8490 N N . LEU D 2 323 ? 16.746 -7.716 25.865 1.00 27.16 421 LEU D N 1
ATOM 8491 C CA . LEU D 2 323 ? 16.820 -6.668 24.825 1.00 27.17 421 LEU D CA 1
ATOM 8492 C C . LEU D 2 323 ? 18.180 -5.959 24.856 1.00 25.29 421 LEU D C 1
ATOM 8493 O O . LEU D 2 323 ? 18.848 -5.772 23.764 1.00 23.37 421 LEU D O 1
ATOM 8498 N N . PHE D 2 324 ? 18.618 -5.554 26.062 1.00 23.90 422 PHE D N 1
ATOM 8499 C CA . PHE D 2 324 ? 19.923 -4.880 26.200 1.00 23.56 422 PHE D CA 1
ATOM 8500 C C . PHE D 2 324 ? 20.994 -5.769 25.578 1.00 23.56 422 PHE D C 1
ATOM 8501 O O . PHE D 2 324 ? 21.860 -5.260 24.779 1.00 24.05 422 PHE D O 1
ATOM 8509 N N . ARG D 2 325 ? 21.004 -7.065 25.909 1.00 22.60 423 ARG D N 1
ATOM 8510 C CA . ARG D 2 325 ? 22.035 -7.966 25.353 1.00 23.91 423 ARG D CA 1
ATOM 8511 C C . ARG D 2 325 ? 22.041 -8.056 23.813 1.00 24.31 423 ARG D C 1
ATOM 8512 O O . ARG D 2 325 ? 23.102 -8.035 23.157 1.00 23.13 423 ARG D O 1
ATOM 8520 N N . ARG D 2 326 ? 20.852 -8.174 23.217 1.00 25.20 424 ARG D N 1
ATOM 8521 C CA . ARG D 2 326 ? 20.731 -8.200 21.772 1.00 26.65 424 ARG D CA 1
ATOM 8522 C C . ARG D 2 326 ? 21.197 -6.926 21.079 1.00 24.68 424 ARG D C 1
ATOM 8523 O O . ARG D 2 326 ? 21.859 -7.001 20.042 1.00 25.28 424 ARG D O 1
ATOM 8531 N N . LEU D 2 327 ? 20.790 -5.771 21.598 1.00 23.27 425 LEU D N 1
ATOM 8532 C CA . LEU D 2 327 ? 21.213 -4.499 21.028 1.00 23.13 425 LEU D CA 1
ATOM 8533 C C . LEU D 2 327 ? 22.744 -4.285 21.127 1.00 22.88 425 LEU D C 1
ATOM 8534 O O . LEU D 2 327 ? 23.406 -3.804 20.151 1.00 23.04 425 LEU D O 1
ATOM 8539 N N . SER D 2 328 ? 23.277 -4.624 22.286 1.00 22.31 426 SER D N 1
ATOM 8540 C CA . SER D 2 328 ? 24.737 -4.462 22.537 1.00 22.43 426 SER D CA 1
ATOM 8541 C C . SER D 2 328 ? 25.558 -5.363 21.576 1.00 23.95 426 SER D C 1
ATOM 8542 O O . SER D 2 328 ? 26.625 -4.931 21.023 1.00 22.45 426 SER D O 1
ATOM 8545 N N . ASP D 2 329 ? 25.089 -6.601 21.377 1.00 24.82 427 ASP D N 1
ATOM 8546 C CA . ASP D 2 329 ? 25.630 -7.529 20.377 1.00 26.85 427 ASP D CA 1
ATOM 8547 C C . ASP D 2 329 ? 25.663 -6.910 18.969 1.00 26.13 427 ASP D C 1
ATOM 8548 O O . ASP D 2 329 ? 26.717 -6.939 18.316 1.00 25.15 427 ASP D O 1
ATOM 8553 N N . GLN D 2 330 ? 24.547 -6.346 18.484 1.00 25.02 428 GLN D N 1
ATOM 8554 C CA . GLN D 2 330 ? 24.551 -5.650 17.197 1.00 25.18 428 GLN D CA 1
ATOM 8555 C C . GLN D 2 330 ? 25.529 -4.451 17.092 1.00 23.96 428 GLN D C 1
ATOM 8556 O O . GLN D 2 330 ? 26.298 -4.335 16.103 1.00 23.94 428 GLN D O 1
ATOM 8562 N N . ARG D 2 331 ? 25.511 -3.599 18.122 1.00 23.44 429 ARG D N 1
ATOM 8563 C CA . ARG D 2 331 ? 26.305 -2.360 18.204 1.00 23.25 429 ARG D CA 1
ATOM 8564 C C . ARG D 2 331 ? 27.822 -2.690 18.156 1.00 24.17 429 ARG D C 1
ATOM 8565 O O . ARG D 2 331 ? 28.601 -1.894 17.591 1.00 24.24 429 ARG D O 1
ATOM 8573 N N . SER D 2 332 ? 28.209 -3.838 18.734 1.00 24.91 430 SER D N 1
ATOM 8574 C CA . SER D 2 332 ? 29.624 -4.252 18.765 1.00 27.01 430 SER D CA 1
ATOM 8575 C C . SER D 2 332 ? 30.149 -5.085 17.582 1.00 28.10 430 SER D C 1
ATOM 8576 O O . SER D 2 332 ? 31.370 -5.376 17.517 1.00 28.22 430 SER D O 1
ATOM 8579 N N . LYS D 2 333 ? 29.291 -5.517 16.669 1.00 27.77 431 LYS D N 1
ATOM 8580 C CA . LYS D 2 333 ? 29.721 -6.335 15.520 1.00 29.22 431 LYS D CA 1
ATOM 8581 C C . LYS D 2 333 ? 29.420 -5.790 14.101 1.00 28.64 431 LYS D C 1
ATOM 8582 O O . LYS D 2 333 ? 30.110 -6.183 13.127 1.00 29.25 431 LYS D O 1
ATOM 8588 N N . GLU D 2 334 ? 28.420 -4.924 13.949 1.00 26.45 432 GLU D N 1
ATOM 8589 C CA . GLU D 2 334 ? 27.970 -4.435 12.631 1.00 27.27 432 GLU D CA 1
ATOM 8590 C C . GLU D 2 334 ? 28.669 -3.158 12.199 1.00 26.28 432 GLU D C 1
ATOM 8591 O O . GLU D 2 334 ? 28.591 -2.163 12.917 1.00 25.08 432 GLU D O 1
ATOM 8597 N N . ARG D 2 335 ? 29.373 -3.153 11.052 1.00 27.68 433 ARG D N 1
ATOM 8598 C CA . ARG D 2 335 ? 30.186 -1.975 10.705 1.00 27.74 433 ARG D CA 1
ATOM 8599 C C . ARG D 2 335 ? 29.412 -0.642 10.551 1.00 26.96 433 ARG D C 1
ATOM 8600 O O . ARG D 2 335 ? 29.949 0.434 10.839 1.00 26.43 433 ARG D O 1
ATOM 8608 N N . SER D 2 336 ? 28.160 -0.686 10.083 1.00 26.07 434 SER D N 1
ATOM 8609 C CA . SER D 2 336 ? 27.344 0.534 10.023 1.00 26.66 434 SER D CA 1
ATOM 8610 C C . SER D 2 336 ? 27.024 1.157 11.410 1.00 25.61 434 SER D C 1
ATOM 8611 O O . SER D 2 336 ? 26.872 2.391 11.490 1.00 25.40 434 SER D O 1
ATOM 8614 N N . LEU D 2 337 ? 27.004 0.352 12.503 1.00 25.55 435 LEU D N 1
ATOM 8615 C CA . LEU D 2 337 ? 26.810 0.823 13.883 1.00 25.57 435 LEU D CA 1
ATOM 8616 C C . LEU D 2 337 ? 28.149 1.128 14.632 1.00 25.37 435 LEU D C 1
ATOM 8617 O O . LEU D 2 337 ? 28.199 1.880 15.596 1.00 25.63 435 LEU D O 1
ATOM 8622 N N . LEU D 2 338 ? 29.262 0.568 14.127 1.00 26.35 436 LEU D N 1
ATOM 8623 C CA . LEU D 2 338 ? 30.594 0.809 14.668 1.00 27.28 436 LEU D CA 1
ATOM 8624 C C . LEU D 2 338 ? 31.237 2.152 14.200 1.00 29.42 436 LEU D C 1
ATOM 8625 O O . LEU D 2 338 ? 32.229 2.643 14.843 1.00 31.91 436 LEU D O 1
ATOM 8630 N N . HIS D 2 339 ? 30.816 2.668 13.050 1.00 29.00 437 HIS D N 1
ATOM 8631 C CA . HIS D 2 339 ? 31.253 3.959 12.560 1.00 31.04 437 HIS D CA 1
ATOM 8632 C C . HIS D 2 339 ? 30.184 5.054 12.797 1.00 31.92 437 HIS D C 1
ATOM 8633 O O . HIS D 2 339 ? 29.101 4.779 13.398 1.00 32.96 437 HIS D O 1
ATOM 8640 N N . GLY D 2 340 ? 30.471 6.288 12.368 1.00 32.20 438 GLY D N 1
ATOM 8641 C CA . GLY D 2 340 ? 29.592 7.435 12.640 1.00 32.97 438 GLY D CA 1
ATOM 8642 C C . GLY D 2 340 ? 28.707 8.055 11.545 1.00 34.06 438 GLY D C 1
ATOM 8643 O O . GLY D 2 340 ? 28.297 9.223 11.726 1.00 35.93 438 GLY D O 1
ATOM 8644 N N . ASP D 2 341 ? 28.365 7.308 10.481 1.00 32.53 439 ASP D N 1
ATOM 8645 C CA . ASP D 2 341 ? 27.613 7.885 9.330 1.00 33.39 439 ASP D CA 1
ATOM 8646 C C . ASP D 2 341 ? 26.066 7.741 9.474 1.00 31.94 439 ASP D C 1
ATOM 8647 O O . ASP D 2 341 ? 25.579 6.611 9.701 1.00 31.86 439 ASP D O 1
ATOM 8652 N N . PHE D 2 342 ? 25.334 8.863 9.306 1.00 30.44 440 PHE D N 1
ATOM 8653 C CA . PHE D 2 342 ? 23.926 9.036 9.785 1.00 30.03 440 PHE D CA 1
ATOM 8654 C C . PHE D 2 342 ? 23.141 10.030 8.903 1.00 30.94 440 PHE D C 1
ATOM 8655 O O . PHE D 2 342 ? 23.613 11.122 8.610 1.00 30.56 440 PHE D O 1
ATOM 8663 N N . HIS D 2 343 ? 21.914 9.661 8.523 1.00 32.00 441 HIS D N 1
ATOM 8664 C CA . HIS D 2 343 ? 20.972 10.626 7.873 1.00 34.29 441 HIS D CA 1
ATOM 8665 C C . HIS D 2 343 ? 19.539 10.418 8.422 1.00 33.91 441 HIS D C 1
ATOM 8666 O O . HIS D 2 343 ? 19.082 9.276 8.486 1.00 32.24 441 HIS D O 1
ATOM 8673 N N . ALA D 2 344 ? 18.893 11.513 8.842 1.00 34.83 442 ALA D N 1
ATOM 8674 C CA . ALA D 2 344 ? 17.519 11.507 9.396 1.00 35.42 442 ALA D CA 1
ATOM 8675 C C . ALA D 2 344 ? 16.472 11.743 8.280 1.00 37.45 442 ALA D C 1
ATOM 8676 O O . ALA D 2 344 ? 16.710 12.534 7.392 1.00 38.32 442 ALA D O 1
ATOM 8678 N N . PHE D 2 345 ? 15.321 11.071 8.367 1.00 38.84 443 PHE D N 1
ATOM 8679 C CA . PHE D 2 345 ? 14.172 11.321 7.488 1.00 42.54 443 PHE D CA 1
ATOM 8680 C C . PHE D 2 345 ? 13.334 12.435 8.085 1.00 45.66 443 PHE D C 1
ATOM 8681 O O . PHE D 2 345 ? 13.406 12.691 9.295 1.00 43.87 443 PHE D O 1
ATOM 8689 N N . SER D 2 346 ? 12.538 13.094 7.249 1.00 50.30 444 SER D N 1
ATOM 8690 C CA . SER D 2 346 ? 11.544 14.031 7.753 1.00 56.17 444 SER D CA 1
ATOM 8691 C C . SER D 2 346 ? 10.292 13.224 8.129 1.00 60.55 444 SER D C 1
ATOM 8692 O O . SER D 2 346 ? 9.890 12.333 7.382 1.00 63.15 444 SER D O 1
ATOM 8695 N N . ALA D 2 347 ? 9.669 13.553 9.258 1.00 64.06 445 ALA D N 1
ATOM 8696 C CA . ALA D 2 347 ? 8.549 12.751 9.800 1.00 66.24 445 ALA D CA 1
ATOM 8697 C C . ALA D 2 347 ? 7.519 13.590 10.578 1.00 69.76 445 ALA D C 1
ATOM 8698 O O . ALA D 2 347 ? 7.840 14.687 11.060 1.00 71.07 445 ALA D O 1
ATOM 8700 N N . GLY D 2 348 ? 6.290 13.062 10.706 1.00 70.30 446 GLY D N 1
ATOM 8701 C CA . GLY D 2 348 ? 5.211 13.742 11.423 1.00 69.41 446 GLY D CA 1
ATOM 8702 C C . GLY D 2 348 ? 5.482 13.850 12.926 1.00 66.85 446 GLY D C 1
ATOM 8703 O O . GLY D 2 348 ? 6.456 13.280 13.434 1.00 63.35 446 GLY D O 1
ATOM 8704 N N . PRO D 2 349 ? 4.638 14.615 13.651 1.00 67.96 447 PRO D N 1
ATOM 8705 C CA . PRO D 2 349 ? 4.667 14.663 15.130 1.00 65.32 447 PRO D CA 1
ATOM 8706 C C . PRO D 2 349 ? 4.726 13.265 15.765 1.00 61.28 447 PRO D C 1
ATOM 8707 O O . PRO D 2 349 ? 4.106 12.334 15.264 1.00 62.73 447 PRO D O 1
ATOM 8711 N N . GLY D 2 350 ? 5.499 13.114 16.830 1.00 56.57 448 GLY D N 1
ATOM 8712 C CA . GLY D 2 350 ? 5.644 11.830 17.494 1.00 53.10 448 GLY D CA 1
ATOM 8713 C C . GLY D 2 350 ? 6.751 10.916 16.959 1.00 48.45 448 GLY D C 1
ATOM 8714 O O . GLY D 2 350 ? 7.186 10.049 17.709 1.00 46.39 448 GLY D O 1
ATOM 8715 N N . LEU D 2 351 ? 7.190 11.094 15.692 1.00 47.18 449 LEU D N 1
ATOM 8716 C CA . LEU D 2 351 ? 8.165 10.172 15.008 1.00 43.95 449 LEU D CA 1
ATOM 8717 C C . LEU D 2 351 ? 9.643 10.685 14.884 1.00 41.17 449 LEU D C 1
ATOM 8718 O O . LEU D 2 351 ? 9.860 11.849 14.602 1.00 42.29 449 LEU D O 1
ATOM 8723 N N . PHE D 2 352 ? 10.622 9.798 15.065 1.00 36.98 450 PHE D N 1
ATOM 8724 C CA . PHE D 2 352 ? 12.057 10.051 14.726 1.00 35.05 450 PHE D CA 1
ATOM 8725 C C . PHE D 2 352 ? 12.576 8.804 13.971 1.00 33.53 450 PHE D C 1
ATOM 8726 O O . PHE D 2 352 ? 12.628 7.703 14.545 1.00 31.92 450 PHE D O 1
ATOM 8734 N N A SER D 2 353 ? 12.978 8.994 12.713 0.50 34.21 451 SER D N 1
ATOM 8735 N N B SER D 2 353 ? 13.006 9.002 12.727 0.50 33.72 451 SER D N 1
ATOM 8736 C CA A SER D 2 353 ? 13.425 7.909 11.833 0.50 33.61 451 SER D CA 1
ATOM 8737 C CA B SER D 2 353 ? 13.447 7.920 11.853 0.50 32.85 451 SER D CA 1
ATOM 8738 C C A SER D 2 353 ? 14.773 8.258 11.189 0.50 32.57 451 SER D C 1
ATOM 8739 C C B SER D 2 353 ? 14.781 8.263 11.192 0.50 32.17 451 SER D C 1
ATOM 8740 O O A SER D 2 353 ? 15.001 9.407 10.828 0.50 33.17 451 SER D O 1
ATOM 8741 O O B SER D 2 353 ? 15.010 9.411 10.827 0.50 32.79 451 SER D O 1
ATOM 8746 N N . TYR D 2 354 ? 15.664 7.272 11.061 1.00 30.83 452 TYR D N 1
ATOM 8747 C CA . TYR D 2 354 ? 16.984 7.485 10.463 1.00 30.46 452 TYR D CA 1
ATOM 8748 C C . TYR D 2 354 ? 17.654 6.212 9.928 1.00 30.19 452 TYR D C 1
ATOM 8749 O O . TYR D 2 354 ? 17.276 5.102 10.280 1.00 29.64 452 TYR D O 1
ATOM 8758 N N . ILE D 2 355 ? 18.680 6.419 9.073 1.00 30.23 453 ILE D N 1
ATOM 8759 C CA . ILE D 2 355 ? 19.478 5.325 8.496 1.00 29.94 453 ILE D CA 1
ATOM 8760 C C . ILE D 2 355 ? 20.965 5.391 8.974 1.00 28.35 453 ILE D C 1
ATOM 8761 O O . ILE D 2 355 ? 21.549 6.476 9.105 1.00 27.55 453 ILE D O 1
ATOM 8766 N N . ARG D 2 356 ? 21.521 4.229 9.306 1.00 27.93 454 ARG D N 1
ATOM 8767 C CA . ARG D 2 356 ? 22.952 4.086 9.594 1.00 27.60 454 ARG D CA 1
ATOM 8768 C C . ARG D 2 356 ? 23.605 3.315 8.421 1.00 28.39 454 ARG D C 1
ATOM 8769 O O . ARG D 2 356 ? 23.063 2.301 7.988 1.00 27.91 454 ARG D O 1
ATOM 8777 N N . HIS D 2 357 ? 24.762 3.772 7.894 1.00 30.06 455 HIS D N 1
ATOM 8778 C CA . HIS D 2 357 ? 25.365 3.196 6.661 1.00 32.61 455 HIS D CA 1
ATOM 8779 C C . HIS D 2 357 ? 26.906 3.343 6.692 1.00 32.66 455 HIS D C 1
ATOM 8780 O O . HIS D 2 357 ? 27.395 4.280 7.310 1.00 33.58 455 HIS D O 1
ATOM 8787 N N . TRP D 2 358 ? 27.626 2.352 6.184 1.00 31.73 456 TRP D N 1
ATOM 8788 C CA . TRP D 2 358 ? 29.103 2.412 6.057 1.00 31.05 456 TRP D CA 1
ATOM 8789 C C . TRP D 2 358 ? 29.544 1.613 4.849 1.00 31.94 456 TRP D C 1
ATOM 8790 O O . TRP D 2 358 ? 29.045 0.500 4.624 1.00 31.21 456 TRP D O 1
ATOM 8801 N N . ASP D 2 359 ? 30.517 2.168 4.110 1.00 32.38 457 ASP D N 1
ATOM 8802 C CA . ASP D 2 359 ? 31.095 1.524 2.932 1.00 34.80 457 ASP D CA 1
ATOM 8803 C C . ASP D 2 359 ? 30.049 0.732 2.148 1.00 35.11 457 ASP D C 1
ATOM 8804 O O . ASP D 2 359 ? 29.027 1.333 1.765 1.00 35.67 457 ASP D O 1
ATOM 8809 N N . GLN D 2 360 ? 30.250 -0.563 1.889 1.00 35.18 458 GLN D N 1
ATOM 8810 C CA . GLN D 2 360 ? 29.222 -1.371 1.194 1.00 36.12 458 GLN D CA 1
ATOM 8811 C C . GLN D 2 360 ? 28.638 -2.446 2.125 1.00 35.01 458 GLN D C 1
ATOM 8812 O O . GLN D 2 360 ? 28.200 -3.484 1.677 1.00 35.05 458 GLN D O 1
ATOM 8818 N N . ASN D 2 361 ? 28.618 -2.148 3.423 1.00 33.77 459 ASN D N 1
ATOM 8819 C CA . ASN D 2 361 ? 28.186 -3.089 4.482 1.00 33.59 459 ASN D CA 1
ATOM 8820 C C . ASN D 2 361 ? 26.647 -3.004 4.712 1.00 33.90 459 ASN D C 1
ATOM 8821 O O . ASN D 2 361 ? 25.988 -2.137 4.115 1.00 32.98 459 ASN D O 1
ATOM 8826 N N . GLU D 2 362 ? 26.119 -3.912 5.534 1.00 34.29 460 GLU D N 1
ATOM 8827 C CA . GLU D 2 362 ? 24.645 -3.978 5.819 1.00 35.12 460 GLU D CA 1
ATOM 8828 C C . GLU D 2 362 ? 24.183 -2.625 6.405 1.00 33.16 460 GLU D C 1
ATOM 8829 O O . GLU D 2 362 ? 24.833 -2.089 7.294 1.00 30.46 460 GLU D O 1
ATOM 8835 N N . ARG D 2 363 ? 23.064 -2.098 5.878 1.00 33.23 461 ARG D N 1
ATOM 8836 C CA . ARG D 2 363 ? 22.426 -0.846 6.341 1.00 32.73 461 ARG D CA 1
ATOM 8837 C C . ARG D 2 363 ? 21.333 -1.118 7.397 1.00 31.38 461 ARG D C 1
ATOM 8838 O O . ARG D 2 363 ? 20.703 -2.182 7.405 1.00 30.38 461 ARG D O 1
ATOM 8846 N N . PHE D 2 364 ? 21.158 -0.181 8.324 1.00 30.27 462 PHE D N 1
ATOM 8847 C CA . PHE D 2 364 ? 20.074 -0.264 9.342 1.00 29.91 462 PHE D CA 1
ATOM 8848 C C . PHE D 2 364 ? 19.156 0.940 9.260 1.00 30.07 462 PHE D C 1
ATOM 8849 O O . PHE D 2 364 ? 19.638 2.093 9.054 1.00 29.15 462 PHE D O 1
ATOM 8857 N N A LEU D 2 365 ? 17.860 0.670 9.456 0.50 30.35 463 LEU D N 1
ATOM 8858 N N B LEU D 2 365 ? 17.842 0.656 9.340 0.50 30.05 463 LEU D N 1
ATOM 8859 C CA A LEU D 2 365 ? 16.789 1.666 9.478 0.50 31.06 463 LEU D CA 1
ATOM 8860 C CA B LEU D 2 365 ? 16.763 1.651 9.535 0.50 30.38 463 LEU D CA 1
ATOM 8861 C C A LEU D 2 365 ? 16.093 1.620 10.833 0.50 30.21 463 LEU D C 1
ATOM 8862 C C B LEU D 2 365 ? 16.213 1.584 10.950 0.50 29.68 463 LEU D C 1
ATOM 8863 O O A LEU D 2 365 ? 15.607 0.567 11.206 0.50 30.89 463 LEU D O 1
ATOM 8864 O O B LEU D 2 365 ? 15.990 0.514 11.507 0.50 29.76 463 LEU D O 1
ATOM 8873 N N . VAL D 2 366 ? 16.080 2.739 11.569 1.00 29.46 464 VAL D N 1
ATOM 8874 C CA . VAL D 2 366 ? 15.514 2.845 12.928 1.00 28.98 464 VAL D CA 1
ATOM 8875 C C . VAL D 2 366 ? 14.319 3.784 12.839 1.00 29.90 464 VAL D C 1
ATOM 8876 O O . VAL D 2 366 ? 14.431 4.873 12.289 1.00 29.89 464 VAL D O 1
ATOM 8880 N N . VAL D 2 367 ? 13.167 3.340 13.369 1.00 30.60 465 VAL D N 1
ATOM 8881 C CA . VAL D 2 367 ? 11.899 4.088 13.296 1.00 31.85 465 VAL D CA 1
ATOM 8882 C C . VAL D 2 367 ? 11.312 4.130 14.707 1.00 30.83 465 VAL D C 1
ATOM 8883 O O . VAL D 2 367 ? 11.042 3.068 15.280 1.00 30.96 465 VAL D O 1
ATOM 8887 N N . LEU D 2 368 ? 11.181 5.324 15.293 1.00 30.28 466 LEU D N 1
ATOM 8888 C CA . LEU D 2 368 ? 10.811 5.474 16.703 1.00 29.92 466 LEU D CA 1
ATOM 8889 C C . LEU D 2 368 ? 9.491 6.274 16.913 1.00 32.03 466 LEU D C 1
ATOM 8890 O O . LEU D 2 368 ? 9.390 7.428 16.485 1.00 33.24 466 LEU D O 1
ATOM 8895 N N . ASN D 2 369 ? 8.488 5.661 17.552 1.00 33.49 467 ASN D N 1
ATOM 8896 C CA . ASN D 2 369 ? 7.217 6.345 17.886 1.00 35.86 467 ASN D CA 1
ATOM 8897 C C . ASN D 2 369 ? 7.180 6.667 19.385 1.00 35.52 467 ASN D C 1
ATOM 8898 O O . ASN D 2 369 ? 6.834 5.818 20.205 1.00 34.86 467 ASN D O 1
ATOM 8903 N N . PHE D 2 370 ? 7.544 7.908 19.701 1.00 36.34 468 PHE D N 1
ATOM 8904 C CA . PHE D 2 370 ? 7.604 8.422 21.067 1.00 36.66 468 PHE D CA 1
ATOM 8905 C C . PHE D 2 370 ? 6.160 8.642 21.649 1.00 39.07 468 PHE D C 1
ATOM 8906 O O . PHE D 2 370 ? 5.996 8.520 22.849 1.00 38.79 468 PHE D O 1
ATOM 8914 N N . GLY D 2 371 ? 5.183 8.887 20.786 1.00 41.70 469 GLY D N 1
ATOM 8915 C CA . GLY D 2 371 ? 3.815 9.312 21.179 1.00 44.27 469 GLY D CA 1
ATOM 8916 C C . GLY D 2 371 ? 2.882 8.227 21.686 1.00 45.68 469 GLY D C 1
ATOM 8917 O O . GLY D 2 371 ? 3.235 7.053 21.686 1.00 44.08 469 GLY D O 1
ATOM 8918 N N . ASP D 2 372 ? 1.693 8.632 22.150 1.00 48.70 470 ASP D N 1
ATOM 8919 C CA . ASP D 2 372 ? 0.724 7.737 22.838 1.00 50.67 470 ASP D CA 1
ATOM 8920 C C . ASP D 2 372 ? -0.410 7.144 21.975 1.00 52.64 470 ASP D C 1
ATOM 8921 O O . ASP D 2 372 ? -1.291 6.459 22.513 1.00 52.18 470 ASP D O 1
ATOM 8926 N N . VAL D 2 373 ? -0.383 7.414 20.679 1.00 54.14 471 VAL D N 1
ATOM 8927 C CA . VAL D 2 373 ? -1.299 6.826 19.695 1.00 57.23 471 VAL D CA 1
ATOM 8928 C C . VAL D 2 373 ? -0.499 6.152 18.556 1.00 57.77 471 VAL D C 1
ATOM 8929 O O . VAL D 2 373 ? 0.674 6.514 18.293 1.00 57.05 471 VAL D O 1
ATOM 8933 N N . GLY D 2 374 ? -1.109 5.161 17.910 1.00 58.60 472 GLY D N 1
ATOM 8934 C CA . GLY D 2 374 ? -0.491 4.468 16.788 1.00 58.42 472 GLY D CA 1
ATOM 8935 C C . GLY D 2 374 ? -0.419 5.334 15.544 1.00 59.58 472 GLY D C 1
ATOM 8936 O O . GLY D 2 374 ? -1.252 6.225 15.361 1.00 59.57 472 GLY D O 1
ATOM 8937 N N . LEU D 2 375 ? 0.570 5.066 14.690 1.00 59.29 473 LEU D N 1
ATOM 8938 C CA . LEU D 2 375 ? 0.855 5.901 13.507 1.00 62.57 473 LEU D CA 1
ATOM 8939 C C . LEU D 2 375 ? 1.340 5.111 12.299 1.00 63.52 473 LEU D C 1
ATOM 8940 O O . LEU D 2 375 ? 2.035 4.096 12.441 1.00 63.61 473 LEU D O 1
ATOM 8945 N N . SER D 2 376 ? 1.040 5.639 11.125 1.00 64.98 474 SER D N 1
ATOM 8946 C CA . SER D 2 376 ? 1.702 5.228 9.910 1.00 66.59 474 SER D CA 1
ATOM 8947 C C . SER D 2 376 ? 3.022 5.988 9.748 1.00 66.15 474 SER D C 1
ATOM 8948 O O . SER D 2 376 ? 3.082 7.203 9.940 1.00 67.36 474 SER D O 1
ATOM 8951 N N . ALA D 2 377 ? 4.079 5.255 9.421 1.00 64.21 475 ALA D N 1
ATOM 8952 C CA . ALA D 2 377 ? 5.348 5.837 8.969 1.00 63.62 475 ALA D CA 1
ATOM 8953 C C . ALA D 2 377 ? 5.521 5.496 7.500 1.00 65.40 475 ALA D C 1
ATOM 8954 O O . ALA D 2 377 ? 5.258 4.366 7.083 1.00 67.27 475 ALA D O 1
ATOM 8956 N N . GLY D 2 378 ? 5.942 6.473 6.713 1.00 65.12 476 GLY D N 1
ATOM 8957 C CA . GLY D 2 378 ? 6.308 6.229 5.325 1.00 65.36 476 GLY D CA 1
ATOM 8958 C C . GLY D 2 378 ? 7.605 6.941 5.086 1.00 63.74 476 GLY D C 1
ATOM 8959 O O . GLY D 2 378 ? 7.643 8.165 5.121 1.00 64.56 476 GLY D O 1
ATOM 8960 N N . LEU D 2 379 ? 8.662 6.175 4.841 1.00 61.92 477 LEU D N 1
ATOM 8961 C CA . LEU D 2 379 ? 10.001 6.726 4.753 1.00 60.86 477 LEU D CA 1
ATOM 8962 C C . LEU D 2 379 ? 10.348 7.102 3.311 1.00 61.62 477 LEU D C 1
ATOM 8963 O O . LEU D 2 379 ? 10.369 6.230 2.451 1.00 62.94 477 LEU D O 1
ATOM 8968 N N . GLN D 2 380 ? 10.620 8.387 3.051 1.00 61.54 478 GLN D N 1
ATOM 8969 C CA . GLN D 2 380 ? 10.823 8.891 1.667 1.00 63.12 478 GLN D CA 1
ATOM 8970 C C . GLN D 2 380 ? 12.310 8.843 1.310 1.00 60.45 478 GLN D C 1
ATOM 8971 O O . GLN D 2 380 ? 13.126 9.471 1.999 1.00 57.32 478 GLN D O 1
ATOM 8977 N N . ALA D 2 381 ? 12.662 8.098 0.254 1.00 60.12 479 ALA D N 1
ATOM 8978 C CA . ALA D 2 381 ? 14.053 8.102 -0.269 1.00 58.57 479 ALA D CA 1
ATOM 8979 C C . ALA D 2 381 ? 14.529 9.503 -0.695 1.00 57.89 479 ALA D C 1
ATOM 8980 O O . ALA D 2 381 ? 15.733 9.766 -0.642 1.00 57.23 479 ALA D O 1
ATOM 8982 N N . SER D 2 382 ? 13.599 10.393 -1.071 1.00 58.86 480 SER D N 1
ATOM 8983 C CA . SER D 2 382 ? 13.910 11.799 -1.429 1.00 58.50 480 SER D CA 1
ATOM 8984 C C . SER D 2 382 ? 14.425 12.668 -0.260 1.00 56.10 480 SER D C 1
ATOM 8985 O O . SER D 2 382 ? 14.958 13.750 -0.499 1.00 55.86 480 SER D O 1
ATOM 8988 N N . ASP D 2 383 ? 14.254 12.215 0.987 1.00 53.64 481 ASP D N 1
ATOM 8989 C CA . ASP D 2 383 ? 14.862 12.885 2.139 1.00 52.25 481 ASP D CA 1
ATOM 8990 C C . ASP D 2 383 ? 16.364 12.657 2.235 1.00 50.02 481 ASP D C 1
ATOM 8991 O O . ASP D 2 383 ? 17.023 13.369 2.999 1.00 50.39 481 ASP D O 1
ATOM 8996 N N . LEU D 2 384 ? 16.884 11.637 1.547 1.00 47.50 482 LEU D N 1
ATOM 8997 C CA . LEU D 2 384 ? 18.302 11.242 1.638 1.00 45.78 482 LEU D CA 1
ATOM 8998 C C . LEU D 2 384 ? 19.061 11.895 0.487 1.00 46.12 482 LEU D C 1
ATOM 8999 O O . LEU D 2 384 ? 18.423 12.321 -0.458 1.00 46.62 482 LEU D O 1
ATOM 9004 N N . PRO D 2 385 ? 20.415 11.967 0.557 1.00 45.90 483 PRO D N 1
ATOM 9005 C CA . PRO D 2 385 ? 21.189 12.450 -0.621 1.00 46.73 483 PRO D CA 1
ATOM 9006 C C . PRO D 2 385 ? 20.761 11.824 -1.940 1.00 47.35 483 PRO D C 1
ATOM 9007 O O . PRO D 2 385 ? 20.325 10.662 -1.968 1.00 45.83 483 PRO D O 1
ATOM 9011 N N . ALA D 2 386 ? 20.901 12.601 -3.021 1.00 49.30 484 ALA D N 1
ATOM 9012 C CA . ALA D 2 386 ? 20.419 12.215 -4.360 1.00 49.68 484 ALA D CA 1
ATOM 9013 C C . ALA D 2 386 ? 20.986 10.885 -4.865 1.00 48.59 484 ALA D C 1
ATOM 9014 O O . ALA D 2 386 ? 20.335 10.203 -5.656 1.00 49.19 484 ALA D O 1
ATOM 9016 N N . SER D 2 387 ? 22.182 10.513 -4.391 1.00 46.90 485 SER D N 1
ATOM 9017 C CA . SER D 2 387 ? 22.876 9.304 -4.850 1.00 46.80 485 SER D CA 1
ATOM 9018 C C . SER D 2 387 ? 22.462 8.020 -4.101 1.00 46.84 485 SER D C 1
ATOM 9019 O O . SER D 2 387 ? 22.801 6.913 -4.544 1.00 47.50 485 SER D O 1
ATOM 9022 N N . ALA D 2 388 ? 21.759 8.160 -2.975 1.00 46.91 486 ALA D N 1
ATOM 9023 C CA . ALA D 2 388 ? 21.251 6.988 -2.219 1.00 46.59 486 ALA D CA 1
ATOM 9024 C C . ALA D 2 388 ? 19.970 6.375 -2.814 1.00 47.55 486 ALA D C 1
ATOM 9025 O O . ALA D 2 388 ? 19.348 6.968 -3.694 1.00 48.90 486 ALA D O 1
ATOM 9027 N N . SER D 2 389 ? 19.617 5.173 -2.332 1.00 47.31 487 SER D N 1
ATOM 9028 C CA . SER D 2 389 ? 18.319 4.531 -2.637 1.00 49.46 487 SER D CA 1
ATOM 9029 C C . SER D 2 389 ? 17.835 3.709 -1.436 1.00 47.85 487 SER D C 1
ATOM 9030 O O . SER D 2 389 ? 18.525 3.626 -0.411 1.00 46.68 487 SER D O 1
ATOM 9033 N N . LEU D 2 390 ? 16.626 3.163 -1.533 1.00 48.24 488 LEU D N 1
ATOM 9034 C CA . LEU D 2 390 ? 16.040 2.295 -0.506 1.00 46.96 488 LEU D CA 1
ATOM 9035 C C . LEU D 2 390 ? 15.309 1.161 -1.200 1.00 47.77 488 LEU D C 1
ATOM 9036 O O . LEU D 2 390 ? 14.715 1.383 -2.259 1.00 51.44 488 LEU D O 1
ATOM 9041 N N . PRO D 2 391 ? 15.341 -0.059 -0.629 1.00 44.28 489 PRO D N 1
ATOM 9042 C CA . PRO D 2 391 ? 14.538 -1.095 -1.256 1.00 45.29 489 PRO D CA 1
ATOM 9043 C C . PRO D 2 391 ? 13.061 -0.841 -0.900 1.00 45.86 489 PRO D C 1
ATOM 9044 O O . PRO D 2 391 ? 12.759 -0.017 -0.020 1.00 44.62 489 PRO D O 1
ATOM 9048 N N . ALA D 2 392 ? 12.153 -1.523 -1.586 1.00 47.92 490 ALA D N 1
ATOM 9049 C CA . ALA D 2 392 ? 10.737 -1.417 -1.270 1.00 48.84 490 ALA D CA 1
ATOM 9050 C C . ALA D 2 392 ? 10.426 -2.110 0.044 1.00 47.53 490 ALA D C 1
ATOM 9051 O O . ALA D 2 392 ? 9.530 -1.672 0.771 1.00 47.38 490 ALA D O 1
ATOM 9053 N N . LYS D 2 393 ? 11.115 -3.219 0.314 1.00 47.69 491 LYS D N 1
ATOM 9054 C CA . LYS D 2 393 ? 10.929 -3.983 1.555 1.00 48.13 491 LYS D CA 1
ATOM 9055 C C . LYS D 2 393 ? 12.267 -4.189 2.259 1.00 46.31 491 LYS D C 1
ATOM 9056 O O . LYS D 2 393 ? 13.314 -4.134 1.621 1.00 45.25 491 LYS D O 1
ATOM 9062 N N . ALA D 2 394 ? 12.200 -4.389 3.580 1.00 44.78 492 ALA D N 1
ATOM 9063 C CA . ALA D 2 394 ? 13.359 -4.705 4.411 1.00 43.43 492 ALA D CA 1
ATOM 9064 C C . ALA D 2 394 ? 12.947 -5.650 5.551 1.00 43.76 492 ALA D C 1
ATOM 9065 O O . ALA D 2 394 ? 11.852 -5.535 6.091 1.00 44.24 492 ALA D O 1
ATOM 9067 N N . ASP D 2 395 ? 13.853 -6.538 5.945 1.00 44.03 493 ASP D N 1
ATOM 9068 C CA . ASP D 2 395 ? 13.628 -7.472 7.061 1.00 44.94 493 ASP D CA 1
ATOM 9069 C C . ASP D 2 395 ? 13.567 -6.742 8.424 1.00 42.56 493 ASP D C 1
ATOM 9070 O O . ASP D 2 395 ? 14.326 -5.799 8.663 1.00 39.38 493 ASP D O 1
ATOM 9075 N N . LEU D 2 396 ? 12.615 -7.155 9.282 1.00 42.29 494 LEU D N 1
ATOM 9076 C CA . LEU D 2 396 ? 12.558 -6.731 10.676 1.00 40.07 494 LEU D CA 1
ATOM 9077 C C . LEU D 2 396 ? 13.528 -7.564 11.526 1.00 39.83 494 LEU D C 1
ATOM 9078 O O . LEU D 2 396 ? 13.292 -8.747 11.791 1.00 41.75 494 LEU D O 1
ATOM 9083 N N . LEU D 2 397 ? 14.598 -6.929 11.999 1.00 37.39 495 LEU D N 1
ATOM 9084 C CA . LEU D 2 397 ? 15.471 -7.563 12.962 1.00 37.15 495 LEU D CA 1
ATOM 9085 C C . LEU D 2 397 ? 14.767 -7.671 14.324 1.00 36.34 495 LEU D C 1
ATOM 9086 O O . LEU D 2 397 ? 14.668 -8.762 14.844 1.00 38.01 495 LEU D O 1
ATOM 9091 N N . LEU D 2 398 ? 14.296 -6.561 14.898 1.00 34.33 496 LEU D N 1
ATOM 9092 C CA . LEU D 2 398 ? 13.476 -6.604 16.137 1.00 34.75 496 LEU D CA 1
ATOM 9093 C C . LEU D 2 398 ? 12.542 -5.410 16.305 1.00 33.69 496 LEU D C 1
ATOM 9094 O O . LEU D 2 398 ? 12.767 -4.327 15.753 1.00 32.60 496 LEU D O 1
ATOM 9099 N N . SER D 2 399 ? 11.458 -5.628 17.047 1.00 34.92 497 SER D N 1
ATOM 9100 C CA . SER D 2 399 ? 10.688 -4.544 17.643 1.00 34.36 497 SER D CA 1
ATOM 9101 C C . SER D 2 399 ? 10.951 -4.468 19.158 1.00 34.69 497 SER D C 1
ATOM 9102 O O . SER D 2 399 ? 11.235 -5.501 19.786 1.00 35.49 497 SER D O 1
ATOM 9105 N N . THR D 2 400 ? 10.822 -3.262 19.733 1.00 34.30 498 THR D N 1
ATOM 9106 C CA . THR D 2 400 ? 10.794 -3.060 21.220 1.00 35.62 498 THR D CA 1
ATOM 9107 C C . THR D 2 400 ? 9.559 -3.725 21.917 1.00 39.04 498 THR D C 1
ATOM 9108 O O . THR D 2 400 ? 9.552 -3.977 23.128 1.00 37.84 498 THR D O 1
ATOM 9112 N N . GLN D 2 401 ? 8.520 -4.005 21.157 1.00 42.95 499 GLN D N 1
ATOM 9113 C CA . GLN D 2 401 ? 7.383 -4.679 21.760 1.00 48.38 499 GLN D CA 1
ATOM 9114 C C . GLN D 2 401 ? 7.598 -6.174 21.605 1.00 53.90 499 GLN D C 1
ATOM 9115 O O . GLN D 2 401 ? 7.550 -6.667 20.457 1.00 56.96 499 GLN D O 1
ATOM 9121 N N . PRO D 2 402 ? 7.904 -6.894 22.752 1.00 57.80 500 PRO D N 1
ATOM 9122 C CA . PRO D 2 402 ? 8.060 -8.348 22.643 1.00 61.20 500 PRO D CA 1
ATOM 9123 C C . PRO D 2 402 ? 6.712 -8.968 22.238 1.00 64.46 500 PRO D C 1
ATOM 9124 O O . PRO D 2 402 ? 5.657 -8.493 22.663 1.00 64.49 500 PRO D O 1
ATOM 9128 N N . GLY D 2 403 ? 6.762 -9.985 21.387 1.00 67.13 501 GLY D N 1
ATOM 9129 C CA . GLY D 2 403 ? 5.558 -10.661 20.925 1.00 70.15 501 GLY D CA 1
ATOM 9130 C C . GLY D 2 403 ? 5.219 -10.503 19.456 1.00 70.20 501 GLY D C 1
ATOM 9131 O O . GLY D 2 403 ? 4.346 -11.220 18.990 1.00 72.69 501 GLY D O 1
ATOM 9132 N N . ARG D 2 404 ? 5.873 -9.598 18.723 1.00 66.87 502 ARG D N 1
ATOM 9133 C CA . ARG D 2 404 ? 5.679 -9.491 17.240 1.00 68.45 502 ARG D CA 1
ATOM 9134 C C . ARG D 2 404 ? 6.522 -10.557 16.490 1.00 69.35 502 ARG D C 1
ATOM 9135 O O . ARG D 2 404 ? 7.295 -11.270 17.130 1.00 68.85 502 ARG D O 1
ATOM 9143 N N . GLU D 2 405 ? 6.369 -10.656 15.157 1.00 70.00 503 GLU D N 1
ATOM 9144 C CA . GLU D 2 405 ? 7.053 -11.667 14.325 1.00 71.22 503 GLU D CA 1
ATOM 9145 C C . GLU D 2 405 ? 8.331 -11.207 13.617 1.00 67.97 503 GLU D C 1
ATOM 9146 O O . GLU D 2 405 ? 8.313 -10.704 12.482 1.00 67.66 503 GLU D O 1
ATOM 9152 N N . GLU D 2 406 ? 9.447 -11.481 14.282 1.00 64.40 504 GLU D N 1
ATOM 9153 C CA . GLU D 2 406 ? 10.764 -10.999 13.877 1.00 60.15 504 GLU D CA 1
ATOM 9154 C C . GLU D 2 406 ? 11.357 -11.874 12.781 1.00 60.63 504 GLU D C 1
ATOM 9155 O O . GLU D 2 406 ? 11.147 -13.079 12.774 1.00 63.51 504 GLU D O 1
ATOM 9161 N N . GLY D 2 407 ? 12.040 -11.235 11.833 1.00 58.46 505 GLY D N 1
ATOM 9162 C CA . GLY D 2 407 ? 12.784 -11.921 10.768 1.00 59.73 505 GLY D CA 1
ATOM 9163 C C . GLY D 2 407 ? 12.176 -11.935 9.371 1.00 60.64 505 GLY D C 1
ATOM 9164 O O . GLY D 2 407 ? 12.796 -12.473 8.464 1.00 61.66 505 GLY D O 1
ATOM 9165 N N . SER D 2 408 ? 10.979 -11.354 9.187 1.00 60.68 506 SER D N 1
ATOM 9166 C CA . SER D 2 408 ? 10.279 -11.291 7.867 1.00 61.00 506 SER D CA 1
ATOM 9167 C C . SER D 2 408 ? 10.275 -9.884 7.248 1.00 57.97 506 SER D C 1
ATOM 9168 O O . SER D 2 408 ? 10.461 -8.899 7.984 1.00 55.48 506 SER D O 1
ATOM 9171 N N . PRO D 2 409 ? 10.052 -9.777 5.912 1.00 58.07 507 PRO D N 1
ATOM 9172 C CA . PRO D 2 409 ? 10.071 -8.446 5.264 1.00 55.36 507 PRO D CA 1
ATOM 9173 C C . PRO D 2 409 ? 8.845 -7.571 5.579 1.00 55.12 507 PRO D C 1
ATOM 9174 O O . PRO D 2 409 ? 7.755 -8.109 5.850 1.00 58.01 507 PRO D O 1
ATOM 9178 N N . LEU D 2 410 ? 9.045 -6.242 5.606 1.00 51.45 508 LEU D N 1
ATOM 9179 C CA . LEU D 2 410 ? 7.951 -5.250 5.744 1.00 51.00 508 LEU D CA 1
ATOM 9180 C C . LEU D 2 410 ? 8.095 -4.177 4.673 1.00 49.59 508 LEU D C 1
ATOM 9181 O O . LEU D 2 410 ? 9.224 -3.840 4.278 1.00 46.60 508 LEU D O 1
ATOM 9186 N N . GLU D 2 411 ? 6.954 -3.645 4.220 1.00 49.97 509 GLU D N 1
ATOM 9187 C CA . GLU D 2 411 ? 6.890 -2.599 3.190 1.00 50.06 509 GLU D CA 1
ATOM 9188 C C . GLU D 2 411 ? 7.213 -1.181 3.735 1.00 47.74 509 GLU D C 1
ATOM 9189 O O . GLU D 2 411 ? 6.526 -0.664 4.615 1.00 46.16 509 GLU D O 1
ATOM 9195 N N . LEU D 2 412 ? 8.284 -0.549 3.247 1.00 46.89 510 LEU D N 1
ATOM 9196 C CA . LEU D 2 412 ? 8.774 0.690 3.883 1.00 45.52 510 LEU D CA 1
ATOM 9197 C C . LEU D 2 412 ? 7.843 1.894 3.711 1.00 48.85 510 LEU D C 1
ATOM 9198 O O . LEU D 2 412 ? 7.898 2.804 4.530 1.00 48.27 510 LEU D O 1
ATOM 9203 N N . GLU D 2 413 ? 6.999 1.899 2.666 1.00 52.97 511 GLU D N 1
ATOM 9204 C CA . GLU D 2 413 ? 6.021 2.980 2.462 1.00 57.45 511 GLU D CA 1
ATOM 9205 C C . GLU D 2 413 ? 4.839 2.920 3.462 1.00 58.69 511 GLU D C 1
ATOM 9206 O O . GLU D 2 413 ? 4.166 3.946 3.672 1.00 60.15 511 GLU D O 1
ATOM 9212 N N . ARG D 2 414 ? 4.588 1.739 4.053 1.00 58.11 512 ARG D N 1
ATOM 9213 C CA . ARG D 2 414 ? 3.402 1.485 4.873 1.00 60.32 512 ARG D CA 1
ATOM 9214 C C . ARG D 2 414 ? 3.642 0.841 6.251 1.00 56.41 512 ARG D C 1
ATOM 9215 O O . ARG D 2 414 ? 2.858 0.006 6.691 1.00 57.51 512 ARG D O 1
ATOM 9223 N N . LEU D 2 415 ? 4.677 1.269 6.958 1.00 52.45 513 LEU D N 1
ATOM 9224 C CA . LEU D 2 415 ? 4.966 0.751 8.299 1.00 50.41 513 LEU D CA 1
ATOM 9225 C C . LEU D 2 415 ? 3.918 1.209 9.314 1.00 52.26 513 LEU D C 1
ATOM 9226 O O . LEU D 2 415 ? 3.510 2.362 9.263 1.00 54.53 513 LEU D O 1
ATOM 9231 N N . LYS D 2 416 ? 3.479 0.319 10.213 1.00 52.13 514 LYS D N 1
ATOM 9232 C CA . LYS D 2 416 ? 2.558 0.697 11.295 1.00 53.73 514 LYS D CA 1
ATOM 9233 C C . LYS D 2 416 ? 3.133 0.526 12.657 1.00 51.19 514 LYS D C 1
ATOM 9234 O O . LYS D 2 416 ? 3.612 -0.548 13.022 1.00 53.13 514 LYS D O 1
ATOM 9240 N N . LEU D 2 417 ? 3.171 1.622 13.399 1.00 50.23 515 LEU D N 1
ATOM 9241 C CA . LEU D 2 417 ? 3.806 1.632 14.724 1.00 47.23 515 LEU D CA 1
ATOM 9242 C C . LEU D 2 417 ? 2.773 1.836 15.803 1.00 47.46 515 LEU D C 1
ATOM 9243 O O . LEU D 2 417 ? 1.885 2.675 15.672 1.00 50.03 515 LEU D O 1
ATOM 9248 N N . GLU D 2 418 ? 2.875 1.022 16.847 1.00 45.90 516 GLU D N 1
ATOM 9249 C CA . GLU D 2 418 ? 2.047 1.129 18.021 1.00 47.09 516 GLU D CA 1
ATOM 9250 C C . GLU D 2 418 ? 2.582 2.218 18.969 1.00 44.32 516 GLU D C 1
ATOM 9251 O O . GLU D 2 418 ? 3.689 2.817 18.731 1.00 41.31 516 GLU D O 1
ATOM 9257 N N . PRO D 2 419 ? 1.799 2.534 20.007 1.00 44.76 517 PRO D N 1
ATOM 9258 C CA . PRO D 2 419 ? 2.258 3.539 20.964 1.00 43.59 517 PRO D CA 1
ATOM 9259 C C . PRO D 2 419 ? 3.569 3.146 21.663 1.00 40.91 517 PRO D C 1
ATOM 9260 O O . PRO D 2 419 ? 3.713 2.012 22.101 1.00 40.44 517 PRO D O 1
ATOM 9264 N N . HIS D 2 420 ? 4.512 4.073 21.680 1.00 38.97 518 HIS D N 1
ATOM 9265 C CA . HIS D 2 420 ? 5.856 3.877 22.279 1.00 37.69 518 HIS D CA 1
ATOM 9266 C C . HIS D 2 420 ? 6.723 2.762 21.631 1.00 35.93 518 HIS D C 1
ATOM 9267 O O . HIS D 2 420 ? 7.775 2.356 22.197 1.00 36.90 518 HIS D O 1
ATOM 9274 N N . GLU D 2 421 ? 6.348 2.315 20.430 1.00 35.96 519 GLU D N 1
ATOM 9275 C CA . GLU D 2 421 ? 7.084 1.255 19.712 1.00 34.77 519 GLU D CA 1
ATOM 9276 C C . GLU D 2 421 ? 8.259 1.806 18.875 1.00 32.60 519 GLU D C 1
ATOM 9277 O O . GLU D 2 421 ? 8.146 2.844 18.232 1.00 32.37 519 GLU D O 1
ATOM 9283 N N . GLY D 2 422 ? 9.380 1.097 18.917 1.00 30.83 520 GLY D N 1
ATOM 9284 C CA . GLY D 2 422 ? 10.512 1.337 17.974 1.00 29.87 520 GLY D CA 1
ATOM 9285 C C . GLY D 2 422 ? 10.826 0.086 17.183 1.00 30.09 520 GLY D C 1
ATOM 9286 O O . GLY D 2 422 ? 10.783 -1.029 17.737 1.00 30.59 520 GLY D O 1
ATOM 9287 N N . LEU D 2 423 ? 11.169 0.258 15.895 1.00 30.55 521 LEU D N 1
ATOM 9288 C CA . LEU D 2 423 ? 11.653 -0.858 15.023 1.00 30.27 521 LEU D CA 1
ATOM 9289 C C . LEU D 2 423 ? 13.082 -0.705 14.547 1.00 29.27 521 LEU D C 1
ATOM 9290 O O . LEU D 2 423 ? 13.518 0.402 14.305 1.00 28.44 521 LEU D O 1
ATOM 9295 N N . LEU D 2 424 ? 13.768 -1.846 14.399 1.00 29.53 522 LEU D N 1
ATOM 9296 C CA . LEU D 2 424 ? 15.080 -1.955 13.789 1.00 29.05 522 LEU D CA 1
ATOM 9297 C C . LEU D 2 424 ? 14.996 -2.913 12.582 1.00 30.27 522 LEU D C 1
ATOM 9298 O O . LEU D 2 424 ? 14.772 -4.127 12.749 1.00 31.62 522 LEU D O 1
ATOM 9303 N N . LEU D 2 425 ? 15.203 -2.359 11.385 1.00 30.18 523 LEU D N 1
ATOM 9304 C CA . LEU D 2 425 ? 15.164 -3.093 10.127 1.00 31.71 523 LEU D CA 1
ATOM 9305 C C . LEU D 2 425 ? 16.539 -3.087 9.513 1.00 32.27 523 LEU D C 1
ATOM 9306 O O . LEU D 2 425 ? 17.336 -2.173 9.803 1.00 30.69 523 LEU D O 1
ATOM 9311 N N . ARG D 2 426 ? 16.805 -4.105 8.709 1.00 33.80 524 ARG D N 1
ATOM 9312 C CA . ARG D 2 426 ? 18.080 -4.237 7.995 1.00 35.19 524 ARG D CA 1
ATOM 9313 C C . ARG D 2 426 ? 17.932 -4.572 6.485 1.00 36.01 524 ARG D C 1
ATOM 9314 O O . ARG D 2 426 ? 16.995 -5.268 6.077 1.00 36.05 524 ARG D O 1
ATOM 9322 N N . PHE D 2 427 ? 18.862 -4.053 5.681 1.00 35.55 525 PHE D N 1
ATOM 9323 C CA . PHE D 2 427 ? 18.943 -4.371 4.236 1.00 36.87 525 PHE D CA 1
ATOM 9324 C C . PHE D 2 427 ? 20.404 -4.299 3.678 1.00 38.10 525 PHE D C 1
ATOM 9325 O O . PHE D 2 427 ? 21.229 -3.512 4.172 1.00 37.51 525 PHE D O 1
ATOM 9333 N N . PRO D 2 428 ? 20.731 -5.101 2.653 1.00 40.29 526 PRO D N 1
ATOM 9334 C CA . PRO D 2 428 ? 22.072 -5.069 2.051 1.00 41.75 526 PRO D CA 1
ATOM 9335 C C . PRO D 2 428 ? 22.328 -3.875 1.109 1.00 42.52 526 PRO D C 1
ATOM 9336 O O . PRO D 2 428 ? 21.375 -3.315 0.557 1.00 42.20 526 PRO D O 1
ATOM 9340 N N . TYR D 2 429 ? 23.603 -3.501 0.908 1.00 43.47 527 TYR D N 1
ATOM 9341 C CA . TYR D 2 429 ? 23.946 -2.557 -0.170 1.00 45.81 527 TYR D CA 1
ATOM 9342 C C . TYR D 2 429 ? 23.557 -3.183 -1.530 1.00 48.21 527 TYR D C 1
ATOM 9343 O O . TYR D 2 429 ? 23.732 -4.375 -1.746 1.00 49.15 527 TYR D O 1
ATOM 9352 N N . ALA D 2 430 ? 23.031 -2.369 -2.432 1.00 50.86 528 ALA D N 1
ATOM 9353 C CA . ALA D 2 430 ? 22.693 -2.822 -3.806 1.00 54.53 528 ALA D CA 1
ATOM 9354 C C . ALA D 2 430 ? 23.345 -1.958 -4.927 1.00 57.66 528 ALA D C 1
ATOM 9355 O O . ALA D 2 430 ? 23.199 -0.724 -4.975 1.00 58.40 528 ALA D O 1
#

Secondary structure (DSSP, 8-state):
--PPPPGGGS---TT--HHHH-EEEEEEEEEESSS--TTS---B--EEEEEE-TTS-EEEEEEEE-SSSEEEEEEEEEE-SSTTEEEESS---STT--EEEEEEEEE-SSSEEEEEEEEEETTEEEEEEEEEESSS---HHHHHHHHHHHHHTT--GGGEE-PBP--TTTT-/---GGGSS-EEEE--HHHHH-SS--SHHHHHTTHHHHHHTT-SEEEE---EEE-TT-STTEEEEEE-GGG--HHHHHHHHHHHHHTT-EEEEE--TTTTSSSTT-SS-HHHHHHHHHHHHHHHHHHT--EEEE--GGGSTTHHHHHHHHHHHHHHH-TT-EEEEE-----HHHHHHHHTT-TT-EEE-STTSSS---HHHHHHHHHHHHHHTTT---EE-S-SS--GGGTS-GGGHHHHHHHHTTSSSEEEEETTGGGT--GGGSTT--TTSPPP--STTS-TTSTTSS-GGGSHHHHHT-TTSHHHHHHHHHHHHTT-HHHHH-EEEE----TTEEEEEEE-TTS-EEEEEEE-SSS-EE----GGGS-TT----SEEEEEEESSSSS-TTSEEEGGG-EE-TT-EEEEEE----/-PPPPGGGS---TT--TTTT-EEEEEEEEEESSS--TTS---B--EEEEEE-TTS-EEEEEEEE-SSSEEEEEEEEEE-SSTTEEEES-SSS-SSS-EEEEEEEEE-SSSEEEEEEEEEETTEEEEEEEEEESSS---HHHHHHHHHHHHHTT--GGGEE-PBP--SSTT--/---PPPS-GGGGS-EEEE--HHHHHTTS-SSHHHHHTTHHHHHHTT-SEEEE---EEE-TT-STTEEEEEE-GGG--HHHHHHHHHHHHHTT-EEEEE--TTTTSSSTT-SS-HHHHHHHHHHHHHHHHHTT--EEEE--GGGSTTHHHHHHHHHHHHHHH-TT-EEEEE-----HHHHHHHHTT-TT-EEE-STTTSS---HHHHHHHHHHHHHHTTT---EE-S-SS--GGGTS-GGGHHHHHHHHTTSSSEEEEETTGGGT--GGGSTT--SSSPPP--STTS-TTSTT-S-GGGSHHHHHT-TTSHHHHHHHHHHHHHH-HHHHS--EEEPP--TTEEEEEE--TTSPEEEEEEE-SSS-EEE---GGGS-TT----SEEEEEEESSTTS-TTSEEEGGGEEE-TT-EEEEEE---

Nearest PDB structures (foldseek):
  2dh3-assembly1_A  TM=9.864E-01  e=8.124E-79  Homo sapiens
  8g0m-assembly1_A  TM=9.883E-01  e=2.094E-78  Homo sapiens
  7df1-assembly2_B-2  TM=9.916E-01  e=3.805E-77  Homo sapiens
  8xpu-assembly1_A  TM=9.876E-01  e=6.275E-72  Homo sapiens
  6i9q-assembly1_A  TM=9.667E-01  e=3.825E-65  Mus musculus

B-factor: mean 35.01, std 13.75, range [15.54, 105.39]

Organism: Homo sapiens (NCBI:txid9606)

Sequence (1180 aa):
LIPAPPLSKVPLQQNFQDNQFHGKWYVVGRAGNTGLREDKDPGKMFATIYELKEDKSYNNVTYVWFGQKKCMYSIGTFVPGSQPGEFTLGNIKSAPGRTSWLVRVVSSTNYNQHAMVFFKSVTQNREGFAITLYGRTKELTSELKENFIRFSKSLGLPENHIVFPVPIDQCIDGAQKWWHTGALYRIGDLQAFQQGHGAGNLAGLKGRLDYLSSLKVKGLVLGPIHKNQKDDVAQTDLLQIDPNFGSKEDFDDSLLQSSAKKKSIRVILDLTPNYRGENSWFSTQVDTVATKVKDALEFWLQAGVDGFQVRDIENLKDASSFLAEWQNNITKGFSEDRLLIAGTNSSDLQQILSLLESNNKDLLLTSSYLSDSGSTGEHTKSLVTQYLNATGNRWCSWSLSQARLLTSFLPAQLLRLYQLMLFTLPGTPVFSYGDEIGLDAAALPGQPMEAPVMLWDESSFPDIPGAVSANMTVKGQSSEDPGSLLSLFRRLSDQRSSKERSLLHGDFHAFSAGPGLFSYIRHWDQNERFLVVLNFGDVGLSAGLQASDLPASASLPAKADLLLSTQPGREEGSPLELERLKLEPHEGLLLRFPYAAIPAPPLSKVPLQQNFQDNQFHGKWYVVGRAGNTGLREDKDPGKMFATIYELKEDKSYNVTYVWFGQKKCMYSSIGTFVPGSQPGEFTLGNIKSAPGRTSWLVRVVSTNYNQQHAMVFFKSVTQNREGFAITLYGRTKELTSELKENFIRFSKSLGLPENHIVFPVPIDQCIDGSGAELPAQKWWHTGALYRIGDLQAFQGHGAGNLAGLKGRLDYLSSLKVKGLLVLGPIHKNQKDDVAQTDLLQIDPNFGSKEDFDSLLQSSAKKKSIRVILDLTPNYRGENSWFSTQVDTVATKVKDALEFWLQAGVDGFQVRDIENLKDASSFLAEWQNITKGFSEDRLLIAGTNSSDLQQILSLLESNKDLLLTSSYLSDSGSTGEHTKSLVTQYLNATGNRWCSWSLSQARLLTSFLPAQLLRLYQLMLFTLPGTPVFSYGDEIGLDAAALPGQPMEAPVMLWDESSFPDIPGAVSANMTVKGQSEDPGSLLSLFRRLSDQRSKERSLLHGDFHAFSAGPGLFSSYIRHWDQNERFLLVVLNFGDVGLSAGLQASDLPASASLPAKADLLLSTQPGREEGSPLELERLKLEPHEGLLLRFPYA

GO terms:
  GO:0005506 iron ion binding (F, IDA)
  GO:0005576 extracellular region (C, IDA)
  GO:0042742 defense response to bacterium (P, IDA)
  GO:0140315 iron ion sequestering activity (F, IDA)
  GO:1903981 enterobactin binding (F, IDA)
  GO:0060205 cytoplasmic vesicle lumen (C, EXP)
  GO:0005576 extracellular region (C, EXP)
  GO:0035580 specific granule lumen (C, TAS)
  GO:0005576 extracellular region (C, TAS)
  GO:0042802 identical protein binding (F, IPI)
  GO:0005515 protein binding (F, IPI)
  GO:0005576 extracellular region (C, HDA)
  GO:0005783 endoplasmic reticulum (C, IDA)
  GO:0070062 extracellular exosome (C, HDA)

Foldseek 3Di:
DAAFDPPVLFAFAPPADLVLQFFKWKFFKKFFDDPAFAVDANAAIWMWGWDADPQRKTWIKIWDQDDDDIDIDIFIWDDDDDRQKTKTPPWDPDPQTKIKIKGWRDDPSQFKTKIKMWIQGPHDITIMITIITPDNDDDPVSVVVVLVSSVVRPTDSRSMYGHDYDDPTRPD/DDFQLLQFAEEEDAQQCLALLDDQRALLSVLVCLVVVLLLLHQEYEDYQFFQAPALDLVRWALLAGDPSRPHPVSVLVSQVSCVVSNHAYAHECQTNPVYPQSQHPDDLVSSLVRLVVVQVVVVVSPHQEYEYEALVRRPPSLVSVVVSVCVQCVSPVSHAYEYEHADLDLVVVCVSCVVPLPHEYWYQVPAPPPFKQQVVQCSLVVNCVSNVVDAYEDDNHSAAAPLVGDDPLQLLVVLLVRLQDRHYYYHYPLSQLVDQQVQAPPADRGRGRAAAAQCSDVVDPPRDDLSSHVVSQVVDCLGSNVSSSVSRVCCNPFVQNSPWDKAWFPWDTQWTKIKTDDDFGKIKIKIWGRAQAKDWTQTDQVSDDPPDDDDQWWFWCDKNDDDDDHRDIDGNNGDMAGHGMMTMTIDGRDD/DDFFPCVLFAFAPPDDLVLQFAKWKFFKKFWDPPQFAVDANAAIWMWGWDQDPQRKTWIKIWDDDDDAIDIDIDIWDDDDDHQKTKDDDVPPDQFDKIKIKGWRDDPSQFKTKIKMWMDGHHDITIMITIITPDNDDDPVVVVVNLVSSVSRPTDSGRMYGHHYDDPTRVDD/DDDDDDLAQLLQFAEEEDAQQPLAQQVFQSALLRVLVCLVVVVLLLHQEYEDYQFFQAPALDLVRWALLAGDPSHPHPVSNLVSCVSCVVSNYAYAYECQTNVVYPQSQHDDDLVSSLVSVVVNLVNVVVSPHQYYEYEALVRRPPSLVSVQVSVCVQCVVHVRGAYEYFHADLDLVVVCVSCVVPVQHEYWYQVPQPDDHWQVVVQVSLVVSCVSSVLDAYEDENHRAAAPQVRDDPLQLLLVLLVRLQAFHYYYHYPLSLLVDQQPQAPPADHGRGRAAAAQCSPVVDRPSCDGSSHPVNQVPPCLGSNVSSSVSRVCCNPFPLNSHHDKAWFDDDIQKTKIKGDDDQTKIKIKIWRAAQAKDWDAGDPVSDPPPDDDDQKWFWQDKSHPPDDHGDIDGRRTDIDGHGMMTMTIDGRD

CATH classification: 2.40.128.20

InterPro domains:
  IPR000566 Lipocalin/cytosolic fatty-acid binding domain [PF00061] (48-190)
  IPR002345 Lipocalin [PTHR11430] (8-195)
  IPR003087 Neutrophil gelatinase-associated lipocalin/epididymal-specific lipocalin-12 [PR01275] (21-33)
  IPR003087 Neutrophil gelatinase-associated lipocalin/epididymal-specific lipocalin-12 [PR01275] (47-57)
  IPR003087 Neutrophil gelatinase-associated lipocalin/epididymal-specific lipocalin-12 [PR01275] (71-90)
  IPR003087 Neutrophil gelatinase-associated lipocalin/epididymal-specific lipocalin-12 [PR01275] (98-117)
  IPR003087 Neutrophil gelatinase-associated lipocalin/epididymal-specific lipocalin-12 [PR01275] (125-143)
  IPR003087 Neutrophil gelatinase-associated lipocalin/epididymal-specific lipocalin-12 [PR01275] (152-170)
  IPR003087 Neutrophil gelatinase-associated lipocalin/epididymal-specific lipocalin-12 [PR01275] (175-191)
  IPR012674 Calycin [G3DSA:2.40.128.20] (21-198)
  IPR012674 Calycin [SSF50814] (26-196)
  IPR022272 Lipocalin family conserved site [PS00213] (41-54)